Protein 2H3J (pdb70)

Solvent-accessible surface area: 5624 Å² total; per-residue (Å²): 164,107,16,80,152,73,98,136,16,74,127,2,76,10,46,13,141,70,45,68,148,40,102,145,129,154,0,137,94,102,43,13,81,62,71,39,41,8,113,31,17,150,90,27,132,171,42,13,43,14,69,5,20,65,199,155,91,53,68,56,20,135,134,152,29,47,57,19,10,54,50,60,58,98,155

Structure (mmCIF, N/CA/C/O backbone):
data_2H3J
#
_entry.id   2H3J
#
loop_
_atom_site.group_PDB
_atom_site.id
_atom_site.type_symbol
_atom_site.label_atom_id
_atom_site.label_alt_id
_atom_site.label_comp_id
_atom_site.label_asym_id
_atom_site.label_entity_id
_atom_site.label_seq_id
_atom_site.pdbx_PDB_ins_code
_atom_site.Cartn_x
_atom_site.Cartn_y
_atom_site.Cartn_z
_atom_site.occupancy
_atom_site.B_iso_or_equiv
_atom_site.auth_seq_id
_atom_site.auth_comp_id
_atom_site.auth_asym_id
_atom_site.auth_atom_id
_atom_site.pdbx_PDB_model_num
ATOM 1 N N . MET A 1 1 ? 3.122 -6.774 -20.584 1.00 0.00 1 MET A N 1
ATOM 2 C CA . MET A 1 1 ? 4.163 -7.060 -19.575 1.00 0.00 1 MET A CA 1
ATOM 3 C C . MET A 1 1 ? 3.588 -7.890 -18.437 1.00 0.00 1 MET A C 1
ATOM 4 O O . MET A 1 1 ? 2.453 -7.674 -18.017 1.00 0.00 1 MET A O 1
ATOM 17 N N . SER A 1 2 ? 4.366 -8.834 -17.941 1.00 0.00 2 SER A N 1
ATOM 18 C CA . SER A 1 2 ? 3.971 -9.621 -16.790 1.00 0.00 2 SER A CA 1
ATOM 19 C C . SER A 1 2 ? 4.944 -9.344 -15.651 1.00 0.00 2 SER A C 1
ATOM 20 O O . SER A 1 2 ? 5.900 -10.094 -15.443 1.00 0.00 2 SER A O 1
ATOM 28 N N . ALA A 1 3 ? 4.713 -8.228 -14.954 1.00 0.00 3 ALA A N 1
ATOM 29 C CA . ALA A 1 3 ? 5.651 -7.707 -13.956 1.00 0.00 3 ALA A CA 1
ATOM 30 C C . ALA A 1 3 ? 6.956 -7.278 -14.629 1.00 0.00 3 ALA A C 1
ATOM 31 O O . ALA A 1 3 ? 7.119 -7.428 -15.841 1.00 0.00 3 ALA A O 1
ATOM 38 N N . LEU A 1 4 ? 7.876 -6.726 -13.857 1.00 0.00 4 LEU A N 1
ATOM 39 C CA . LEU A 1 4 ? 9.150 -6.289 -14.403 1.00 0.00 4 LEU A CA 1
ATOM 40 C C . LEU A 1 4 ? 10.262 -6.483 -13.385 1.00 0.00 4 LEU A C 1
ATOM 41 O O . LEU A 1 4 ? 10.426 -5.672 -12.476 1.00 0.00 4 LEU A O 1
ATOM 57 N N . GLN A 1 5 ? 10.999 -7.580 -13.547 1.00 0.00 5 GLN A N 1
ATOM 58 C CA . GLN A 1 5 ? 12.130 -7.906 -12.681 1.00 0.00 5 GLN A CA 1
ATOM 59 C C . GLN A 1 5 ? 11.723 -7.889 -11.205 1.00 0.00 5 GLN A C 1
ATOM 60 O O . GLN A 1 5 ? 12.098 -6.984 -10.458 1.00 0.00 5 GLN A O 1
ATOM 74 N N . PRO A 1 6 ? 10.951 -8.891 -10.762 1.00 0.00 6 PRO A N 1
ATOM 75 C CA . PRO A 1 6 ? 10.466 -8.954 -9.388 1.00 0.00 6 PRO A CA 1
ATOM 76 C C . PRO A 1 6 ? 11.560 -9.374 -8.413 1.00 0.00 6 PRO A C 1
ATOM 77 O O . PRO A 1 6 ? 12.098 -10.477 -8.499 1.00 0.00 6 PRO A O 1
ATOM 88 N N . SER A 1 7 ? 11.886 -8.487 -7.492 1.00 0.00 7 SER A N 1
ATOM 89 C CA . SER A 1 7 ? 12.900 -8.764 -6.488 1.00 0.00 7 SER A CA 1
ATOM 90 C C . SER A 1 7 ? 12.242 -9.301 -5.221 1.00 0.00 7 SER A C 1
ATOM 91 O O . SER A 1 7 ? 12.654 -10.319 -4.673 1.00 0.00 7 SER A O 1
ATOM 99 N N . ARG A 1 8 ? 11.208 -8.610 -4.770 1.00 0.00 8 ARG A N 1
ATOM 100 C CA . ARG A 1 8 ? 10.479 -8.993 -3.573 1.00 0.00 8 ARG A CA 1
ATOM 101 C C . ARG A 1 8 ? 9.006 -8.658 -3.720 1.00 0.00 8 ARG A C 1
ATOM 102 O O . ARG A 1 8 ? 8.625 -7.824 -4.544 1.00 0.00 8 ARG A O 1
ATOM 123 N N . SER A 1 9 ? 8.186 -9.307 -2.921 1.00 0.00 9 SER A N 1
ATOM 124 C CA . SER A 1 9 ? 6.772 -8.993 -2.864 1.00 0.00 9 SER A CA 1
ATOM 125 C C . SER A 1 9 ? 6.393 -8.584 -1.446 1.00 0.00 9 SER A C 1
ATOM 126 O O . SER A 1 9 ? 6.796 -9.225 -0.470 1.00 0.00 9 SER A O 1
ATOM 134 N N . TYR A 1 10 ? 5.643 -7.503 -1.337 1.00 0.00 10 TYR A N 1
ATOM 135 C CA . TYR A 1 10 ? 5.251 -6.968 -0.045 1.00 0.00 10 TYR A CA 1
ATOM 136 C C . TYR A 1 10 ? 3.742 -7.088 0.123 1.00 0.00 10 TYR A C 1
ATOM 137 O O . TYR A 1 10 ? 2.986 -6.682 -0.758 1.00 0.00 10 TYR A O 1
ATOM 155 N N . ARG A 1 11 ? 3.305 -7.648 1.237 1.00 0.00 11 ARG A N 1
ATOM 156 C CA . ARG A 1 11 ? 1.880 -7.785 1.502 1.00 0.00 11 ARG A CA 1
ATOM 157 C C . ARG A 1 11 ? 1.363 -6.592 2.288 1.00 0.00 11 ARG A C 1
ATOM 158 O O . ARG A 1 11 ? 2.122 -5.904 2.966 1.00 0.00 11 ARG A O 1
ATOM 179 N N . ILE A 1 12 ? 0.068 -6.362 2.205 1.00 0.00 12 ILE A N 1
ATOM 180 C CA . ILE A 1 12 ? -0.573 -5.339 3.006 1.00 0.00 12 ILE A CA 1
ATOM 181 C C . ILE A 1 12 ? -1.154 -5.985 4.254 1.00 0.00 12 ILE A C 1
ATOM 182 O O . ILE A 1 12 ? -2.174 -6.669 4.186 1.00 0.00 12 ILE A O 1
ATOM 198 N N . THR A 1 13 ? -0.499 -5.785 5.386 1.00 0.00 13 THR A N 1
ATOM 199 C CA . THR A 1 13 ? -0.916 -6.434 6.617 1.00 0.00 13 THR A CA 1
ATOM 200 C C . THR A 1 13 ? -2.062 -5.663 7.264 1.00 0.00 13 THR A C 1
ATOM 201 O O . THR A 1 13 ? -2.748 -6.169 8.152 1.00 0.00 13 THR A O 1
ATOM 212 N N . GLY A 1 14 ? -2.270 -4.437 6.804 1.00 0.00 14 GLY A N 1
ATOM 213 C CA . GLY A 1 14 ? -3.335 -3.620 7.330 1.00 0.00 14 GLY A CA 1
ATOM 214 C C . GLY A 1 14 ? -3.091 -2.153 7.094 1.00 0.00 14 GLY A C 1
ATOM 215 O O . GLY A 1 14 ? -2.248 -1.782 6.277 1.00 0.00 14 GLY A O 1
ATOM 219 N N . TYR A 1 15 ? -3.816 -1.321 7.812 1.00 0.00 15 TYR A N 1
ATOM 220 C CA . TYR A 1 15 ? -3.679 0.117 7.680 1.00 0.00 15 TYR A CA 1
ATOM 221 C C . TYR A 1 15 ? -2.770 0.655 8.774 1.00 0.00 15 TYR A C 1
ATOM 222 O O . TYR A 1 15 ? -2.651 0.052 9.843 1.00 0.00 15 TYR A O 1
ATOM 240 N N . SER A 1 16 ? -2.122 1.773 8.503 1.00 0.00 16 SER A N 1
ATOM 241 C CA . SER A 1 16 ? -1.219 2.387 9.454 1.00 0.00 16 SER A CA 1
ATOM 242 C C . SER A 1 16 ? -1.995 3.066 10.581 1.00 0.00 16 SER A C 1
ATOM 243 O O . SER A 1 16 ? -3.192 3.319 10.452 1.00 0.00 16 SER A O 1
ATOM 251 N N . PRO A 1 17 ? -1.334 3.357 11.710 1.00 0.00 17 PRO A N 1
ATOM 252 C CA . PRO A 1 17 ? -1.944 4.108 12.810 1.00 0.00 17 PRO A CA 1
ATOM 253 C C . PRO A 1 17 ? -2.140 5.583 12.460 1.00 0.00 17 PRO A C 1
ATOM 254 O O . PRO A 1 17 ? -2.848 6.312 13.156 1.00 0.00 17 PRO A O 1
ATOM 265 N N . ALA A 1 18 ? -1.516 6.014 11.370 1.00 0.00 18 ALA A N 1
ATOM 266 C CA . ALA A 1 18 ? -1.586 7.407 10.946 1.00 0.00 18 ALA A CA 1
ATOM 267 C C . ALA A 1 18 ? -2.775 7.658 10.025 1.00 0.00 18 ALA A C 1
ATOM 268 O O . ALA A 1 18 ? -3.001 8.787 9.585 1.00 0.00 18 ALA A O 1
ATOM 275 N N . ILE A 1 19 ? -3.534 6.608 9.736 1.00 0.00 19 ILE A N 1
ATOM 276 C CA . ILE A 1 19 ? -4.700 6.732 8.874 1.00 0.00 19 ILE A CA 1
ATOM 277 C C . ILE A 1 19 ? -5.758 7.609 9.547 1.00 0.00 19 ILE A C 1
ATOM 278 O O . ILE A 1 19 ? -6.160 7.358 10.685 1.00 0.00 19 ILE A O 1
ATOM 294 N N . SER A 1 20 ? -6.185 8.656 8.857 1.00 0.00 20 SER A N 1
ATOM 295 C CA . SER A 1 20 ? -7.070 9.641 9.465 1.00 0.00 20 SER A CA 1
ATOM 296 C C . SER A 1 20 ? -8.171 10.086 8.505 1.00 0.00 20 SER A C 1
ATOM 297 O O . SER A 1 20 ? -8.062 9.899 7.293 1.00 0.00 20 SER A O 1
ATOM 305 N N . ASN A 1 21 ? -9.247 10.630 9.076 1.00 0.00 21 ASN A N 1
ATOM 306 C CA . ASN A 1 21 ? -10.293 11.335 8.323 1.00 0.00 21 ASN A CA 1
ATOM 307 C C . ASN A 1 21 ? -10.978 10.441 7.285 1.00 0.00 21 ASN A C 1
ATOM 308 O O . ASN A 1 21 ? -11.264 10.875 6.166 1.00 0.00 21 ASN A O 1
ATOM 319 N N . GLY A 1 22 ? -11.253 9.193 7.656 1.00 0.00 22 GLY A N 1
ATOM 320 C CA . GLY A 1 22 ? -12.000 8.309 6.779 1.00 0.00 22 GLY A CA 1
ATOM 321 C C . GLY A 1 22 ? -11.213 7.885 5.557 1.00 0.00 22 GLY A C 1
ATOM 322 O O . GLY A 1 22 ? -11.795 7.476 4.551 1.00 0.00 22 GLY A O 1
ATOM 326 N N . TYR A 1 23 ? -9.889 7.963 5.642 1.00 0.00 23 TYR A N 1
ATOM 327 C CA . TYR A 1 23 ? -9.033 7.578 4.530 1.00 0.00 23 TYR A CA 1
ATOM 328 C C . TYR A 1 23 ? -9.134 6.083 4.245 1.00 0.00 23 TYR A C 1
ATOM 329 O O . TYR A 1 23 ? -8.867 5.648 3.129 1.00 0.00 23 TYR A O 1
ATOM 347 N N . ARG A 1 24 ? -9.540 5.304 5.245 1.00 0.00 24 ARG A N 1
ATOM 348 C CA . ARG A 1 24 ? -9.735 3.872 5.055 1.00 0.00 24 ARG A CA 1
ATOM 349 C C . ARG A 1 24 ? -10.779 3.641 3.976 1.00 0.00 24 ARG A C 1
ATOM 350 O O . ARG A 1 24 ? -10.677 2.714 3.176 1.00 0.00 24 ARG A O 1
ATOM 371 N N . GLN A 1 25 ? -11.775 4.514 3.959 1.00 0.00 25 GLN A N 1
ATOM 372 C CA . GLN A 1 25 ? -12.849 4.448 2.995 1.00 0.00 25 GLN A CA 1
ATOM 373 C C . GLN A 1 25 ? -12.345 4.791 1.601 1.00 0.00 25 GLN A C 1
ATOM 374 O O . GLN A 1 25 ? -12.775 4.198 0.614 1.00 0.00 25 GLN A O 1
ATOM 388 N N . ARG A 1 26 ? -11.414 5.734 1.529 1.00 0.00 26 ARG A N 1
ATOM 389 C CA . ARG A 1 26 ? -10.793 6.095 0.263 1.00 0.00 26 ARG A CA 1
ATOM 390 C C . ARG A 1 26 ? -9.953 4.930 -0.244 1.00 0.00 26 ARG A C 1
ATOM 391 O O . ARG A 1 26 ? -9.983 4.592 -1.426 1.00 0.00 26 ARG A O 1
ATOM 412 N 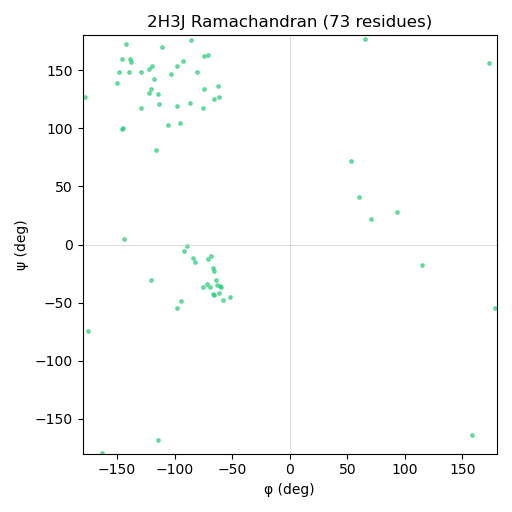N . LEU A 1 27 ? -9.229 4.310 0.677 1.00 0.00 27 LEU A N 1
ATOM 413 C CA . LEU A 1 27 ? -8.369 3.177 0.353 1.00 0.00 27 LEU A CA 1
ATOM 414 C C . LEU A 1 27 ? -9.210 1.987 -0.089 1.00 0.00 27 LEU A C 1
ATOM 415 O O . LEU A 1 27 ? -8.887 1.320 -1.068 1.00 0.00 27 LEU A O 1
ATOM 431 N N . PHE A 1 28 ? -10.300 1.744 0.625 1.00 0.00 28 PHE A N 1
ATOM 432 C CA . PHE A 1 28 ? -11.215 0.656 0.299 1.00 0.00 28 PHE A CA 1
ATOM 433 C C . PHE A 1 28 ? -11.809 0.865 -1.085 1.00 0.00 28 PHE A C 1
ATOM 434 O O . PHE A 1 28 ? -11.945 -0.075 -1.869 1.00 0.00 28 PHE A O 1
ATOM 451 N N . SER A 1 29 ? -12.157 2.111 -1.369 1.00 0.00 29 SER A N 1
ATOM 452 C CA . SER A 1 29 ? -12.658 2.493 -2.680 1.00 0.00 29 SER A CA 1
ATOM 453 C C . SER A 1 29 ? -11.618 2.209 -3.762 1.00 0.00 29 SER A C 1
ATOM 454 O O . SER A 1 29 ? -11.961 1.808 -4.873 1.00 0.00 29 SER A O 1
ATOM 462 N N . MET A 1 30 ? -10.349 2.398 -3.418 1.00 0.00 30 MET A N 1
ATOM 463 C CA . MET A 1 30 ? -9.260 2.205 -4.368 1.00 0.00 30 MET A CA 1
ATOM 464 C C . MET A 1 30 ? -8.836 0.739 -4.448 1.00 0.00 30 MET A C 1
ATOM 465 O O . MET A 1 30 ? -8.079 0.350 -5.340 1.00 0.00 30 MET A O 1
ATOM 479 N N . GLY A 1 31 ? -9.321 -0.067 -3.515 1.00 0.00 31 GLY A N 1
ATOM 480 C CA . GLY A 1 31 ? -9.018 -1.487 -3.525 1.00 0.00 31 GLY A CA 1
ATOM 481 C C . GLY A 1 31 ? -7.816 -1.834 -2.668 1.00 0.00 31 GLY A C 1
ATOM 482 O O . GLY A 1 31 ? -7.119 -2.812 -2.933 1.00 0.00 31 GLY A O 1
ATOM 486 N N . LEU A 1 32 ? -7.570 -1.030 -1.644 1.00 0.00 32 LEU A N 1
ATOM 487 C CA . LEU A 1 32 ? -6.459 -1.272 -0.733 1.00 0.00 32 LEU A CA 1
ATOM 488 C C . LEU A 1 32 ? -6.967 -1.809 0.601 1.00 0.00 32 LEU A C 1
ATOM 489 O O . LEU A 1 32 ? -7.505 -1.065 1.423 1.00 0.00 32 LEU A O 1
ATOM 505 N N . LEU A 1 33 ? -6.820 -3.111 0.796 1.00 0.00 33 LEU A N 1
ATOM 506 C CA . LEU A 1 33 ? -7.269 -3.759 2.010 1.00 0.00 33 LEU A CA 1
ATOM 507 C C . LEU A 1 33 ? -6.231 -4.775 2.481 1.00 0.00 33 LEU A C 1
ATOM 508 O O . LEU A 1 33 ? -5.406 -5.240 1.689 1.00 0.00 33 LEU A O 1
ATOM 524 N N . PRO A 1 34 ? -6.240 -5.113 3.780 1.00 0.00 34 PRO A N 1
ATOM 525 C CA . PRO A 1 34 ? -5.322 -6.107 4.343 1.00 0.00 34 PRO A CA 1
ATOM 526 C C . PRO A 1 34 ? -5.526 -7.485 3.724 1.00 0.00 34 PRO A C 1
ATOM 527 O O . PRO A 1 34 ? -6.661 -7.926 3.527 1.00 0.00 34 PRO A O 1
ATOM 538 N N . GLY A 1 35 ? -4.429 -8.153 3.411 1.00 0.00 35 GLY A N 1
ATOM 539 C CA . GLY A 1 35 ? -4.513 -9.472 2.821 1.00 0.00 35 GLY A CA 1
ATOM 540 C C . GLY A 1 35 ? -3.977 -9.504 1.406 1.00 0.00 35 GLY A C 1
ATOM 541 O O . GLY A 1 35 ? -3.667 -10.574 0.881 1.00 0.00 35 GLY A O 1
ATOM 545 N N . ALA A 1 36 ? -3.861 -8.334 0.788 1.00 0.00 36 ALA A N 1
ATOM 546 C CA . ALA A 1 36 ? -3.363 -8.237 -0.562 1.00 0.00 36 ALA A CA 1
ATOM 547 C C . ALA A 1 36 ? -1.847 -8.168 -0.558 1.00 0.00 36 ALA A C 1
ATOM 548 O O . ALA A 1 36 ? -1.215 -8.112 0.501 1.00 0.00 36 ALA A O 1
ATOM 555 N N . ALA A 1 37 ? -1.278 -8.160 -1.737 1.00 0.00 37 ALA A N 1
ATOM 556 C CA . ALA A 1 37 ? 0.169 -8.158 -1.898 1.00 0.00 37 ALA A CA 1
ATOM 557 C C . ALA A 1 37 ? 0.578 -7.408 -3.159 1.00 0.00 37 ALA A C 1
ATOM 558 O O . ALA A 1 37 ? -0.152 -7.394 -4.151 1.00 0.00 37 ALA A O 1
ATOM 565 N N . LEU A 1 38 ? 1.742 -6.778 -3.111 1.00 0.00 38 LEU A N 1
ATOM 566 C CA . LEU A 1 38 ? 2.268 -6.046 -4.249 1.00 0.00 38 LEU A CA 1
ATOM 567 C C . LEU A 1 38 ? 3.639 -6.589 -4.632 1.00 0.00 38 LEU A C 1
ATOM 568 O O . LEU A 1 38 ? 4.517 -6.749 -3.782 1.00 0.00 38 LEU A O 1
ATOM 584 N N . ARG A 1 39 ? 3.807 -6.874 -5.905 1.00 0.00 39 ARG A N 1
ATOM 585 C CA . ARG A 1 39 ? 5.073 -7.371 -6.428 1.00 0.00 39 ARG A CA 1
ATOM 586 C C . ARG A 1 39 ? 5.856 -6.217 -7.039 1.00 0.00 39 ARG A C 1
ATOM 587 O O . ARG A 1 39 ? 5.384 -5.574 -7.972 1.00 0.00 39 ARG A O 1
ATOM 608 N N . VAL A 1 40 ? 7.041 -5.953 -6.509 1.00 0.00 40 VAL A N 1
ATOM 609 C CA . VAL A 1 40 ? 7.806 -4.769 -6.889 1.00 0.00 40 VAL A CA 1
ATOM 610 C C . VAL A 1 40 ? 8.172 -4.750 -8.376 1.00 0.00 40 VAL A C 1
ATOM 611 O O . VAL A 1 40 ? 8.697 -5.727 -8.920 1.00 0.00 40 VAL A O 1
ATOM 624 N N . VAL A 1 41 ? 7.837 -3.645 -9.033 1.00 0.00 41 VAL A N 1
ATOM 625 C CA . VAL A 1 41 ? 8.371 -3.343 -10.347 1.00 0.00 41 VAL A CA 1
ATOM 626 C C . VAL A 1 41 ? 9.541 -2.379 -10.191 1.00 0.00 41 VAL A C 1
ATOM 627 O O . VAL A 1 41 ? 10.646 -2.662 -10.647 1.00 0.00 41 VAL A O 1
ATOM 640 N N . ARG A 1 42 ? 9.285 -1.249 -9.515 1.00 0.00 42 ARG A N 1
ATOM 641 C CA . ARG A 1 42 ? 10.336 -0.276 -9.183 1.00 0.00 42 ARG A CA 1
ATOM 642 C C . ARG A 1 42 ? 9.761 0.995 -8.558 1.00 0.00 42 ARG A C 1
ATOM 643 O O . ARG A 1 42 ? 8.593 1.334 -8.754 1.00 0.00 42 ARG A O 1
ATOM 664 N N . ILE A 1 43 ? 10.604 1.686 -7.797 1.00 0.00 43 ILE A N 1
ATOM 665 C CA . ILE A 1 43 ? 10.300 3.022 -7.295 1.00 0.00 43 ILE A CA 1
ATOM 666 C C . ILE A 1 43 ? 11.335 3.993 -7.865 1.00 0.00 43 ILE A C 1
ATOM 667 O O . ILE A 1 43 ? 12.504 3.632 -8.018 1.00 0.00 43 ILE A O 1
ATOM 683 N N . ALA A 1 44 ? 10.914 5.199 -8.211 1.00 0.00 44 ALA A N 1
ATOM 684 C CA . ALA A 1 44 ? 11.843 6.214 -8.699 1.00 0.00 44 ALA A CA 1
ATOM 685 C C . ALA A 1 44 ? 12.667 6.786 -7.546 1.00 0.00 44 ALA A C 1
ATOM 686 O O . ALA A 1 44 ? 12.120 7.129 -6.496 1.00 0.00 44 ALA A O 1
ATOM 693 N N . PRO A 1 45 ? 13.992 6.910 -7.741 1.00 0.00 45 PRO A N 1
ATOM 694 C CA . PRO A 1 45 ? 14.927 7.341 -6.686 1.00 0.00 45 PRO A CA 1
ATOM 695 C C . PRO A 1 45 ? 14.716 8.791 -6.258 1.00 0.00 45 PRO A C 1
ATOM 696 O O . PRO A 1 45 ? 15.150 9.194 -5.175 1.00 0.00 45 PRO A O 1
ATOM 707 N N . LEU A 1 46 ? 14.057 9.562 -7.122 1.00 0.00 46 LEU A N 1
ATOM 708 C CA . LEU A 1 46 ? 13.708 10.955 -6.831 1.00 0.00 46 LEU A CA 1
ATOM 709 C C . LEU A 1 46 ? 13.003 11.057 -5.497 1.00 0.00 46 LEU A C 1
ATOM 710 O O . LEU A 1 46 ? 13.304 11.920 -4.674 1.00 0.00 46 LEU A O 1
ATOM 726 N N . GLY A 1 47 ? 12.075 10.151 -5.300 1.00 0.00 47 GLY A N 1
ATOM 727 C CA . GLY A 1 47 ? 11.283 10.133 -4.108 1.00 0.00 47 GLY A CA 1
ATOM 728 C C . GLY A 1 47 ? 10.396 8.933 -4.093 1.00 0.00 47 GLY A C 1
ATOM 729 O O . GLY A 1 47 ? 10.672 7.962 -3.383 1.00 0.00 47 GLY A O 1
ATOM 733 N N . ASP A 1 48 ? 9.351 8.974 -4.912 1.00 0.00 48 ASP A N 1
ATOM 734 C CA . ASP A 1 48 ? 8.419 7.875 -4.962 1.00 0.00 48 ASP A CA 1
ATOM 735 C C . ASP A 1 48 ? 7.308 8.044 -5.976 1.00 0.00 48 ASP A C 1
ATOM 736 O O . ASP A 1 48 ? 6.665 9.080 -6.073 1.00 0.00 48 ASP A O 1
ATOM 745 N N . PRO A 1 49 ? 7.169 7.039 -6.814 1.00 0.00 49 PRO A N 1
ATOM 746 C CA . PRO A 1 49 ? 5.931 6.377 -7.086 1.00 0.00 49 PRO A CA 1
ATOM 747 C C . PRO A 1 49 ? 6.076 4.957 -6.567 1.00 0.00 49 PRO A C 1
ATOM 748 O O . PRO A 1 49 ? 7.046 4.656 -5.867 1.00 0.00 49 PRO A O 1
ATOM 759 N N . ILE A 1 50 ? 5.169 4.081 -6.903 1.00 0.00 50 ILE A N 1
ATOM 760 C CA . ILE A 1 50 ? 5.371 2.679 -6.600 1.00 0.00 50 ILE A CA 1
ATOM 761 C C . ILE A 1 50 ? 4.777 1.836 -7.703 1.00 0.00 50 ILE A C 1
ATOM 762 O O . ILE A 1 50 ? 3.567 1.651 -7.761 1.00 0.00 50 ILE A O 1
ATOM 778 N N . GLN A 1 51 ? 5.624 1.366 -8.598 1.00 0.00 51 GLN A N 1
ATOM 779 C CA . GLN A 1 51 ? 5.191 0.453 -9.628 1.00 0.00 51 GLN A CA 1
ATOM 780 C C . GLN A 1 51 ? 5.248 -0.963 -9.101 1.00 0.00 51 GLN A C 1
ATOM 781 O O . GLN A 1 51 ? 6.302 -1.429 -8.665 1.00 0.00 51 GLN A O 1
ATOM 795 N N . VAL A 1 52 ? 4.114 -1.632 -9.116 1.00 0.00 52 VAL A N 1
ATOM 796 C CA . VAL A 1 52 ? 4.021 -2.995 -8.620 1.00 0.00 52 VAL A CA 1
ATOM 797 C C . VAL A 1 52 ? 3.083 -3.822 -9.480 1.00 0.00 52 VAL A C 1
ATOM 798 O O . VAL A 1 52 ? 2.426 -3.301 -10.375 1.00 0.00 52 VAL A O 1
ATOM 811 N N . GLU A 1 53 ? 3.041 -5.111 -9.207 1.00 0.00 53 GLU A N 1
ATOM 812 C CA . GLU A 1 53 ? 2.152 -6.026 -9.894 1.00 0.00 53 GLU A CA 1
ATOM 813 C C . GLU A 1 53 ? 1.271 -6.702 -8.848 1.00 0.00 53 GLU A C 1
ATOM 814 O O . GLU A 1 53 ? 1.684 -6.852 -7.697 1.00 0.00 53 GLU A O 1
ATOM 826 N N . THR A 1 54 ? 0.066 -7.085 -9.228 1.00 0.00 54 THR A N 1
ATOM 827 C CA . THR A 1 54 ? -0.898 -7.615 -8.275 1.00 0.00 54 THR A CA 1
ATOM 828 C C . THR A 1 54 ? -1.325 -9.040 -8.628 1.00 0.00 54 THR A C 1
ATOM 829 O O . THR A 1 54 ? -1.628 -9.846 -7.741 1.00 0.00 54 THR A O 1
ATOM 840 N N . ARG A 1 55 ? -1.321 -9.344 -9.922 1.00 0.00 55 ARG A N 1
ATOM 841 C CA . ARG A 1 55 ? -1.785 -10.629 -10.433 1.00 0.00 55 ARG A CA 1
ATOM 842 C C . ARG A 1 55 ? -1.683 -10.649 -11.954 1.00 0.00 55 ARG A C 1
ATOM 843 O O . ARG A 1 55 ? -1.066 -11.542 -12.538 1.00 0.00 55 ARG A O 1
ATOM 864 N N . GLN A 1 56 ? -2.300 -9.660 -12.586 1.00 0.00 56 GLN A N 1
ATOM 865 C CA . GLN A 1 56 ? -2.306 -9.554 -14.044 1.00 0.00 56 GLN A CA 1
ATOM 866 C C . GLN A 1 56 ? -2.233 -8.100 -14.501 1.00 0.00 56 GLN A C 1
ATOM 867 O O . GLN A 1 56 ? -2.314 -7.808 -15.693 1.00 0.00 56 GLN A O 1
ATOM 881 N N . THR A 1 57 ? -2.079 -7.194 -13.556 1.00 0.00 57 THR A N 1
ATOM 882 C CA . THR A 1 57 ? -2.085 -5.772 -13.859 1.00 0.00 57 THR A CA 1
ATOM 883 C C . THR A 1 57 ? -1.207 -4.997 -12.876 1.00 0.00 57 THR A C 1
ATOM 884 O O . THR A 1 57 ? -1.201 -5.269 -11.669 1.00 0.00 57 THR A O 1
ATOM 895 N N . SER A 1 58 ? -0.459 -4.038 -13.407 1.00 0.00 58 SER A N 1
ATOM 896 C CA . SER A 1 58 ? 0.452 -3.236 -12.606 1.00 0.00 58 SER A CA 1
ATOM 897 C C . SER A 1 58 ? -0.288 -2.123 -11.867 1.00 0.00 58 SER A C 1
ATOM 898 O O . SER A 1 58 ? -1.290 -1.597 -12.356 1.00 0.00 58 SER A O 1
ATOM 906 N N . LEU A 1 59 ? 0.216 -1.762 -10.697 1.00 0.00 59 LEU A N 1
ATOM 907 C CA . LEU A 1 59 ? -0.405 -0.743 -9.873 1.00 0.00 59 LEU A CA 1
ATOM 908 C C . LEU A 1 59 ? 0.635 0.289 -9.452 1.00 0.00 59 LEU A C 1
ATOM 909 O O . LEU A 1 59 ? 1.810 -0.037 -9.309 1.00 0.00 59 LEU A O 1
ATOM 925 N N . ALA A 1 60 ? 0.197 1.530 -9.282 1.00 0.00 60 ALA A N 1
ATOM 926 C CA . ALA A 1 60 ? 1.081 2.624 -8.884 1.00 0.00 60 ALA A CA 1
ATOM 927 C C . ALA A 1 60 ? 0.397 3.538 -7.872 1.00 0.00 60 ALA A C 1
ATOM 928 O O . ALA A 1 60 ? -0.822 3.719 -7.922 1.00 0.00 60 ALA A O 1
ATOM 935 N N . LEU A 1 61 ? 1.182 4.123 -6.966 1.00 0.00 61 LEU A N 1
ATOM 936 C CA . LEU A 1 61 ? 0.653 5.005 -5.929 1.00 0.00 61 LEU A CA 1
ATOM 937 C C . LEU A 1 61 ? 1.788 5.832 -5.335 1.00 0.00 61 LEU A C 1
ATOM 938 O O . LEU A 1 61 ? 2.933 5.707 -5.775 1.00 0.00 61 LEU A O 1
ATOM 954 N N . ARG A 1 62 ? 1.485 6.682 -4.359 1.00 0.00 62 ARG A N 1
ATOM 955 C CA . ARG A 1 62 ? 2.508 7.548 -3.782 1.00 0.00 62 ARG A CA 1
ATOM 956 C C . ARG A 1 62 ? 2.849 7.164 -2.362 1.00 0.00 62 ARG A C 1
ATOM 957 O O . ARG A 1 62 ? 2.163 6.374 -1.718 1.00 0.00 62 ARG A O 1
ATOM 978 N N . ARG A 1 63 ? 3.905 7.785 -1.884 1.00 0.00 63 ARG A N 1
ATOM 979 C CA . ARG A 1 63 ? 4.403 7.555 -0.522 1.00 0.00 63 ARG A CA 1
ATOM 980 C C . ARG A 1 63 ? 3.376 7.974 0.526 1.00 0.00 63 ARG A C 1
ATOM 981 O O . ARG A 1 63 ? 3.273 7.359 1.582 1.00 0.00 63 ARG A O 1
ATOM 1002 N N . LYS A 1 64 ? 2.636 9.033 0.234 1.00 0.00 64 LYS A N 1
ATOM 1003 C CA . LYS A 1 64 ? 1.642 9.547 1.167 1.00 0.00 64 LYS A CA 1
ATOM 1004 C C . LYS A 1 64 ? 0.445 8.612 1.259 1.00 0.00 64 LYS A C 1
ATOM 1005 O O . LYS A 1 64 ? -0.157 8.462 2.319 1.00 0.00 64 LYS A O 1
ATOM 1024 N N . ASP A 1 65 ? 0.117 7.980 0.146 1.00 0.00 65 ASP A N 1
ATOM 1025 C CA . ASP A 1 65 ? -0.962 7.003 0.107 1.00 0.00 65 ASP A CA 1
ATOM 1026 C C . ASP A 1 65 ? -0.498 5.706 0.755 1.00 0.00 65 ASP A C 1
ATOM 1027 O O . ASP A 1 65 ? -1.250 5.038 1.458 1.00 0.00 65 ASP A O 1
ATOM 1036 N N . LEU A 1 66 ? 0.768 5.380 0.535 1.00 0.00 66 LEU A N 1
ATOM 1037 C CA . LEU A 1 66 ? 1.387 4.226 1.174 1.00 0.00 66 LEU A CA 1
ATOM 1038 C C . LEU A 1 66 ? 1.448 4.414 2.684 1.00 0.00 66 LEU A C 1
ATOM 1039 O O . LEU A 1 66 ? 1.390 3.453 3.447 1.00 0.00 66 LEU A O 1
ATOM 1055 N N . ALA A 1 67 ? 1.561 5.666 3.105 1.00 0.00 67 ALA A N 1
ATOM 1056 C CA . ALA A 1 67 ? 1.663 6.000 4.520 1.00 0.00 67 ALA A CA 1
ATOM 1057 C C . ALA A 1 67 ? 0.363 5.709 5.260 1.00 0.00 67 ALA A C 1
ATOM 1058 O O . ALA A 1 67 ? 0.317 5.774 6.486 1.00 0.00 67 ALA A O 1
ATOM 1065 N N . LEU A 1 68 ? -0.694 5.405 4.516 1.00 0.00 68 LEU A N 1
ATOM 1066 C CA . LEU A 1 68 ? -1.965 5.021 5.115 1.00 0.00 68 LEU A CA 1
ATOM 1067 C C . LEU A 1 68 ? -2.045 3.504 5.278 1.00 0.00 68 LEU A C 1
ATOM 1068 O O . LEU A 1 68 ? -2.985 2.978 5.876 1.00 0.00 68 LEU A O 1
ATOM 1084 N N . LEU A 1 69 ? -1.039 2.810 4.765 1.00 0.00 69 LEU A N 1
ATOM 1085 C CA . LEU A 1 69 ? -1.001 1.359 4.822 1.00 0.00 69 LEU A CA 1
ATOM 1086 C C . LEU A 1 69 ? 0.225 0.876 5.585 1.00 0.00 69 LEU A C 1
ATOM 1087 O O . LEU A 1 69 ? 1.239 1.569 5.665 1.00 0.00 69 LEU A O 1
ATOM 1103 N N . THR A 1 70 ? 0.119 -0.304 6.162 1.00 0.00 70 THR A N 1
ATOM 1104 C CA . THR A 1 70 ? 1.266 -0.970 6.753 1.00 0.00 70 THR A CA 1
ATOM 1105 C C . THR A 1 70 ? 1.593 -2.231 5.955 1.00 0.00 70 THR A C 1
ATOM 1106 O O . THR A 1 70 ? 0.746 -3.120 5.808 1.00 0.00 70 THR A O 1
ATOM 1117 N N . LEU A 1 71 ? 2.806 -2.297 5.432 1.00 0.00 71 LEU A N 1
ATOM 1118 C CA . LEU A 1 71 ? 3.209 -3.407 4.577 1.00 0.00 71 LEU A CA 1
ATOM 1119 C C . LEU A 1 71 ? 4.100 -4.389 5.319 1.00 0.00 71 LEU A C 1
ATOM 1120 O O . LEU A 1 71 ? 4.890 -4.008 6.183 1.00 0.00 71 LEU A O 1
ATOM 1136 N N . VAL A 1 72 ? 3.962 -5.655 4.966 1.00 0.00 72 VAL A N 1
ATOM 1137 C CA . VAL A 1 72 ? 4.832 -6.703 5.474 1.00 0.00 72 VAL A CA 1
ATOM 1138 C C . VAL A 1 72 ? 5.372 -7.530 4.312 1.00 0.00 72 VAL A C 1
ATOM 1139 O O . VAL A 1 72 ? 4.611 -8.142 3.563 1.00 0.00 72 VAL A O 1
ATOM 1152 N N . PRO A 1 73 ? 6.693 -7.538 4.119 1.00 0.00 73 PRO A N 1
ATOM 1153 C CA . PRO A 1 73 ? 7.309 -8.269 3.016 1.00 0.00 73 PRO A CA 1
ATOM 1154 C C . PRO A 1 73 ? 7.237 -9.775 3.228 1.00 0.00 73 PRO A C 1
ATOM 1155 O O . PRO A 1 73 ? 6.991 -10.243 4.344 1.00 0.00 73 PRO A O 1
ATOM 1166 N N . LEU A 1 74 ? 7.442 -10.530 2.156 1.00 0.00 74 LEU A N 1
ATOM 1167 C CA . LEU A 1 74 ? 7.551 -11.977 2.255 1.00 0.00 74 LEU A CA 1
ATOM 1168 C C . LEU A 1 74 ? 8.695 -12.341 3.195 1.00 0.00 74 LEU A C 1
ATOM 1169 O O . LEU A 1 74 ? 8.536 -13.167 4.097 1.00 0.00 74 LEU A O 1
ATOM 1185 N N . ASP A 1 75 ? 9.835 -11.701 2.974 1.00 0.00 75 ASP A N 1
ATOM 1186 C CA . ASP A 1 75 ? 10.993 -11.842 3.844 1.00 0.00 75 ASP A CA 1
ATOM 1187 C C . ASP A 1 75 ? 11.654 -10.487 4.042 1.00 0.00 75 ASP A C 1
ATOM 1188 O O . ASP A 1 75 ? 11.234 -9.752 4.962 1.00 0.00 75 ASP A O 1
ATOM 1198 N N . MET A 1 1 ? 16.619 5.519 -17.171 1.00 0.00 1 MET A N 2
ATOM 1199 C CA . MET A 1 1 ? 17.303 4.209 -17.067 1.00 0.00 1 MET A CA 2
ATOM 1200 C C . MET A 1 1 ? 17.995 4.069 -15.717 1.00 0.00 1 MET A C 2
ATOM 1201 O O . MET A 1 1 ? 18.902 4.830 -15.382 1.00 0.00 1 MET A O 2
ATOM 1214 N N . SER A 1 2 ? 17.532 3.109 -14.932 1.00 0.00 2 SER A N 2
ATOM 1215 C CA . SER A 1 2 ? 18.105 2.816 -13.623 1.00 0.00 2 SER A CA 2
ATOM 1216 C C . SER A 1 2 ? 17.715 1.400 -13.210 1.00 0.00 2 SER A C 2
ATOM 1217 O O . SER A 1 2 ? 18.582 0.568 -12.943 1.00 0.00 2 SER A O 2
ATOM 1225 N N . ALA A 1 3 ? 16.401 1.155 -13.187 1.00 0.00 3 ALA A N 2
ATOM 1226 C CA . ALA A 1 3 ? 15.823 -0.161 -12.903 1.00 0.00 3 ALA A CA 2
ATOM 1227 C C . ALA A 1 3 ? 16.415 -0.822 -11.659 1.00 0.00 3 ALA A C 2
ATOM 1228 O O . ALA A 1 3 ? 17.404 -1.551 -11.740 1.00 0.00 3 ALA A O 2
ATOM 1235 N N . LEU A 1 4 ? 15.802 -0.566 -10.509 1.00 0.00 4 LEU A N 2
ATOM 1236 C CA . LEU A 1 4 ? 16.198 -1.231 -9.270 1.00 0.00 4 LEU A CA 2
ATOM 1237 C C . LEU A 1 4 ? 15.784 -2.699 -9.318 1.00 0.00 4 LEU A C 2
ATOM 1238 O O . LEU A 1 4 ? 16.374 -3.543 -8.640 1.00 0.00 4 LEU A O 2
ATOM 1254 N N . GLN A 1 5 ? 14.762 -2.974 -10.136 1.00 0.00 5 GLN A N 2
ATOM 1255 C CA . GLN A 1 5 ? 14.263 -4.333 -10.380 1.00 0.00 5 GLN A CA 2
ATOM 1256 C C . GLN A 1 5 ? 13.498 -4.891 -9.178 1.00 0.00 5 GLN A C 2
ATOM 1257 O O . GLN A 1 5 ? 13.770 -4.540 -8.029 1.00 0.00 5 GLN A O 2
ATOM 1271 N N . PRO A 1 6 ? 12.500 -5.754 -9.439 1.00 0.00 6 PRO A N 2
ATOM 1272 C CA . PRO A 1 6 ? 11.719 -6.411 -8.388 1.00 0.00 6 PRO A CA 2
ATOM 1273 C C . PRO A 1 6 ? 12.577 -7.334 -7.529 1.00 0.00 6 PRO A C 2
ATOM 1274 O O . PRO A 1 6 ? 13.048 -8.377 -7.988 1.00 0.00 6 PRO A O 2
ATOM 1285 N N . SER A 1 7 ? 12.793 -6.933 -6.289 1.00 0.00 7 SER A N 2
ATOM 1286 C CA . SER A 1 7 ? 13.574 -7.729 -5.359 1.00 0.00 7 SER A CA 2
ATOM 1287 C C . SER A 1 7 ? 12.650 -8.522 -4.440 1.00 0.00 7 SER A C 2
ATOM 1288 O O . SER A 1 7 ? 12.800 -9.733 -4.282 1.00 0.00 7 SER A O 2
ATOM 1296 N N . ARG A 1 8 ? 11.679 -7.838 -3.846 1.00 0.00 8 ARG A N 2
ATOM 1297 C CA . ARG A 1 8 ? 10.742 -8.480 -2.950 1.00 0.00 8 ARG A CA 2
ATOM 1298 C C . ARG A 1 8 ? 9.357 -7.866 -3.106 1.00 0.00 8 ARG A C 2
ATOM 1299 O O . ARG A 1 8 ? 9.222 -6.738 -3.573 1.00 0.00 8 ARG A O 2
ATOM 1320 N N . SER A 1 9 ? 8.339 -8.621 -2.730 1.00 0.00 9 SER A N 2
ATOM 1321 C CA . SER A 1 9 ? 6.972 -8.129 -2.745 1.00 0.00 9 SER A CA 2
ATOM 1322 C C . SER A 1 9 ? 6.527 -7.839 -1.313 1.00 0.00 9 SER A C 2
ATOM 1323 O O . SER A 1 9 ? 7.172 -8.292 -0.359 1.00 0.00 9 SER A O 2
ATOM 1331 N N . TYR A 1 10 ? 5.446 -7.091 -1.153 1.00 0.00 10 TYR A N 2
ATOM 1332 C CA . TYR A 1 10 ? 4.997 -6.702 0.176 1.00 0.00 10 TYR A CA 2
ATOM 1333 C C . TYR A 1 10 ? 3.528 -7.047 0.378 1.00 0.00 10 TYR A C 2
ATOM 1334 O O . TYR A 1 10 ? 2.694 -6.772 -0.483 1.00 0.00 10 TYR A O 2
ATOM 1352 N N . ARG A 1 11 ? 3.223 -7.661 1.509 1.00 0.00 11 ARG A N 2
ATOM 1353 C CA . ARG A 1 11 ? 1.845 -7.953 1.875 1.00 0.00 11 ARG A CA 2
ATOM 1354 C C . ARG A 1 11 ? 1.274 -6.802 2.690 1.00 0.00 11 ARG A C 2
ATOM 1355 O O . ARG A 1 11 ? 2.011 -6.090 3.372 1.00 0.00 11 ARG A O 2
ATOM 1376 N N . ILE A 1 12 ? -0.030 -6.622 2.621 1.00 0.00 12 ILE A N 2
ATOM 1377 C CA . ILE A 1 12 ? -0.688 -5.600 3.418 1.00 0.00 12 ILE A CA 2
ATOM 1378 C C . ILE A 1 12 ? -1.386 -6.243 4.609 1.00 0.00 12 ILE A C 2
ATOM 1379 O O . ILE A 1 12 ? -2.288 -7.063 4.437 1.00 0.00 12 ILE A O 2
ATOM 1395 N N . THR A 1 13 ? -0.962 -5.887 5.810 1.00 0.00 13 THR A N 2
ATOM 1396 C CA . THR A 1 13 ? -1.589 -6.407 7.015 1.00 0.00 13 THR A CA 2
ATOM 1397 C C . THR A 1 13 ? -2.773 -5.543 7.422 1.00 0.00 13 THR A C 2
ATOM 1398 O O . THR A 1 13 ? -3.705 -6.009 8.084 1.00 0.00 13 THR A O 2
ATOM 1409 N N . GLY A 1 14 ? -2.745 -4.289 7.003 1.00 0.00 14 GLY A N 2
ATOM 1410 C CA . GLY A 1 14 ? -3.806 -3.372 7.343 1.00 0.00 14 GLY A CA 2
ATOM 1411 C C . GLY A 1 14 ? -3.416 -1.940 7.071 1.00 0.00 14 GLY A C 2
ATOM 1412 O O . GLY A 1 14 ? -2.549 -1.677 6.236 1.00 0.00 14 GLY A O 2
ATOM 1416 N N . TYR A 1 15 ? -4.029 -1.020 7.789 1.00 0.00 15 TYR A N 2
ATOM 1417 C CA . TYR A 1 15 ? -3.790 0.396 7.579 1.00 0.00 15 TYR A CA 2
ATOM 1418 C C . TYR A 1 15 ? -3.107 0.995 8.798 1.00 0.00 15 TYR A C 2
ATOM 1419 O O . TYR A 1 15 ? -3.257 0.491 9.912 1.00 0.00 15 TYR A O 2
ATOM 1437 N N . SER A 1 16 ? -2.353 2.055 8.580 1.00 0.00 16 SER A N 2
ATOM 1438 C CA . SER A 1 16 ? -1.686 2.751 9.658 1.00 0.00 16 SER A CA 2
ATOM 1439 C C . SER A 1 16 ? -2.705 3.494 10.524 1.00 0.00 16 SER A C 2
ATOM 1440 O O . SER A 1 16 ? -3.656 4.075 10.007 1.00 0.00 16 SER A O 2
ATOM 1448 N N . PRO A 1 17 ? -2.516 3.485 11.852 1.00 0.00 17 PRO A N 2
ATOM 1449 C CA . PRO A 1 17 ? -3.418 4.170 12.792 1.00 0.00 17 PRO A CA 2
ATOM 1450 C C . PRO A 1 17 ? -3.463 5.680 12.554 1.00 0.00 17 PRO A C 2
ATOM 1451 O O . PRO A 1 17 ? -4.406 6.361 12.959 1.00 0.00 17 PRO A O 2
ATOM 1462 N N . ALA A 1 18 ? -2.437 6.195 11.889 1.00 0.00 18 ALA A N 2
ATOM 1463 C CA . ALA A 1 18 ? -2.347 7.619 11.579 1.00 0.00 18 ALA A CA 2
ATOM 1464 C C . ALA A 1 18 ? -2.894 7.909 10.184 1.00 0.00 18 ALA A C 2
ATOM 1465 O O . ALA A 1 18 ? -2.469 8.855 9.521 1.00 0.00 18 ALA A O 2
ATOM 1472 N N . ILE A 1 19 ? -3.843 7.092 9.752 1.00 0.00 19 ILE A N 2
ATOM 1473 C CA . ILE A 1 19 ? -4.473 7.261 8.448 1.00 0.00 19 ILE A CA 2
ATOM 1474 C C . ILE A 1 19 ? -5.450 8.447 8.471 1.00 0.00 19 ILE A C 2
ATOM 1475 O O . ILE A 1 19 ? -6.026 8.765 9.515 1.00 0.00 19 ILE A O 2
ATOM 1491 N N . SER A 1 20 ? -5.617 9.106 7.331 1.00 0.00 20 SER A N 2
ATOM 1492 C CA . SER A 1 20 ? -6.402 10.335 7.262 1.00 0.00 20 SER A CA 2
ATOM 1493 C C . SER A 1 20 ? -7.883 10.066 6.980 1.00 0.00 20 SER A C 2
ATOM 1494 O O . SER A 1 20 ? -8.220 9.476 5.961 1.00 0.00 20 SER A O 2
ATOM 1502 N N . ASN A 1 21 ? -8.729 10.459 7.935 1.00 0.00 21 ASN A N 2
ATOM 1503 C CA . ASN A 1 21 ? -10.194 10.585 7.769 1.00 0.00 21 ASN A CA 2
ATOM 1504 C C . ASN A 1 21 ? -10.810 9.715 6.659 1.00 0.00 21 ASN A C 2
ATOM 1505 O O . ASN A 1 21 ? -10.951 10.150 5.512 1.00 0.00 21 ASN A O 2
ATOM 1516 N N . GLY A 1 22 ? -11.173 8.488 7.015 1.00 0.00 22 GLY A N 2
ATOM 1517 C CA . GLY A 1 22 ? -11.933 7.621 6.123 1.00 0.00 22 GLY A CA 2
ATOM 1518 C C . GLY A 1 22 ? -11.179 7.158 4.891 1.00 0.00 22 GLY A C 2
ATOM 1519 O O . GLY A 1 22 ? -11.773 6.549 3.997 1.00 0.00 22 GLY A O 2
ATOM 1523 N N . TYR A 1 23 ? -9.880 7.416 4.829 1.00 0.00 23 TYR A N 2
ATOM 1524 C CA . TYR A 1 23 ? -9.091 6.999 3.682 1.00 0.00 23 TYR A CA 2
ATOM 1525 C C . TYR A 1 23 ? -9.030 5.485 3.573 1.00 0.00 23 TYR A C 2
ATOM 1526 O O . TYR A 1 23 ? -8.804 4.954 2.492 1.00 0.00 23 TYR A O 2
ATOM 1544 N N . ARG A 1 24 ? -9.243 4.790 4.690 1.00 0.00 24 ARG A N 2
ATOM 1545 C CA . ARG A 1 24 ? -9.334 3.340 4.678 1.00 0.00 24 ARG A CA 2
ATOM 1546 C C . ARG A 1 24 ? -10.414 2.896 3.710 1.00 0.00 24 ARG A C 2
ATOM 1547 O O . ARG A 1 24 ? -10.206 2.006 2.891 1.00 0.00 24 ARG A O 2
ATOM 1568 N N . GLN A 1 25 ? -11.561 3.547 3.805 1.00 0.00 25 GLN A N 2
ATOM 1569 C CA . GLN A 1 25 ? -12.703 3.222 2.983 1.00 0.00 25 GLN A CA 2
ATOM 1570 C C . GLN A 1 25 ? -12.416 3.504 1.514 1.00 0.00 25 GLN A C 2
ATOM 1571 O O . GLN A 1 25 ? -12.876 2.781 0.627 1.00 0.00 25 GLN A O 2
ATOM 1585 N N . ARG A 1 26 ? -11.638 4.545 1.267 1.00 0.00 26 ARG A N 2
ATOM 1586 C CA . ARG A 1 26 ? -11.254 4.904 -0.087 1.00 0.00 26 ARG A CA 2
ATOM 1587 C C . ARG A 1 26 ? -10.230 3.913 -0.622 1.00 0.00 26 ARG A C 2
ATOM 1588 O O . ARG A 1 26 ? -10.291 3.500 -1.779 1.00 0.00 26 ARG A O 2
ATOM 1609 N N . LEU A 1 27 ? -9.311 3.515 0.244 1.00 0.00 27 LEU A N 2
ATOM 1610 C CA . LEU A 1 27 ? -8.250 2.589 -0.132 1.00 0.00 27 LEU A CA 2
ATOM 1611 C C . LEU A 1 27 ? -8.828 1.207 -0.403 1.00 0.00 27 LEU A C 2
ATOM 1612 O O . LEU A 1 27 ? -8.480 0.559 -1.389 1.00 0.00 27 LEU A O 2
ATOM 1628 N N . PHE A 1 28 ? -9.733 0.782 0.468 1.00 0.00 28 PHE A N 2
ATOM 1629 C CA . PHE A 1 28 ? -10.393 -0.513 0.347 1.00 0.00 28 PHE A CA 2
ATOM 1630 C C . PHE A 1 28 ? -11.174 -0.587 -0.960 1.00 0.00 28 PHE A C 2
ATOM 1631 O O . PHE A 1 28 ? -11.141 -1.594 -1.666 1.00 0.00 28 PHE A O 2
ATOM 1648 N N . SER A 1 29 ? -11.860 0.503 -1.279 1.00 0.00 29 SER A N 2
ATOM 1649 C CA . SER A 1 29 ? -12.654 0.589 -2.498 1.00 0.00 29 SER A CA 2
ATOM 1650 C C . SER A 1 29 ? -11.765 0.579 -3.738 1.00 0.00 29 SER A C 2
ATOM 1651 O O . SER A 1 29 ? -12.166 0.090 -4.797 1.00 0.00 29 SER A O 2
ATOM 1659 N N . MET A 1 30 ? -10.560 1.121 -3.602 1.00 0.00 30 MET A N 2
ATOM 1660 C CA . MET A 1 30 ? -9.613 1.168 -4.712 1.00 0.00 30 MET A CA 2
ATOM 1661 C C . MET A 1 30 ? -8.919 -0.176 -4.903 1.00 0.00 30 MET A C 2
ATOM 1662 O O . MET A 1 30 ? -8.519 -0.524 -6.013 1.00 0.00 30 MET A O 2
ATOM 1676 N N . GLY A 1 31 ? -8.795 -0.939 -3.827 1.00 0.00 31 GLY A N 2
ATOM 1677 C CA . GLY A 1 31 ? -8.190 -2.252 -3.927 1.00 0.00 31 GLY A CA 2
ATOM 1678 C C . GLY A 1 31 ? -7.018 -2.433 -2.985 1.00 0.00 31 GLY A C 2
ATOM 1679 O O . GLY A 1 31 ? -6.347 -3.464 -3.011 1.00 0.00 31 GLY A O 2
ATOM 1683 N N . LEU A 1 32 ? -6.766 -1.433 -2.151 1.00 0.00 32 LEU A N 2
ATOM 1684 C CA . LEU A 1 32 ? -5.678 -1.507 -1.188 1.00 0.00 32 LEU A CA 2
ATOM 1685 C C . LEU A 1 32 ? -6.225 -1.944 0.164 1.00 0.00 32 LEU A C 2
ATOM 1686 O O . LEU A 1 32 ? -6.699 -1.124 0.951 1.00 0.00 32 LEU A O 2
ATOM 1702 N N . LEU A 1 33 ? -6.180 -3.241 0.416 1.00 0.00 33 LEU A N 2
ATOM 1703 C CA . LEU A 1 33 ? -6.793 -3.804 1.605 1.00 0.00 33 LEU A CA 2
ATOM 1704 C C . LEU A 1 33 ? -5.914 -4.883 2.234 1.00 0.00 33 LEU A C 2
ATOM 1705 O O . LEU A 1 33 ? -5.036 -5.444 1.575 1.00 0.00 33 LEU A O 2
ATOM 1721 N N . PRO A 1 34 ? -6.130 -5.174 3.531 1.00 0.00 34 PRO A N 2
ATOM 1722 C CA . PRO A 1 34 ? -5.390 -6.220 4.244 1.00 0.00 34 PRO A CA 2
ATOM 1723 C C . PRO A 1 34 ? -5.569 -7.593 3.597 1.00 0.00 34 PRO A C 2
ATOM 1724 O O . PRO A 1 34 ? -6.693 -8.089 3.464 1.00 0.00 34 PRO A O 2
ATOM 1735 N N . GLY A 1 35 ? -4.461 -8.197 3.197 1.00 0.00 35 GLY A N 2
ATOM 1736 C CA . GLY A 1 35 ? -4.511 -9.470 2.508 1.00 0.00 35 GLY A CA 2
ATOM 1737 C C . GLY A 1 35 ? -4.015 -9.357 1.080 1.00 0.00 35 GLY A C 2
ATOM 1738 O O . GLY A 1 35 ? -3.626 -10.353 0.465 1.00 0.00 35 GLY A O 2
ATOM 1742 N N . ALA A 1 36 ? -4.012 -8.140 0.555 1.00 0.00 36 ALA A N 2
ATOM 1743 C CA . ALA A 1 36 ? -3.561 -7.892 -0.801 1.00 0.00 36 ALA A CA 2
ATOM 1744 C C . ALA A 1 36 ? -2.049 -7.749 -0.840 1.00 0.00 36 ALA A C 2
ATOM 1745 O O . ALA A 1 36 ? -1.491 -6.761 -0.372 1.00 0.00 36 ALA A O 2
ATOM 1752 N N . ALA A 1 37 ? -1.391 -8.755 -1.363 1.00 0.00 37 ALA A N 2
ATOM 1753 C CA . ALA A 1 37 ? 0.052 -8.715 -1.510 1.00 0.00 37 ALA A CA 2
ATOM 1754 C C . ALA A 1 37 ? 0.442 -8.092 -2.844 1.00 0.00 37 ALA A C 2
ATOM 1755 O O . ALA A 1 37 ? 0.134 -8.631 -3.910 1.00 0.00 37 ALA A O 2
ATOM 1762 N N . LEU A 1 38 ? 1.120 -6.958 -2.782 1.00 0.00 38 LEU A N 2
ATOM 1763 C CA . LEU A 1 38 ? 1.518 -6.234 -3.980 1.00 0.00 38 LEU A CA 2
ATOM 1764 C C . LEU A 1 38 ? 2.930 -6.620 -4.382 1.00 0.00 38 LEU A C 2
ATOM 1765 O O . LEU A 1 38 ? 3.841 -6.681 -3.549 1.00 0.00 38 LEU A O 2
ATOM 1781 N N . ARG A 1 39 ? 3.103 -6.877 -5.660 1.00 0.00 39 ARG A N 2
ATOM 1782 C CA . ARG A 1 39 ? 4.397 -7.253 -6.195 1.00 0.00 39 ARG A CA 2
ATOM 1783 C C . ARG A 1 39 ? 5.073 -6.036 -6.806 1.00 0.00 39 ARG A C 2
ATOM 1784 O O . ARG A 1 39 ? 4.577 -5.474 -7.779 1.00 0.00 39 ARG A O 2
ATOM 1805 N N . VAL A 1 40 ? 6.188 -5.628 -6.218 1.00 0.00 40 VAL A N 2
ATOM 1806 C CA . VAL A 1 40 ? 6.923 -4.454 -6.680 1.00 0.00 40 VAL A CA 2
ATOM 1807 C C . VAL A 1 40 ? 7.462 -4.659 -8.084 1.00 0.00 40 VAL A C 2
ATOM 1808 O O . VAL A 1 40 ? 8.221 -5.594 -8.335 1.00 0.00 40 VAL A O 2
ATOM 1821 N N . VAL A 1 41 ? 7.044 -3.798 -8.993 1.00 0.00 41 VAL A N 2
ATOM 1822 C CA . VAL A 1 41 ? 7.576 -3.803 -10.342 1.00 0.00 41 VAL A CA 2
ATOM 1823 C C . VAL A 1 41 ? 8.665 -2.739 -10.493 1.00 0.00 41 VAL A C 2
ATOM 1824 O O . VAL A 1 41 ? 9.784 -3.040 -10.908 1.00 0.00 41 VAL A O 2
ATOM 1837 N N . ARG A 1 42 ? 8.345 -1.492 -10.140 1.00 0.00 42 ARG A N 2
ATOM 1838 C CA . ARG A 1 42 ? 9.268 -0.379 -10.384 1.00 0.00 42 ARG A CA 2
ATOM 1839 C C . ARG A 1 42 ? 9.158 0.723 -9.331 1.00 0.00 42 ARG A C 2
ATOM 1840 O O . ARG A 1 42 ? 8.063 1.071 -8.893 1.00 0.00 42 ARG A O 2
ATOM 1861 N N . ILE A 1 43 ? 10.308 1.268 -8.940 1.00 0.00 43 ILE A N 2
ATOM 1862 C CA . ILE A 1 43 ? 10.366 2.489 -8.138 1.00 0.00 43 ILE A CA 2
ATOM 1863 C C . ILE A 1 43 ? 11.145 3.540 -8.930 1.00 0.00 43 ILE A C 2
ATOM 1864 O O . ILE A 1 43 ? 12.120 3.203 -9.608 1.00 0.00 43 ILE A O 2
ATOM 1880 N N . ALA A 1 44 ? 10.715 4.792 -8.874 1.00 0.00 44 ALA A N 2
ATOM 1881 C CA . ALA A 1 44 ? 11.442 5.874 -9.534 1.00 0.00 44 ALA A CA 2
ATOM 1882 C C . ALA A 1 44 ? 12.645 6.311 -8.698 1.00 0.00 44 ALA A C 2
ATOM 1883 O O . ALA A 1 44 ? 12.528 6.510 -7.490 1.00 0.00 44 ALA A O 2
ATOM 1890 N N . PRO A 1 45 ? 13.815 6.488 -9.343 1.00 0.00 45 PRO A N 2
ATOM 1891 C CA . PRO A 1 45 ? 15.074 6.854 -8.659 1.00 0.00 45 PRO A CA 2
ATOM 1892 C C . PRO A 1 45 ? 15.025 8.239 -8.008 1.00 0.00 45 PRO A C 2
ATOM 1893 O O . PRO A 1 45 ? 15.948 8.632 -7.290 1.00 0.00 45 PRO A O 2
ATOM 1904 N N . LEU A 1 46 ? 13.950 8.974 -8.270 1.00 0.00 46 LEU A N 2
ATOM 1905 C CA . LEU A 1 46 ? 13.724 10.277 -7.646 1.00 0.00 46 LEU A CA 2
ATOM 1906 C C . LEU A 1 46 ? 13.648 10.148 -6.137 1.00 0.00 46 LEU A C 2
ATOM 1907 O O . LEU A 1 46 ? 14.132 11.001 -5.391 1.00 0.00 46 LEU A O 2
ATOM 1923 N N . GLY A 1 47 ? 13.034 9.070 -5.711 1.00 0.00 47 GLY A N 2
ATOM 1924 C CA . GLY A 1 47 ? 12.792 8.842 -4.314 1.00 0.00 47 GLY A CA 2
ATOM 1925 C C . GLY A 1 47 ? 11.960 7.613 -4.141 1.00 0.00 47 GLY A C 2
ATOM 1926 O O . GLY A 1 47 ? 12.488 6.550 -3.810 1.00 0.00 47 GLY A O 2
ATOM 1930 N N . ASP A 1 48 ? 10.662 7.745 -4.415 1.00 0.00 48 ASP A N 2
ATOM 1931 C CA . ASP A 1 48 ? 9.782 6.589 -4.427 1.00 0.00 48 ASP A CA 2
ATOM 1932 C C . ASP A 1 48 ? 8.336 6.925 -4.769 1.00 0.00 48 ASP A C 2
ATOM 1933 O O . ASP A 1 48 ? 7.670 7.719 -4.099 1.00 0.00 48 ASP A O 2
ATOM 1942 N N . PRO A 1 49 ? 7.880 6.340 -5.879 1.00 0.00 49 PRO A N 2
ATOM 1943 C CA . PRO A 1 49 ? 6.569 5.763 -6.058 1.00 0.00 49 PRO A CA 2
ATOM 1944 C C . PRO A 1 49 ? 6.709 4.258 -6.180 1.00 0.00 49 PRO A C 2
ATOM 1945 O O . PRO A 1 49 ? 7.787 3.746 -6.492 1.00 0.00 49 PRO A O 2
ATOM 1956 N N . ILE A 1 50 ? 5.651 3.539 -5.965 1.00 0.00 50 ILE A N 2
ATOM 1957 C CA . ILE A 1 50 ? 5.750 2.105 -6.072 1.00 0.00 50 ILE A CA 2
ATOM 1958 C C . ILE A 1 50 ? 4.812 1.599 -7.149 1.00 0.00 50 ILE A C 2
ATOM 1959 O O . ILE A 1 50 ? 3.594 1.603 -6.981 1.00 0.00 50 ILE A O 2
ATOM 1975 N N . GLN A 1 51 ? 5.385 1.215 -8.271 1.00 0.00 51 GLN A N 2
ATOM 1976 C CA . GLN A 1 51 ? 4.622 0.600 -9.338 1.00 0.00 51 GLN A CA 2
ATOM 1977 C C . GLN A 1 51 ? 4.554 -0.894 -9.056 1.00 0.00 51 GLN A C 2
ATOM 1978 O O . GLN A 1 51 ? 5.571 -1.577 -9.083 1.00 0.00 51 GLN A O 2
ATOM 1992 N N . VAL A 1 52 ? 3.366 -1.381 -8.738 1.00 0.00 52 VAL A N 2
ATOM 1993 C CA . VAL A 1 52 ? 3.187 -2.764 -8.325 1.00 0.00 52 VAL A CA 2
ATOM 1994 C C . VAL A 1 52 ? 2.172 -3.489 -9.194 1.00 0.00 52 VAL A C 2
ATOM 1995 O O . VAL A 1 52 ? 1.496 -2.885 -10.028 1.00 0.00 52 VAL A O 2
ATOM 2008 N N . GLU A 1 53 ? 2.064 -4.790 -8.965 1.00 0.00 53 GLU A N 2
ATOM 2009 C CA . GLU A 1 53 ? 1.134 -5.636 -9.689 1.00 0.00 53 GLU A CA 2
ATOM 2010 C C . GLU A 1 53 ? 0.157 -6.283 -8.717 1.00 0.00 53 GLU A C 2
ATOM 2011 O O . GLU A 1 53 ? 0.572 -6.872 -7.715 1.00 0.00 53 GLU A O 2
ATOM 2023 N N . THR A 1 54 ? -1.131 -6.157 -8.996 1.00 0.00 54 THR A N 2
ATOM 2024 C CA . THR A 1 54 ? -2.135 -6.853 -8.218 1.00 0.00 54 THR A CA 2
ATOM 2025 C C . THR A 1 54 ? -2.324 -8.253 -8.794 1.00 0.00 54 THR A C 2
ATOM 2026 O O . THR A 1 54 ? -2.457 -9.235 -8.062 1.00 0.00 54 THR A O 2
ATOM 2037 N N . ARG A 1 55 ? -2.308 -8.316 -10.120 1.00 0.00 55 ARG A N 2
ATOM 2038 C CA . ARG A 1 55 ? -2.338 -9.569 -10.868 1.00 0.00 55 ARG A CA 2
ATOM 2039 C C . ARG A 1 55 ? -2.298 -9.246 -12.355 1.00 0.00 55 ARG A C 2
ATOM 2040 O O . ARG A 1 55 ? -1.499 -9.795 -13.109 1.00 0.00 55 ARG A O 2
ATOM 2061 N N . GLN A 1 56 ? -3.173 -8.341 -12.763 1.00 0.00 56 GLN A N 2
ATOM 2062 C CA . GLN A 1 56 ? -3.178 -7.835 -14.125 1.00 0.00 56 GLN A CA 2
ATOM 2063 C C . GLN A 1 56 ? -3.171 -6.315 -14.144 1.00 0.00 56 GLN A C 2
ATOM 2064 O O . GLN A 1 56 ? -2.728 -5.700 -15.116 1.00 0.00 56 GLN A O 2
ATOM 2078 N N . THR A 1 57 ? -3.649 -5.706 -13.067 1.00 0.00 57 THR A N 2
ATOM 2079 C CA . THR A 1 57 ? -3.643 -4.261 -12.969 1.00 0.00 57 THR A CA 2
ATOM 2080 C C . THR A 1 57 ? -2.375 -3.800 -12.261 1.00 0.00 57 THR A C 2
ATOM 2081 O O . THR A 1 57 ? -1.911 -4.432 -11.304 1.00 0.00 57 THR A O 2
ATOM 2092 N N . SER A 1 58 ? -1.789 -2.728 -12.763 1.00 0.00 58 SER A N 2
ATOM 2093 C CA . SER A 1 58 ? -0.600 -2.168 -12.160 1.00 0.00 58 SER A CA 2
ATOM 2094 C C . SER A 1 58 ? -0.938 -0.847 -11.496 1.00 0.00 58 SER A C 2
ATOM 2095 O O . SER A 1 58 ? -1.672 -0.026 -12.053 1.00 0.00 58 SER A O 2
ATOM 2103 N N . LEU A 1 59 ? -0.404 -0.650 -10.313 1.00 0.00 59 LEU A N 2
ATOM 2104 C CA . LEU A 1 59 ? -0.691 0.542 -9.540 1.00 0.00 59 LEU A CA 2
ATOM 2105 C C . LEU A 1 59 ? 0.578 1.270 -9.180 1.00 0.00 59 LEU A C 2
ATOM 2106 O O . LEU A 1 59 ? 1.643 0.673 -9.071 1.00 0.00 59 LEU A O 2
ATOM 2122 N N . ALA A 1 60 ? 0.445 2.564 -9.013 1.00 0.00 60 ALA A N 2
ATOM 2123 C CA . ALA A 1 60 ? 1.554 3.412 -8.620 1.00 0.00 60 ALA A CA 2
ATOM 2124 C C . ALA A 1 60 ? 1.130 4.274 -7.449 1.00 0.00 60 ALA A C 2
ATOM 2125 O O . ALA A 1 60 ? 0.202 5.073 -7.564 1.00 0.00 60 ALA A O 2
ATOM 2132 N N . LEU A 1 61 ? 1.803 4.117 -6.326 1.00 0.00 61 LEU A N 2
ATOM 2133 C CA . LEU A 1 61 ? 1.412 4.805 -5.115 1.00 0.00 61 LEU A CA 2
ATOM 2134 C C . LEU A 1 61 ? 2.583 5.604 -4.597 1.00 0.00 61 LEU A C 2
ATOM 2135 O O . LEU A 1 61 ? 3.735 5.246 -4.830 1.00 0.00 61 LEU A O 2
ATOM 2151 N N . ARG A 1 62 ? 2.292 6.701 -3.933 1.00 0.00 62 ARG A N 2
ATOM 2152 C CA . ARG A 1 62 ? 3.330 7.584 -3.464 1.00 0.00 62 ARG A CA 2
ATOM 2153 C C . ARG A 1 62 ? 3.639 7.310 -2.003 1.00 0.00 62 ARG A C 2
ATOM 2154 O O . ARG A 1 62 ? 2.995 6.477 -1.365 1.00 0.00 62 ARG A O 2
ATOM 2175 N N . ARG A 1 63 ? 4.630 8.014 -1.486 1.00 0.00 63 ARG A N 2
ATOM 2176 C CA . ARG A 1 63 ? 4.987 7.950 -0.074 1.00 0.00 63 ARG A CA 2
ATOM 2177 C C . ARG A 1 63 ? 3.777 8.236 0.812 1.00 0.00 63 ARG A C 2
ATOM 2178 O O . ARG A 1 63 ? 3.631 7.669 1.894 1.00 0.00 63 ARG A O 2
ATOM 2199 N N . LYS A 1 64 ? 2.917 9.120 0.328 1.00 0.00 64 LYS A N 2
ATOM 2200 C CA . LYS A 1 64 ? 1.681 9.470 1.014 1.00 0.00 64 LYS A CA 2
ATOM 2201 C C . LYS A 1 64 ? 0.799 8.239 1.214 1.00 0.00 64 LYS A C 2
ATOM 2202 O O . LYS A 1 64 ? 0.266 8.013 2.302 1.00 0.00 64 LYS A O 2
ATOM 2221 N N . ASP A 1 65 ? 0.658 7.443 0.159 1.00 0.00 65 ASP A N 2
ATOM 2222 C CA . ASP A 1 65 ? -0.130 6.219 0.209 1.00 0.00 65 ASP A CA 2
ATOM 2223 C C . ASP A 1 65 ? 0.541 5.203 1.122 1.00 0.00 65 ASP A C 2
ATOM 2224 O O . ASP A 1 65 ? -0.119 4.531 1.919 1.00 0.00 65 ASP A O 2
ATOM 2233 N N . LEU A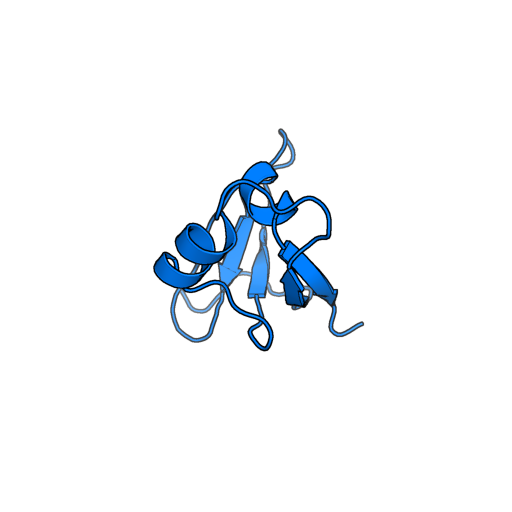 1 66 ? 1.862 5.114 1.009 1.00 0.00 66 LEU A N 2
ATOM 2234 C CA . LEU A 1 66 ? 2.658 4.195 1.820 1.00 0.00 66 LEU A CA 2
ATOM 2235 C C . LEU A 1 66 ? 2.475 4.486 3.307 1.00 0.00 66 LEU A C 2
ATOM 2236 O O . LEU A 1 66 ? 2.413 3.573 4.124 1.00 0.00 66 LEU A O 2
ATOM 2252 N N . ALA A 1 67 ? 2.375 5.762 3.647 1.00 0.00 67 ALA A N 2
ATOM 2253 C CA . ALA A 1 67 ? 2.220 6.171 5.037 1.00 0.00 67 ALA A CA 2
ATOM 2254 C C . ALA A 1 67 ? 0.884 5.706 5.613 1.00 0.00 67 ALA A C 2
ATOM 2255 O O . ALA A 1 67 ? 0.751 5.518 6.823 1.00 0.00 67 ALA A O 2
ATOM 2262 N N . LEU A 1 68 ? -0.097 5.500 4.744 1.00 0.00 68 LEU A N 2
ATOM 2263 C CA . LEU A 1 68 ? -1.437 5.131 5.181 1.00 0.00 68 LEU A CA 2
ATOM 2264 C C . LEU A 1 68 ? -1.583 3.617 5.297 1.00 0.00 68 LEU A C 2
ATOM 2265 O O . LEU A 1 68 ? -2.512 3.123 5.937 1.00 0.00 68 LEU A O 2
ATOM 2281 N N . LEU A 1 69 ? -0.654 2.883 4.701 1.00 0.00 69 LEU A N 2
ATOM 2282 C CA . LEU A 1 69 ? -0.742 1.430 4.667 1.00 0.00 69 LEU A CA 2
ATOM 2283 C C . LEU A 1 69 ? 0.326 0.792 5.543 1.00 0.00 69 LEU A C 2
ATOM 2284 O O . LEU A 1 69 ? 1.447 1.287 5.635 1.00 0.00 69 LEU A O 2
ATOM 2300 N N . THR A 1 70 ? -0.025 -0.302 6.199 1.00 0.00 70 THR A N 2
ATOM 2301 C CA . THR A 1 70 ? 0.959 -1.074 6.929 1.00 0.00 70 THR A CA 2
ATOM 2302 C C . THR A 1 70 ? 1.347 -2.298 6.115 1.00 0.00 70 THR A C 2
ATOM 2303 O O . THR A 1 70 ? 0.528 -3.191 5.874 1.00 0.00 70 THR A O 2
ATOM 2314 N N . LEU A 1 71 ? 2.593 -2.324 5.690 1.00 0.00 71 LEU A N 2
ATOM 2315 C CA . LEU A 1 71 ? 3.080 -3.366 4.805 1.00 0.00 71 LEU A CA 2
ATOM 2316 C C . LEU A 1 71 ? 4.073 -4.269 5.514 1.00 0.00 71 LEU A C 2
ATOM 2317 O O . LEU A 1 71 ? 4.856 -3.819 6.352 1.00 0.00 71 LEU A O 2
ATOM 2333 N N . VAL A 1 72 ? 4.019 -5.542 5.180 1.00 0.00 72 VAL A N 2
ATOM 2334 C CA . VAL A 1 72 ? 4.978 -6.511 5.666 1.00 0.00 72 VAL A CA 2
ATOM 2335 C C . VAL A 1 72 ? 5.589 -7.250 4.481 1.00 0.00 72 VAL A C 2
ATOM 2336 O O . VAL A 1 72 ? 4.877 -7.810 3.648 1.00 0.00 72 VAL A O 2
ATOM 2349 N N . PRO A 1 73 ? 6.917 -7.228 4.358 1.00 0.00 73 PRO A N 2
ATOM 2350 C CA . PRO A 1 73 ? 7.602 -7.817 3.211 1.00 0.00 73 PRO A CA 2
ATOM 2351 C C . PRO A 1 73 ? 7.529 -9.339 3.209 1.00 0.00 73 PRO A C 2
ATOM 2352 O O . PRO A 1 73 ? 7.257 -9.964 4.236 1.00 0.00 73 PRO A O 2
ATOM 2363 N N . LEU A 1 74 ? 7.776 -9.926 2.049 1.00 0.00 74 LEU A N 2
ATOM 2364 C CA . LEU A 1 74 ? 7.919 -11.367 1.943 1.00 0.00 74 LEU A CA 2
ATOM 2365 C C . LEU A 1 74 ? 9.268 -11.799 2.501 1.00 0.00 74 LEU A C 2
ATOM 2366 O O . LEU A 1 74 ? 9.382 -12.829 3.167 1.00 0.00 74 LEU A O 2
ATOM 2382 N N . ASP A 1 75 ? 10.283 -10.991 2.225 1.00 0.00 75 ASP A N 2
ATOM 2383 C CA . ASP A 1 75 ? 11.639 -11.276 2.664 1.00 0.00 75 ASP A CA 2
ATOM 2384 C C . ASP A 1 75 ? 12.194 -10.100 3.453 1.00 0.00 75 ASP A C 2
ATOM 2385 O O . ASP A 1 75 ? 12.454 -9.040 2.844 1.00 0.00 75 ASP A O 2
ATOM 2395 N N . MET A 1 1 ? 3.615 -1.926 -24.765 1.00 0.00 1 MET A N 3
ATOM 2396 C CA . MET A 1 1 ? 4.700 -2.762 -24.213 1.00 0.00 1 MET A CA 3
ATOM 2397 C C . MET A 1 1 ? 5.059 -2.283 -22.812 1.00 0.00 1 MET A C 3
ATOM 2398 O O . MET A 1 1 ? 5.455 -1.132 -22.619 1.00 0.00 1 MET A O 3
ATOM 2411 N N . SER A 1 2 ? 4.908 -3.163 -21.838 1.00 0.00 2 SER A N 3
ATOM 2412 C CA . SER A 1 2 ? 5.236 -2.833 -20.465 1.00 0.00 2 SER A CA 3
ATOM 2413 C C . SER A 1 2 ? 6.489 -3.581 -20.025 1.00 0.00 2 SER A C 3
ATOM 2414 O O . SER A 1 2 ? 6.592 -4.796 -20.205 1.00 0.00 2 SER A O 3
ATOM 2422 N N . ALA A 1 3 ? 7.447 -2.852 -19.468 1.00 0.00 3 ALA A N 3
ATOM 2423 C CA . ALA A 1 3 ? 8.675 -3.454 -18.977 1.00 0.00 3 ALA A CA 3
ATOM 2424 C C . ALA A 1 3 ? 8.462 -4.012 -17.576 1.00 0.00 3 ALA A C 3
ATOM 2425 O O . ALA A 1 3 ? 8.797 -3.373 -16.577 1.00 0.00 3 ALA A O 3
ATOM 2432 N N . LEU A 1 4 ? 7.871 -5.194 -17.509 1.00 0.00 4 LEU A N 3
ATOM 2433 C CA . LEU A 1 4 ? 7.532 -5.797 -16.238 1.00 0.00 4 LEU A CA 3
ATOM 2434 C C . LEU A 1 4 ? 8.549 -6.870 -15.869 1.00 0.00 4 LEU A C 3
ATOM 2435 O O . LEU A 1 4 ? 8.717 -7.860 -16.586 1.00 0.00 4 LEU A O 3
ATOM 2451 N N . GLN A 1 5 ? 9.239 -6.658 -14.762 1.00 0.00 5 GLN A N 3
ATOM 2452 C CA . GLN A 1 5 ? 10.156 -7.649 -14.227 1.00 0.00 5 GLN A CA 3
ATOM 2453 C C . GLN A 1 5 ? 10.240 -7.490 -12.713 1.00 0.00 5 GLN A C 3
ATOM 2454 O O . GLN A 1 5 ? 10.954 -6.624 -12.208 1.00 0.00 5 GLN A O 3
ATOM 2468 N N . PRO A 1 6 ? 9.493 -8.323 -11.975 1.00 0.00 6 PRO A N 3
ATOM 2469 C CA . PRO A 1 6 ? 9.347 -8.187 -10.527 1.00 0.00 6 PRO A CA 3
ATOM 2470 C C . PRO A 1 6 ? 10.588 -8.626 -9.753 1.00 0.00 6 PRO A C 3
ATOM 2471 O O . PRO A 1 6 ? 11.441 -9.347 -10.278 1.00 0.00 6 PRO A O 3
ATOM 2482 N N . SER A 1 7 ? 10.682 -8.183 -8.508 1.00 0.00 7 SER A N 3
ATOM 2483 C CA . SER A 1 7 ? 11.793 -8.556 -7.651 1.00 0.00 7 SER A CA 3
ATOM 2484 C C . SER A 1 7 ? 11.283 -9.234 -6.377 1.00 0.00 7 SER A C 3
ATOM 2485 O O . SER A 1 7 ? 11.370 -10.452 -6.237 1.00 0.00 7 SER A O 3
ATOM 2493 N N . ARG A 1 8 ? 10.730 -8.450 -5.457 1.00 0.00 8 ARG A N 3
ATOM 2494 C CA . ARG A 1 8 ? 10.236 -8.985 -4.198 1.00 0.00 8 ARG A CA 3
ATOM 2495 C C . ARG A 1 8 ? 8.804 -8.532 -3.939 1.00 0.00 8 ARG A C 3
ATOM 2496 O O . ARG A 1 8 ? 8.293 -7.633 -4.614 1.00 0.00 8 ARG A O 3
ATOM 2517 N N . SER A 1 9 ? 8.161 -9.152 -2.960 1.00 0.00 9 SER A N 3
ATOM 2518 C CA . SER A 1 9 ? 6.750 -8.902 -2.703 1.00 0.00 9 SER A CA 3
ATOM 2519 C C . SER A 1 9 ? 6.517 -8.406 -1.278 1.00 0.00 9 SER A C 3
ATOM 2520 O O . SER A 1 9 ? 7.179 -8.849 -0.332 1.00 0.00 9 SER A O 3
ATOM 2528 N N . TYR A 1 10 ? 5.573 -7.485 -1.136 1.00 0.00 10 TYR A N 3
ATOM 2529 C CA . TYR A 1 10 ? 5.218 -6.922 0.158 1.00 0.00 10 TYR A CA 3
ATOM 2530 C C . TYR A 1 10 ? 3.734 -7.132 0.428 1.00 0.00 10 TYR A C 3
ATOM 2531 O O . TYR A 1 10 ? 2.906 -6.923 -0.454 1.00 0.00 10 TYR A O 3
ATOM 2549 N N . ARG A 1 11 ? 3.394 -7.546 1.637 1.00 0.00 11 ARG A N 3
ATOM 2550 C CA . ARG A 1 11 ? 2.001 -7.763 1.998 1.00 0.00 11 ARG A CA 3
ATOM 2551 C C . ARG A 1 11 ? 1.516 -6.665 2.930 1.00 0.00 11 ARG A C 3
ATOM 2552 O O . ARG A 1 11 ? 2.305 -6.045 3.649 1.00 0.00 11 ARG A O 3
ATOM 2573 N N . ILE A 1 12 ? 0.221 -6.430 2.913 1.00 0.00 12 ILE A N 3
ATOM 2574 C CA . ILE A 1 12 ? -0.377 -5.408 3.757 1.00 0.00 12 ILE A CA 3
ATOM 2575 C C . ILE A 1 12 ? -0.982 -6.057 4.996 1.00 0.00 12 ILE A C 3
ATOM 2576 O O . ILE A 1 12 ? -1.940 -6.823 4.897 1.00 0.00 12 ILE A O 3
ATOM 2592 N N . THR A 1 13 ? -0.430 -5.752 6.157 1.00 0.00 13 THR A N 3
ATOM 2593 C CA . THR A 1 13 ? -0.894 -6.367 7.390 1.00 0.00 13 THR A CA 3
ATOM 2594 C C . THR A 1 13 ? -2.023 -5.546 8.019 1.00 0.00 13 THR A C 3
ATOM 2595 O O . THR A 1 13 ? -2.786 -6.052 8.844 1.00 0.00 13 THR A O 3
ATOM 2606 N N . GLY A 1 14 ? -2.140 -4.286 7.610 1.00 0.00 14 GLY A N 3
ATOM 2607 C CA . GLY A 1 14 ? -3.179 -3.426 8.140 1.00 0.00 14 GLY A CA 3
ATOM 2608 C C . GLY A 1 14 ? -2.941 -1.977 7.776 1.00 0.00 14 GLY A C 3
ATOM 2609 O O . GLY A 1 14 ? -2.093 -1.683 6.932 1.00 0.00 14 GLY A O 3
ATOM 2613 N N . TYR A 1 15 ? -3.681 -1.073 8.397 1.00 0.00 15 TYR A N 3
ATOM 2614 C CA . TYR A 1 15 ? -3.500 0.349 8.152 1.00 0.00 15 TYR A CA 3
ATOM 2615 C C . TYR A 1 15 ? -2.715 0.984 9.287 1.00 0.00 15 TYR A C 3
ATOM 2616 O O . TYR A 1 15 ? -2.698 0.472 10.407 1.00 0.00 15 TYR A O 3
ATOM 2634 N N . SER A 1 16 ? -2.065 2.091 8.992 1.00 0.00 16 SER A N 3
ATOM 2635 C CA . SER A 1 16 ? -1.365 2.852 9.997 1.00 0.00 16 SER A CA 3
ATOM 2636 C C . SER A 1 16 ? -2.369 3.649 10.828 1.00 0.00 16 SER A C 3
ATOM 2637 O O . SER A 1 16 ? -3.370 4.120 10.294 1.00 0.00 16 SER A O 3
ATOM 2645 N N . PRO A 1 17 ? -2.113 3.823 12.139 1.00 0.00 17 PRO A N 3
ATOM 2646 C CA . PRO A 1 17 ? -3.066 4.457 13.072 1.00 0.00 17 PRO A CA 3
ATOM 2647 C C . PRO A 1 17 ? -3.383 5.920 12.744 1.00 0.00 17 PRO A C 3
ATOM 2648 O O . PRO A 1 17 ? -4.163 6.565 13.441 1.00 0.00 17 PRO A O 3
ATOM 2659 N N . ALA A 1 18 ? -2.786 6.436 11.680 1.00 0.00 18 ALA A N 3
ATOM 2660 C CA . ALA A 1 18 ? -3.008 7.818 11.277 1.00 0.00 18 ALA A CA 3
ATOM 2661 C C . ALA A 1 18 ? -4.105 7.914 10.219 1.00 0.00 18 ALA A C 3
ATOM 2662 O O . ALA A 1 18 ? -4.390 8.996 9.703 1.00 0.00 18 ALA A O 3
ATOM 2669 N N . ILE A 1 19 ? -4.721 6.780 9.894 1.00 0.00 19 ILE A N 3
ATOM 2670 C CA . ILE A 1 19 ? -5.780 6.758 8.895 1.00 0.00 19 ILE A CA 3
ATOM 2671 C C . ILE A 1 19 ? -7.129 7.115 9.525 1.00 0.00 19 ILE A C 3
ATOM 2672 O O . ILE A 1 19 ? -7.561 6.505 10.509 1.00 0.00 19 ILE A O 3
ATOM 2688 N N . SER A 1 20 ? -7.778 8.127 8.970 1.00 0.00 20 SER A N 3
ATOM 2689 C CA . SER A 1 20 ? -9.051 8.612 9.487 1.00 0.00 20 SER A CA 3
ATOM 2690 C C . SER A 1 20 ? -9.828 9.327 8.378 1.00 0.00 20 SER A C 3
ATOM 2691 O O . SER A 1 20 ? -9.399 9.324 7.228 1.00 0.00 20 SER A O 3
ATOM 2699 N N . ASN A 1 21 ? -10.983 9.896 8.729 1.00 0.00 21 ASN A N 3
ATOM 2700 C CA . ASN A 1 21 ? -11.741 10.787 7.835 1.00 0.00 21 ASN A CA 3
ATOM 2701 C C . ASN A 1 21 ? -12.241 10.055 6.578 1.00 0.00 21 ASN A C 3
ATOM 2702 O O . ASN A 1 21 ? -12.418 10.658 5.517 1.00 0.00 21 ASN A O 3
ATOM 2713 N N . GLY A 1 22 ? -12.485 8.758 6.707 1.00 0.00 22 GLY A N 3
ATOM 2714 C CA . GLY A 1 22 ? -13.036 7.984 5.607 1.00 0.00 22 GLY A CA 3
ATOM 2715 C C . GLY A 1 22 ? -11.988 7.546 4.603 1.00 0.00 22 GLY A C 3
ATOM 2716 O O . GLY A 1 22 ? -12.315 6.953 3.576 1.00 0.00 22 GLY A O 3
ATOM 2720 N N . TYR A 1 23 ? -10.721 7.815 4.905 1.00 0.00 23 TYR A N 3
ATOM 2721 C CA . TYR A 1 23 ? -9.623 7.455 4.020 1.00 0.00 23 TYR A CA 3
ATOM 2722 C C . TYR A 1 23 ? -9.543 5.946 3.808 1.00 0.00 23 TYR A C 3
ATOM 2723 O O . TYR A 1 23 ? -9.066 5.484 2.773 1.00 0.00 23 TYR A O 3
ATOM 2741 N N . ARG A 1 24 ? -10.029 5.182 4.778 1.00 0.00 24 ARG A N 3
ATOM 2742 C CA . ARG A 1 24 ? -10.038 3.733 4.668 1.00 0.00 24 ARG A CA 3
ATOM 2743 C C . ARG A 1 24 ? -10.955 3.298 3.535 1.00 0.00 24 ARG A C 3
ATOM 2744 O O . ARG A 1 24 ? -10.630 2.388 2.776 1.00 0.00 24 ARG A O 3
ATOM 2765 N N . GLN A 1 25 ? -12.096 3.967 3.423 1.00 0.00 25 GLN A N 3
ATOM 2766 C CA . GLN A 1 25 ? -13.054 3.684 2.373 1.00 0.00 25 GLN A CA 3
ATOM 2767 C C . GLN A 1 25 ? -12.432 3.935 1.012 1.00 0.00 25 GLN A C 3
ATOM 2768 O O . GLN A 1 25 ? -12.576 3.132 0.089 1.00 0.00 25 GLN A O 3
ATOM 2782 N N . ARG A 1 26 ? -11.724 5.050 0.916 1.00 0.00 26 ARG A N 3
ATOM 2783 C CA . ARG A 1 26 ? -11.035 5.436 -0.302 1.00 0.00 26 ARG A CA 3
ATOM 2784 C C . ARG A 1 26 ? -10.001 4.384 -0.680 1.00 0.00 26 ARG A C 3
ATOM 2785 O O . ARG A 1 26 ? -9.886 3.994 -1.841 1.00 0.00 26 ARG A O 3
ATOM 2806 N N . LEU A 1 27 ? -9.275 3.907 0.318 1.00 0.00 27 LEU A N 3
ATOM 2807 C CA . LEU A 1 27 ? -8.230 2.918 0.097 1.00 0.00 27 LEU A CA 3
ATOM 2808 C C . LEU A 1 27 ? -8.839 1.573 -0.276 1.00 0.00 27 LEU A C 3
ATOM 2809 O O . LEU A 1 27 ? -8.362 0.897 -1.185 1.00 0.00 27 LEU A O 3
ATOM 2825 N N . PHE A 1 28 ? -9.916 1.212 0.410 1.00 0.00 28 PHE A N 3
ATOM 2826 C CA . PHE A 1 28 ? -10.601 -0.052 0.166 1.00 0.00 28 PHE A CA 3
ATOM 2827 C C . PHE A 1 28 ? -11.102 -0.111 -1.268 1.00 0.00 28 PHE A C 3
ATOM 2828 O O . PHE A 1 28 ? -10.913 -1.106 -1.971 1.00 0.00 28 PHE A O 3
ATOM 2845 N N . SER A 1 29 ? -11.724 0.974 -1.694 1.00 0.00 29 SER A N 3
ATOM 2846 C CA . SER A 1 29 ? -12.260 1.077 -3.044 1.00 0.00 29 SER A CA 3
ATOM 2847 C C . SER A 1 29 ? -11.151 1.059 -4.091 1.00 0.00 29 SER A C 3
ATOM 2848 O O . SER A 1 29 ? -11.356 0.610 -5.220 1.00 0.00 29 SER A O 3
ATOM 2856 N N . MET A 1 30 ? -9.974 1.530 -3.706 1.00 0.00 30 MET A N 3
ATOM 2857 C CA . MET A 1 30 ? -8.829 1.538 -4.608 1.00 0.00 30 MET A CA 3
ATOM 2858 C C . MET A 1 30 ? -8.100 0.195 -4.578 1.00 0.00 30 MET A C 3
ATOM 2859 O O . MET A 1 30 ? -7.216 -0.058 -5.395 1.00 0.00 30 MET A O 3
ATOM 2873 N N . GLY A 1 31 ? -8.483 -0.661 -3.635 1.00 0.00 31 GLY A N 3
ATOM 2874 C CA . GLY A 1 31 ? -7.939 -2.008 -3.583 1.00 0.00 31 GLY A CA 3
ATOM 2875 C C . GLY A 1 31 ? -6.779 -2.141 -2.617 1.00 0.00 31 GLY A C 3
ATOM 2876 O O . GLY A 1 31 ? -5.943 -3.032 -2.759 1.00 0.00 31 GLY A O 3
ATOM 2880 N N . LEU A 1 32 ? -6.728 -1.263 -1.634 1.00 0.00 32 LEU A N 3
ATOM 2881 C CA . LEU A 1 32 ? -5.669 -1.298 -0.637 1.00 0.00 32 LEU A CA 3
ATOM 2882 C C . LEU A 1 32 ? -6.239 -1.680 0.722 1.00 0.00 32 LEU A C 3
ATOM 2883 O O . LEU A 1 32 ? -6.741 -0.831 1.458 1.00 0.00 32 LEU A O 3
ATOM 2899 N N . LEU A 1 33 ? -6.191 -2.965 1.037 1.00 0.00 33 LEU A N 3
ATOM 2900 C CA . LEU A 1 33 ? -6.738 -3.467 2.282 1.00 0.00 33 LEU A CA 3
ATOM 2901 C C . LEU A 1 33 ? -5.797 -4.501 2.898 1.00 0.00 33 LEU A C 3
ATOM 2902 O O . LEU A 1 33 ? -4.948 -5.065 2.205 1.00 0.00 33 LEU A O 3
ATOM 2918 N N . PRO A 1 34 ? -5.922 -4.753 4.211 1.00 0.00 34 PRO A N 3
ATOM 2919 C CA . PRO A 1 34 ? -5.114 -5.761 4.899 1.00 0.00 34 PRO A CA 3
ATOM 2920 C C . PRO A 1 34 ? -5.442 -7.167 4.412 1.00 0.00 34 PRO A C 3
ATOM 2921 O O . PRO A 1 34 ? -6.608 -7.502 4.202 1.00 0.00 34 PRO A O 3
ATOM 2932 N N . GLY A 1 35 ? -4.416 -7.984 4.233 1.00 0.00 35 GLY A N 3
ATOM 2933 C CA . GLY A 1 35 ? -4.618 -9.321 3.716 1.00 0.00 35 GLY A CA 3
ATOM 2934 C C . GLY A 1 35 ? -4.288 -9.411 2.242 1.00 0.00 35 GLY A C 3
ATOM 2935 O O . GLY A 1 35 ? -4.390 -10.479 1.636 1.00 0.00 35 GLY A O 3
ATOM 2939 N N . ALA A 1 36 ? -3.897 -8.283 1.660 1.00 0.00 36 ALA A N 3
ATOM 2940 C CA . ALA A 1 36 ? -3.491 -8.240 0.276 1.00 0.00 36 ALA A CA 3
ATOM 2941 C C . ALA A 1 36 ? -1.976 -8.159 0.183 1.00 0.00 36 ALA A C 3
ATOM 2942 O O . ALA A 1 36 ? -1.277 -8.218 1.199 1.00 0.00 36 ALA A O 3
ATOM 2949 N N . ALA A 1 37 ? -1.482 -8.006 -1.025 1.00 0.00 37 ALA A N 3
ATOM 2950 C CA . ALA A 1 37 ? -0.048 -7.980 -1.277 1.00 0.00 37 ALA A CA 3
ATOM 2951 C C . ALA A 1 37 ? 0.252 -7.314 -2.612 1.00 0.00 37 ALA A C 3
ATOM 2952 O O . ALA A 1 37 ? -0.566 -7.349 -3.530 1.00 0.00 37 ALA A O 3
ATOM 2959 N N . LEU A 1 38 ? 1.424 -6.705 -2.706 1.00 0.00 38 LEU A N 3
ATOM 2960 C CA . LEU A 1 38 ? 1.865 -6.047 -3.927 1.00 0.00 38 LEU A CA 3
ATOM 2961 C C . LEU A 1 38 ? 3.283 -6.480 -4.256 1.00 0.00 38 LEU A C 3
ATOM 2962 O O . LEU A 1 38 ? 4.132 -6.597 -3.370 1.00 0.00 38 LEU A O 3
ATOM 2978 N N . ARG A 1 39 ? 3.532 -6.727 -5.525 1.00 0.00 39 ARG A N 3
ATOM 2979 C CA . ARG A 1 39 ? 4.839 -7.178 -5.972 1.00 0.00 39 ARG A CA 3
ATOM 2980 C C . ARG A 1 39 ? 5.521 -6.078 -6.775 1.00 0.00 39 ARG A C 3
ATOM 2981 O O . ARG A 1 39 ? 4.936 -5.543 -7.711 1.00 0.00 39 ARG A O 3
ATOM 3002 N N . VAL A 1 40 ? 6.747 -5.733 -6.402 1.00 0.00 40 VAL A N 3
ATOM 3003 C CA . VAL A 1 40 ? 7.455 -4.627 -7.040 1.00 0.00 40 VAL A CA 3
ATOM 3004 C C . VAL A 1 40 ? 7.755 -4.935 -8.507 1.00 0.00 40 VAL A C 3
ATOM 3005 O O . VAL A 1 40 ? 8.308 -5.985 -8.842 1.00 0.00 40 VAL A O 3
ATOM 3018 N N . VAL A 1 41 ? 7.334 -4.030 -9.375 1.00 0.00 41 VAL A N 3
ATOM 3019 C CA . VAL A 1 41 ? 7.682 -4.095 -10.781 1.00 0.00 41 VAL A CA 3
ATOM 3020 C C . VAL A 1 41 ? 8.878 -3.193 -11.053 1.00 0.00 41 VAL A C 3
ATOM 3021 O O . VAL A 1 41 ? 9.920 -3.651 -11.526 1.00 0.00 41 VAL A O 3
ATOM 3034 N N . ARG A 1 42 ? 8.731 -1.909 -10.732 1.00 0.00 42 ARG A N 3
ATOM 3035 C CA . ARG A 1 42 ? 9.798 -0.940 -10.960 1.00 0.00 42 ARG A CA 3
ATOM 3036 C C . ARG A 1 42 ? 9.784 0.137 -9.881 1.00 0.00 42 ARG A C 3
ATOM 3037 O O . ARG A 1 42 ? 8.768 0.355 -9.224 1.00 0.00 42 ARG A O 3
ATOM 3058 N N . ILE A 1 43 ? 10.912 0.809 -9.703 1.00 0.00 43 ILE A N 3
ATOM 3059 C CA . ILE A 1 43 ? 11.023 1.873 -8.708 1.00 0.00 43 ILE A CA 3
ATOM 3060 C C . ILE A 1 43 ? 11.329 3.199 -9.397 1.00 0.00 43 ILE A C 3
ATOM 3061 O O . ILE A 1 43 ? 12.092 3.234 -10.363 1.00 0.00 43 ILE A O 3
ATOM 3077 N N . ALA A 1 44 ? 10.728 4.283 -8.908 1.00 0.00 44 ALA A N 3
ATOM 3078 C CA . ALA A 1 44 ? 10.964 5.607 -9.470 1.00 0.00 44 ALA A CA 3
ATOM 3079 C C . ALA A 1 44 ? 12.359 6.111 -9.107 1.00 0.00 44 ALA A C 3
ATOM 3080 O O . ALA A 1 44 ? 12.899 5.761 -8.055 1.00 0.00 44 ALA A O 3
ATOM 3087 N N . PRO A 1 45 ? 12.948 6.953 -9.974 1.00 0.00 45 PRO A N 3
ATOM 3088 C C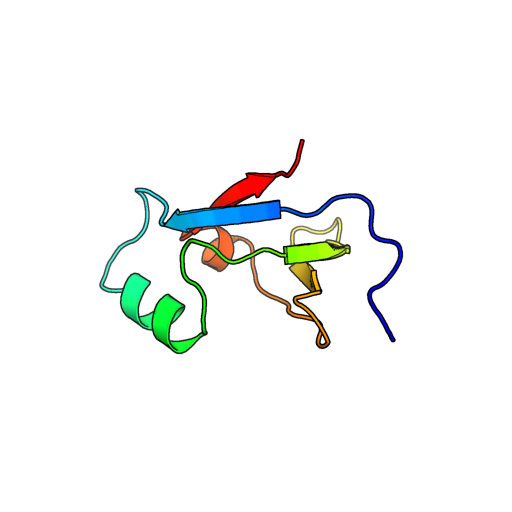A . PRO A 1 45 ? 14.333 7.437 -9.830 1.00 0.00 45 PRO A CA 3
ATOM 3089 C C . PRO A 1 45 ? 14.645 8.109 -8.486 1.00 0.00 45 PRO A C 3
ATOM 3090 O O . PRO A 1 45 ? 15.810 8.251 -8.124 1.00 0.00 45 PRO A O 3
ATOM 3101 N N . LEU A 1 46 ? 13.620 8.532 -7.750 1.00 0.00 46 LEU A N 3
ATOM 3102 C CA . LEU A 1 46 ? 13.844 9.266 -6.506 1.00 0.00 46 LEU A CA 3
ATOM 3103 C C . LEU A 1 46 ? 13.621 8.397 -5.269 1.00 0.00 46 LEU A C 3
ATOM 3104 O O . LEU A 1 46 ? 14.278 8.586 -4.247 1.00 0.00 46 LEU A O 3
ATOM 3120 N N . GLY A 1 47 ? 12.712 7.441 -5.367 1.00 0.00 47 GLY A N 3
ATOM 3121 C CA . GLY A 1 47 ? 12.297 6.690 -4.194 1.00 0.00 47 GLY A CA 3
ATOM 3122 C C . GLY A 1 47 ? 10.823 6.893 -3.926 1.00 0.00 47 GLY A C 3
ATOM 3123 O O . GLY A 1 47 ? 10.154 6.038 -3.341 1.00 0.00 47 GLY A O 3
ATOM 3127 N N . ASP A 1 48 ? 10.334 8.056 -4.347 1.00 0.00 48 ASP A N 3
ATOM 3128 C CA . ASP A 1 48 ? 8.903 8.342 -4.405 1.00 0.00 48 ASP A CA 3
ATOM 3129 C C . ASP A 1 48 ? 8.235 7.358 -5.362 1.00 0.00 48 ASP A C 3
ATOM 3130 O O . ASP A 1 48 ? 8.947 6.668 -6.074 1.00 0.00 48 ASP A O 3
ATOM 3139 N N . PRO A 1 49 ? 6.874 7.323 -5.407 1.00 0.00 49 PRO A N 3
ATOM 3140 C CA . PRO A 1 49 ? 6.040 6.177 -5.793 1.00 0.00 49 PRO A CA 3
ATOM 3141 C C . PRO A 1 49 ? 6.697 5.046 -6.592 1.00 0.00 49 PRO A C 3
ATOM 3142 O O . PRO A 1 49 ? 7.551 5.240 -7.454 1.00 0.00 49 PRO A O 3
ATOM 3153 N N . ILE A 1 50 ? 6.149 3.870 -6.386 1.00 0.00 50 ILE A N 3
ATOM 3154 C CA . ILE A 1 50 ? 6.738 2.644 -6.886 1.00 0.00 50 ILE A CA 3
ATOM 3155 C C . ILE A 1 50 ? 5.734 1.896 -7.750 1.00 0.00 50 ILE A C 3
ATOM 3156 O O . ILE A 1 50 ? 4.543 1.859 -7.435 1.00 0.00 50 ILE A O 3
ATOM 3172 N N . GLN A 1 51 ? 6.215 1.318 -8.841 1.00 0.00 51 GLN A N 3
ATOM 3173 C CA . GLN A 1 51 ? 5.368 0.548 -9.729 1.00 0.00 51 GLN A CA 3
ATOM 3174 C C . GLN A 1 51 ? 5.255 -0.867 -9.197 1.00 0.00 51 GLN A C 3
ATOM 3175 O O . GLN A 1 51 ? 6.240 -1.599 -9.163 1.00 0.00 51 GLN A O 3
ATOM 3189 N N . VAL A 1 52 ? 4.070 -1.240 -8.756 1.00 0.00 52 VAL A N 3
ATOM 3190 C CA . VAL A 1 52 ? 3.843 -2.570 -8.216 1.00 0.00 52 VAL A CA 3
ATOM 3191 C C . VAL A 1 52 ? 2.796 -3.312 -9.034 1.00 0.00 52 VAL A C 3
ATOM 3192 O O . VAL A 1 52 ? 2.120 -2.721 -9.874 1.00 0.00 52 VAL A O 3
ATOM 3205 N N . GLU A 1 53 ? 2.669 -4.602 -8.782 1.00 0.00 53 GLU A N 3
ATOM 3206 C CA . GLU A 1 53 ? 1.764 -5.454 -9.533 1.00 0.00 53 GLU A CA 3
ATOM 3207 C C . GLU A 1 53 ? 0.829 -6.184 -8.584 1.00 0.00 53 GLU A C 3
ATOM 3208 O O . GLU A 1 53 ? 1.235 -6.574 -7.488 1.00 0.00 53 GLU A O 3
ATOM 3220 N N . THR A 1 54 ? -0.418 -6.350 -8.992 1.00 0.00 54 THR A N 3
ATOM 3221 C CA . THR A 1 54 ? -1.348 -7.166 -8.235 1.00 0.00 54 THR A CA 3
ATOM 3222 C C . THR A 1 54 ? -1.396 -8.567 -8.838 1.00 0.00 54 THR A C 3
ATOM 3223 O O . THR A 1 54 ? -1.082 -9.558 -8.179 1.00 0.00 54 THR A O 3
ATOM 3234 N N . ARG A 1 55 ? -1.775 -8.622 -10.107 1.00 0.00 55 ARG A N 3
ATOM 3235 C CA . ARG A 1 55 ? -1.801 -9.864 -10.875 1.00 0.00 55 ARG A CA 3
ATOM 3236 C C . ARG A 1 55 ? -1.339 -9.587 -12.301 1.00 0.00 55 ARG A C 3
ATOM 3237 O O . ARG A 1 55 ? -0.695 -10.414 -12.942 1.00 0.00 55 ARG A O 3
ATOM 3258 N N . GLN A 1 56 ? -1.699 -8.409 -12.791 1.00 0.00 56 GLN A N 3
ATOM 3259 C CA . GLN A 1 56 ? -1.226 -7.922 -14.079 1.00 0.00 56 GLN A CA 3
ATOM 3260 C C . GLN A 1 56 ? -1.180 -6.397 -14.069 1.00 0.00 56 GLN A C 3
ATOM 3261 O O . GLN A 1 56 ? -0.295 -5.786 -14.665 1.00 0.00 56 GLN A O 3
ATOM 3275 N N . THR A 1 57 ? -2.139 -5.795 -13.371 1.00 0.00 57 THR A N 3
ATOM 3276 C CA . THR A 1 57 ? -2.249 -4.351 -13.292 1.00 0.00 57 THR A CA 3
ATOM 3277 C C . THR A 1 57 ? -1.076 -3.758 -12.525 1.00 0.00 57 THR A C 3
ATOM 3278 O O . THR A 1 57 ? -0.686 -4.278 -11.475 1.00 0.00 57 THR A O 3
ATOM 3289 N N . SER A 1 58 ? -0.509 -2.688 -13.058 1.00 0.00 58 SER A N 3
ATOM 3290 C CA . SER A 1 58 ? 0.563 -1.984 -12.388 1.00 0.00 58 SER A CA 3
ATOM 3291 C C . SER A 1 58 ? 0.007 -0.790 -11.627 1.00 0.00 58 SER A C 3
ATOM 3292 O O . SER A 1 58 ? -0.806 -0.028 -12.152 1.00 0.00 58 SER A O 3
ATOM 3300 N N . LEU A 1 59 ? 0.436 -0.646 -10.390 1.00 0.00 59 LEU A N 3
ATOM 3301 C CA . LEU A 1 59 ? -0.025 0.440 -9.539 1.00 0.00 59 LEU A CA 3
ATOM 3302 C C . LEU A 1 59 ? 1.130 1.359 -9.187 1.00 0.00 59 LEU A C 3
ATOM 3303 O O . LEU A 1 59 ? 2.273 0.915 -9.085 1.00 0.00 59 LEU A O 3
ATOM 3319 N N . ALA A 1 60 ? 0.827 2.634 -9.019 1.00 0.00 60 ALA A N 3
ATOM 3320 C CA . ALA A 1 60 ? 1.819 3.617 -8.619 1.00 0.00 60 ALA A CA 3
ATOM 3321 C C . ALA A 1 60 ? 1.176 4.668 -7.725 1.00 0.00 60 ALA A C 3
ATOM 3322 O O . ALA A 1 60 ? 0.302 5.418 -8.165 1.00 0.00 60 ALA A O 3
ATOM 3329 N N . LEU A 1 61 ? 1.593 4.706 -6.470 1.00 0.00 61 LEU A N 3
ATOM 3330 C CA . LEU A 1 61 ? 1.030 5.638 -5.503 1.00 0.00 61 LEU A CA 3
ATOM 3331 C C . LEU A 1 61 ? 2.134 6.281 -4.673 1.00 0.00 61 LEU A C 3
ATOM 3332 O O . LEU A 1 61 ? 3.206 5.698 -4.496 1.00 0.00 61 LEU A O 3
ATOM 3348 N N . ARG A 1 62 ? 1.866 7.480 -4.170 1.00 0.00 62 ARG A N 3
ATOM 3349 C CA . ARG A 1 62 ? 2.863 8.247 -3.427 1.00 0.00 62 ARG A CA 3
ATOM 3350 C C . ARG A 1 62 ? 3.264 7.558 -2.134 1.00 0.00 62 ARG A C 3
ATOM 3351 O O . ARG A 1 62 ? 2.590 6.651 -1.655 1.00 0.00 62 ARG A O 3
ATOM 3372 N N . ARG A 1 63 ? 4.346 8.038 -1.551 1.00 0.00 63 ARG A N 3
ATOM 3373 C CA . ARG A 1 63 ? 4.833 7.494 -0.293 1.00 0.00 63 ARG A CA 3
ATOM 3374 C C . ARG A 1 63 ? 3.954 7.965 0.853 1.00 0.00 63 ARG A C 3
ATOM 3375 O O . ARG A 1 63 ? 3.758 7.249 1.829 1.00 0.00 63 ARG A O 3
ATOM 3396 N N . LYS A 1 64 ? 3.430 9.177 0.722 1.00 0.00 64 LYS A N 3
ATOM 3397 C CA . LYS A 1 64 ? 2.463 9.705 1.677 1.00 0.00 64 LYS A CA 3
ATOM 3398 C C . LYS A 1 64 ? 1.236 8.801 1.763 1.00 0.00 64 LYS A C 3
ATOM 3399 O O . LYS A 1 64 ? 0.686 8.574 2.841 1.00 0.00 64 LYS A O 3
ATOM 3418 N N . ASP A 1 65 ? 0.810 8.298 0.613 1.00 0.00 65 ASP A N 3
ATOM 3419 C CA . ASP A 1 65 ? -0.334 7.400 0.540 1.00 0.00 65 ASP A CA 3
ATOM 3420 C C . ASP A 1 65 ? 0.069 6.019 1.034 1.00 0.00 65 ASP A C 3
ATOM 3421 O O . ASP A 1 65 ? -0.669 5.365 1.766 1.00 0.00 65 ASP A O 3
ATOM 3430 N N . LEU A 1 66 ? 1.271 5.606 0.656 1.00 0.00 66 LEU A N 3
ATOM 3431 C CA . LEU A 1 66 ? 1.806 4.311 1.053 1.00 0.00 66 LEU A CA 3
ATOM 3432 C C . LEU A 1 66 ? 1.995 4.244 2.566 1.00 0.00 66 LEU A C 3
ATOM 3433 O O . LEU A 1 66 ? 1.963 3.167 3.160 1.00 0.00 66 LEU A O 3
ATOM 3449 N N . ALA A 1 67 ? 2.195 5.405 3.176 1.00 0.00 67 ALA A N 3
ATOM 3450 C CA . ALA A 1 67 ? 2.373 5.502 4.617 1.00 0.00 67 ALA A CA 3
ATOM 3451 C C . ALA A 1 67 ? 1.089 5.154 5.361 1.00 0.00 67 ALA A C 3
ATOM 3452 O O . ALA A 1 67 ? 1.123 4.831 6.549 1.00 0.00 67 ALA A O 3
ATOM 3459 N N . LEU A 1 68 ? -0.043 5.221 4.665 1.00 0.00 68 LEU A N 3
ATOM 3460 C CA . LEU A 1 68 ? -1.327 4.873 5.266 1.00 0.00 68 LEU A CA 3
ATOM 3461 C C . LEU A 1 68 ? -1.444 3.364 5.441 1.00 0.00 68 LEU A C 3
ATOM 3462 O O . LEU A 1 68 ? -2.175 2.881 6.308 1.00 0.00 68 LEU A O 3
ATOM 3478 N N . LEU A 1 69 ? -0.710 2.630 4.619 1.00 0.00 69 LEU A N 3
ATOM 3479 C CA . LEU A 1 69 ? -0.725 1.178 4.664 1.00 0.00 69 LEU A CA 3
ATOM 3480 C C . LEU A 1 69 ? 0.464 0.666 5.461 1.00 0.00 69 LEU A C 3
ATOM 3481 O O . LEU A 1 69 ? 1.600 1.088 5.238 1.00 0.00 69 LEU A O 3
ATOM 3497 N N . THR A 1 70 ? 0.212 -0.234 6.394 1.00 0.00 70 THR A N 3
ATOM 3498 C CA . THR A 1 70 ? 1.294 -0.866 7.114 1.00 0.00 70 THR A CA 3
ATOM 3499 C C . THR A 1 70 ? 1.733 -2.116 6.364 1.00 0.00 70 THR A C 3
ATOM 3500 O O . THR A 1 70 ? 0.979 -3.086 6.235 1.00 0.00 70 THR A O 3
ATOM 3511 N N . LEU A 1 71 ? 2.950 -2.079 5.867 1.00 0.00 71 LEU A N 3
ATOM 3512 C CA . LEU A 1 71 ? 3.441 -3.111 4.975 1.00 0.00 71 LEU A CA 3
ATOM 3513 C C . LEU A 1 71 ? 4.511 -3.951 5.642 1.00 0.00 71 LEU A C 3
ATOM 3514 O O . LEU A 1 71 ? 5.316 -3.448 6.430 1.00 0.00 71 LEU A O 3
ATOM 3530 N N . VAL A 1 72 ? 4.500 -5.229 5.318 1.00 0.00 72 VAL A N 3
ATOM 3531 C CA . VAL A 1 72 ? 5.558 -6.141 5.715 1.00 0.00 72 VAL A CA 3
ATOM 3532 C C . VAL A 1 72 ? 5.917 -7.030 4.532 1.00 0.00 72 VAL A C 3
ATOM 3533 O O . VAL A 1 72 ? 5.036 -7.507 3.823 1.00 0.00 72 VAL A O 3
ATOM 3546 N N . PRO A 1 73 ? 7.208 -7.235 4.266 1.00 0.00 73 PRO A N 3
ATOM 3547 C CA . PRO A 1 73 ? 7.643 -8.034 3.124 1.00 0.00 73 PRO A CA 3
ATOM 3548 C C . PRO A 1 73 ? 7.401 -9.525 3.339 1.00 0.00 73 PRO A C 3
ATOM 3549 O O . PRO A 1 73 ? 7.189 -9.974 4.467 1.00 0.00 73 PRO A O 3
ATOM 3560 N N . LEU A 1 74 ? 7.428 -10.285 2.255 1.00 0.00 74 LEU A N 3
ATOM 3561 C CA . LEU A 1 74 ? 7.405 -11.730 2.348 1.00 0.00 74 LEU A CA 3
ATOM 3562 C C . LEU A 1 74 ? 8.820 -12.218 2.608 1.00 0.00 74 LEU A C 3
ATOM 3563 O O . LEU A 1 74 ? 9.042 -13.191 3.330 1.00 0.00 74 LEU A O 3
ATOM 3579 N N . ASP A 1 75 ? 9.762 -11.517 1.991 1.00 0.00 75 ASP A N 3
ATOM 3580 C CA . ASP A 1 75 ? 11.182 -11.688 2.255 1.00 0.00 75 ASP A CA 3
ATOM 3581 C C . ASP A 1 75 ? 11.949 -10.542 1.624 1.00 0.00 75 ASP A C 3
ATOM 3582 O O . ASP A 1 75 ? 12.169 -10.576 0.391 1.00 0.00 75 ASP A O 3
ATOM 3592 N N . MET A 1 1 ? 10.269 1.870 -21.180 1.00 0.00 1 MET A N 4
ATOM 3593 C CA . MET A 1 1 ? 8.843 1.538 -20.962 1.00 0.00 1 MET A CA 4
ATOM 3594 C C . MET A 1 1 ? 8.690 0.228 -20.201 1.00 0.00 1 MET A C 4
ATOM 3595 O O . MET A 1 1 ? 8.272 0.212 -19.044 1.00 0.00 1 MET A O 4
ATOM 3608 N N . SER A 1 2 ? 9.061 -0.867 -20.847 1.00 0.00 2 SER A N 4
ATOM 3609 C CA . SER A 1 2 ? 8.777 -2.196 -20.334 1.00 0.00 2 SER A CA 4
ATOM 3610 C C . SER A 1 2 ? 9.950 -2.752 -19.523 1.00 0.00 2 SER A C 4
ATOM 3611 O O . SER A 1 2 ? 10.436 -3.851 -19.787 1.00 0.00 2 SER A O 4
ATOM 3619 N N . ALA A 1 3 ? 10.401 -1.985 -18.538 1.00 0.00 3 ALA A N 4
ATOM 3620 C CA . ALA A 1 3 ? 11.414 -2.462 -17.607 1.00 0.00 3 ALA A CA 4
ATOM 3621 C C . ALA A 1 3 ? 10.744 -3.198 -16.454 1.00 0.00 3 ALA A C 4
ATOM 3622 O O . ALA A 1 3 ? 10.269 -2.581 -15.500 1.00 0.00 3 ALA A O 4
ATOM 3629 N N . LEU A 1 4 ? 10.670 -4.513 -16.556 1.00 0.00 4 LEU A N 4
ATOM 3630 C CA . LEU A 1 4 ? 9.968 -5.304 -15.560 1.00 0.00 4 LEU A CA 4
ATOM 3631 C C . LEU A 1 4 ? 10.921 -6.234 -14.824 1.00 0.00 4 LEU A C 4
ATOM 3632 O O . LEU A 1 4 ? 11.213 -7.337 -15.288 1.00 0.00 4 LEU A O 4
ATOM 3648 N N . GLN A 1 5 ? 11.429 -5.762 -13.695 1.00 0.00 5 GLN A N 4
ATOM 3649 C CA . GLN A 1 5 ? 12.251 -6.580 -12.813 1.00 0.00 5 GLN A CA 4
ATOM 3650 C C . GLN A 1 5 ? 11.802 -6.381 -11.375 1.00 0.00 5 GLN A C 4
ATOM 3651 O O . GLN A 1 5 ? 12.289 -5.490 -10.681 1.00 0.00 5 GLN A O 4
ATOM 3665 N N . PRO A 1 6 ? 10.831 -7.185 -10.924 1.00 0.00 6 PRO A N 4
ATOM 3666 C CA . PRO A 1 6 ? 10.287 -7.080 -9.569 1.00 0.00 6 PRO A CA 4
ATOM 3667 C C . PRO A 1 6 ? 11.315 -7.458 -8.509 1.00 0.00 6 PRO A C 4
ATOM 3668 O O . PRO A 1 6 ? 12.019 -8.461 -8.647 1.00 0.00 6 PRO A O 4
ATOM 3679 N N . SER A 1 7 ? 11.401 -6.658 -7.456 1.00 0.00 7 SER A N 4
ATOM 3680 C CA . SER A 1 7 ? 12.348 -6.929 -6.392 1.00 0.00 7 SER A CA 4
ATOM 3681 C C . SER A 1 7 ? 11.783 -7.997 -5.456 1.00 0.00 7 SER A C 4
ATOM 3682 O O . SER A 1 7 ? 12.131 -9.171 -5.568 1.00 0.00 7 SER A O 4
ATOM 3690 N N . ARG A 1 8 ? 10.898 -7.600 -4.551 1.00 0.00 8 ARG A N 4
ATOM 3691 C CA . ARG A 1 8 ? 10.263 -8.549 -3.652 1.00 0.00 8 ARG A CA 4
ATOM 3692 C C . ARG A 1 8 ? 8.768 -8.284 -3.543 1.00 0.00 8 ARG A C 4
ATOM 3693 O O . ARG A 1 8 ? 8.238 -7.371 -4.180 1.00 0.00 8 ARG A O 4
ATOM 3714 N N . SER A 1 9 ? 8.089 -9.092 -2.746 1.00 0.00 9 SER A N 4
ATOM 3715 C CA . SER A 1 9 ? 6.649 -8.987 -2.601 1.00 0.00 9 SER A CA 4
ATOM 3716 C C . SER A 1 9 ? 6.278 -8.575 -1.181 1.00 0.00 9 SER A C 4
ATOM 3717 O O . SER A 1 9 ? 6.876 -9.040 -0.208 1.00 0.00 9 SER A O 4
ATOM 3725 N N . TYR A 1 10 ? 5.299 -7.693 -1.068 1.00 0.00 10 TYR A N 4
ATOM 3726 C CA . TYR A 1 10 ? 4.864 -7.199 0.226 1.00 0.00 10 TYR A CA 4
ATOM 3727 C C . TYR A 1 10 ? 3.395 -7.539 0.437 1.00 0.00 10 TYR A C 4
ATOM 3728 O O . TYR A 1 10 ? 2.571 -7.315 -0.445 1.00 0.00 10 TYR A O 4
ATOM 3746 N N . ARG A 1 11 ? 3.071 -8.083 1.593 1.00 0.00 11 ARG A N 4
ATOM 3747 C CA . ARG A 1 11 ? 1.686 -8.371 1.926 1.00 0.00 11 ARG A CA 4
ATOM 3748 C C . ARG A 1 11 ? 1.107 -7.245 2.762 1.00 0.00 11 ARG A C 4
ATOM 3749 O O . ARG A 1 11 ? 1.820 -6.589 3.527 1.00 0.00 11 ARG A O 4
ATOM 3770 N N . ILE A 1 12 ? -0.182 -7.021 2.608 1.00 0.00 12 ILE A N 4
ATOM 3771 C CA . ILE A 1 12 ? -0.859 -5.955 3.323 1.00 0.00 12 ILE A CA 4
ATOM 3772 C C . ILE A 1 12 ? -1.451 -6.488 4.622 1.00 0.00 12 ILE A C 4
ATOM 3773 O O . ILE A 1 12 ? -2.353 -7.331 4.597 1.00 0.00 12 ILE A O 4
ATOM 3789 N N . THR A 1 13 ? -0.940 -6.018 5.750 1.00 0.00 13 THR A N 4
ATOM 3790 C CA . THR A 1 13 ? -1.478 -6.411 7.040 1.00 0.00 13 THR A CA 4
ATOM 3791 C C . THR A 1 13 ? -2.664 -5.533 7.411 1.00 0.00 13 THR A C 4
ATOM 3792 O O . THR A 1 13 ? -3.516 -5.924 8.209 1.00 0.00 13 THR A O 4
ATOM 3803 N N . GLY A 1 14 ? -2.725 -4.345 6.819 1.00 0.00 14 GLY A N 4
ATOM 3804 C CA . GLY A 1 14 ? -3.838 -3.463 7.066 1.00 0.00 14 GLY A CA 4
ATOM 3805 C C . GLY A 1 14 ? -3.531 -2.040 6.676 1.00 0.00 14 GLY A C 4
ATOM 3806 O O . GLY A 1 14 ? -2.735 -1.791 5.772 1.00 0.00 14 GLY A O 4
ATOM 3810 N N . TYR A 1 15 ? -4.153 -1.107 7.364 1.00 0.00 15 TYR A N 4
ATOM 3811 C CA . TYR A 1 15 ? -3.956 0.300 7.083 1.00 0.00 15 TYR A CA 4
ATOM 3812 C C . TYR A 1 15 ? -3.110 0.925 8.175 1.00 0.00 15 TYR A C 4
ATOM 3813 O O . TYR A 1 15 ? -2.917 0.320 9.231 1.00 0.00 15 TYR A O 4
ATOM 3831 N N . SER A 1 16 ? -2.585 2.111 7.907 1.00 0.00 16 SER A N 4
ATOM 3832 C CA . SER A 1 16 ? -1.835 2.863 8.906 1.00 0.00 16 SER A CA 4
ATOM 3833 C C . SER A 1 16 ? -2.642 3.004 10.197 1.00 0.00 16 SER A C 4
ATOM 3834 O O . SER A 1 16 ? -3.817 3.375 10.165 1.00 0.00 16 SER A O 4
ATOM 3842 N N . PRO A 1 17 ? -2.020 2.714 11.351 1.00 0.00 17 PRO A N 4
ATOM 3843 C CA . PRO A 1 17 ? -2.673 2.835 12.659 1.00 0.00 17 PRO A CA 4
ATOM 3844 C C . PRO A 1 17 ? -3.000 4.285 13.010 1.00 0.00 17 PRO A C 4
ATOM 3845 O O . PRO A 1 17 ? -3.625 4.562 14.032 1.00 0.00 17 PRO A O 4
ATOM 3856 N N . ALA A 1 18 ? -2.564 5.206 12.156 1.00 0.00 18 ALA A N 4
ATOM 3857 C CA . ALA A 1 18 ? -2.828 6.624 12.347 1.00 0.00 18 ALA A CA 4
ATOM 3858 C C . ALA A 1 18 ? -3.570 7.202 11.144 1.00 0.00 18 ALA A C 4
ATOM 3859 O O . ALA A 1 18 ? -3.470 8.396 10.854 1.00 0.00 18 ALA A O 4
ATOM 3866 N N . ILE A 1 19 ? -4.309 6.350 10.441 1.00 0.00 19 ILE A N 4
ATOM 3867 C CA . ILE A 1 19 ? -5.100 6.793 9.298 1.00 0.00 19 ILE A CA 4
ATOM 3868 C C . ILE A 1 19 ? -6.303 7.606 9.790 1.00 0.00 19 ILE A C 4
ATOM 3869 O O . ILE A 1 19 ? -6.789 7.399 10.905 1.00 0.00 19 ILE A O 4
ATOM 3885 N N . SER A 1 20 ? -6.782 8.529 8.969 1.00 0.00 20 SER A N 4
ATOM 3886 C CA . SER A 1 20 ? -7.796 9.467 9.415 1.00 0.00 20 SER A CA 4
ATOM 3887 C C . SER A 1 20 ? -8.970 9.540 8.438 1.00 0.00 20 SER A C 4
ATOM 3888 O O . SER A 1 20 ? -8.856 9.135 7.273 1.00 0.00 20 SER A O 4
ATOM 3896 N N . ASN A 1 21 ? -10.096 10.032 8.950 1.00 0.00 21 ASN A N 4
ATOM 3897 C CA . ASN A 1 21 ? -11.285 10.330 8.153 1.00 0.00 21 ASN A CA 4
ATOM 3898 C C . ASN A 1 21 ? -11.875 9.079 7.525 1.00 0.00 21 ASN A C 4
ATOM 3899 O O . ASN A 1 21 ? -12.487 8.260 8.211 1.00 0.00 21 ASN A O 4
ATOM 3910 N N . GLY A 1 22 ? -11.678 8.920 6.227 1.00 0.00 22 GLY A N 4
ATOM 3911 C CA . GLY A 1 22 ? -12.250 7.793 5.528 1.00 0.00 22 GLY A CA 4
ATOM 3912 C C . GLY A 1 22 ? -11.389 7.348 4.373 1.00 0.00 22 GLY A C 4
ATOM 3913 O O . GLY A 1 22 ? -11.886 6.781 3.400 1.00 0.00 22 GLY A O 4
ATOM 3917 N N . TYR A 1 23 ? -10.087 7.590 4.478 1.00 0.00 23 TYR A N 4
ATOM 3918 C CA . TYR A 1 23 ? -9.168 7.208 3.421 1.00 0.00 23 TYR A CA 4
ATOM 3919 C C . TYR A 1 23 ? -9.129 5.684 3.312 1.00 0.00 23 TYR A C 4
ATOM 3920 O O . TYR A 1 23 ? -8.886 5.130 2.242 1.00 0.00 23 TYR A O 4
ATOM 3938 N N . ARG A 1 24 ? -9.398 5.011 4.432 1.00 0.00 24 ARG A N 4
ATOM 3939 C CA . ARG A 1 24 ? -9.492 3.558 4.453 1.00 0.00 24 ARG A CA 4
ATOM 3940 C C . ARG A 1 24 ? -10.537 3.081 3.459 1.00 0.00 24 ARG A C 4
ATOM 3941 O O . ARG A 1 24 ? -10.322 2.120 2.733 1.00 0.00 24 ARG A O 4
ATOM 3962 N N . GLN A 1 25 ? -11.664 3.774 3.427 1.00 0.00 25 GLN A N 4
ATOM 3963 C CA . GLN A 1 25 ? -12.760 3.412 2.555 1.00 0.00 25 GLN A CA 4
ATOM 3964 C C . GLN A 1 25 ? -12.387 3.652 1.099 1.00 0.00 25 GLN A C 4
ATOM 3965 O O . GLN A 1 25 ? -12.791 2.899 0.212 1.00 0.00 25 GLN A O 4
ATOM 3979 N N . ARG A 1 26 ? -11.602 4.693 0.863 1.00 0.00 26 ARG A N 4
ATOM 3980 C CA . ARG A 1 26 ? -11.067 4.953 -0.464 1.00 0.00 26 ARG A CA 4
ATOM 3981 C C . ARG A 1 26 ? -10.179 3.794 -0.897 1.00 0.00 26 ARG A C 4
ATOM 3982 O O . ARG A 1 26 ? -10.310 3.266 -2.001 1.00 0.00 26 ARG A O 4
ATOM 4003 N N . LEU A 1 27 ? -9.292 3.396 0.004 1.00 0.00 27 LEU A N 4
ATOM 4004 C CA . LEU A 1 27 ? -8.331 2.335 -0.271 1.00 0.00 27 LEU A CA 4
ATOM 4005 C C . LEU A 1 27 ? -9.045 1.001 -0.452 1.00 0.00 27 LEU A C 4
ATOM 4006 O O . LEU A 1 27 ? -8.729 0.231 -1.359 1.00 0.00 27 LEU A O 4
ATOM 4022 N N . PHE A 1 28 ? -10.028 0.760 0.399 1.00 0.00 28 PHE A N 4
ATOM 4023 C CA . PHE A 1 28 ? -10.827 -0.459 0.357 1.00 0.00 28 PHE A CA 4
ATOM 4024 C C . PHE A 1 28 ? -11.524 -0.588 -0.990 1.00 0.00 28 PHE A C 4
ATOM 4025 O O . PHE A 1 28 ? -11.525 -1.652 -1.606 1.00 0.00 28 PHE A O 4
ATOM 4042 N N . SER A 1 29 ? -12.105 0.516 -1.443 1.00 0.00 29 SER A N 4
ATOM 4043 C CA . SER A 1 29 ? -12.798 0.558 -2.724 1.00 0.00 29 SER A CA 4
ATOM 4044 C C . SER A 1 29 ? -11.821 0.332 -3.875 1.00 0.00 29 SER A C 4
ATOM 4045 O O . SER A 1 29 ? -12.161 -0.279 -4.889 1.00 0.00 29 SER A O 4
ATOM 4053 N N . MET A 1 30 ? -10.602 0.825 -3.702 1.00 0.00 30 MET A N 4
ATOM 4054 C CA . MET A 1 30 ? -9.561 0.688 -4.716 1.00 0.00 30 MET A CA 4
ATOM 4055 C C . MET A 1 30 ? -9.039 -0.743 -4.776 1.00 0.00 30 MET A C 4
ATOM 4056 O O . MET A 1 30 ? -8.455 -1.158 -5.777 1.00 0.00 30 MET A O 4
ATOM 4070 N N . GLY A 1 31 ? -9.262 -1.494 -3.707 1.00 0.00 31 GLY A N 4
ATOM 4071 C CA . GLY A 1 31 ? -8.805 -2.869 -3.664 1.00 0.00 31 GLY A CA 4
ATOM 4072 C C . GLY A 1 31 ? -7.600 -3.041 -2.767 1.00 0.00 31 GLY A C 4
ATOM 4073 O O . GLY A 1 31 ? -6.970 -4.098 -2.750 1.00 0.00 31 GLY A O 4
ATOM 4077 N N . LEU A 1 32 ? -7.278 -2.000 -2.018 1.00 0.00 32 LEU A N 4
ATOM 4078 C CA . LEU A 1 32 ? -6.157 -2.043 -1.099 1.00 0.00 32 LEU A CA 4
ATOM 4079 C C . LEU A 1 32 ? -6.666 -2.329 0.300 1.00 0.00 32 LEU A C 4
ATOM 4080 O O . LEU A 1 32 ? -7.146 -1.431 0.990 1.00 0.00 32 LEU A O 4
ATOM 4096 N N . LEU A 1 33 ? -6.591 -3.586 0.695 1.00 0.00 33 LEU A N 4
ATOM 4097 C CA . LEU A 1 33 ? -7.112 -4.020 1.975 1.00 0.00 33 LEU A CA 4
ATOM 4098 C C . LEU A 1 33 ? -6.221 -5.105 2.579 1.00 0.00 33 LEU A C 4
ATOM 4099 O O . LEU A 1 33 ? -5.426 -5.726 1.870 1.00 0.00 33 LEU A O 4
ATOM 4115 N N . PRO A 1 34 ? -6.325 -5.331 3.899 1.00 0.00 34 PRO A N 4
ATOM 4116 C CA . PRO A 1 34 ? -5.551 -6.368 4.583 1.00 0.00 34 PRO A CA 4
ATOM 4117 C C . PRO A 1 34 ? -5.865 -7.755 4.039 1.00 0.00 34 PRO A C 4
ATOM 4118 O O . PRO A 1 34 ? -7.031 -8.113 3.861 1.00 0.00 34 PRO A O 4
ATOM 4129 N N . GLY A 1 35 ? -4.827 -8.528 3.770 1.00 0.00 35 GLY A N 4
ATOM 4130 C CA . GLY A 1 35 ? -5.016 -9.863 3.242 1.00 0.00 35 GLY A CA 4
ATOM 4131 C C . GLY A 1 35 ? -4.492 -10.002 1.831 1.00 0.00 35 GLY A C 4
ATOM 4132 O O . GLY A 1 35 ? -4.280 -11.113 1.345 1.00 0.00 35 GLY A O 4
ATOM 4136 N N . ALA A 1 36 ? -4.280 -8.874 1.170 1.00 0.00 36 ALA A N 4
ATOM 4137 C CA . ALA A 1 36 ? -3.765 -8.873 -0.174 1.00 0.00 36 ALA A CA 4
ATOM 4138 C C . ALA A 1 36 ? -2.253 -8.743 -0.159 1.00 0.00 36 ALA A C 4
ATOM 4139 O O . ALA A 1 36 ? -1.626 -8.671 0.903 1.00 0.00 36 ALA A O 4
ATOM 4146 N N . ALA A 1 37 ? -1.683 -8.695 -1.338 1.00 0.00 37 ALA A N 4
ATOM 4147 C CA . ALA A 1 37 ? -0.241 -8.616 -1.502 1.00 0.00 37 ALA A CA 4
ATOM 4148 C C . ALA A 1 37 ? 0.104 -7.846 -2.765 1.00 0.00 37 ALA A C 4
ATOM 4149 O O . ALA A 1 37 ? -0.674 -7.827 -3.720 1.00 0.00 37 ALA A O 4
ATOM 4156 N N . LEU A 1 38 ? 1.263 -7.209 -2.762 1.00 0.00 38 LEU A N 4
ATOM 4157 C CA . LEU A 1 38 ? 1.714 -6.430 -3.903 1.00 0.00 38 LEU A CA 4
ATOM 4158 C C . LEU A 1 38 ? 3.129 -6.827 -4.297 1.00 0.00 38 LEU A C 4
ATOM 4159 O O . LEU A 1 38 ? 3.992 -7.043 -3.445 1.00 0.00 38 LEU A O 4
ATOM 4175 N N . ARG A 1 39 ? 3.349 -6.931 -5.590 1.00 0.00 39 ARG A N 4
ATOM 4176 C CA . ARG A 1 39 ? 4.665 -7.207 -6.135 1.00 0.00 39 ARG A CA 4
ATOM 4177 C C . ARG A 1 39 ? 5.307 -5.899 -6.575 1.00 0.00 39 ARG A C 4
ATOM 4178 O O . ARG A 1 39 ? 4.791 -5.226 -7.462 1.00 0.00 39 ARG A O 4
ATOM 4199 N N . VAL A 1 40 ? 6.407 -5.521 -5.941 1.00 0.00 40 VAL A N 4
ATOM 4200 C CA . VAL A 1 40 ? 7.075 -4.269 -6.281 1.00 0.00 40 VAL A CA 4
ATOM 4201 C C . VAL A 1 40 ? 7.661 -4.346 -7.684 1.00 0.00 40 VAL A C 4
ATOM 4202 O O . VAL A 1 40 ? 8.349 -5.303 -8.036 1.00 0.00 40 VAL A O 4
ATOM 4215 N N . VAL A 1 41 ? 7.338 -3.362 -8.496 1.00 0.00 41 VAL A N 4
ATOM 4216 C CA . VAL A 1 41 ? 7.863 -3.299 -9.839 1.00 0.00 41 VAL A CA 4
ATOM 4217 C C . VAL A 1 41 ? 9.045 -2.342 -9.898 1.00 0.00 41 VAL A C 4
ATOM 4218 O O . VAL A 1 41 ? 10.134 -2.718 -10.331 1.00 0.00 41 VAL A O 4
ATOM 4231 N N . ARG A 1 42 ? 8.837 -1.109 -9.434 1.00 0.00 42 ARG A N 4
ATOM 4232 C CA . ARG A 1 42 ? 9.859 -0.065 -9.563 1.00 0.00 42 ARG A CA 4
ATOM 4233 C C . ARG A 1 42 ? 9.679 1.047 -8.534 1.00 0.00 42 ARG A C 4
ATOM 4234 O O . ARG A 1 42 ? 8.560 1.493 -8.277 1.00 0.00 42 ARG A O 4
ATOM 4255 N N . ILE A 1 43 ? 10.786 1.498 -7.961 1.00 0.00 43 ILE A N 4
ATOM 4256 C CA . ILE A 1 43 ? 10.846 2.824 -7.352 1.00 0.00 43 ILE A CA 4
ATOM 4257 C C . ILE A 1 43 ? 11.790 3.655 -8.209 1.00 0.00 43 ILE A C 4
ATOM 4258 O O . ILE A 1 43 ? 13.003 3.426 -8.192 1.00 0.00 43 ILE A O 4
ATOM 4274 N N . ALA A 1 44 ? 11.238 4.583 -8.984 1.00 0.00 44 ALA A N 4
ATOM 4275 C CA . ALA A 1 44 ? 12.023 5.352 -9.943 1.00 0.00 44 ALA A CA 4
ATOM 4276 C C . ALA A 1 44 ? 13.225 6.009 -9.277 1.00 0.00 44 ALA A C 4
ATOM 4277 O O . ALA A 1 44 ? 13.083 6.694 -8.264 1.00 0.00 44 ALA A O 4
ATOM 4284 N N . PRO A 1 45 ? 14.423 5.813 -9.858 1.00 0.00 45 PRO A N 4
ATOM 4285 C CA . PRO A 1 45 ? 15.682 6.366 -9.330 1.00 0.00 45 PRO A CA 4
ATOM 4286 C C . PRO A 1 45 ? 15.682 7.894 -9.287 1.00 0.00 45 PRO A C 4
ATOM 4287 O O . PRO A 1 45 ? 16.613 8.514 -8.777 1.00 0.00 45 PRO A O 4
ATOM 4298 N N . LEU A 1 46 ? 14.630 8.486 -9.843 1.00 0.00 46 LEU A N 4
ATOM 4299 C CA . LEU A 1 46 ? 14.396 9.921 -9.747 1.00 0.00 46 LEU A CA 4
ATOM 4300 C C . LEU A 1 46 ? 14.290 10.343 -8.290 1.00 0.00 46 LEU A C 4
ATOM 4301 O O . LEU A 1 46 ? 14.706 11.433 -7.907 1.00 0.00 46 LEU A O 4
ATOM 4317 N N . GLY A 1 47 ? 13.726 9.458 -7.492 1.00 0.00 47 GLY A N 4
ATOM 4318 C CA . GLY A 1 47 ? 13.476 9.744 -6.104 1.00 0.00 47 GLY A CA 4
ATOM 4319 C C . GLY A 1 47 ? 12.521 8.741 -5.543 1.00 0.00 47 GLY A C 4
ATOM 4320 O O . GLY A 1 47 ? 12.937 7.818 -4.840 1.00 0.00 47 GLY A O 4
ATOM 4324 N N . ASP A 1 48 ? 11.241 8.908 -5.882 1.00 0.00 48 ASP A N 4
ATOM 4325 C CA . ASP A 1 48 ? 10.242 7.912 -5.549 1.00 0.00 48 ASP A CA 4
ATOM 4326 C C . ASP A 1 48 ? 8.852 8.216 -6.088 1.00 0.00 48 ASP A C 4
ATOM 4327 O O . ASP A 1 48 ? 8.258 9.267 -5.825 1.00 0.00 48 ASP A O 4
ATOM 4336 N N . PRO A 1 49 ? 8.371 7.294 -6.914 1.00 0.00 49 PRO A N 4
ATOM 4337 C CA . PRO A 1 49 ? 7.040 6.751 -6.883 1.00 0.00 49 PRO A CA 4
ATOM 4338 C C . PRO A 1 49 ? 7.113 5.270 -6.547 1.00 0.00 49 PRO A C 4
ATOM 4339 O O . PRO A 1 49 ? 8.181 4.652 -6.622 1.00 0.00 49 PRO A O 4
ATOM 4350 N N . ILE A 1 50 ? 6.006 4.684 -6.211 1.00 0.00 50 ILE A N 4
ATOM 4351 C CA . ILE A 1 50 ? 6.010 3.278 -5.887 1.00 0.00 50 ILE A CA 4
ATOM 4352 C C . ILE A 1 50 ? 5.157 2.515 -6.881 1.00 0.00 50 ILE A C 4
ATOM 4353 O O . ILE A 1 50 ? 3.930 2.523 -6.806 1.00 0.00 50 ILE A O 4
ATOM 4369 N N . GLN A 1 51 ? 5.823 1.894 -7.834 1.00 0.00 51 GLN A N 4
ATOM 4370 C CA . GLN A 1 51 ? 5.162 1.116 -8.855 1.00 0.00 51 GLN A CA 4
ATOM 4371 C C . GLN A 1 51 ? 5.087 -0.334 -8.415 1.00 0.00 51 GLN A C 4
ATOM 4372 O O . GLN A 1 51 ? 6.113 -0.989 -8.237 1.00 0.00 51 GLN A O 4
ATOM 4386 N N . VAL A 1 52 ? 3.875 -0.817 -8.213 1.00 0.00 52 VAL A N 4
ATOM 4387 C CA . VAL A 1 52 ? 3.654 -2.172 -7.732 1.00 0.00 52 VAL A CA 4
ATOM 4388 C C . VAL A 1 52 ? 2.613 -2.877 -8.587 1.00 0.00 52 VAL A C 4
ATOM 4389 O O . VAL A 1 52 ? 1.980 -2.257 -9.434 1.00 0.00 52 VAL A O 4
ATOM 4402 N N . GLU A 1 53 ? 2.441 -4.164 -8.359 1.00 0.00 53 GLU A N 4
ATOM 4403 C CA . GLU A 1 53 ? 1.488 -4.958 -9.109 1.00 0.00 53 GLU A CA 4
ATOM 4404 C C . GLU A 1 53 ? 0.701 -5.826 -8.137 1.00 0.00 53 GLU A C 4
ATOM 4405 O O . GLU A 1 53 ? 1.279 -6.437 -7.240 1.00 0.00 53 GLU A O 4
ATOM 4417 N N . THR A 1 54 ? -0.610 -5.855 -8.300 1.00 0.00 54 THR A N 4
ATOM 4418 C CA . THR A 1 54 ? -1.474 -6.598 -7.395 1.00 0.00 54 THR A CA 4
ATOM 4419 C C . THR A 1 54 ? -1.533 -8.076 -7.781 1.00 0.00 54 THR A C 4
ATOM 4420 O O . THR A 1 54 ? -0.937 -8.926 -7.116 1.00 0.00 54 THR A O 4
ATOM 4431 N N . ARG A 1 55 ? -2.231 -8.367 -8.871 1.00 0.00 55 ARG A N 4
ATOM 4432 C CA . ARG A 1 55 ? -2.376 -9.734 -9.362 1.00 0.00 55 ARG A CA 4
ATOM 4433 C C . ARG A 1 55 ? -2.967 -9.708 -10.778 1.00 0.00 55 ARG A C 4
ATOM 4434 O O . ARG A 1 55 ? -3.537 -10.693 -11.249 1.00 0.00 55 ARG A O 4
ATOM 4455 N N . GLN A 1 56 ? -2.783 -8.576 -11.459 1.00 0.00 56 GLN A N 4
ATOM 4456 C CA . GLN A 1 56 ? -3.363 -8.344 -12.784 1.00 0.00 56 GLN A CA 4
ATOM 4457 C C . GLN A 1 56 ? -3.153 -6.893 -13.215 1.00 0.00 56 GLN A C 4
ATOM 4458 O O . GLN A 1 56 ? -3.034 -6.597 -14.405 1.00 0.00 56 GLN A O 4
ATOM 4472 N N . THR A 1 57 ? -3.096 -5.995 -12.242 1.00 0.00 57 THR A N 4
ATOM 4473 C CA . THR A 1 57 ? -3.003 -4.572 -12.525 1.00 0.00 57 THR A CA 4
ATOM 4474 C C . THR A 1 57 ? -1.868 -3.922 -11.725 1.00 0.00 57 THR A C 4
ATOM 4475 O O . THR A 1 57 ? -1.608 -4.292 -10.576 1.00 0.00 57 THR A O 4
ATOM 4486 N N . SER A 1 58 ? -1.199 -2.955 -12.340 1.00 0.00 58 SER A N 4
ATOM 4487 C CA . SER A 1 58 ? -0.086 -2.272 -11.703 1.00 0.00 58 SER A CA 4
ATOM 4488 C C . SER A 1 58 ? -0.509 -0.893 -11.210 1.00 0.00 58 SER A C 4
ATOM 4489 O O . SER A 1 58 ? -1.345 -0.221 -11.820 1.00 0.00 58 SER A O 4
ATOM 4497 N N . LEU A 1 59 ? 0.076 -0.480 -10.098 1.00 0.00 59 LEU A N 4
ATOM 4498 C CA . LEU A 1 59 ? -0.245 0.798 -9.485 1.00 0.00 59 LEU A CA 4
ATOM 4499 C C . LEU A 1 59 ? 1.012 1.608 -9.215 1.00 0.00 59 LEU A C 4
ATOM 4500 O O . LEU A 1 59 ? 2.125 1.085 -9.263 1.00 0.00 59 LEU A O 4
ATOM 4516 N N . ALA A 1 60 ? 0.809 2.881 -8.912 1.00 0.00 60 ALA A N 4
ATOM 4517 C CA . ALA A 1 60 ? 1.894 3.802 -8.605 1.00 0.00 60 ALA A CA 4
ATOM 4518 C C . ALA A 1 60 ? 1.412 4.859 -7.623 1.00 0.00 60 ALA A C 4
ATOM 4519 O O . ALA A 1 60 ? 0.336 5.431 -7.798 1.00 0.00 60 ALA A O 4
ATOM 4526 N N . LEU A 1 61 ? 2.203 5.124 -6.595 1.00 0.00 61 LEU A N 4
ATOM 4527 C CA . LEU A 1 61 ? 1.798 6.041 -5.546 1.00 0.00 61 LEU A CA 4
ATOM 4528 C C . LEU A 1 61 ? 3.026 6.687 -4.937 1.00 0.00 61 LEU A C 4
ATOM 4529 O O . LEU A 1 61 ? 4.145 6.351 -5.307 1.00 0.00 61 LEU A O 4
ATOM 4545 N N . ARG A 1 62 ? 2.824 7.635 -4.044 1.00 0.00 62 ARG A N 4
ATOM 4546 C CA . ARG A 1 62 ? 3.935 8.325 -3.422 1.00 0.00 62 ARG A CA 4
ATOM 4547 C C . ARG A 1 62 ? 4.149 7.854 -1.992 1.00 0.00 62 ARG A C 4
ATOM 4548 O O . ARG A 1 62 ? 3.297 7.177 -1.415 1.00 0.00 62 ARG A O 4
ATOM 4569 N N . ARG A 1 63 ? 5.297 8.231 -1.441 1.00 0.00 63 ARG A N 4
ATOM 4570 C CA . ARG A 1 63 ? 5.668 7.915 -0.050 1.00 0.00 63 ARG A CA 4
ATOM 4571 C C . ARG A 1 63 ? 4.519 8.133 0.937 1.00 0.00 63 ARG A C 4
ATOM 4572 O O . ARG A 1 63 ? 4.140 7.216 1.665 1.00 0.00 63 ARG A O 4
ATOM 4593 N N . LYS A 1 64 ? 3.979 9.351 0.966 1.00 0.00 64 LYS A N 4
ATOM 4594 C CA . LYS A 1 64 ? 2.917 9.709 1.911 1.00 0.00 64 LYS A CA 4
ATOM 4595 C C . LYS A 1 64 ? 1.727 8.767 1.783 1.00 0.00 64 LYS A C 4
ATOM 4596 O O . LYS A 1 64 ? 1.128 8.355 2.777 1.00 0.00 64 LYS A O 4
ATOM 4615 N N . ASP A 1 65 ? 1.411 8.429 0.547 1.00 0.00 65 ASP A N 4
ATOM 4616 C CA . ASP A 1 65 ? 0.260 7.589 0.241 1.00 0.00 65 ASP A CA 4
ATOM 4617 C C . ASP A 1 65 ? 0.520 6.156 0.693 1.00 0.00 65 ASP A C 4
ATOM 4618 O O . ASP A 1 65 ? -0.397 5.438 1.084 1.00 0.00 65 ASP A O 4
ATOM 4627 N N . LEU A 1 66 ? 1.787 5.754 0.650 1.00 0.00 66 LEU A N 4
ATOM 4628 C CA . LEU A 1 66 ? 2.195 4.437 1.124 1.00 0.00 66 LEU A CA 4
ATOM 4629 C C . LEU A 1 66 ? 2.041 4.349 2.632 1.00 0.00 66 LEU A C 4
ATOM 4630 O O . LEU A 1 66 ? 1.623 3.325 3.165 1.00 0.00 66 LEU A O 4
ATOM 4646 N N . ALA A 1 67 ? 2.386 5.440 3.310 1.00 0.00 67 ALA A N 4
ATOM 4647 C CA . ALA A 1 67 ? 2.345 5.496 4.769 1.00 0.00 67 ALA A CA 4
ATOM 4648 C C . ALA A 1 67 ? 0.924 5.340 5.304 1.00 0.00 67 ALA A C 4
ATOM 4649 O O . ALA A 1 67 ? 0.729 5.114 6.497 1.00 0.00 67 ALA A O 4
ATOM 4656 N N . LEU A 1 68 ? -0.065 5.471 4.424 1.00 0.00 68 LEU A N 4
ATOM 4657 C CA . LEU A 1 68 ? -1.459 5.281 4.803 1.00 0.00 68 LEU A CA 4
ATOM 4658 C C . LEU A 1 68 ? -1.807 3.794 4.852 1.00 0.00 68 LEU A C 4
ATOM 4659 O O . LEU A 1 68 ? -2.815 3.397 5.441 1.00 0.00 68 LEU A O 4
ATOM 4675 N N . LEU A 1 69 ? -0.961 2.978 4.242 1.00 0.00 69 LEU A N 4
ATOM 4676 C CA . LEU A 1 69 ? -1.127 1.533 4.270 1.00 0.00 69 LEU A CA 4
ATOM 4677 C C . LEU A 1 69 ? -0.053 0.903 5.140 1.00 0.00 69 LEU A C 4
ATOM 4678 O O . LEU A 1 69 ? 1.038 1.458 5.285 1.00 0.00 69 LEU A O 4
ATOM 4694 N N . THR A 1 70 ? -0.357 -0.235 5.740 1.00 0.00 70 THR A N 4
ATOM 4695 C CA . THR A 1 70 ? 0.658 -0.990 6.448 1.00 0.00 70 THR A CA 4
ATOM 4696 C C . THR A 1 70 ? 1.021 -2.240 5.660 1.00 0.00 70 THR A C 4
ATOM 4697 O O . THR A 1 70 ? 0.200 -3.144 5.475 1.00 0.00 70 THR A O 4
ATOM 4708 N N . LEU A 1 71 ? 2.254 -2.271 5.195 1.00 0.00 71 LEU A N 4
ATOM 4709 C CA . LEU A 1 71 ? 2.735 -3.342 4.338 1.00 0.00 71 LEU A CA 4
ATOM 4710 C C . LEU A 1 71 ? 3.947 -4.015 4.963 1.00 0.00 71 LEU A C 4
ATOM 4711 O O . LEU A 1 71 ? 4.828 -3.345 5.505 1.00 0.00 71 LEU A O 4
ATOM 4727 N N . VAL A 1 72 ? 3.986 -5.335 4.900 1.00 0.00 72 VAL A N 4
ATOM 4728 C CA . VAL A 1 72 ? 5.143 -6.086 5.360 1.00 0.00 72 VAL A CA 4
ATOM 4729 C C . VAL A 1 72 ? 5.606 -7.043 4.268 1.00 0.00 72 VAL A C 4
ATOM 4730 O O . VAL A 1 72 ? 4.789 -7.673 3.605 1.00 0.00 72 VAL A O 4
ATOM 4743 N N . PRO A 1 73 ? 6.919 -7.147 4.038 1.00 0.00 73 PRO A N 4
ATOM 4744 C CA . PRO A 1 73 ? 7.459 -8.015 2.992 1.00 0.00 73 PRO A CA 4
ATOM 4745 C C . PRO A 1 73 ? 7.256 -9.493 3.317 1.00 0.00 73 PRO A C 4
ATOM 4746 O O . PRO A 1 73 ? 6.979 -9.856 4.461 1.00 0.00 73 PRO A O 4
ATOM 4757 N N . LEU A 1 74 ? 7.387 -10.341 2.308 1.00 0.00 74 LEU A N 4
ATOM 4758 C CA . LEU A 1 74 ? 7.322 -11.778 2.511 1.00 0.00 74 LEU A CA 4
ATOM 4759 C C . LEU A 1 74 ? 8.649 -12.292 3.049 1.00 0.00 74 LEU A C 4
ATOM 4760 O O . LEU A 1 74 ? 8.695 -13.195 3.886 1.00 0.00 74 LEU A O 4
ATOM 4776 N N . ASP A 1 75 ? 9.729 -11.707 2.563 1.00 0.00 75 ASP A N 4
ATOM 4777 C CA . ASP A 1 75 ? 11.062 -12.062 3.017 1.00 0.00 75 ASP A CA 4
ATOM 4778 C C . ASP A 1 75 ? 11.699 -10.878 3.726 1.00 0.00 75 ASP A C 4
ATOM 4779 O O . ASP A 1 75 ? 11.953 -9.855 3.057 1.00 0.00 75 ASP A O 4
ATOM 4789 N N . MET A 1 1 ? 8.030 -9.224 -23.697 1.00 0.00 1 MET A N 5
ATOM 4790 C CA . MET A 1 1 ? 8.028 -7.764 -23.926 1.00 0.00 1 MET A CA 5
ATOM 4791 C C . MET A 1 1 ? 7.983 -7.022 -22.600 1.00 0.00 1 MET A C 5
ATOM 4792 O O . MET A 1 1 ? 7.481 -7.553 -21.608 1.00 0.00 1 MET A O 5
ATOM 4805 N N . SER A 1 2 ? 8.526 -5.803 -22.598 1.00 0.00 2 SER A N 5
ATOM 4806 C CA . SER A 1 2 ? 8.563 -4.949 -21.414 1.00 0.00 2 SER A CA 5
ATOM 4807 C C . SER A 1 2 ? 9.512 -5.499 -20.347 1.00 0.00 2 SER A C 5
ATOM 4808 O O . SER A 1 2 ? 9.734 -6.708 -20.247 1.00 0.00 2 SER A O 5
ATOM 4816 N N . ALA A 1 3 ? 10.082 -4.604 -19.553 1.00 0.00 3 ALA A N 5
ATOM 4817 C CA . ALA A 1 3 ? 11.016 -5.002 -18.514 1.00 0.00 3 ALA A CA 5
ATOM 4818 C C . ALA A 1 3 ? 10.401 -4.817 -17.136 1.00 0.00 3 ALA A C 5
ATOM 4819 O O . ALA A 1 3 ? 10.408 -3.714 -16.593 1.00 0.00 3 ALA A O 5
ATOM 4826 N N . LEU A 1 4 ? 9.847 -5.891 -16.588 1.00 0.00 4 LEU A N 5
ATOM 4827 C CA . LEU A 1 4 ? 9.271 -5.851 -15.250 1.00 0.00 4 LEU A CA 5
ATOM 4828 C C . LEU A 1 4 ? 10.335 -6.177 -14.204 1.00 0.00 4 LEU A C 5
ATOM 4829 O O . LEU A 1 4 ? 10.913 -5.277 -13.596 1.00 0.00 4 LEU A O 5
ATOM 4845 N N . GLN A 1 5 ? 10.602 -7.472 -14.034 1.00 0.00 5 GLN A N 5
ATOM 4846 C CA . GLN A 1 5 ? 11.613 -7.956 -13.090 1.00 0.00 5 GLN A CA 5
ATOM 4847 C C . GLN A 1 5 ? 11.318 -7.491 -11.663 1.00 0.00 5 GLN A C 5
ATOM 4848 O O . GLN A 1 5 ? 11.940 -6.550 -11.162 1.00 0.00 5 GLN A O 5
ATOM 4862 N N . PRO A 1 6 ? 10.358 -8.148 -10.994 1.00 0.00 6 PRO A N 5
ATOM 4863 C CA . PRO A 1 6 ? 9.983 -7.809 -9.620 1.00 0.00 6 PRO A CA 5
ATOM 4864 C C . PRO A 1 6 ? 11.071 -8.189 -8.618 1.00 0.00 6 PRO A C 5
ATOM 4865 O O . PRO A 1 6 ? 11.570 -9.317 -8.623 1.00 0.00 6 PRO A O 5
ATOM 4876 N N . SER A 1 7 ? 11.441 -7.241 -7.769 1.00 0.00 7 SER A N 5
ATOM 4877 C CA . SER A 1 7 ? 12.449 -7.481 -6.752 1.00 0.00 7 SER A CA 5
ATOM 4878 C C . SER A 1 7 ? 11.859 -8.272 -5.590 1.00 0.00 7 SER A C 5
ATOM 4879 O O . SER A 1 7 ? 12.203 -9.435 -5.383 1.00 0.00 7 SER A O 5
ATOM 4887 N N . ARG A 1 8 ? 10.957 -7.644 -4.843 1.00 0.00 8 ARG A N 5
ATOM 4888 C CA . ARG A 1 8 ? 10.384 -8.260 -3.660 1.00 0.00 8 ARG A CA 5
ATOM 4889 C C . ARG A 1 8 ? 8.879 -8.050 -3.616 1.00 0.00 8 ARG A C 5
ATOM 4890 O O . ARG A 1 8 ? 8.340 -7.181 -4.298 1.00 0.00 8 ARG A O 5
ATOM 4911 N N . SER A 1 9 ? 8.209 -8.859 -2.824 1.00 0.00 9 SER A N 5
ATOM 4912 C CA . SER A 1 9 ? 6.768 -8.758 -2.668 1.00 0.00 9 SER A CA 5
ATOM 4913 C C . SER A 1 9 ? 6.426 -8.442 -1.213 1.00 0.00 9 SER A C 5
ATOM 4914 O O . SER A 1 9 ? 7.077 -8.934 -0.289 1.00 0.00 9 SER A O 5
ATOM 4922 N N . TYR A 1 10 ? 5.420 -7.603 -1.013 1.00 0.00 10 TYR A N 5
ATOM 4923 C CA . TYR A 1 10 ? 5.075 -7.139 0.327 1.00 0.00 10 TYR A CA 5
ATOM 4924 C C . TYR A 1 10 ? 3.583 -7.315 0.578 1.00 0.00 10 TYR A C 5
ATOM 4925 O O . TYR A 1 10 ? 2.768 -6.953 -0.265 1.00 0.00 10 TYR A O 5
ATOM 4943 N N . ARG A 1 11 ? 3.220 -7.868 1.730 1.00 0.00 11 ARG A N 5
ATOM 4944 C CA . ARG A 1 11 ? 1.815 -8.015 2.076 1.00 0.00 11 ARG A CA 5
ATOM 4945 C C . ARG A 1 11 ? 1.309 -6.784 2.803 1.00 0.00 11 ARG A C 5
ATOM 4946 O O . ARG A 1 11 ? 2.087 -6.020 3.378 1.00 0.00 11 ARG A O 5
ATOM 4967 N N . ILE A 1 12 ? 0.004 -6.610 2.784 1.00 0.00 12 ILE A N 5
ATOM 4968 C CA . ILE A 1 12 ? -0.618 -5.480 3.447 1.00 0.00 12 ILE A CA 5
ATOM 4969 C C . ILE A 1 12 ? -1.196 -5.914 4.788 1.00 0.00 12 ILE A C 5
ATOM 4970 O O . ILE A 1 12 ? -2.158 -6.682 4.841 1.00 0.00 12 ILE A O 5
ATOM 4986 N N . THR A 1 13 ? -0.595 -5.436 5.864 1.00 0.00 13 THR A N 5
ATOM 4987 C CA . THR A 1 13 ? -1.053 -5.759 7.206 1.00 0.00 13 THR A CA 5
ATOM 4988 C C . THR A 1 13 ? -2.294 -4.945 7.550 1.00 0.00 13 THR A C 5
ATOM 4989 O O . THR A 1 13 ? -3.137 -5.363 8.345 1.00 0.00 13 THR A O 5
ATOM 5000 N N . GLY A 1 14 ? -2.401 -3.785 6.924 1.00 0.00 14 GLY A N 5
ATOM 5001 C CA . GLY A 1 14 ? -3.499 -2.892 7.197 1.00 0.00 14 GLY A CA 5
ATOM 5002 C C . GLY A 1 14 ? -3.128 -1.458 6.914 1.00 0.00 14 GLY A C 5
ATOM 5003 O O . GLY A 1 14 ? -2.297 -1.186 6.047 1.00 0.00 14 GLY A O 5
ATOM 5007 N N . TYR A 1 15 ? -3.729 -0.542 7.646 1.00 0.00 15 TYR A N 5
ATOM 5008 C CA . TYR A 1 15 ? -3.468 0.872 7.459 1.00 0.00 15 TYR A CA 5
ATOM 5009 C C . TYR A 1 15 ? -2.875 1.456 8.733 1.00 0.00 15 TYR A C 5
ATOM 5010 O O . TYR A 1 15 ? -3.138 0.953 9.827 1.00 0.00 15 TYR A O 5
ATOM 5028 N N . SER A 1 16 ? -2.072 2.499 8.595 1.00 0.00 16 SER A N 5
ATOM 5029 C CA . SER A 1 16 ? -1.478 3.159 9.738 1.00 0.00 16 SER A CA 5
ATOM 5030 C C . SER A 1 16 ? -2.566 3.795 10.606 1.00 0.00 16 SER A C 5
ATOM 5031 O O . SER A 1 16 ? -3.549 4.319 10.090 1.00 0.00 16 SER A O 5
ATOM 5039 N N . PRO A 1 17 ? -2.395 3.764 11.938 1.00 0.00 17 PRO A N 5
ATOM 5040 C CA . PRO A 1 17 ? -3.419 4.221 12.896 1.00 0.00 17 PRO A CA 5
ATOM 5041 C C . PRO A 1 17 ? -3.761 5.710 12.776 1.00 0.00 17 PRO A C 5
ATOM 5042 O O . PRO A 1 17 ? -4.612 6.217 13.508 1.00 0.00 17 PRO A O 5
ATOM 5053 N N . ALA A 1 18 ? -3.107 6.400 11.854 1.00 0.00 18 ALA A N 5
ATOM 5054 C CA . ALA A 1 18 ? -3.340 7.825 11.651 1.00 0.00 18 ALA A CA 5
ATOM 5055 C C . ALA A 1 18 ? -4.346 8.073 10.525 1.00 0.00 18 ALA A C 5
ATOM 5056 O O . ALA A 1 18 ? -4.764 9.207 10.293 1.00 0.00 18 ALA A O 5
ATOM 5063 N N . ILE A 1 19 ? -4.738 7.012 9.832 1.00 0.00 19 ILE A N 5
ATOM 5064 C CA . ILE A 1 19 ? -5.660 7.139 8.709 1.00 0.00 19 ILE A CA 5
ATOM 5065 C C . ILE A 1 19 ? -7.112 7.063 9.191 1.00 0.00 19 ILE A C 5
ATOM 5066 O O . ILE A 1 19 ? -7.418 6.394 10.181 1.00 0.00 19 ILE A O 5
ATOM 5082 N N . SER A 1 20 ? -7.997 7.764 8.496 1.00 0.00 20 SER A N 5
ATOM 5083 C CA . SER A 1 20 ? -9.409 7.766 8.841 1.00 0.00 20 SER A CA 5
ATOM 5084 C C . SER A 1 20 ? -10.126 6.629 8.112 1.00 0.00 20 SER A C 5
ATOM 5085 O O . SER A 1 20 ? -9.602 6.084 7.136 1.00 0.00 20 SER A O 5
ATOM 5093 N N . ASN A 1 21 ? -11.320 6.278 8.580 1.00 0.00 21 ASN A N 5
ATOM 5094 C CA . ASN A 1 21 ? -12.047 5.120 8.054 1.00 0.00 21 ASN A CA 5
ATOM 5095 C C . ASN A 1 21 ? -12.547 5.356 6.630 1.00 0.00 21 ASN A C 5
ATOM 5096 O O . ASN A 1 21 ? -12.487 4.457 5.794 1.00 0.00 21 ASN A O 5
ATOM 5107 N N . GLY A 1 22 ? -13.041 6.557 6.352 1.00 0.00 22 GLY A N 5
ATOM 5108 C CA . GLY A 1 22 ? -13.496 6.873 5.007 1.00 0.00 22 GLY A CA 5
ATOM 5109 C C . GLY A 1 22 ? -12.375 6.775 3.989 1.00 0.00 22 GLY A C 5
ATOM 5110 O O . GLY A 1 22 ? -12.596 6.375 2.846 1.00 0.00 22 GLY A O 5
ATOM 5114 N N . TYR A 1 23 ? -11.163 7.119 4.408 1.00 0.00 23 TYR A N 5
ATOM 5115 C CA . TYR A 1 23 ? -10.001 6.982 3.558 1.00 0.00 23 TYR A CA 5
ATOM 5116 C C . TYR A 1 23 ? -9.708 5.513 3.297 1.00 0.00 23 TYR A C 5
ATOM 5117 O O . TYR A 1 23 ? -9.348 5.131 2.185 1.00 0.00 23 TYR A O 5
ATOM 5135 N N . ARG A 1 24 ? -9.889 4.697 4.328 1.00 0.00 24 ARG A N 5
ATOM 5136 C CA . ARG A 1 24 ? -9.749 3.255 4.209 1.00 0.00 24 ARG A CA 5
ATOM 5137 C C . ARG A 1 24 ? -10.728 2.724 3.176 1.00 0.00 24 ARG A C 5
ATOM 5138 O O . ARG A 1 24 ? -10.381 1.894 2.341 1.00 0.00 24 ARG A O 5
ATOM 5159 N N . GLN A 1 25 ? -11.950 3.230 3.239 1.00 0.00 25 GLN A N 5
ATOM 5160 C CA . GLN A 1 25 ? -13.005 2.804 2.345 1.00 0.00 25 GLN A CA 5
ATOM 5161 C C . GLN A 1 25 ? -12.687 3.165 0.899 1.00 0.00 25 GLN A C 5
ATOM 5162 O O . GLN A 1 25 ? -12.979 2.399 -0.020 1.00 0.00 25 GLN A O 5
ATOM 5176 N N . ARG A 1 26 ? -12.073 4.324 0.700 1.00 0.00 26 ARG A N 5
ATOM 5177 C CA . ARG A 1 26 ? -11.697 4.750 -0.640 1.00 0.00 26 ARG A CA 5
ATOM 5178 C C . ARG A 1 26 ? -10.520 3.924 -1.144 1.00 0.00 26 ARG A C 5
ATOM 5179 O O . ARG A 1 26 ? -10.451 3.584 -2.323 1.00 0.00 26 ARG A O 5
ATOM 5200 N N . LEU A 1 27 ? -9.607 3.589 -0.237 1.00 0.00 27 LEU A N 5
ATOM 5201 C CA . LEU A 1 27 ? -8.441 2.781 -0.587 1.00 0.00 27 LEU A CA 5
ATOM 5202 C C . LEU A 1 27 ? -8.863 1.359 -0.925 1.00 0.00 27 LEU A C 5
ATOM 5203 O O . LEU A 1 27 ? -8.395 0.777 -1.905 1.00 0.00 27 LEU A O 5
ATOM 5219 N N . PHE A 1 28 ? -9.763 0.821 -0.114 1.00 0.00 28 PHE A N 5
ATOM 5220 C CA . PHE A 1 28 ? -10.301 -0.517 -0.316 1.00 0.00 28 PHE A CA 5
ATOM 5221 C C . PHE A 1 28 ? -10.969 -0.607 -1.682 1.00 0.00 28 PHE A C 5
ATOM 5222 O O . PHE A 1 28 ? -10.750 -1.553 -2.438 1.00 0.00 28 PHE A O 5
ATOM 5239 N N . SER A 1 29 ? -11.763 0.411 -1.996 1.00 0.00 29 SER A N 5
ATOM 5240 C CA . SER A 1 29 ? -12.468 0.490 -3.268 1.00 0.00 29 SER A CA 5
ATOM 5241 C C . SER A 1 29 ? -11.498 0.601 -4.442 1.00 0.00 29 SER A C 5
ATOM 5242 O O . SER A 1 29 ? -11.781 0.128 -5.543 1.00 0.00 29 SER A O 5
ATOM 5250 N N . MET A 1 30 ? -10.358 1.235 -4.203 1.00 0.00 30 MET A N 5
ATOM 5251 C CA . MET A 1 30 ? -9.352 1.416 -5.243 1.00 0.00 30 MET A CA 5
ATOM 5252 C C . MET A 1 30 ? -8.490 0.169 -5.417 1.00 0.00 30 MET A C 5
ATOM 5253 O O . MET A 1 30 ? -7.786 0.033 -6.419 1.00 0.00 30 MET A O 5
ATOM 5267 N N . GLY A 1 31 ? -8.546 -0.737 -4.448 1.00 0.00 31 GLY A N 5
ATOM 5268 C CA . GLY A 1 31 ? -7.848 -2.002 -4.584 1.00 0.00 31 GLY A CA 5
ATOM 5269 C C . GLY A 1 31 ? -6.760 -2.209 -3.550 1.00 0.00 31 GLY A C 5
ATOM 5270 O O . GLY A 1 31 ? -6.009 -3.180 -3.622 1.00 0.00 31 GLY A O 5
ATOM 5274 N N . LEU A 1 32 ? -6.672 -1.308 -2.586 1.00 0.00 32 LEU A N 5
ATOM 5275 C CA . LEU A 1 32 ? -5.686 -1.430 -1.521 1.00 0.00 32 LEU A CA 5
ATOM 5276 C C . LEU A 1 32 ? -6.364 -1.869 -0.232 1.00 0.00 32 LEU A C 5
ATOM 5277 O O . LEU A 1 32 ? -6.940 -1.053 0.486 1.00 0.00 32 LEU A O 5
ATOM 5293 N N . LEU A 1 33 ? -6.305 -3.163 0.054 1.00 0.00 33 LEU A N 5
ATOM 5294 C CA . LEU A 1 33 ? -7.012 -3.720 1.192 1.00 0.00 33 LEU A CA 5
ATOM 5295 C C . LEU A 1 33 ? -6.083 -4.564 2.062 1.00 0.00 33 LEU A C 5
ATOM 5296 O O . LEU A 1 33 ? -5.116 -5.151 1.567 1.00 0.00 33 LEU A O 5
ATOM 5312 N N . PRO A 1 34 ? -6.369 -4.635 3.375 1.00 0.00 34 PRO A N 5
ATOM 5313 C CA . PRO A 1 34 ? -5.582 -5.436 4.317 1.00 0.00 34 PRO A CA 5
ATOM 5314 C C . PRO A 1 34 ? -5.710 -6.926 4.027 1.00 0.00 34 PRO A C 5
ATOM 5315 O O . PRO A 1 34 ? -6.808 -7.430 3.786 1.00 0.00 34 PRO A O 5
ATOM 5326 N N . GLY A 1 35 ? -4.591 -7.628 4.042 1.00 0.00 35 GLY A N 5
ATOM 5327 C CA . GLY A 1 35 ? -4.609 -9.051 3.789 1.00 0.00 35 GLY A CA 5
ATOM 5328 C C . GLY A 1 35 ? -4.045 -9.400 2.431 1.00 0.00 35 GLY A C 5
ATOM 5329 O O . GLY A 1 35 ? -3.640 -10.537 2.193 1.00 0.00 35 GLY A O 5
ATOM 5333 N N . ALA A 1 36 ? -4.004 -8.420 1.539 1.00 0.00 36 ALA A N 5
ATOM 5334 C CA . ALA A 1 36 ? -3.508 -8.639 0.203 1.00 0.00 36 ALA A CA 5
ATOM 5335 C C . ALA A 1 36 ? -1.993 -8.543 0.174 1.00 0.00 36 ALA A C 5
ATOM 5336 O O . ALA A 1 36 ? -1.337 -8.446 1.213 1.00 0.00 36 ALA A O 5
ATOM 5343 N N . ALA A 1 37 ? -1.454 -8.552 -1.024 1.00 0.00 37 ALA A N 5
ATOM 5344 C CA . ALA A 1 37 ? -0.015 -8.529 -1.233 1.00 0.00 37 ALA A CA 5
ATOM 5345 C C . ALA A 1 37 ? 0.319 -7.792 -2.520 1.00 0.00 37 ALA A C 5
ATOM 5346 O O . ALA A 1 37 ? -0.336 -7.989 -3.545 1.00 0.00 37 ALA A O 5
ATOM 5353 N N . LEU A 1 38 ? 1.324 -6.939 -2.461 1.00 0.00 38 LEU A N 5
ATOM 5354 C CA . LEU A 1 38 ? 1.745 -6.170 -3.617 1.00 0.00 38 LEU A CA 5
ATOM 5355 C C . LEU A 1 38 ? 3.083 -6.673 -4.133 1.00 0.00 38 LEU A C 5
ATOM 5356 O O . LEU A 1 38 ? 4.028 -6.872 -3.367 1.00 0.00 38 LEU A O 5
ATOM 5372 N N . ARG A 1 39 ? 3.143 -6.881 -5.426 1.00 0.00 39 ARG A N 5
ATOM 5373 C CA . ARG A 1 39 ? 4.367 -7.270 -6.096 1.00 0.00 39 ARG A CA 5
ATOM 5374 C C . ARG A 1 39 ? 4.959 -6.047 -6.789 1.00 0.00 39 ARG A C 5
ATOM 5375 O O . ARG A 1 39 ? 4.281 -5.391 -7.583 1.00 0.00 39 ARG A O 5
ATOM 5396 N N . VAL A 1 40 ? 6.202 -5.719 -6.461 1.00 0.00 40 VAL A N 5
ATOM 5397 C CA . VAL A 1 40 ? 6.823 -4.514 -6.987 1.00 0.00 40 VAL A CA 5
ATOM 5398 C C . VAL A 1 40 ? 7.093 -4.635 -8.482 1.00 0.00 40 VAL A C 5
ATOM 5399 O O . VAL A 1 40 ? 7.673 -5.614 -8.952 1.00 0.00 40 VAL A O 5
ATOM 5412 N N . VAL A 1 41 ? 6.615 -3.654 -9.222 1.00 0.00 41 VAL A N 5
ATOM 5413 C CA . VAL A 1 41 ? 6.887 -3.559 -10.642 1.00 0.00 41 VAL A CA 5
ATOM 5414 C C . VAL A 1 41 ? 8.176 -2.779 -10.873 1.00 0.00 41 VAL A C 5
ATOM 5415 O O . VAL A 1 41 ? 9.067 -3.250 -11.579 1.00 0.00 41 VAL A O 5
ATOM 5428 N N . ARG A 1 42 ? 8.280 -1.598 -10.255 1.00 0.00 42 ARG A N 5
ATOM 5429 C CA . ARG A 1 42 ? 9.460 -0.748 -10.427 1.00 0.00 42 ARG A CA 5
ATOM 5430 C C . ARG A 1 42 ? 9.408 0.493 -9.535 1.00 0.00 42 ARG A C 5
ATOM 5431 O O . ARG A 1 42 ? 8.344 1.064 -9.299 1.00 0.00 42 ARG A O 5
ATOM 5452 N N . ILE A 1 43 ? 10.569 0.881 -9.023 1.00 0.00 43 ILE A N 5
ATOM 5453 C CA . ILE A 1 43 ? 10.737 2.167 -8.357 1.00 0.00 43 ILE A CA 5
ATOM 5454 C C . ILE A 1 43 ? 11.406 3.128 -9.345 1.00 0.00 43 ILE A C 5
ATOM 5455 O O . ILE A 1 43 ? 12.288 2.718 -10.099 1.00 0.00 43 ILE A O 5
ATOM 5471 N N . ALA A 1 44 ? 10.988 4.384 -9.364 1.00 0.00 44 ALA A N 5
ATOM 5472 C CA . ALA A 1 44 ? 11.557 5.352 -10.298 1.00 0.00 44 ALA A CA 5
ATOM 5473 C C . ALA A 1 44 ? 12.866 5.929 -9.762 1.00 0.00 44 ALA A C 5
ATOM 5474 O O . ALA A 1 44 ? 13.029 6.088 -8.550 1.00 0.00 44 ALA A O 5
ATOM 5481 N N . PRO A 1 45 ? 13.805 6.268 -10.665 1.00 0.00 45 PRO A N 5
ATOM 5482 C CA . PRO A 1 45 ? 15.116 6.833 -10.295 1.00 0.00 45 PRO A CA 5
ATOM 5483 C C . PRO A 1 45 ? 15.011 8.231 -9.685 1.00 0.00 45 PRO A C 5
ATOM 5484 O O . PRO A 1 45 ? 16.018 8.827 -9.302 1.00 0.00 45 PRO A O 5
ATOM 5495 N N . LEU A 1 46 ? 13.786 8.747 -9.615 1.00 0.00 46 LEU A N 5
ATOM 5496 C CA . LEU A 1 46 ? 13.504 10.024 -8.962 1.00 0.00 46 LEU A CA 5
ATOM 5497 C C . LEU A 1 46 ? 13.991 9.975 -7.523 1.00 0.00 46 LEU A C 5
ATOM 5498 O O . LEU A 1 46 ? 14.537 10.934 -6.985 1.00 0.00 46 LEU A O 5
ATOM 5514 N N . GLY A 1 47 ? 13.784 8.822 -6.935 1.00 0.00 47 GLY A N 5
ATOM 5515 C CA . GLY A 1 47 ? 13.994 8.629 -5.530 1.00 0.00 47 GLY A CA 5
ATOM 5516 C C . GLY A 1 47 ? 13.103 7.525 -5.071 1.00 0.00 47 GLY A C 5
ATOM 5517 O O . GLY A 1 47 ? 13.580 6.532 -4.523 1.00 0.00 47 GLY A O 5
ATOM 5521 N N . ASP A 1 48 ? 11.804 7.703 -5.351 1.00 0.00 48 ASP A N 5
ATOM 5522 C CA . ASP A 1 48 ? 10.820 6.645 -5.212 1.00 0.00 48 ASP A CA 5
ATOM 5523 C C . ASP A 1 48 ? 9.391 7.142 -5.333 1.00 0.00 48 ASP A C 5
ATOM 5524 O O . ASP A 1 48 ? 8.943 8.023 -4.594 1.00 0.00 48 ASP A O 5
ATOM 5533 N N . PRO A 1 49 ? 8.693 6.594 -6.321 1.00 0.00 49 PRO A N 5
ATOM 5534 C CA . PRO A 1 49 ? 7.333 6.151 -6.228 1.00 0.00 49 PRO A CA 5
ATOM 5535 C C . PRO A 1 49 ? 7.326 4.631 -6.288 1.00 0.00 49 PRO A C 5
ATOM 5536 O O . PRO A 1 49 ? 8.307 4.011 -6.713 1.00 0.00 49 PRO A O 5
ATOM 5547 N N . ILE A 1 50 ? 6.249 4.017 -5.897 1.00 0.00 50 ILE A N 5
ATOM 5548 C CA . ILE A 1 50 ? 6.221 2.571 -5.891 1.00 0.00 50 ILE A CA 5
ATOM 5549 C C . ILE A 1 50 ? 5.193 2.052 -6.875 1.00 0.00 50 ILE A C 5
ATOM 5550 O O . ILE A 1 50 ? 3.990 2.118 -6.621 1.00 0.00 50 ILE A O 5
ATOM 5566 N N . GLN A 1 51 ? 5.671 1.565 -8.008 1.00 0.00 51 GLN A N 5
ATOM 5567 C CA . GLN A 1 51 ? 4.814 0.923 -8.972 1.00 0.00 51 GLN A CA 5
ATOM 5568 C C . GLN A 1 51 ? 4.648 -0.532 -8.577 1.00 0.00 51 GLN A C 5
ATOM 5569 O O . GLN A 1 51 ? 5.612 -1.289 -8.583 1.00 0.00 51 GLN A O 5
ATOM 5583 N N . VAL A 1 52 ? 3.443 -0.913 -8.193 1.00 0.00 52 VAL A N 5
ATOM 5584 C CA . VAL A 1 52 ? 3.182 -2.274 -7.738 1.00 0.00 52 VAL A CA 5
ATOM 5585 C C . VAL A 1 52 ? 1.938 -2.849 -8.390 1.00 0.00 52 VAL A C 5
ATOM 5586 O O . VAL A 1 52 ? 1.142 -2.122 -8.982 1.00 0.00 52 VAL A O 5
ATOM 5599 N N . GLU A 1 53 ? 1.785 -4.155 -8.274 1.00 0.00 53 GLU A N 5
ATOM 5600 C CA . GLU A 1 53 ? 0.612 -4.847 -8.766 1.00 0.00 53 GLU A CA 5
ATOM 5601 C C . GLU A 1 53 ? 0.330 -6.028 -7.853 1.00 0.00 53 GLU A C 5
ATOM 5602 O O . GLU A 1 53 ? 1.259 -6.685 -7.394 1.00 0.00 53 GLU A O 5
ATOM 5614 N N . THR A 1 54 ? -0.932 -6.297 -7.576 1.00 0.00 54 THR A N 5
ATOM 5615 C CA . THR A 1 54 ? -1.271 -7.455 -6.768 1.00 0.00 54 THR A CA 5
ATOM 5616 C C . THR A 1 54 ? -1.624 -8.632 -7.677 1.00 0.00 54 THR A C 5
ATOM 5617 O O . THR A 1 54 ? -1.114 -9.738 -7.500 1.00 0.00 54 THR A O 5
ATOM 5628 N N . ARG A 1 55 ? -2.475 -8.362 -8.665 1.00 0.00 55 ARG A N 5
ATOM 5629 C CA . ARG A 1 55 ? -2.850 -9.333 -9.697 1.00 0.00 55 ARG A CA 5
ATOM 5630 C C . ARG A 1 55 ? -3.892 -8.714 -10.627 1.00 0.00 55 ARG A C 5
ATOM 5631 O O . ARG A 1 55 ? -4.644 -9.419 -11.301 1.00 0.00 55 ARG A O 5
ATOM 5652 N N . GLN A 1 56 ? -3.898 -7.387 -10.686 1.00 0.00 56 GLN A N 5
ATOM 5653 C CA . GLN A 1 56 ? -4.936 -6.652 -11.392 1.00 0.00 56 GLN A CA 5
ATOM 5654 C C . GLN A 1 56 ? -4.307 -5.679 -12.382 1.00 0.00 56 GLN A C 5
ATOM 5655 O O . GLN A 1 56 ? -4.446 -5.828 -13.595 1.00 0.00 56 GLN A O 5
ATOM 5669 N N . THR A 1 57 ? -3.599 -4.689 -11.854 1.00 0.00 57 THR A N 5
ATOM 5670 C CA . THR A 1 57 ? -2.964 -3.676 -12.681 1.00 0.00 57 THR A CA 5
ATOM 5671 C C . THR A 1 57 ? -1.924 -2.910 -11.865 1.00 0.00 57 THR A C 5
ATOM 5672 O O . THR A 1 57 ? -2.014 -2.843 -10.635 1.00 0.00 57 THR A O 5
ATOM 5683 N N . SER A 1 58 ? -0.927 -2.368 -12.544 1.00 0.00 58 SER A N 5
ATOM 5684 C CA . SER A 1 58 ? 0.133 -1.625 -11.885 1.00 0.00 58 SER A CA 5
ATOM 5685 C C . SER A 1 58 ? -0.372 -0.275 -11.381 1.00 0.00 58 SER A C 5
ATOM 5686 O O . SER A 1 58 ? -1.183 0.387 -12.034 1.00 0.00 58 SER A O 5
ATOM 5694 N N . LEU A 1 59 ? 0.102 0.110 -10.209 1.00 0.00 59 LEU A N 5
ATOM 5695 C CA . LEU A 1 59 ? -0.248 1.387 -9.605 1.00 0.00 59 LEU A CA 5
ATOM 5696 C C . LEU A 1 59 ? 0.977 2.006 -8.948 1.00 0.00 59 LEU A C 5
ATOM 5697 O O . LEU A 1 59 ? 1.819 1.292 -8.410 1.00 0.00 59 LEU A O 5
ATOM 5713 N N . ALA A 1 60 ? 1.077 3.326 -9.005 1.00 0.00 6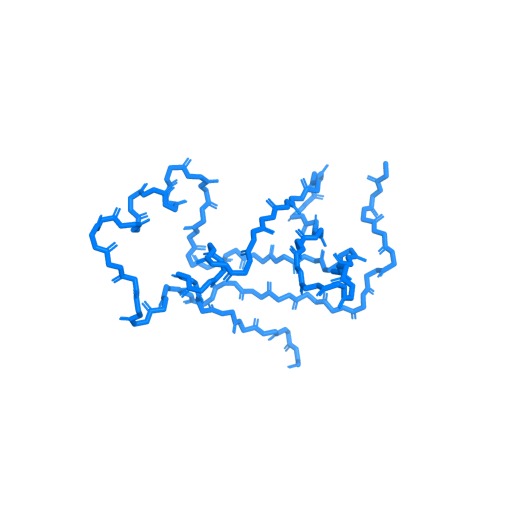0 ALA A N 5
ATOM 5714 C CA . ALA A 1 60 ? 2.197 4.039 -8.406 1.00 0.00 60 ALA A CA 5
ATOM 5715 C C . ALA A 1 60 ? 1.729 4.875 -7.224 1.00 0.00 60 ALA A C 5
ATOM 5716 O O . ALA A 1 60 ? 0.651 5.472 -7.265 1.00 0.00 60 ALA A O 5
ATOM 5723 N N . LEU A 1 61 ? 2.540 4.918 -6.178 1.00 0.00 61 LEU A N 5
ATOM 5724 C CA . LEU A 1 61 ? 2.202 5.666 -4.981 1.00 0.00 61 LEU A CA 5
ATOM 5725 C C . LEU A 1 61 ? 3.454 6.318 -4.423 1.00 0.00 61 LEU A C 5
ATOM 5726 O O . LEU A 1 61 ? 4.565 5.921 -4.771 1.00 0.00 61 LEU A O 5
ATOM 5742 N N . ARG A 1 62 ? 3.281 7.321 -3.580 1.00 0.00 62 ARG A N 5
ATOM 5743 C CA . ARG A 1 62 ? 4.413 8.051 -3.036 1.00 0.00 62 ARG A CA 5
ATOM 5744 C C . ARG A 1 62 ? 4.773 7.504 -1.664 1.00 0.00 62 ARG A C 5
ATOM 5745 O O . ARG A 1 62 ? 4.071 6.654 -1.116 1.00 0.00 62 ARG A O 5
ATOM 5766 N N . ARG A 1 63 ? 5.847 8.018 -1.098 1.00 0.00 63 ARG A N 5
ATOM 5767 C CA . ARG A 1 63 ? 6.265 7.624 0.242 1.00 0.00 63 ARG A CA 5
ATOM 5768 C C . ARG A 1 63 ? 5.243 8.079 1.275 1.00 0.00 63 ARG A C 5
ATOM 5769 O O . ARG A 1 63 ? 5.022 7.410 2.283 1.00 0.00 63 ARG A O 5
ATOM 5790 N N . LYS A 1 64 ? 4.620 9.221 1.015 1.00 0.00 64 LYS A N 5
ATOM 5791 C CA . LYS A 1 64 ? 3.578 9.736 1.890 1.00 0.00 64 LYS A CA 5
ATOM 5792 C C . LYS A 1 64 ? 2.348 8.829 1.856 1.00 0.00 64 LYS A C 5
ATOM 5793 O O . LYS A 1 64 ? 1.685 8.638 2.874 1.00 0.00 64 LYS A O 5
ATOM 5812 N N . ASP A 1 65 ? 2.057 8.255 0.688 1.00 0.00 65 ASP A N 5
ATOM 5813 C CA . ASP A 1 65 ? 0.971 7.289 0.561 1.00 0.00 65 ASP A CA 5
ATOM 5814 C C . ASP A 1 65 ? 1.337 6.017 1.311 1.00 0.00 65 ASP A C 5
ATOM 5815 O O . ASP A 1 65 ? 0.517 5.429 2.015 1.00 0.00 65 ASP A O 5
ATOM 5824 N N . LEU A 1 66 ? 2.591 5.608 1.152 1.00 0.00 66 LEU A N 5
ATOM 5825 C CA . LEU A 1 66 ? 3.117 4.422 1.816 1.00 0.00 66 LEU A CA 5
ATOM 5826 C C . LEU A 1 66 ? 3.032 4.565 3.330 1.00 0.00 66 LEU A C 5
ATOM 5827 O O . LEU A 1 66 ? 2.843 3.587 4.050 1.00 0.00 66 LEU A O 5
ATOM 5843 N N . ALA A 1 67 ? 3.171 5.793 3.803 1.00 0.00 67 ALA A N 5
ATOM 5844 C CA . ALA A 1 67 ? 3.111 6.083 5.229 1.00 0.00 67 ALA A CA 5
ATOM 5845 C C . ALA A 1 67 ? 1.721 5.810 5.796 1.00 0.00 67 ALA A C 5
ATOM 5846 O O . ALA A 1 67 ? 1.565 5.599 6.998 1.00 0.00 67 ALA A O 5
ATOM 5853 N N . LEU A 1 68 ? 0.716 5.801 4.928 1.00 0.00 68 LEU A N 5
ATOM 5854 C CA . LEU A 1 68 ? -0.658 5.552 5.349 1.00 0.00 68 LEU A CA 5
ATOM 5855 C C . LEU A 1 68 ? -0.953 4.056 5.395 1.00 0.00 68 LEU A C 5
ATOM 5856 O O . LEU A 1 68 ? -1.903 3.618 6.045 1.00 0.00 68 LEU A O 5
ATOM 5872 N N . LEU A 1 69 ? -0.128 3.277 4.717 1.00 0.00 69 LEU A N 5
ATOM 5873 C CA . LEU A 1 69 ? -0.326 1.840 4.645 1.00 0.00 69 LEU A CA 5
ATOM 5874 C C . LEU A 1 69 ? 0.663 1.115 5.545 1.00 0.00 69 LEU A C 5
ATOM 5875 O O . LEU A 1 69 ? 1.815 1.522 5.674 1.00 0.00 69 LEU A O 5
ATOM 5891 N N . THR A 1 70 ? 0.205 0.057 6.188 1.00 0.00 70 THR A N 5
ATOM 5892 C CA . THR A 1 70 ? 1.090 -0.809 6.943 1.00 0.00 70 THR A CA 5
ATOM 5893 C C . THR A 1 70 ? 1.390 -2.061 6.132 1.00 0.00 70 THR A C 5
ATOM 5894 O O . THR A 1 70 ? 0.491 -2.849 5.827 1.00 0.00 70 THR A O 5
ATOM 5905 N N . LEU A 1 71 ? 2.646 -2.227 5.769 1.00 0.00 71 LEU A N 5
ATOM 5906 C CA . LEU A 1 71 ? 3.060 -3.342 4.933 1.00 0.00 71 LEU A CA 5
ATOM 5907 C C . LEU A 1 71 ? 4.048 -4.242 5.663 1.00 0.00 71 LEU A C 5
ATOM 5908 O O . LEU A 1 71 ? 4.835 -3.777 6.492 1.00 0.00 71 LEU A O 5
ATOM 5924 N N . VAL A 1 72 ? 3.987 -5.526 5.351 1.00 0.00 72 VAL A N 5
ATOM 5925 C CA . VAL A 1 72 ? 4.963 -6.494 5.830 1.00 0.00 72 VAL A CA 5
ATOM 5926 C C . VAL A 1 72 ? 5.516 -7.292 4.651 1.00 0.00 72 VAL A C 5
ATOM 5927 O O . VAL A 1 72 ? 4.780 -8.006 3.969 1.00 0.00 72 VAL A O 5
ATOM 5940 N N . PRO A 1 73 ? 6.816 -7.153 4.367 1.00 0.00 73 PRO A N 5
ATOM 5941 C CA . PRO A 1 73 ? 7.442 -7.833 3.232 1.00 0.00 73 PRO A CA 5
ATOM 5942 C C . PRO A 1 73 ? 7.443 -9.349 3.394 1.00 0.00 73 PRO A C 5
ATOM 5943 O O . PRO A 1 73 ? 7.292 -9.867 4.501 1.00 0.00 73 PRO A O 5
ATOM 5954 N N . LEU A 1 74 ? 7.632 -10.055 2.291 1.00 0.00 74 LEU A N 5
ATOM 5955 C CA . LEU A 1 74 ? 7.731 -11.498 2.320 1.00 0.00 74 LEU A CA 5
ATOM 5956 C C . LEU A 1 74 ? 9.192 -11.910 2.420 1.00 0.00 74 LEU A C 5
ATOM 5957 O O . LEU A 1 74 ? 9.514 -13.051 2.748 1.00 0.00 74 LEU A O 5
ATOM 5973 N N . ASP A 1 75 ? 10.068 -10.958 2.141 1.00 0.00 75 ASP A N 5
ATOM 5974 C CA . ASP A 1 75 ? 11.501 -11.162 2.255 1.00 0.00 75 ASP A CA 5
ATOM 5975 C C . ASP A 1 75 ? 12.092 -10.095 3.158 1.00 0.00 75 ASP A C 5
ATOM 5976 O O . ASP A 1 75 ? 12.207 -8.939 2.712 1.00 0.00 75 ASP A O 5
ATOM 5986 N N . MET A 1 1 ? 12.921 -0.157 -23.900 1.00 0.00 1 MET A N 6
ATOM 5987 C CA . MET A 1 1 ? 11.734 -0.921 -23.450 1.00 0.00 1 MET A CA 6
ATOM 5988 C C . MET A 1 1 ? 12.127 -1.932 -22.382 1.00 0.00 1 MET A C 6
ATOM 5989 O O . MET A 1 1 ? 12.387 -3.098 -22.685 1.00 0.00 1 MET A O 6
ATOM 6002 N N . SER A 1 2 ? 12.190 -1.469 -21.141 1.00 0.00 2 SER A N 6
ATOM 6003 C CA . SER A 1 2 ? 12.581 -2.307 -20.013 1.00 0.00 2 SER A CA 6
ATOM 6004 C C . SER A 1 2 ? 12.504 -1.509 -18.714 1.00 0.00 2 SER A C 6
ATOM 6005 O O . SER A 1 2 ? 13.304 -1.708 -17.796 1.00 0.00 2 SER A O 6
ATOM 6013 N N . ALA A 1 3 ? 11.519 -0.623 -18.630 1.00 0.00 3 ALA A N 6
ATOM 6014 C CA . ALA A 1 3 ? 11.388 0.265 -17.484 1.00 0.00 3 ALA A CA 6
ATOM 6015 C C . ALA A 1 3 ? 10.751 -0.450 -16.298 1.00 0.00 3 ALA A C 6
ATOM 6016 O O . ALA A 1 3 ? 9.584 -0.216 -15.975 1.00 0.00 3 ALA A O 6
ATOM 6023 N N . LEU A 1 4 ? 11.513 -1.337 -15.670 1.00 0.00 4 LEU A N 6
ATOM 6024 C CA . LEU A 1 4 ? 11.043 -2.074 -14.510 1.00 0.00 4 LEU A CA 6
ATOM 6025 C C . LEU A 1 4 ? 12.208 -2.684 -13.733 1.00 0.00 4 LEU A C 6
ATOM 6026 O O . LEU A 1 4 ? 13.309 -2.852 -14.262 1.00 0.00 4 LEU A O 6
ATOM 6042 N N . GLN A 1 5 ? 11.955 -2.994 -12.473 1.00 0.00 5 GLN A N 6
ATOM 6043 C CA . GLN A 1 5 ? 12.936 -3.626 -11.608 1.00 0.00 5 GLN A CA 6
ATOM 6044 C C . GLN A 1 5 ? 12.205 -4.456 -10.551 1.00 0.00 5 GLN A C 6
ATOM 6045 O O . GLN A 1 5 ? 12.045 -4.027 -9.408 1.00 0.00 5 GLN A O 6
ATOM 6059 N N . PRO A 1 6 ? 11.705 -5.639 -10.942 1.00 0.00 6 PRO A N 6
ATOM 6060 C CA . PRO A 1 6 ? 10.953 -6.506 -10.044 1.00 0.00 6 PRO A CA 6
ATOM 6061 C C . PRO A 1 6 ? 11.866 -7.378 -9.193 1.00 0.00 6 PRO A C 6
ATOM 6062 O O . PRO A 1 6 ? 12.960 -7.742 -9.623 1.00 0.00 6 PRO A O 6
ATOM 6073 N N . SER A 1 7 ? 11.424 -7.706 -7.984 1.00 0.00 7 SER A N 6
ATOM 6074 C CA . SER A 1 7 ? 12.226 -8.528 -7.090 1.00 0.00 7 SER A CA 6
ATOM 6075 C C . SER A 1 7 ? 11.389 -9.048 -5.923 1.00 0.00 7 SER A C 6
ATOM 6076 O O . SER A 1 7 ? 11.202 -10.256 -5.768 1.00 0.00 7 SER A O 6
ATOM 6084 N N . ARG A 1 8 ? 10.863 -8.133 -5.117 1.00 0.00 8 ARG A N 6
ATOM 6085 C CA . ARG A 1 8 ? 10.179 -8.504 -3.886 1.00 0.00 8 ARG A CA 6
ATOM 6086 C C . ARG A 1 8 ? 8.668 -8.407 -4.021 1.00 0.00 8 ARG A C 6
ATOM 6087 O O . ARG A 1 8 ? 8.138 -7.922 -5.024 1.00 0.00 8 ARG A O 6
ATOM 6108 N N . SER A 1 9 ? 7.991 -8.865 -2.984 1.00 0.00 9 SER A N 6
ATOM 6109 C CA . SER A 1 9 ? 6.553 -8.720 -2.865 1.00 0.00 9 SER A CA 6
ATOM 6110 C C . SER A 1 9 ? 6.219 -8.335 -1.429 1.00 0.00 9 SER A C 6
ATOM 6111 O O . SER A 1 9 ? 6.844 -8.820 -0.484 1.00 0.00 9 SER A O 6
ATOM 6119 N N . TYR A 1 10 ? 5.262 -7.439 -1.266 1.00 0.00 10 TYR A N 6
ATOM 6120 C CA . TYR A 1 10 ? 4.922 -6.920 0.048 1.00 0.00 10 TYR A CA 6
ATOM 6121 C C . TYR A 1 10 ? 3.445 -7.144 0.337 1.00 0.00 10 TYR A C 6
ATOM 6122 O O . TYR A 1 10 ? 2.590 -6.794 -0.478 1.00 0.00 10 TYR A O 6
ATOM 6140 N N . ARG A 1 11 ? 3.151 -7.722 1.490 1.00 0.00 11 ARG A N 6
ATOM 6141 C CA . ARG A 1 11 ? 1.774 -7.950 1.898 1.00 0.00 11 ARG A CA 6
ATOM 6142 C C . ARG A 1 11 ? 1.256 -6.739 2.656 1.00 0.00 11 ARG A C 6
ATOM 6143 O O . ARG A 1 11 ? 2.014 -6.063 3.358 1.00 0.00 11 ARG A O 6
ATOM 6164 N N . ILE A 1 12 ? -0.022 -6.461 2.512 1.00 0.00 12 ILE A N 6
ATOM 6165 C CA . ILE A 1 12 ? -0.652 -5.389 3.262 1.00 0.00 12 ILE A CA 6
ATOM 6166 C C . ILE A 1 12 ? -1.213 -5.938 4.567 1.00 0.00 12 ILE A C 6
ATOM 6167 O O . ILE A 1 12 ? -2.171 -6.714 4.559 1.00 0.00 12 ILE A O 6
ATOM 6183 N N . THR A 1 13 ? -0.619 -5.543 5.679 1.00 0.00 13 THR A N 6
ATOM 6184 C CA . THR A 1 13 ? -1.084 -5.983 6.986 1.00 0.00 13 THR A CA 6
ATOM 6185 C C . THR A 1 13 ? -2.310 -5.181 7.410 1.00 0.00 13 THR A C 6
ATOM 6186 O O . THR A 1 13 ? -3.111 -5.623 8.236 1.00 0.00 13 THR A O 6
ATOM 6197 N N . GLY A 1 14 ? -2.456 -4.004 6.824 1.00 0.00 14 GLY A N 6
ATOM 6198 C CA . GLY A 1 14 ? -3.573 -3.150 7.148 1.00 0.00 14 GLY A CA 6
ATOM 6199 C C . GLY A 1 14 ? -3.281 -1.702 6.834 1.00 0.00 14 GLY A C 6
ATOM 6200 O O . GLY A 1 14 ? -2.615 -1.400 5.844 1.00 0.00 14 GLY A O 6
ATOM 6204 N N . TYR A 1 15 ? -3.764 -0.809 7.677 1.00 0.00 15 TYR A N 6
ATOM 6205 C CA . TYR A 1 15 ? -3.559 0.613 7.473 1.00 0.00 15 TYR A CA 6
ATOM 6206 C C . TYR A 1 15 ? -2.847 1.203 8.681 1.00 0.00 15 TYR A C 6
ATOM 6207 O O . TYR A 1 15 ? -2.995 0.701 9.798 1.00 0.00 15 TYR A O 6
ATOM 6225 N N . SER A 1 16 ? -2.082 2.259 8.465 1.00 0.00 16 SER A N 6
ATOM 6226 C CA . SER A 1 16 ? -1.312 2.866 9.527 1.00 0.00 16 SER A CA 6
ATOM 6227 C C . SER A 1 16 ? -2.227 3.564 10.539 1.00 0.00 16 SER A C 6
ATOM 6228 O O . SER A 1 16 ? -3.367 3.898 10.227 1.00 0.00 16 SER A O 6
ATOM 6236 N N . PRO A 1 17 ? -1.741 3.798 11.770 1.00 0.00 17 PRO A N 6
ATOM 6237 C CA . PRO A 1 17 ? -2.483 4.561 12.779 1.00 0.00 17 PRO A CA 6
ATOM 6238 C C . PRO A 1 17 ? -2.501 6.059 12.465 1.00 0.00 17 PRO A C 6
ATOM 6239 O O . PRO A 1 17 ? -2.892 6.880 13.297 1.00 0.00 17 PRO A O 6
ATOM 6250 N N . ALA A 1 18 ? -2.076 6.400 11.254 1.00 0.00 18 ALA A N 6
ATOM 6251 C CA . ALA A 1 18 ? -2.036 7.782 10.806 1.00 0.00 18 ALA A CA 6
ATOM 6252 C C . ALA A 1 18 ? -3.190 8.075 9.852 1.00 0.00 18 ALA A C 6
ATOM 6253 O O . ALA A 1 18 ? -3.492 9.234 9.567 1.00 0.00 18 ALA A O 6
ATOM 6260 N N . ILE A 1 19 ? -3.835 7.025 9.361 1.00 0.00 19 ILE A N 6
ATOM 6261 C CA . ILE A 1 19 ? -4.958 7.184 8.449 1.00 0.00 19 ILE A CA 6
ATOM 6262 C C . ILE A 1 19 ? -6.266 7.288 9.236 1.00 0.00 19 ILE A C 6
ATOM 6263 O O . ILE A 1 19 ? -6.440 6.624 10.264 1.00 0.00 19 ILE A O 6
ATOM 6279 N N . SER A 1 20 ? -7.181 8.123 8.765 1.00 0.00 20 SER A N 6
ATOM 6280 C CA . SER A 1 20 ? -8.415 8.379 9.495 1.00 0.00 20 SER A CA 6
ATOM 6281 C C . SER A 1 20 ? -9.467 8.981 8.566 1.00 0.00 20 SER A C 6
ATOM 6282 O O . SER A 1 20 ? -9.264 9.057 7.356 1.00 0.00 20 SER A O 6
ATOM 6290 N N . ASN A 1 21 ? -10.604 9.361 9.144 1.00 0.00 21 ASN A N 6
ATOM 6291 C CA . ASN A 1 21 ? -11.670 10.071 8.432 1.00 0.00 21 ASN A CA 6
ATOM 6292 C C . ASN A 1 21 ? -12.197 9.261 7.242 1.00 0.00 21 ASN A C 6
ATOM 6293 O O . ASN A 1 21 ? -12.563 9.821 6.207 1.00 0.00 21 ASN A O 6
ATOM 6304 N N . GLY A 1 22 ? -12.235 7.943 7.392 1.00 0.00 22 GLY A N 6
ATOM 6305 C CA . GLY A 1 22 ? -12.824 7.092 6.368 1.00 0.00 22 GLY A CA 6
ATOM 6306 C C . GLY A 1 22 ? -11.922 6.852 5.170 1.00 0.00 22 GLY A C 6
ATOM 6307 O O . GLY A 1 22 ? -12.338 6.230 4.193 1.00 0.00 22 GLY A O 6
ATOM 6311 N N . TYR A 1 23 ? -10.684 7.324 5.236 1.00 0.00 23 TYR A N 6
ATOM 6312 C CA . TYR A 1 23 ? -9.722 7.109 4.162 1.00 0.00 23 TYR A CA 6
ATOM 6313 C C . TYR A 1 23 ? -9.442 5.617 3.971 1.00 0.00 23 TYR A C 6
ATOM 6314 O O . TYR A 1 23 ? -9.034 5.191 2.894 1.00 0.00 23 TYR A O 6
ATOM 6332 N N . ARG A 1 24 ? -9.685 4.828 5.013 1.00 0.00 24 ARG A N 6
ATOM 6333 C CA . ARG A 1 24 ? -9.570 3.382 4.927 1.00 0.00 24 ARG A CA 6
ATOM 6334 C C . ARG A 1 24 ? -10.591 2.817 3.949 1.00 0.00 24 ARG A C 6
ATOM 6335 O O . ARG A 1 24 ? -10.270 1.951 3.138 1.00 0.00 24 ARG A O 6
ATOM 6356 N N . GLN A 1 25 ? -11.817 3.326 4.016 1.00 0.00 25 GLN A N 6
ATOM 6357 C CA . GLN A 1 25 ? -12.867 2.910 3.110 1.00 0.00 25 GLN A CA 6
ATOM 6358 C C . GLN A 1 25 ? -12.535 3.359 1.696 1.00 0.00 25 GLN A C 6
ATOM 6359 O O . GLN A 1 25 ? -12.820 2.662 0.721 1.00 0.00 25 GLN A O 6
ATOM 6373 N N . ARG A 1 26 ? -11.923 4.530 1.606 1.00 0.00 26 ARG A N 6
ATOM 6374 C CA . ARG A 1 26 ? -11.465 5.072 0.346 1.00 0.00 26 ARG A CA 6
ATOM 6375 C C . ARG A 1 26 ? -10.412 4.167 -0.282 1.00 0.00 26 ARG A C 6
ATOM 6376 O O . ARG A 1 26 ? -10.461 3.878 -1.478 1.00 0.00 26 ARG A O 6
ATOM 6397 N N . LEU A 1 27 ? -9.480 3.705 0.537 1.00 0.00 27 LEU A N 6
ATOM 6398 C CA . LEU A 1 27 ? -8.414 2.834 0.068 1.00 0.00 27 LEU A CA 6
ATOM 6399 C C . LEU A 1 27 ? -8.969 1.465 -0.305 1.00 0.00 27 LEU A C 6
ATOM 6400 O O . LEU A 1 27 ? -8.604 0.896 -1.334 1.00 0.00 27 LEU A O 6
ATOM 6416 N N . PHE A 1 28 ? -9.875 0.967 0.522 1.00 0.00 28 PHE A N 6
ATOM 6417 C CA . PHE A 1 28 ? -10.530 -0.317 0.287 1.00 0.00 28 PHE A CA 6
ATOM 6418 C C . PHE A 1 28 ? -11.249 -0.309 -1.057 1.00 0.00 28 PHE A C 6
ATOM 6419 O O . PHE A 1 28 ? -11.117 -1.237 -1.860 1.00 0.00 28 PHE A O 6
ATOM 6436 N N . SER A 1 29 ? -12.000 0.754 -1.291 1.00 0.00 29 SER A N 6
ATOM 6437 C CA . SER A 1 29 ? -12.764 0.918 -2.519 1.00 0.00 29 SER A CA 6
ATOM 6438 C C . SER A 1 29 ? -11.851 1.001 -3.742 1.00 0.00 29 SER A C 6
ATOM 6439 O O . SER A 1 29 ? -12.239 0.634 -4.852 1.00 0.00 29 SER A O 6
ATOM 6447 N N . MET A 1 30 ? -10.643 1.495 -3.532 1.00 0.00 30 MET A N 6
ATOM 6448 C CA . MET A 1 30 ? -9.666 1.608 -4.611 1.00 0.00 30 MET A CA 6
ATOM 6449 C C . MET A 1 30 ? -8.901 0.303 -4.809 1.00 0.00 30 MET A C 6
ATOM 6450 O O . MET A 1 30 ? -8.214 0.122 -5.814 1.00 0.00 30 MET A O 6
ATOM 6464 N N . GLY A 1 31 ? -9.025 -0.607 -3.849 1.00 0.00 31 GLY A N 6
ATOM 6465 C CA . GLY A 1 31 ? -8.435 -1.925 -4.003 1.00 0.00 31 GLY A CA 6
ATOM 6466 C C . GLY A 1 31 ? -7.326 -2.204 -3.009 1.00 0.00 31 GLY A C 6
ATOM 6467 O O . GLY A 1 31 ? -6.746 -3.288 -3.008 1.00 0.00 31 GLY A O 6
ATOM 6471 N N . LEU A 1 32 ? -7.038 -1.237 -2.153 1.00 0.00 32 LEU A N 6
ATOM 6472 C CA . LEU A 1 32 ? -5.977 -1.385 -1.168 1.00 0.00 32 LEU A CA 6
ATOM 6473 C C . LEU A 1 32 ? -6.558 -1.840 0.162 1.00 0.00 32 LEU A C 6
ATOM 6474 O O . LEU A 1 32 ? -7.112 -1.042 0.917 1.00 0.00 32 LEU A O 6
ATOM 6490 N N . LEU A 1 33 ? -6.441 -3.129 0.436 1.00 0.00 33 LEU A N 6
ATOM 6491 C CA . LEU A 1 33 ? -7.036 -3.715 1.622 1.00 0.00 33 LEU A CA 6
ATOM 6492 C C . LEU A 1 33 ? -6.090 -4.726 2.269 1.00 0.00 33 LEU A C 6
ATOM 6493 O O . LEU A 1 33 ? -5.212 -5.280 1.603 1.00 0.00 33 LEU A O 6
ATOM 6509 N N . PRO A 1 34 ? -6.249 -4.964 3.581 1.00 0.00 34 PRO A N 6
ATOM 6510 C CA . PRO A 1 34 ? -5.418 -5.916 4.324 1.00 0.00 34 PRO A CA 6
ATOM 6511 C C . PRO A 1 34 ? -5.610 -7.346 3.835 1.00 0.00 34 PRO A C 6
ATOM 6512 O O . PRO A 1 34 ? -6.735 -7.780 3.572 1.00 0.00 34 PRO A O 6
ATOM 6523 N N . GLY A 1 35 ? -4.508 -8.068 3.713 1.00 0.00 35 GLY A N 6
ATOM 6524 C CA . GLY A 1 35 ? -4.566 -9.440 3.263 1.00 0.00 35 GLY A CA 6
ATOM 6525 C C . GLY A 1 35 ? -3.964 -9.619 1.887 1.00 0.00 35 GLY A C 6
ATOM 6526 O O . GLY A 1 35 ? -3.451 -10.690 1.561 1.00 0.00 35 GLY A O 6
ATOM 6530 N N . ALA A 1 36 ? -4.014 -8.569 1.084 1.00 0.00 36 ALA A N 6
ATOM 6531 C CA . ALA A 1 36 ? -3.495 -8.613 -0.259 1.00 0.00 36 ALA A CA 6
ATOM 6532 C C . ALA A 1 36 ? -2.017 -8.274 -0.258 1.00 0.00 36 ALA A C 6
ATOM 6533 O O . ALA A 1 36 ? -1.524 -7.590 0.633 1.00 0.00 36 ALA A O 6
ATOM 6540 N N . ALA A 1 37 ? -1.328 -8.770 -1.252 1.00 0.00 37 ALA A N 6
ATOM 6541 C CA . ALA A 1 37 ? 0.099 -8.531 -1.401 1.00 0.00 37 ALA A CA 6
ATOM 6542 C C . ALA A 1 37 ? 0.428 -8.053 -2.811 1.00 0.00 37 ALA A C 6
ATOM 6543 O O . ALA A 1 37 ? -0.120 -8.556 -3.796 1.00 0.00 37 ALA A O 6
ATOM 6550 N N . LEU A 1 38 ? 1.309 -7.070 -2.901 1.00 0.00 38 LEU A N 6
ATOM 6551 C CA . LEU A 1 38 ? 1.720 -6.518 -4.181 1.00 0.00 38 LEU A CA 6
ATOM 6552 C C . LEU A 1 38 ? 3.133 -6.967 -4.519 1.00 0.00 38 LEU A C 6
ATOM 6553 O O . LEU A 1 38 ? 3.987 -7.074 -3.637 1.00 0.00 38 LEU A O 6
ATOM 6569 N N . ARG A 1 39 ? 3.370 -7.243 -5.786 1.00 0.00 39 ARG A N 6
ATOM 6570 C CA . ARG A 1 39 ? 4.713 -7.544 -6.264 1.00 0.00 39 ARG A CA 6
ATOM 6571 C C . ARG A 1 39 ? 5.339 -6.260 -6.782 1.00 0.00 39 ARG A C 6
ATOM 6572 O O . ARG A 1 39 ? 4.693 -5.515 -7.521 1.00 0.00 39 ARG A O 6
ATOM 6593 N N . VAL A 1 40 ? 6.572 -5.983 -6.390 1.00 0.00 40 VAL A N 6
ATOM 6594 C CA . VAL A 1 40 ? 7.206 -4.727 -6.765 1.00 0.00 40 VAL A CA 6
ATOM 6595 C C . VAL A 1 40 ? 7.561 -4.713 -8.248 1.00 0.00 40 VAL A C 6
ATOM 6596 O O . VAL A 1 40 ? 8.169 -5.651 -8.767 1.00 0.00 40 VAL A O 6
ATOM 6609 N N . VAL A 1 41 ? 7.135 -3.664 -8.932 1.00 0.00 41 VAL A N 6
ATOM 6610 C CA . VAL A 1 41 ? 7.469 -3.490 -10.331 1.00 0.00 41 VAL A CA 6
ATOM 6611 C C . VAL A 1 41 ? 8.633 -2.518 -10.488 1.00 0.00 41 VAL A C 6
ATOM 6612 O O . VAL A 1 41 ? 9.563 -2.793 -11.246 1.00 0.00 41 VAL A O 6
ATOM 6625 N N . ARG A 1 42 ? 8.599 -1.391 -9.765 1.00 0.00 42 ARG A N 6
ATOM 6626 C CA . ARG A 1 42 ? 9.654 -0.384 -9.903 1.00 0.00 42 ARG A CA 6
ATOM 6627 C C . ARG A 1 42 ? 9.482 0.791 -8.932 1.00 0.00 42 ARG A C 6
ATOM 6628 O O . ARG A 1 42 ? 8.379 1.304 -8.747 1.00 0.00 42 ARG A O 6
ATOM 6649 N N . ILE A 1 43 ? 10.586 1.200 -8.308 1.00 0.00 43 ILE A N 6
ATOM 6650 C CA . ILE A 1 43 ? 10.654 2.476 -7.593 1.00 0.00 43 ILE A CA 6
ATOM 6651 C C . ILE A 1 43 ? 11.691 3.354 -8.290 1.00 0.00 43 ILE A C 6
ATOM 6652 O O . ILE A 1 43 ? 12.811 2.903 -8.538 1.00 0.00 43 ILE A O 6
ATOM 6668 N N . ALA A 1 44 ? 11.326 4.578 -8.625 1.00 0.00 44 ALA A N 6
ATOM 6669 C CA . ALA A 1 44 ? 12.275 5.508 -9.224 1.00 0.00 44 ALA A CA 6
ATOM 6670 C C . ALA A 1 44 ? 13.357 5.889 -8.216 1.00 0.00 44 ALA A C 6
ATOM 6671 O O . ALA A 1 44 ? 13.049 6.354 -7.116 1.00 0.00 44 ALA A O 6
ATOM 6678 N N . PRO A 1 45 ? 14.637 5.702 -8.585 1.00 0.00 45 PRO A N 6
ATOM 6679 C CA . PRO A 1 45 ? 15.787 6.005 -7.712 1.00 0.00 45 PRO A CA 6
ATOM 6680 C C . PRO A 1 45 ? 15.817 7.461 -7.242 1.00 0.00 45 PRO A C 6
ATOM 6681 O O . PRO A 1 45 ? 16.548 7.804 -6.312 1.00 0.00 45 PRO A O 6
ATOM 6692 N N . LEU A 1 46 ? 15.019 8.303 -7.895 1.00 0.00 46 LEU A N 6
ATOM 6693 C CA . LEU A 1 46 ? 14.878 9.712 -7.521 1.00 0.00 46 LEU A CA 6
ATOM 6694 C C . LEU A 1 46 ? 14.482 9.859 -6.062 1.00 0.00 46 LEU A C 6
ATOM 6695 O O . LEU A 1 46 ? 14.866 10.815 -5.393 1.00 0.00 46 LEU A O 6
ATOM 6711 N N . GLY A 1 47 ? 13.707 8.908 -5.584 1.00 0.00 47 GLY A N 6
ATOM 6712 C CA . GLY A 1 47 ? 13.222 8.966 -4.235 1.00 0.00 47 GLY A CA 6
ATOM 6713 C C . GLY A 1 47 ? 12.088 8.015 -4.033 1.00 0.00 47 GLY A C 6
ATOM 6714 O O . GLY A 1 47 ? 12.265 6.953 -3.442 1.00 0.00 47 GLY A O 6
ATOM 6718 N N . ASP A 1 48 ? 10.915 8.378 -4.538 1.00 0.00 48 ASP A N 6
ATOM 6719 C CA . ASP A 1 48 ? 9.772 7.509 -4.398 1.00 0.00 48 ASP A CA 6
ATOM 6720 C C . ASP A 1 48 ? 8.607 7.848 -5.311 1.00 0.00 48 ASP A C 6
ATOM 6721 O O . ASP A 1 48 ? 8.077 8.963 -5.312 1.00 0.00 48 ASP A O 6
ATOM 6730 N N . PRO A 1 49 ? 8.291 6.876 -6.165 1.00 0.00 49 PRO A N 6
ATOM 6731 C CA . PRO A 1 49 ? 6.976 6.364 -6.446 1.00 0.00 49 PRO A CA 6
ATOM 6732 C C . PRO A 1 49 ? 6.954 4.885 -6.064 1.00 0.00 49 PRO A C 6
ATOM 6733 O O . PRO A 1 49 ? 7.946 4.359 -5.556 1.00 0.00 49 PRO A O 6
ATOM 6744 N N . ILE A 1 50 ? 5.870 4.202 -6.325 1.00 0.00 50 ILE A N 6
ATOM 6745 C CA . ILE A 1 50 ? 5.847 2.768 -6.119 1.00 0.00 50 ILE A CA 6
ATOM 6746 C C . ILE A 1 50 ? 4.984 2.108 -7.179 1.00 0.00 50 ILE A C 6
ATOM 6747 O O . ILE A 1 50 ? 3.759 2.208 -7.143 1.00 0.00 50 ILE A O 6
ATOM 6763 N N . GLN A 1 51 ? 5.629 1.478 -8.145 1.00 0.00 51 GLN A N 6
ATOM 6764 C CA . GLN A 1 51 ? 4.919 0.707 -9.143 1.00 0.00 51 GLN A CA 6
ATOM 6765 C C . GLN A 1 51 ? 4.850 -0.736 -8.676 1.00 0.00 51 GLN A C 6
ATOM 6766 O O . GLN A 1 51 ? 5.882 -1.357 -8.434 1.00 0.00 51 GLN A O 6
ATOM 6780 N N . VAL A 1 52 ? 3.643 -1.256 -8.518 1.00 0.00 52 VAL A N 6
ATOM 6781 C CA . VAL A 1 52 ? 3.452 -2.610 -8.009 1.00 0.00 52 VAL A CA 6
ATOM 6782 C C . VAL A 1 52 ? 2.324 -3.314 -8.743 1.00 0.00 52 VAL A C 6
ATOM 6783 O O . VAL A 1 52 ? 1.493 -2.674 -9.378 1.00 0.00 52 VAL A O 6
ATOM 6796 N N . GLU A 1 53 ? 2.297 -4.632 -8.638 1.00 0.00 53 GLU A N 6
ATOM 6797 C CA . GLU A 1 53 ? 1.293 -5.448 -9.305 1.00 0.00 53 GLU A CA 6
ATOM 6798 C C . GLU A 1 53 ? 0.485 -6.215 -8.269 1.00 0.00 53 GLU A C 6
ATOM 6799 O O . GLU A 1 53 ? 1.050 -6.772 -7.327 1.00 0.00 53 GLU A O 6
ATOM 6811 N N . THR A 1 54 ? -0.832 -6.243 -8.432 1.00 0.00 54 THR A N 6
ATOM 6812 C CA . THR A 1 54 ? -1.681 -6.965 -7.497 1.00 0.00 54 THR A CA 6
ATOM 6813 C C . THR A 1 54 ? -1.840 -8.415 -7.947 1.00 0.00 54 THR A C 6
ATOM 6814 O O . THR A 1 54 ? -1.920 -9.328 -7.116 1.00 0.00 54 THR A O 6
ATOM 6825 N N . ARG A 1 55 ? -1.842 -8.612 -9.264 1.00 0.00 55 ARG A N 6
ATOM 6826 C CA . ARG A 1 55 ? -1.982 -9.933 -9.863 1.00 0.00 55 ARG A CA 6
ATOM 6827 C C . ARG A 1 55 ? -1.988 -9.800 -11.379 1.00 0.00 55 ARG A C 6
ATOM 6828 O O . ARG A 1 55 ? -1.121 -10.333 -12.070 1.00 0.00 55 ARG A O 6
ATOM 6849 N N . GLN A 1 56 ? -2.976 -9.075 -11.887 1.00 0.00 56 GLN A N 6
ATOM 6850 C CA . GLN A 1 56 ? -3.090 -8.838 -13.316 1.00 0.00 56 GLN A CA 6
ATOM 6851 C C . GLN A 1 56 ? -2.722 -7.394 -13.650 1.00 0.00 56 GLN A C 6
ATOM 6852 O O . GLN A 1 56 ? -2.058 -7.130 -14.653 1.00 0.00 56 GLN A O 6
ATOM 6866 N N . THR A 1 57 ? -3.120 -6.467 -12.789 1.00 0.00 57 THR A N 6
ATOM 6867 C CA . THR A 1 57 ? -2.925 -5.053 -13.060 1.00 0.00 57 THR A CA 6
ATOM 6868 C C . THR A 1 57 ? -1.850 -4.468 -12.147 1.00 0.00 57 THR A C 6
ATOM 6869 O O . THR A 1 57 ? -1.642 -4.944 -11.025 1.00 0.00 57 THR A O 6
ATOM 6880 N N . SER A 1 58 ? -1.159 -3.454 -12.648 1.00 0.00 58 SER A N 6
ATOM 6881 C CA . SER A 1 58 ? -0.117 -2.781 -11.898 1.00 0.00 58 SER A CA 6
ATOM 6882 C C . SER A 1 58 ? -0.514 -1.336 -11.602 1.00 0.00 58 SER A C 6
ATOM 6883 O O . SER A 1 58 ? -1.189 -0.686 -12.408 1.00 0.00 58 SER A O 6
ATOM 6891 N N . LEU A 1 59 ? -0.113 -0.850 -10.435 1.00 0.00 59 LEU A N 6
ATOM 6892 C CA . LEU A 1 59 ? -0.467 0.484 -9.985 1.00 0.00 59 LEU A CA 6
ATOM 6893 C C . LEU A 1 59 ? 0.775 1.270 -9.575 1.00 0.00 59 LEU A C 6
ATOM 6894 O O . LEU A 1 59 ? 1.836 0.693 -9.339 1.00 0.00 59 LEU A O 6
ATOM 6910 N N . ALA A 1 60 ? 0.628 2.586 -9.505 1.00 0.00 60 ALA A N 6
ATOM 6911 C CA . ALA A 1 60 ? 1.699 3.474 -9.069 1.00 0.00 60 ALA A CA 6
ATOM 6912 C C . ALA A 1 60 ? 1.172 4.444 -8.021 1.00 0.00 60 ALA A C 6
ATOM 6913 O O . ALA A 1 60 ? 0.042 4.925 -8.129 1.00 0.00 60 ALA A O 6
ATOM 6920 N N . LEU A 1 61 ? 1.987 4.747 -7.019 1.00 0.00 61 LEU A N 6
ATOM 6921 C CA . LEU A 1 61 ? 1.552 5.575 -5.909 1.00 0.00 61 LEU A CA 6
ATOM 6922 C C . LEU A 1 61 ? 2.758 6.266 -5.308 1.00 0.00 61 LEU A C 6
ATOM 6923 O O . LEU A 1 61 ? 3.878 6.049 -5.773 1.00 0.00 61 LEU A O 6
ATOM 6939 N N . ARG A 1 62 ? 2.551 7.112 -4.310 1.00 0.00 62 ARG A N 6
ATOM 6940 C CA . ARG A 1 62 ? 3.662 7.827 -3.711 1.00 0.00 62 ARG A CA 6
ATOM 6941 C C . ARG A 1 62 ? 3.767 7.547 -2.224 1.00 0.00 62 ARG A C 6
ATOM 6942 O O . ARG A 1 62 ? 3.023 6.745 -1.658 1.00 0.00 62 ARG A O 6
ATOM 6963 N N . ARG A 1 63 ? 4.696 8.253 -1.616 1.00 0.00 63 ARG A N 6
ATOM 6964 C CA . ARG A 1 63 ? 4.974 8.160 -0.190 1.00 0.00 63 ARG A CA 6
ATOM 6965 C C . ARG A 1 63 ? 3.727 8.432 0.646 1.00 0.00 63 ARG A C 6
ATOM 6966 O O . ARG A 1 63 ? 3.557 7.861 1.720 1.00 0.00 63 ARG A O 6
ATOM 6987 N N . LYS A 1 64 ? 2.873 9.321 0.159 1.00 0.00 64 LYS A N 6
ATOM 6988 C CA . LYS A 1 64 ? 1.640 9.651 0.862 1.00 0.00 64 LYS A CA 6
ATOM 6989 C C . LYS A 1 64 ? 0.737 8.427 0.958 1.00 0.00 64 LYS A C 6
ATOM 6990 O O . LYS A 1 64 ? 0.187 8.134 2.017 1.00 0.00 64 LYS A O 6
ATOM 7009 N N . ASP A 1 65 ? 0.609 7.704 -0.149 1.00 0.00 65 ASP A N 6
ATOM 7010 C CA . ASP A 1 65 ? -0.190 6.489 -0.185 1.00 0.00 65 ASP A CA 6
ATOM 7011 C C . ASP A 1 65 ? 0.472 5.416 0.672 1.00 0.00 65 ASP A C 6
ATOM 7012 O O . ASP A 1 65 ? -0.194 4.671 1.388 1.00 0.00 65 ASP A O 6
ATOM 7021 N N . LEU A 1 66 ? 1.797 5.365 0.594 1.00 0.00 66 LEU A N 6
ATOM 7022 C CA . LEU A 1 66 ? 2.596 4.439 1.387 1.00 0.00 66 LEU A CA 6
ATOM 7023 C C . LEU A 1 66 ? 2.386 4.679 2.877 1.00 0.00 66 LEU A C 6
ATOM 7024 O O . LEU A 1 66 ? 2.293 3.738 3.659 1.00 0.00 66 LEU A O 6
ATOM 7040 N N . ALA A 1 67 ? 2.294 5.944 3.259 1.00 0.00 67 ALA A N 6
ATOM 7041 C CA . ALA A 1 67 ? 2.168 6.322 4.662 1.00 0.00 67 ALA A CA 6
ATOM 7042 C C . ALA A 1 67 ? 0.793 5.970 5.232 1.00 0.00 67 ALA A C 6
ATOM 7043 O O . ALA A 1 67 ? 0.596 6.004 6.446 1.00 0.00 67 ALA A O 6
ATOM 7050 N N . LEU A 1 68 ? -0.153 5.637 4.363 1.00 0.00 68 LEU A N 6
ATOM 7051 C CA . LEU A 1 68 ? -1.495 5.273 4.806 1.00 0.00 68 LEU A CA 6
ATOM 7052 C C . LEU A 1 68 ? -1.617 3.764 4.980 1.00 0.00 68 LEU A C 6
ATOM 7053 O O . LEU A 1 68 ? -2.486 3.281 5.709 1.00 0.00 68 LEU A O 6
ATOM 7069 N N . LEU A 1 69 ? -0.736 3.022 4.325 1.00 0.00 69 LEU A N 6
ATOM 7070 C CA . LEU A 1 69 ? -0.816 1.568 4.328 1.00 0.00 69 LEU A CA 6
ATOM 7071 C C . LEU A 1 69 ? 0.277 0.953 5.185 1.00 0.00 69 LEU A C 6
ATOM 7072 O O . LEU A 1 69 ? 1.415 1.420 5.185 1.00 0.00 69 LEU A O 6
ATOM 7088 N N . THR A 1 70 ? -0.069 -0.091 5.918 1.00 0.00 70 THR A N 6
ATOM 7089 C CA . THR A 1 70 ? 0.932 -0.883 6.600 1.00 0.00 70 THR A CA 6
ATOM 7090 C C . THR A 1 70 ? 1.3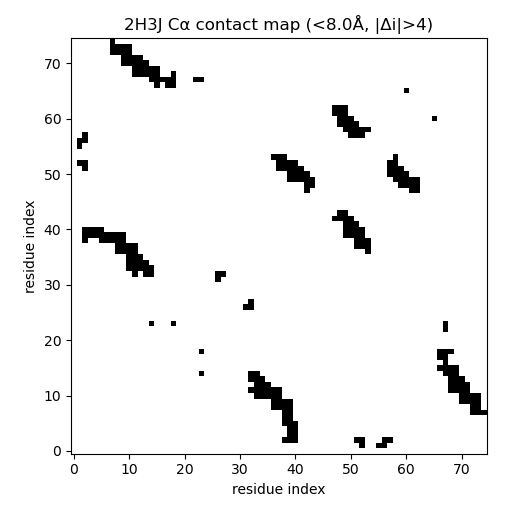61 -2.019 5.684 1.00 0.00 70 THR A C 6
ATOM 7091 O O . THR A 1 70 ? 0.584 -2.934 5.395 1.00 0.00 70 THR A O 6
ATOM 7102 N N . LEU A 1 71 ? 2.594 -1.957 5.236 1.00 0.00 71 LEU A N 6
ATOM 7103 C CA . LEU A 1 71 ? 3.098 -2.908 4.262 1.00 0.00 71 LEU A CA 6
ATOM 7104 C C . LEU A 1 71 ? 4.295 -3.650 4.822 1.00 0.00 71 LEU A C 6
ATOM 7105 O O . LEU A 1 71 ? 5.245 -3.036 5.314 1.00 0.00 71 LEU A O 6
ATOM 7121 N N . VAL A 1 72 ? 4.243 -4.967 4.760 1.00 0.00 72 VAL A N 6
ATOM 7122 C CA . VAL A 1 72 ? 5.356 -5.789 5.200 1.00 0.00 72 VAL A CA 6
ATOM 7123 C C . VAL A 1 72 ? 5.789 -6.727 4.081 1.00 0.00 72 VAL A C 6
ATOM 7124 O O . VAL A 1 72 ? 4.957 -7.354 3.430 1.00 0.00 72 VAL A O 6
ATOM 7137 N N . PRO A 1 73 ? 7.096 -6.816 3.816 1.00 0.00 73 PRO A N 6
ATOM 7138 C CA . PRO A 1 73 ? 7.618 -7.697 2.776 1.00 0.00 73 PRO A CA 6
ATOM 7139 C C . PRO A 1 73 ? 7.370 -9.162 3.112 1.00 0.00 73 PRO A C 6
ATOM 7140 O O . PRO A 1 73 ? 7.064 -9.498 4.262 1.00 0.00 73 PRO A O 6
ATOM 7151 N N . LEU A 1 74 ? 7.483 -10.027 2.111 1.00 0.00 74 LEU A N 6
ATOM 7152 C CA . LEU A 1 74 ? 7.406 -11.460 2.336 1.00 0.00 74 LEU A CA 6
ATOM 7153 C C . LEU A 1 74 ? 8.412 -11.867 3.404 1.00 0.00 74 LEU A C 6
ATOM 7154 O O . LEU A 1 74 ? 8.052 -12.426 4.439 1.00 0.00 74 LEU A O 6
ATOM 7170 N N . ASP A 1 75 ? 9.673 -11.559 3.144 1.00 0.00 75 ASP A N 6
ATOM 7171 C CA . ASP A 1 75 ? 10.741 -11.810 4.094 1.00 0.00 75 ASP A CA 6
ATOM 7172 C C . ASP A 1 75 ? 12.018 -11.150 3.604 1.00 0.00 75 ASP A C 6
ATOM 7173 O O . ASP A 1 75 ? 12.671 -11.711 2.697 1.00 0.00 75 ASP A O 6
ATOM 7183 N N . MET A 1 1 ? 20.078 -10.821 -19.595 1.00 0.00 1 MET A N 7
ATOM 7184 C CA . MET A 1 1 ? 19.136 -11.365 -20.603 1.00 0.00 1 MET A CA 7
ATOM 7185 C C . MET A 1 1 ? 17.774 -10.697 -20.470 1.00 0.00 1 MET A C 7
ATOM 7186 O O . MET A 1 1 ? 17.231 -10.174 -21.444 1.00 0.00 1 MET A O 7
ATOM 7199 N N . SER A 1 2 ? 17.224 -10.711 -19.264 1.00 0.00 2 SER A N 7
ATOM 7200 C CA . SER A 1 2 ? 15.935 -10.086 -19.013 1.00 0.00 2 SER A CA 7
ATOM 7201 C C . SER A 1 2 ? 16.085 -8.943 -18.011 1.00 0.00 2 SER A C 7
ATOM 7202 O O . SER A 1 2 ? 16.429 -9.166 -16.847 1.00 0.00 2 SER A O 7
ATOM 7210 N N . ALA A 1 3 ? 15.853 -7.722 -18.470 1.00 0.00 3 ALA A N 7
ATOM 7211 C CA . ALA A 1 3 ? 15.956 -6.555 -17.610 1.00 0.00 3 ALA A CA 7
ATOM 7212 C C . ALA A 1 3 ? 14.641 -6.305 -16.888 1.00 0.00 3 ALA A C 7
ATOM 7213 O O . ALA A 1 3 ? 13.585 -6.726 -17.363 1.00 0.00 3 ALA A O 7
ATOM 7220 N N . LEU A 1 4 ? 14.722 -5.612 -15.751 1.00 0.00 4 LEU A N 7
ATOM 7221 C CA . LEU A 1 4 ? 13.561 -5.339 -14.898 1.00 0.00 4 LEU A CA 7
ATOM 7222 C C . LEU A 1 4 ? 12.958 -6.649 -14.389 1.00 0.00 4 LEU A C 7
ATOM 7223 O O . LEU A 1 4 ? 12.196 -7.323 -15.087 1.00 0.00 4 LEU A O 7
ATOM 7239 N N . GLN A 1 5 ? 13.314 -7.011 -13.170 1.00 0.00 5 GLN A N 7
ATOM 7240 C CA . GLN A 1 5 ? 12.826 -8.241 -12.579 1.00 0.00 5 GLN A CA 7
ATOM 7241 C C . GLN A 1 5 ? 12.167 -7.961 -11.232 1.00 0.00 5 GLN A C 7
ATOM 7242 O O . GLN A 1 5 ? 12.762 -7.327 -10.355 1.00 0.00 5 GLN A O 7
ATOM 7256 N N . PRO A 1 6 ? 10.912 -8.396 -11.065 1.00 0.00 6 PRO A N 7
ATOM 7257 C CA . PRO A 1 6 ? 10.202 -8.271 -9.795 1.00 0.00 6 PRO A CA 7
ATOM 7258 C C . PRO A 1 6 ? 10.902 -9.074 -8.707 1.00 0.00 6 PRO A C 7
ATOM 7259 O O . PRO A 1 6 ? 11.032 -10.294 -8.806 1.00 0.00 6 PRO A O 7
ATOM 7270 N N . SER A 1 7 ? 11.349 -8.390 -7.674 1.00 0.00 7 SER A N 7
ATOM 7271 C CA . SER A 1 7 ? 12.201 -9.007 -6.675 1.00 0.00 7 SER A CA 7
ATOM 7272 C C . SER A 1 7 ? 11.452 -9.248 -5.371 1.00 0.00 7 SER A C 7
ATOM 7273 O O . SER A 1 7 ? 11.259 -10.393 -4.957 1.00 0.00 7 SER A O 7
ATOM 7281 N N . ARG A 1 8 ? 11.011 -8.172 -4.743 1.00 0.00 8 ARG A N 7
ATOM 7282 C CA . ARG A 1 8 ? 10.450 -8.257 -3.410 1.00 0.00 8 ARG A CA 7
ATOM 7283 C C . ARG A 1 8 ? 8.958 -7.973 -3.440 1.00 0.00 8 ARG A C 7
ATOM 7284 O O . ARG A 1 8 ? 8.483 -7.151 -4.231 1.00 0.00 8 ARG A O 7
ATOM 7305 N N . SER A 1 9 ? 8.229 -8.664 -2.590 1.00 0.00 9 SER A N 7
ATOM 7306 C CA . SER A 1 9 ? 6.790 -8.513 -2.528 1.00 0.00 9 SER A CA 7
ATOM 7307 C C . SER A 1 9 ? 6.369 -8.123 -1.116 1.00 0.00 9 SER A C 7
ATOM 7308 O O . SER A 1 9 ? 6.916 -8.625 -0.133 1.00 0.00 9 SER A O 7
ATOM 7316 N N . TYR A 1 10 ? 5.410 -7.216 -1.023 1.00 0.00 10 TYR A N 7
ATOM 7317 C CA . TYR A 1 10 ? 4.935 -6.724 0.260 1.00 0.00 10 TYR A CA 7
ATOM 7318 C C . TYR A 1 10 ? 3.474 -7.099 0.440 1.00 0.00 10 TYR A C 7
ATOM 7319 O O . TYR A 1 10 ? 2.679 -6.921 -0.476 1.00 0.00 10 TYR A O 7
ATOM 7337 N N . ARG A 1 11 ? 3.114 -7.626 1.597 1.00 0.00 11 ARG A N 7
ATOM 7338 C CA . ARG A 1 11 ? 1.715 -7.920 1.869 1.00 0.00 11 ARG A CA 7
ATOM 7339 C C . ARG A 1 11 ? 1.143 -6.855 2.777 1.00 0.00 11 ARG A C 7
ATOM 7340 O O . ARG A 1 11 ? 1.874 -6.176 3.498 1.00 0.00 11 ARG A O 7
ATOM 7361 N N . ILE A 1 12 ? -0.160 -6.723 2.748 1.00 0.00 12 ILE A N 7
ATOM 7362 C CA . ILE A 1 12 ? -0.825 -5.711 3.549 1.00 0.00 12 ILE A CA 7
ATOM 7363 C C . ILE A 1 12 ? -1.498 -6.357 4.750 1.00 0.00 12 ILE A C 7
ATOM 7364 O O . ILE A 1 12 ? -2.422 -7.152 4.591 1.00 0.00 12 ILE A O 7
ATOM 7380 N N . THR A 1 13 ? -1.032 -6.029 5.945 1.00 0.00 13 THR A N 7
ATOM 7381 C CA . THR A 1 13 ? -1.625 -6.572 7.156 1.00 0.00 13 THR A CA 7
ATOM 7382 C C . THR A 1 13 ? -2.700 -5.645 7.708 1.00 0.00 13 THR A C 7
ATOM 7383 O O . THR A 1 13 ? -3.520 -6.054 8.533 1.00 0.00 13 THR A O 7
ATOM 7394 N N . GLY A 1 14 ? -2.702 -4.399 7.246 1.00 0.00 14 GLY A N 7
ATOM 7395 C CA . GLY A 1 14 ? -3.710 -3.458 7.679 1.00 0.00 14 GLY A CA 7
ATOM 7396 C C . GLY A 1 14 ? -3.346 -2.032 7.339 1.00 0.00 14 GLY A C 7
ATOM 7397 O O . GLY A 1 14 ? -2.592 -1.781 6.396 1.00 0.00 14 GLY A O 7
ATOM 7401 N N . TYR A 1 15 ? -3.872 -1.102 8.113 1.00 0.00 15 TYR A N 7
ATOM 7402 C CA . TYR A 1 15 ? -3.628 0.314 7.890 1.00 0.00 15 TYR A CA 7
ATOM 7403 C C . TYR A 1 15 ? -2.959 0.916 9.111 1.00 0.00 15 TYR A C 7
ATOM 7404 O O . TYR A 1 15 ? -3.135 0.422 10.224 1.00 0.00 15 TYR A O 7
ATOM 7422 N N . SER A 1 16 ? -2.201 1.978 8.906 1.00 0.00 16 SER A N 7
ATOM 7423 C CA . SER A 1 16 ? -1.569 2.672 10.000 1.00 0.00 16 SER A CA 7
ATOM 7424 C C . SER A 1 16 ? -2.635 3.354 10.857 1.00 0.00 16 SER A C 7
ATOM 7425 O O . SER A 1 16 ? -3.583 3.929 10.326 1.00 0.00 16 SER A O 7
ATOM 7433 N N . PRO A 1 17 ? -2.500 3.302 12.192 1.00 0.00 17 PRO A N 7
ATOM 7434 C CA . PRO A 1 17 ? -3.513 3.840 13.118 1.00 0.00 17 PRO A CA 7
ATOM 7435 C C . PRO A 1 17 ? -3.663 5.363 13.041 1.00 0.00 17 PRO A C 7
ATOM 7436 O O . PRO A 1 17 ? -4.379 5.967 13.839 1.00 0.00 17 PRO A O 7
ATOM 7447 N N . ALA A 1 18 ? -2.988 5.973 12.081 1.00 0.00 18 ALA A N 7
ATOM 7448 C CA . ALA A 1 18 ? -3.059 7.411 11.886 1.00 0.00 18 ALA A CA 7
ATOM 7449 C C . ALA A 1 18 ? -3.891 7.748 10.650 1.00 0.00 18 ALA A C 7
ATOM 7450 O O . ALA A 1 18 ? -3.942 8.902 10.221 1.00 0.00 18 ALA A O 7
ATOM 7457 N N . ILE A 1 19 ? -4.530 6.737 10.066 1.00 0.00 19 ILE A N 7
ATOM 7458 C CA . ILE A 1 19 ? -5.388 6.955 8.907 1.00 0.00 19 ILE A CA 7
ATOM 7459 C C . ILE A 1 19 ? -6.852 7.070 9.339 1.00 0.00 19 ILE A C 7
ATOM 7460 O O . ILE A 1 19 ? -7.349 6.259 10.127 1.00 0.00 19 ILE A O 7
ATOM 7476 N N . SER A 1 20 ? -7.528 8.084 8.820 1.00 0.00 20 SER A N 7
ATOM 7477 C CA . SER A 1 20 ? -8.902 8.375 9.193 1.00 0.00 20 SER A CA 7
ATOM 7478 C C . SER A 1 20 ? -9.568 9.172 8.069 1.00 0.00 20 SER A C 7
ATOM 7479 O O . SER A 1 20 ? -9.088 9.146 6.933 1.00 0.00 20 SER A O 7
ATOM 7487 N N . ASN A 1 21 ? -10.678 9.843 8.382 1.00 0.00 21 ASN A N 7
ATOM 7488 C CA . ASN A 1 21 ? -11.370 10.725 7.431 1.00 0.00 21 ASN A CA 7
ATOM 7489 C C . ASN A 1 21 ? -11.985 9.917 6.283 1.00 0.00 21 ASN A C 7
ATOM 7490 O O . ASN A 1 21 ? -12.363 10.456 5.245 1.00 0.00 21 ASN A O 7
ATOM 7501 N N . GLY A 1 22 ? -12.104 8.612 6.492 1.00 0.00 22 GLY A N 7
ATOM 7502 C CA . GLY A 1 22 ? -12.671 7.745 5.476 1.00 0.00 22 GLY A CA 7
ATOM 7503 C C . GLY A 1 22 ? -11.673 7.396 4.387 1.00 0.00 22 GLY A C 7
ATOM 7504 O O . GLY A 1 22 ? -12.011 6.716 3.415 1.00 0.00 22 GLY A O 7
ATOM 7508 N N . TYR A 1 23 ? -10.433 7.848 4.554 1.00 0.00 23 TYR A N 7
ATOM 7509 C CA . TYR A 1 23 ? -9.393 7.615 3.559 1.00 0.00 23 TYR A CA 7
ATOM 7510 C C . TYR A 1 23 ? -9.071 6.128 3.471 1.00 0.00 23 TYR A C 7
ATOM 7511 O O . TYR A 1 23 ? -8.664 5.625 2.426 1.00 0.00 23 TYR A O 7
ATOM 7529 N N . ARG A 1 24 ? -9.285 5.436 4.577 1.00 0.00 24 ARG A N 7
ATOM 7530 C CA . ARG A 1 24 ? -9.095 3.997 4.649 1.00 0.00 24 ARG A CA 7
ATOM 7531 C C . ARG A 1 24 ? -10.075 3.297 3.727 1.00 0.00 24 ARG A C 7
ATOM 7532 O O . ARG A 1 24 ? -9.716 2.362 3.015 1.00 0.00 24 ARG A O 7
ATOM 7553 N N . GLN A 1 25 ? -11.309 3.772 3.724 1.00 0.00 25 GLN A N 7
ATOM 7554 C CA . GLN A 1 25 ? -12.325 3.224 2.855 1.00 0.00 25 GLN A CA 7
ATOM 7555 C C . GLN A 1 25 ? -12.032 3.575 1.406 1.00 0.00 25 GLN A C 7
ATOM 7556 O O . GLN A 1 25 ? -12.327 2.798 0.503 1.00 0.00 25 GLN A O 7
ATOM 7570 N N . ARG A 1 26 ? -11.442 4.742 1.190 1.00 0.00 26 ARG A N 7
ATOM 7571 C CA . ARG A 1 26 ? -11.027 5.148 -0.145 1.00 0.00 26 ARG A CA 7
ATOM 7572 C C . ARG A 1 26 ? -9.946 4.208 -0.662 1.00 0.00 26 ARG A C 7
ATOM 7573 O O . ARG A 1 26 ? -9.977 3.780 -1.815 1.00 0.00 26 ARG A O 7
ATOM 7594 N N . LEU A 1 27 ? -9.000 3.883 0.210 1.00 0.00 27 LEU A N 7
ATOM 7595 C CA . LEU A 1 27 ? -7.936 2.941 -0.119 1.00 0.00 27 LEU A CA 7
ATOM 7596 C C . LEU A 1 27 ? -8.522 1.559 -0.377 1.00 0.00 27 LEU A C 7
ATOM 7597 O O . LEU A 1 27 ? -8.183 0.902 -1.362 1.00 0.00 27 LEU A O 7
ATOM 7613 N N . PHE A 1 28 ? -9.422 1.147 0.506 1.00 0.00 28 PHE A N 7
ATOM 7614 C CA . PHE A 1 28 ? -10.112 -0.135 0.388 1.00 0.00 28 PHE A CA 7
ATOM 7615 C C . PHE A 1 28 ? -10.834 -0.230 -0.955 1.00 0.00 28 PHE A C 7
ATOM 7616 O O . PHE A 1 28 ? -10.746 -1.243 -1.653 1.00 0.00 28 PHE A O 7
ATOM 7633 N N . SER A 1 29 ? -11.525 0.845 -1.312 1.00 0.00 29 SER A N 7
ATOM 7634 C CA . SER A 1 29 ? -12.263 0.919 -2.567 1.00 0.00 29 SER A CA 7
ATOM 7635 C C . SER A 1 29 ? -11.322 0.821 -3.762 1.00 0.00 29 SER A C 7
ATOM 7636 O O . SER A 1 29 ? -11.675 0.275 -4.810 1.00 0.00 29 SER A O 7
ATOM 7644 N N . MET A 1 30 ? -10.123 1.357 -3.598 1.00 0.00 30 MET A N 7
ATOM 7645 C CA . MET A 1 30 ? -9.127 1.344 -4.663 1.00 0.00 30 MET A CA 7
ATOM 7646 C C . MET A 1 30 ? -8.390 0.009 -4.721 1.00 0.00 30 MET A C 7
ATOM 7647 O O . MET A 1 30 ? -7.649 -0.263 -5.669 1.00 0.00 30 MET A O 7
ATOM 7661 N N . GLY A 1 31 ? -8.594 -0.820 -3.707 1.00 0.00 31 GLY A N 7
ATOM 7662 C CA . GLY A 1 31 ? -8.037 -2.160 -3.723 1.00 0.00 31 GLY A CA 7
ATOM 7663 C C . GLY A 1 31 ? -6.887 -2.338 -2.754 1.00 0.00 31 GLY A C 7
ATOM 7664 O O . GLY A 1 31 ? -6.250 -3.392 -2.724 1.00 0.00 31 GLY A O 7
ATOM 7668 N N . LEU A 1 32 ? -6.615 -1.312 -1.967 1.00 0.00 32 LEU A N 7
ATOM 7669 C CA . LEU A 1 32 ? -5.564 -1.380 -0.966 1.00 0.00 32 LEU A CA 7
ATOM 7670 C C . LEU A 1 32 ? -6.161 -1.795 0.371 1.00 0.00 32 LEU A C 7
ATOM 7671 O O . LEU A 1 32 ? -6.617 -0.958 1.147 1.00 0.00 32 LEU A O 7
ATOM 7687 N N . LEU A 1 33 ? -6.185 -3.095 0.618 1.00 0.00 33 LEU A N 7
ATOM 7688 C CA . LEU A 1 33 ? -6.827 -3.637 1.802 1.00 0.00 33 LEU A CA 7
ATOM 7689 C C . LEU A 1 33 ? -5.961 -4.707 2.463 1.00 0.00 33 LEU A C 7
ATOM 7690 O O . LEU A 1 33 ? -5.090 -5.296 1.819 1.00 0.00 33 LEU A O 7
ATOM 7706 N N . PRO A 1 34 ? -6.185 -4.962 3.764 1.00 0.00 34 PRO A N 7
ATOM 7707 C CA . PRO A 1 34 ? -5.456 -5.994 4.505 1.00 0.00 34 PRO A CA 7
ATOM 7708 C C . PRO A 1 34 ? -5.774 -7.393 3.982 1.00 0.00 34 PRO A C 7
ATOM 7709 O O . PRO A 1 34 ? -6.936 -7.802 3.933 1.00 0.00 34 PRO A O 7
ATOM 7720 N N . GLY A 1 35 ? -4.743 -8.121 3.596 1.00 0.00 35 GLY A N 7
ATOM 7721 C CA . GLY A 1 35 ? -4.937 -9.427 3.012 1.00 0.00 35 GLY A CA 7
ATOM 7722 C C . GLY A 1 35 ? -4.452 -9.481 1.581 1.00 0.00 35 GLY A C 7
ATOM 7723 O O . GLY A 1 35 ? -4.416 -10.548 0.967 1.00 0.00 35 GLY A O 7
ATOM 7727 N N . ALA A 1 36 ? -4.081 -8.325 1.046 1.00 0.00 36 ALA A N 7
ATOM 7728 C CA . ALA A 1 36 ? -3.562 -8.239 -0.298 1.00 0.00 36 ALA A CA 7
ATOM 7729 C C . ALA A 1 36 ? -2.040 -8.221 -0.283 1.00 0.00 36 ALA A C 7
ATOM 7730 O O . ALA A 1 36 ? -1.412 -8.390 0.768 1.00 0.00 36 ALA A O 7
ATOM 7737 N N . ALA A 1 37 ? -1.467 -7.990 -1.445 1.00 0.00 37 ALA A N 7
ATOM 7738 C CA . ALA A 1 37 ? -0.025 -8.013 -1.623 1.00 0.00 37 ALA A CA 7
ATOM 7739 C C . ALA A 1 37 ? 0.373 -7.256 -2.884 1.00 0.00 37 ALA A C 7
ATOM 7740 O O . ALA A 1 37 ? -0.390 -7.194 -3.850 1.00 0.00 37 ALA A O 7
ATOM 7747 N N . LEU A 1 38 ? 1.559 -6.673 -2.857 1.00 0.00 38 LEU A N 7
ATOM 7748 C CA . LEU A 1 38 ? 2.095 -5.936 -3.991 1.00 0.00 38 LEU A CA 7
ATOM 7749 C C . LEU A 1 38 ? 3.458 -6.490 -4.366 1.00 0.00 38 LEU A C 7
ATOM 7750 O O . LEU A 1 38 ? 4.266 -6.812 -3.495 1.00 0.00 38 LEU A O 7
ATOM 7766 N N . ARG A 1 39 ? 3.704 -6.617 -5.654 1.00 0.00 39 ARG A N 7
ATOM 7767 C CA . ARG A 1 39 ? 5.001 -7.063 -6.140 1.00 0.00 39 ARG A CA 7
ATOM 7768 C C . ARG A 1 39 ? 5.703 -5.916 -6.850 1.00 0.00 39 ARG A C 7
ATOM 7769 O O . ARG A 1 39 ? 5.148 -5.331 -7.775 1.00 0.00 39 ARG A O 7
ATOM 7790 N N . VAL A 1 40 ? 6.915 -5.591 -6.403 1.00 0.00 40 VAL A N 7
ATOM 7791 C CA . VAL A 1 40 ? 7.644 -4.434 -6.919 1.00 0.00 40 VAL A CA 7
ATOM 7792 C C . VAL A 1 40 ? 7.934 -4.557 -8.415 1.00 0.00 40 VAL A C 7
ATOM 7793 O O . VAL A 1 40 ? 8.442 -5.579 -8.884 1.00 0.00 40 VAL A O 7
ATOM 7806 N N . VAL A 1 41 ? 7.564 -3.527 -9.163 1.00 0.00 41 VAL A N 7
ATOM 7807 C CA . VAL A 1 41 ? 7.946 -3.435 -10.558 1.00 0.00 41 VAL A CA 7
ATOM 7808 C C . VAL A 1 41 ? 9.095 -2.444 -10.718 1.00 0.00 41 VAL A C 7
ATOM 7809 O O . VAL A 1 41 ? 10.122 -2.767 -11.313 1.00 0.00 41 VAL A O 7
ATOM 7822 N N . ARG A 1 42 ? 8.929 -1.246 -10.161 1.00 0.00 42 ARG A N 7
ATOM 7823 C CA . ARG A 1 42 ? 9.950 -0.208 -10.274 1.00 0.00 42 ARG A CA 7
ATOM 7824 C C . ARG A 1 42 ? 9.645 0.988 -9.373 1.00 0.00 42 ARG A C 7
ATOM 7825 O O . ARG A 1 42 ? 8.516 1.169 -8.916 1.00 0.00 42 ARG A O 7
ATOM 7846 N N . ILE A 1 43 ? 10.681 1.778 -9.113 1.00 0.00 43 ILE A N 7
ATOM 7847 C CA . ILE A 1 43 ? 10.566 3.063 -8.423 1.00 0.00 43 ILE A CA 7
ATOM 7848 C C . ILE A 1 43 ? 11.418 4.073 -9.194 1.00 0.00 43 ILE A C 7
ATOM 7849 O O . ILE A 1 43 ? 12.468 3.705 -9.725 1.00 0.00 43 ILE A O 7
ATOM 7865 N N . ALA A 1 44 ? 10.968 5.316 -9.293 1.00 0.00 44 ALA A N 7
ATOM 7866 C CA . ALA A 1 44 ? 11.735 6.345 -9.997 1.00 0.00 44 ALA A CA 7
ATOM 7867 C C . ALA A 1 44 ? 13.002 6.701 -9.225 1.00 0.00 44 ALA A C 7
ATOM 7868 O O . ALA A 1 44 ? 12.989 6.762 -7.998 1.00 0.00 44 ALA A O 7
ATOM 7875 N N . PRO A 1 45 ? 14.113 6.954 -9.940 1.00 0.00 45 PRO A N 7
ATOM 7876 C CA . PRO A 1 45 ? 15.414 7.261 -9.325 1.00 0.00 45 PRO A CA 7
ATOM 7877 C C . PRO A 1 45 ? 15.424 8.589 -8.563 1.00 0.00 45 PRO A C 7
ATOM 7878 O O . PRO A 1 45 ? 16.393 8.905 -7.877 1.00 0.00 45 PRO A O 7
ATOM 7889 N N . LEU A 1 46 ? 14.352 9.364 -8.704 1.00 0.00 46 LEU A N 7
ATOM 7890 C CA . LEU A 1 46 ? 14.202 10.623 -7.976 1.00 0.00 46 LEU A CA 7
ATOM 7891 C C . LEU A 1 46 ? 14.079 10.362 -6.484 1.00 0.00 46 LEU A C 7
ATOM 7892 O O . LEU A 1 46 ? 15.065 10.354 -5.746 1.00 0.00 46 LEU A O 7
ATOM 7908 N N . GLY A 1 47 ? 12.850 10.159 -6.059 1.00 0.00 47 GLY A N 7
ATOM 7909 C CA . GLY A 1 47 ? 12.584 9.743 -4.711 1.00 0.00 47 GLY A CA 7
ATOM 7910 C C . GLY A 1 47 ? 11.792 8.480 -4.729 1.00 0.00 47 GLY A C 7
ATOM 7911 O O . GLY A 1 47 ? 12.333 7.400 -4.495 1.00 0.00 47 GLY A O 7
ATOM 7915 N N . ASP A 1 48 ? 10.510 8.613 -5.060 1.00 0.00 48 ASP A N 7
ATOM 7916 C CA . ASP A 1 48 ? 9.666 7.459 -5.231 1.00 0.00 48 ASP A CA 7
ATOM 7917 C C . ASP A 1 48 ? 8.241 7.791 -5.645 1.00 0.00 48 ASP A C 7
ATOM 7918 O O . ASP A 1 48 ? 7.553 8.611 -5.036 1.00 0.00 48 ASP A O 7
ATOM 7927 N N . PRO A 1 49 ? 7.838 7.192 -6.762 1.00 0.00 49 PRO A N 7
ATOM 7928 C CA . PRO A 1 49 ? 6.554 6.574 -6.949 1.00 0.00 49 PRO A CA 7
ATOM 7929 C C . PRO A 1 49 ? 6.761 5.073 -6.905 1.00 0.00 49 PRO A C 7
ATOM 7930 O O . PRO A 1 49 ? 7.871 4.587 -7.140 1.00 0.00 49 PRO A O 7
ATOM 7941 N N . ILE A 1 50 ? 5.741 4.327 -6.614 1.00 0.00 50 ILE A N 7
ATOM 7942 C CA . ILE A 1 50 ? 5.932 2.902 -6.479 1.00 0.00 50 ILE A CA 7
ATOM 7943 C C . ILE A 1 50 ? 5.079 2.158 -7.486 1.00 0.00 50 ILE A C 7
ATOM 7944 O O . ILE A 1 50 ? 3.860 2.076 -7.341 1.00 0.00 50 ILE A O 7
ATOM 7960 N N . GLN A 1 51 ? 5.728 1.653 -8.525 1.00 0.00 51 GLN A N 7
ATOM 7961 C CA . GLN A 1 51 ? 5.063 0.830 -9.504 1.00 0.00 51 GLN A CA 7
ATOM 7962 C C . GLN A 1 51 ? 5.123 -0.619 -9.057 1.00 0.00 51 GLN A C 7
ATOM 7963 O O . GLN A 1 51 ? 6.204 -1.187 -8.897 1.00 0.00 51 GLN A O 7
ATOM 7977 N N . VAL A 1 52 ? 3.962 -1.194 -8.830 1.00 0.00 52 VAL A N 7
ATOM 7978 C CA . VAL A 1 52 ? 3.856 -2.564 -8.372 1.00 0.00 52 VAL A CA 7
ATOM 7979 C C . VAL A 1 52 ? 2.820 -3.319 -9.187 1.00 0.00 52 VAL A C 7
ATOM 7980 O O . VAL A 1 52 ? 2.103 -2.732 -9.999 1.00 0.00 52 VAL A O 7
ATOM 7993 N N . GLU A 1 53 ? 2.745 -4.614 -8.966 1.00 0.00 53 GLU A N 7
ATOM 7994 C CA . GLU A 1 53 ? 1.761 -5.443 -9.625 1.00 0.00 53 GLU A CA 7
ATOM 7995 C C . GLU A 1 53 ? 0.844 -6.050 -8.575 1.00 0.00 53 GLU A C 7
ATOM 7996 O O . GLU A 1 53 ? 1.315 -6.595 -7.575 1.00 0.00 53 GLU A O 7
ATOM 8008 N N . THR A 1 54 ? -0.453 -5.941 -8.798 1.00 0.00 54 THR A N 7
ATOM 8009 C CA . THR A 1 54 ? -1.443 -6.462 -7.867 1.00 0.00 54 THR A CA 7
ATOM 8010 C C . THR A 1 54 ? -1.849 -7.883 -8.237 1.00 0.00 54 THR A C 7
ATOM 8011 O O . THR A 1 54 ? -2.885 -8.377 -7.790 1.00 0.00 54 THR A O 7
ATOM 8022 N N . ARG A 1 55 ? -1.014 -8.528 -9.057 1.00 0.00 55 ARG A N 7
ATOM 8023 C CA . ARG A 1 55 ? -1.314 -9.850 -9.616 1.00 0.00 55 ARG A CA 7
ATOM 8024 C C . ARG A 1 55 ? -2.553 -9.744 -10.510 1.00 0.00 55 ARG A C 7
ATOM 8025 O O . ARG A 1 55 ? -3.231 -10.728 -10.797 1.00 0.00 55 ARG A O 7
ATOM 8046 N N . GLN A 1 56 ? -2.823 -8.524 -10.950 1.00 0.00 56 GLN A N 7
ATOM 8047 C CA . GLN A 1 56 ? -3.960 -8.233 -11.804 1.00 0.00 56 GLN A CA 7
ATOM 8048 C C . GLN A 1 56 ? -3.539 -7.191 -12.831 1.00 0.00 56 GLN A C 7
ATOM 8049 O O . GLN A 1 56 ? -3.517 -7.452 -14.034 1.00 0.00 56 GLN A O 7
ATOM 8063 N N . THR A 1 57 ? -3.170 -6.018 -12.343 1.00 0.00 57 THR A N 7
ATOM 8064 C CA . THR A 1 57 ? -2.713 -4.945 -13.203 1.00 0.00 57 THR A CA 7
ATOM 8065 C C . THR A 1 57 ? -1.584 -4.181 -12.516 1.00 0.00 57 THR A C 7
ATOM 8066 O O . THR A 1 57 ? -1.257 -4.459 -11.355 1.00 0.00 57 THR A O 7
ATOM 8077 N N . SER A 1 58 ? -0.989 -3.236 -13.225 1.00 0.00 58 SER A N 7
ATOM 8078 C CA . SER A 1 58 ? 0.076 -2.427 -12.667 1.00 0.00 58 SER A CA 7
ATOM 8079 C C . SER A 1 58 ? -0.504 -1.281 -11.846 1.00 0.00 58 SER A C 7
ATOM 8080 O O . SER A 1 58 ? -1.545 -0.713 -12.193 1.00 0.00 58 SER A O 7
ATOM 8088 N N . LEU A 1 59 ? 0.161 -0.949 -10.757 1.00 0.00 59 LEU A N 7
ATOM 8089 C CA . LEU A 1 59 ? -0.291 0.123 -9.889 1.00 0.00 59 LEU A CA 7
ATOM 8090 C C . LEU A 1 59 ? 0.869 1.031 -9.513 1.00 0.00 59 LEU A C 7
ATOM 8091 O O . LEU A 1 59 ? 1.997 0.575 -9.356 1.00 0.00 59 LEU A O 7
ATOM 8107 N N . ALA A 1 60 ? 0.578 2.313 -9.393 1.00 0.00 60 ALA A N 7
ATOM 8108 C CA . ALA A 1 60 ? 1.567 3.301 -8.989 1.00 0.00 60 ALA A CA 7
ATOM 8109 C C . ALA A 1 60 ? 0.980 4.198 -7.912 1.00 0.00 60 ALA A C 7
ATOM 8110 O O . ALA A 1 60 ? -0.191 4.578 -7.985 1.00 0.00 60 ALA A O 7
ATOM 8117 N N . LEU A 1 61 ? 1.789 4.526 -6.919 1.00 0.00 61 LEU A N 7
ATOM 8118 C CA . LEU A 1 61 ? 1.330 5.312 -5.787 1.00 0.00 61 LEU A CA 7
ATOM 8119 C C . LEU A 1 61 ? 2.509 6.040 -5.168 1.00 0.00 61 LEU A C 7
ATOM 8120 O O . LEU A 1 61 ? 3.636 5.898 -5.641 1.00 0.00 61 LEU A O 7
ATOM 8136 N N . ARG A 1 62 ? 2.261 6.825 -4.134 1.00 0.00 62 ARG A N 7
ATOM 8137 C CA . ARG A 1 62 ? 3.330 7.571 -3.504 1.00 0.00 62 ARG A CA 7
ATOM 8138 C C . ARG A 1 62 ? 3.566 7.136 -2.080 1.00 0.00 62 ARG A C 7
ATOM 8139 O O . ARG A 1 62 ? 2.783 6.390 -1.488 1.00 0.00 62 ARG A O 7
ATOM 8160 N N . ARG A 1 63 ? 4.649 7.650 -1.546 1.00 0.00 63 ARG A N 7
ATOM 8161 C CA . ARG A 1 63 ? 5.082 7.354 -0.183 1.00 0.00 63 ARG A CA 7
ATOM 8162 C C . ARG A 1 63 ? 4.059 7.812 0.846 1.00 0.00 63 ARG A C 7
ATOM 8163 O O . ARG A 1 63 ? 3.868 7.162 1.869 1.00 0.00 63 ARG A O 7
ATOM 8184 N N . LYS A 1 64 ? 3.415 8.937 0.576 1.00 0.00 64 LYS A N 7
ATOM 8185 C CA . LYS A 1 64 ? 2.393 9.471 1.473 1.00 0.00 64 LYS A CA 7
ATOM 8186 C C . LYS A 1 64 ? 1.273 8.457 1.675 1.00 0.00 64 LYS A C 7
ATOM 8187 O O . LYS A 1 64 ? 0.839 8.209 2.801 1.00 0.00 64 LYS A O 7
ATOM 8206 N N . ASP A 1 65 ? 0.817 7.864 0.581 1.00 0.00 65 ASP A N 7
ATOM 8207 C CA . ASP A 1 65 ? -0.234 6.860 0.636 1.00 0.00 65 ASP A CA 7
ATOM 8208 C C . ASP A 1 65 ? 0.303 5.574 1.236 1.00 0.00 65 ASP A C 7
ATOM 8209 O O . ASP A 1 65 ? -0.375 4.896 2.008 1.00 0.00 65 ASP A O 7
ATOM 8218 N N . LEU A 1 66 ? 1.543 5.264 0.889 1.00 0.00 66 LEU A N 7
ATOM 8219 C CA . LEU A 1 66 ? 2.205 4.056 1.357 1.00 0.00 66 LEU A CA 7
ATOM 8220 C C . LEU A 1 66 ? 2.386 4.090 2.873 1.00 0.00 66 LEU A C 7
ATOM 8221 O O . LEU A 1 66 ? 2.323 3.059 3.536 1.00 0.00 66 LEU A O 7
ATOM 8237 N N . ALA A 1 67 ? 2.597 5.288 3.415 1.00 0.00 67 ALA A N 7
ATOM 8238 C CA . ALA A 1 67 ? 2.821 5.463 4.846 1.00 0.00 67 ALA A CA 7
ATOM 8239 C C . ALA A 1 67 ? 1.551 5.205 5.654 1.00 0.00 67 ALA A C 7
ATOM 8240 O O . ALA A 1 67 ? 1.610 4.968 6.866 1.00 0.00 67 ALA A O 7
ATOM 8247 N N . LEU A 1 68 ? 0.404 5.244 4.989 1.00 0.00 68 LEU A N 7
ATOM 8248 C CA . LEU A 1 68 ? -0.868 5.019 5.661 1.00 0.00 68 LEU A CA 7
ATOM 8249 C C . LEU A 1 68 ? -1.223 3.537 5.674 1.00 0.00 68 LEU A C 7
ATOM 8250 O O . LEU A 1 68 ? -2.182 3.124 6.330 1.00 0.00 68 LEU A O 7
ATOM 8266 N N . LEU A 1 69 ? -0.437 2.741 4.966 1.00 0.00 69 LEU A N 7
ATOM 8267 C CA . LEU A 1 69 ? -0.651 1.303 4.912 1.00 0.00 69 LEU A CA 7
ATOM 8268 C C . LEU A 1 69 ? 0.359 0.579 5.792 1.00 0.00 69 LEU A C 7
ATOM 8269 O O . LEU A 1 69 ? 1.524 0.973 5.869 1.00 0.00 69 LEU A O 7
ATOM 8285 N N . THR A 1 70 ? -0.083 -0.471 6.465 1.00 0.00 70 THR A N 7
ATOM 8286 C CA . THR A 1 70 ? 0.831 -1.316 7.210 1.00 0.00 70 THR A CA 7
ATOM 8287 C C . THR A 1 70 ? 1.202 -2.522 6.363 1.00 0.00 70 THR A C 7
ATOM 8288 O O . THR A 1 70 ? 0.359 -3.363 6.038 1.00 0.00 70 THR A O 7
ATOM 8299 N N . LEU A 1 71 ? 2.465 -2.595 6.001 1.00 0.00 71 LEU A N 7
ATOM 8300 C CA . LEU A 1 71 ? 2.927 -3.600 5.063 1.00 0.00 71 LEU A CA 7
ATOM 8301 C C . LEU A 1 71 ? 4.013 -4.462 5.679 1.00 0.00 71 LEU A C 7
ATOM 8302 O O . LEU A 1 71 ? 4.928 -3.952 6.327 1.00 0.00 71 LEU A O 7
ATOM 8318 N N . VAL A 1 72 ? 3.899 -5.762 5.485 1.00 0.00 72 VAL A N 7
ATOM 8319 C CA . VAL A 1 72 ? 4.966 -6.681 5.842 1.00 0.00 72 VAL A CA 7
ATOM 8320 C C . VAL A 1 72 ? 5.300 -7.559 4.640 1.00 0.00 72 VAL A C 7
ATOM 8321 O O . VAL A 1 72 ? 4.414 -8.149 4.022 1.00 0.00 72 VAL A O 7
ATOM 8334 N N . PRO A 1 73 ? 6.580 -7.635 4.274 1.00 0.00 73 PRO A N 7
ATOM 8335 C CA . PRO A 1 73 ? 7.011 -8.324 3.056 1.00 0.00 73 PRO A CA 7
ATOM 8336 C C . PRO A 1 73 ? 6.765 -9.831 3.088 1.00 0.00 73 PRO A C 7
ATOM 8337 O O . PRO A 1 73 ? 6.522 -10.421 4.144 1.00 0.00 73 PRO A O 7
ATOM 8348 N N . LEU A 1 74 ? 6.813 -10.438 1.910 1.00 0.00 74 LEU A N 7
ATOM 8349 C CA . LEU A 1 74 ? 6.748 -11.877 1.770 1.00 0.00 74 LEU A CA 7
ATOM 8350 C C . LEU A 1 74 ? 8.162 -12.424 1.704 1.00 0.00 74 LEU A C 7
ATOM 8351 O O . LEU A 1 74 ? 8.663 -13.022 2.658 1.00 0.00 74 LEU A O 7
ATOM 8367 N N . ASP A 1 75 ? 8.808 -12.166 0.578 1.00 0.00 75 ASP A N 7
ATOM 8368 C CA . ASP A 1 75 ? 10.195 -12.526 0.369 1.00 0.00 75 ASP A CA 7
ATOM 8369 C C . ASP A 1 75 ? 10.865 -11.465 -0.471 1.00 0.00 75 ASP A C 7
ATOM 8370 O O . ASP A 1 75 ? 10.148 -10.806 -1.259 1.00 0.00 75 ASP A O 7
ATOM 8380 N N . MET A 1 1 ? 9.805 -10.437 -24.584 1.00 0.00 1 MET A N 8
ATOM 8381 C CA . MET A 1 1 ? 9.832 -9.011 -24.186 1.00 0.00 1 MET A CA 8
ATOM 8382 C C . MET A 1 1 ? 8.735 -8.712 -23.175 1.00 0.00 1 MET A C 8
ATOM 8383 O O . MET A 1 1 ? 7.553 -8.686 -23.516 1.00 0.00 1 MET A O 8
ATOM 8396 N N . SER A 1 2 ? 9.135 -8.512 -21.932 1.00 0.00 2 SER A N 8
ATOM 8397 C CA . SER A 1 2 ? 8.225 -8.122 -20.869 1.00 0.00 2 SER A CA 8
ATOM 8398 C C . SER A 1 2 ? 8.935 -7.166 -19.912 1.00 0.00 2 SER A C 8
ATOM 8399 O O . SER A 1 2 ? 9.781 -7.576 -19.112 1.00 0.00 2 SER A O 8
ATOM 8407 N N . ALA A 1 3 ? 8.598 -5.889 -20.018 1.00 0.00 3 ALA A N 8
ATOM 8408 C CA . ALA A 1 3 ? 9.315 -4.841 -19.308 1.00 0.00 3 ALA A CA 8
ATOM 8409 C C . ALA A 1 3 ? 8.870 -4.720 -17.855 1.00 0.00 3 ALA A C 8
ATOM 8410 O O . ALA A 1 3 ? 8.093 -3.831 -17.499 1.00 0.00 3 ALA A O 8
ATOM 8417 N N . LEU A 1 4 ? 9.336 -5.645 -17.035 1.00 0.00 4 LEU A N 8
ATOM 8418 C CA . LEU A 1 4 ? 9.143 -5.577 -15.601 1.00 0.00 4 LEU A CA 8
ATOM 8419 C C . LEU A 1 4 ? 10.147 -6.485 -14.916 1.00 0.00 4 LEU A C 8
ATOM 8420 O O . LEU A 1 4 ? 10.460 -7.564 -15.418 1.00 0.00 4 LEU A O 8
ATOM 8436 N N . GLN A 1 5 ? 10.678 -6.037 -13.795 1.00 0.00 5 GLN A N 8
ATOM 8437 C CA . GLN A 1 5 ? 11.592 -6.849 -13.012 1.00 0.00 5 GLN A CA 8
ATOM 8438 C C . GLN A 1 5 ? 11.278 -6.692 -11.533 1.00 0.00 5 GLN A C 8
ATOM 8439 O O . GLN A 1 5 ? 11.768 -5.773 -10.875 1.00 0.00 5 GLN A O 8
ATOM 8453 N N . PRO A 1 6 ? 10.417 -7.570 -11.004 1.00 0.00 6 PRO A N 8
ATOM 8454 C CA . PRO A 1 6 ? 9.984 -7.517 -9.610 1.00 0.00 6 PRO A CA 8
ATOM 8455 C C . PRO A 1 6 ? 11.120 -7.809 -8.642 1.00 0.00 6 PRO A C 8
ATOM 8456 O O . PRO A 1 6 ? 11.806 -8.829 -8.758 1.00 0.00 6 PRO A O 8
ATOM 8467 N N . SER A 1 7 ? 11.318 -6.912 -7.691 1.00 0.00 7 SER A N 8
ATOM 8468 C CA . SER A 1 7 ? 12.325 -7.110 -6.669 1.00 0.00 7 SER A CA 8
ATOM 8469 C C . SER A 1 7 ? 11.786 -8.064 -5.606 1.00 0.00 7 SER A C 8
ATOM 8470 O O . SER A 1 7 ? 12.268 -9.186 -5.472 1.00 0.00 7 SER A O 8
ATOM 8478 N N . ARG A 1 8 ? 10.766 -7.628 -4.872 1.00 0.00 8 ARG A N 8
ATOM 8479 C CA . ARG A 1 8 ? 10.127 -8.468 -3.874 1.00 0.00 8 ARG A CA 8
ATOM 8480 C C . ARG A 1 8 ? 8.659 -8.113 -3.732 1.00 0.00 8 ARG A C 8
ATOM 8481 O O . ARG A 1 8 ? 8.251 -6.986 -4.017 1.00 0.00 8 ARG A O 8
ATOM 8502 N N . SER A 1 9 ? 7.871 -9.084 -3.311 1.00 0.00 9 SER A N 8
ATOM 8503 C CA . SER A 1 9 ? 6.448 -8.878 -3.119 1.00 0.00 9 SER A CA 8
ATOM 8504 C C . SER A 1 9 ? 6.163 -8.550 -1.657 1.00 0.00 9 SER A C 8
ATOM 8505 O O . SER A 1 9 ? 6.708 -9.184 -0.747 1.00 0.00 9 SER A O 8
ATOM 8513 N N . TYR A 1 10 ? 5.323 -7.554 -1.433 1.00 0.00 10 TYR A N 8
ATOM 8514 C CA . TYR A 1 10 ? 5.008 -7.113 -0.088 1.00 0.00 10 TYR A CA 8
ATOM 8515 C C . TYR A 1 10 ? 3.547 -7.395 0.229 1.00 0.00 10 TYR A C 8
ATOM 8516 O O . TYR A 1 10 ? 2.676 -7.248 -0.626 1.00 0.00 10 TYR A O 8
ATOM 8534 N N . ARG A 1 11 ? 3.291 -7.811 1.454 1.00 0.00 11 ARG A N 8
ATOM 8535 C CA . ARG A 1 11 ? 1.942 -8.094 1.916 1.00 0.00 11 ARG A CA 8
ATOM 8536 C C . ARG A 1 11 ? 1.416 -6.893 2.682 1.00 0.00 11 ARG A C 8
ATOM 8537 O O . ARG A 1 11 ? 2.176 -6.219 3.379 1.00 0.00 11 ARG A O 8
ATOM 8558 N N . ILE A 1 12 ? 0.130 -6.628 2.565 1.00 0.00 12 ILE A N 8
ATOM 8559 C CA . ILE A 1 12 ? -0.480 -5.538 3.304 1.00 0.00 12 ILE A CA 8
ATOM 8560 C C . ILE A 1 12 ? -1.167 -6.098 4.536 1.00 0.00 12 ILE A C 8
ATOM 8561 O O . ILE A 1 12 ? -2.142 -6.842 4.417 1.00 0.00 12 ILE A O 8
ATOM 8577 N N . THR A 1 13 ? -0.666 -5.758 5.709 1.00 0.00 13 THR A N 8
ATOM 8578 C CA . THR A 1 13 ? -1.197 -6.323 6.935 1.00 0.00 13 THR A CA 8
ATOM 8579 C C . THR A 1 13 ? -2.121 -5.356 7.667 1.00 0.00 13 THR A C 8
ATOM 8580 O O . THR A 1 13 ? -2.713 -5.710 8.688 1.00 0.00 13 THR A O 8
ATOM 8591 N N . GLY A 1 14 ? -2.256 -4.141 7.150 1.00 0.00 14 GLY A N 8
ATOM 8592 C CA . GLY A 1 14 ? -3.189 -3.207 7.737 1.00 0.00 14 GLY A CA 8
ATOM 8593 C C . GLY A 1 14 ? -2.891 -1.780 7.356 1.00 0.00 14 GLY A C 8
ATOM 8594 O O . GLY A 1 14 ? -2.177 -1.522 6.386 1.00 0.00 14 GLY A O 8
ATOM 8598 N N . TYR A 1 15 ? -3.438 -0.855 8.124 1.00 0.00 15 TYR A N 8
ATOM 8599 C CA . TYR A 1 15 ? -3.235 0.561 7.882 1.00 0.00 15 TYR A CA 8
ATOM 8600 C C . TYR A 1 15 ? -2.553 1.191 9.082 1.00 0.00 15 TYR A C 8
ATOM 8601 O O . TYR A 1 15 ? -2.635 0.669 10.195 1.00 0.00 15 TYR A O 8
ATOM 8619 N N . SER A 1 16 ? -1.885 2.305 8.851 1.00 0.00 16 SER A N 8
ATOM 8620 C CA . SER A 1 16 ? -1.360 3.116 9.937 1.00 0.00 16 SER A CA 8
ATOM 8621 C C . SER A 1 16 ? -2.533 3.696 10.729 1.00 0.00 16 SER A C 8
ATOM 8622 O O . SER A 1 16 ? -3.515 4.147 10.136 1.00 0.00 16 SER A O 8
ATOM 8630 N N . PRO A 1 17 ? -2.454 3.693 12.069 1.00 0.00 17 PRO A N 8
ATOM 8631 C CA . PRO A 1 17 ? -3.551 4.155 12.934 1.00 0.00 17 PRO A CA 8
ATOM 8632 C C . PRO A 1 17 ? -3.938 5.612 12.676 1.00 0.00 17 PRO A C 8
ATOM 8633 O O . PRO A 1 17 ? -5.009 6.064 13.085 1.00 0.00 17 PRO A O 8
ATOM 8644 N N . ALA A 1 18 ? -3.075 6.331 11.969 1.00 0.00 18 ALA A N 8
ATOM 8645 C CA . ALA A 1 18 ? -3.305 7.736 11.668 1.00 0.00 18 ALA A CA 8
ATOM 8646 C C . ALA A 1 18 ? -4.303 7.914 10.525 1.00 0.00 18 ALA A C 8
ATOM 8647 O O . ALA A 1 18 ? -4.726 9.033 10.240 1.00 0.00 18 ALA A O 8
ATOM 8654 N N . ILE A 1 19 ? -4.672 6.818 9.866 1.00 0.00 19 ILE A N 8
ATOM 8655 C CA . ILE A 1 19 ? -5.623 6.880 8.762 1.00 0.00 19 ILE A CA 8
ATOM 8656 C C . ILE A 1 19 ? -6.987 7.375 9.255 1.00 0.00 19 ILE A C 8
ATOM 8657 O O . ILE A 1 19 ? -7.537 6.862 10.233 1.00 0.00 19 ILE A O 8
ATOM 8673 N N . SER A 1 20 ? -7.530 8.377 8.580 1.00 0.00 20 SER A N 8
ATOM 8674 C CA . SER A 1 20 ? -8.732 9.040 9.054 1.00 0.00 20 SER A CA 8
ATOM 8675 C C . SER A 1 20 ? -9.723 9.222 7.909 1.00 0.00 20 SER A C 8
ATOM 8676 O O . SER A 1 20 ? -9.433 8.844 6.768 1.00 0.00 20 SER A O 8
ATOM 8684 N N . ASN A 1 21 ? -10.891 9.789 8.227 1.00 0.00 21 ASN A N 8
ATOM 8685 C CA . ASN A 1 21 ? -11.948 10.029 7.244 1.00 0.00 21 ASN A CA 8
ATOM 8686 C C . ASN A 1 21 ? -12.362 8.700 6.599 1.00 0.00 21 ASN A C 8
ATOM 8687 O O . ASN A 1 21 ? -12.129 7.630 7.171 1.00 0.00 21 ASN 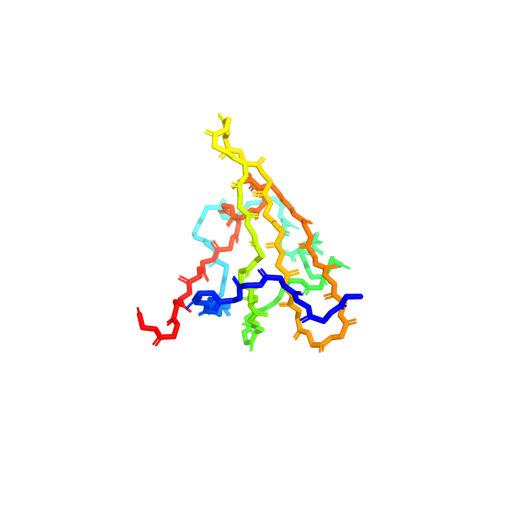A O 8
ATOM 8698 N N . GLY A 1 22 ? -12.971 8.760 5.425 1.00 0.00 22 GLY A N 8
ATOM 8699 C CA . GLY A 1 22 ? -13.335 7.552 4.716 1.00 0.00 22 GLY A CA 8
ATOM 8700 C C . GLY A 1 22 ? -12.270 7.142 3.721 1.00 0.00 22 GLY A C 8
ATOM 8701 O O . GLY A 1 22 ? -12.556 6.455 2.739 1.00 0.00 22 GLY A O 8
ATOM 8705 N N . TYR A 1 23 ? -11.031 7.551 3.985 1.00 0.00 23 TYR A N 8
ATOM 8706 C CA . TYR A 1 23 ? -9.922 7.272 3.082 1.00 0.00 23 TYR A CA 8
ATOM 8707 C C . TYR A 1 23 ? -9.675 5.770 3.002 1.00 0.00 23 TYR A C 8
ATOM 8708 O O . TYR A 1 23 ? -9.285 5.247 1.961 1.00 0.00 23 TYR A O 8
ATOM 8726 N N . ARG A 1 24 ? -9.933 5.085 4.111 1.00 0.00 24 ARG A N 8
ATOM 8727 C CA . ARG A 1 24 ? -9.772 3.639 4.193 1.00 0.00 24 ARG A CA 8
ATOM 8728 C C . ARG A 1 24 ? -10.648 2.947 3.160 1.00 0.00 24 ARG A C 8
ATOM 8729 O O . ARG A 1 24 ? -10.223 2.007 2.493 1.00 0.00 24 ARG A O 8
ATOM 8750 N N . GLN A 1 25 ? -11.868 3.438 3.026 1.00 0.00 25 GLN A N 8
ATOM 8751 C CA . GLN A 1 25 ? -12.821 2.882 2.091 1.00 0.00 25 GLN A CA 8
ATOM 8752 C C . GLN A 1 25 ? -12.345 3.090 0.662 1.00 0.00 25 GLN A C 8
ATOM 8753 O O . GLN A 1 25 ? -12.475 2.207 -0.186 1.00 0.00 25 GLN A O 8
ATOM 8767 N N . ARG A 1 26 ? -11.779 4.259 0.407 1.00 0.00 26 ARG A N 8
ATOM 8768 C CA . ARG A 1 26 ? -11.246 4.567 -0.907 1.00 0.00 26 ARG A CA 8
ATOM 8769 C C . ARG A 1 26 ? -10.052 3.669 -1.208 1.00 0.00 26 ARG A C 8
ATOM 8770 O O . ARG A 1 26 ? -9.899 3.181 -2.328 1.00 0.00 26 ARG A O 8
ATOM 8791 N N . LEU A 1 27 ? -9.229 3.434 -0.196 1.00 0.00 27 LEU A N 8
ATOM 8792 C CA . LEU A 1 27 ? -8.055 2.579 -0.343 1.00 0.00 27 LEU A CA 8
ATOM 8793 C C . LEU A 1 27 ? -8.477 1.140 -0.594 1.00 0.00 27 LEU A C 8
ATOM 8794 O O . LEU A 1 27 ? -7.938 0.468 -1.475 1.00 0.00 27 LEU A O 8
ATOM 8810 N N . PHE A 1 28 ? -9.460 0.688 0.174 1.00 0.00 28 PHE A N 8
ATOM 8811 C CA . PHE A 1 28 ? -10.021 -0.650 0.024 1.00 0.00 28 PHE A CA 8
ATOM 8812 C C . PHE A 1 28 ? -10.548 -0.841 -1.391 1.00 0.00 28 PHE A C 8
ATOM 8813 O O . PHE A 1 28 ? -10.309 -1.866 -2.029 1.00 0.00 28 PHE A O 8
ATOM 8830 N N . SER A 1 29 ? -11.256 0.167 -1.870 1.00 0.00 29 SER A N 8
ATOM 8831 C CA . SER A 1 29 ? -11.813 0.159 -3.213 1.00 0.00 29 SER A CA 8
ATOM 8832 C C . SER A 1 29 ? -10.710 0.110 -4.267 1.00 0.00 29 SER A C 8
ATOM 8833 O O . SER A 1 29 ? -10.872 -0.499 -5.325 1.00 0.00 29 SER A O 8
ATOM 8841 N N . MET A 1 30 ? -9.591 0.752 -3.970 1.00 0.00 30 MET A N 8
ATOM 8842 C CA . MET A 1 30 ? -8.463 0.788 -4.895 1.00 0.00 30 MET A CA 8
ATOM 8843 C C . MET A 1 30 ? -7.739 -0.553 -4.920 1.00 0.00 30 MET A C 8
ATOM 8844 O O . MET A 1 30 ? -7.088 -0.899 -5.906 1.00 0.00 30 MET A O 8
ATOM 8858 N N . GLY A 1 31 ? -7.863 -1.306 -3.835 1.00 0.00 31 GLY A N 8
ATOM 8859 C CA . GLY A 1 31 ? -7.216 -2.603 -3.751 1.00 0.00 31 GLY A CA 8
ATOM 8860 C C . GLY A 1 31 ? -6.185 -2.665 -2.646 1.00 0.00 31 GLY A C 8
ATOM 8861 O O . GLY A 1 31 ? -5.468 -3.659 -2.509 1.00 0.00 31 GLY A O 8
ATOM 8865 N N . LEU A 1 32 ? -6.109 -1.606 -1.854 1.00 0.00 32 LEU A N 8
ATOM 8866 C CA . LEU A 1 32 ? -5.160 -1.539 -0.756 1.00 0.00 32 LEU A CA 8
ATOM 8867 C C . LEU A 1 32 ? -5.858 -1.922 0.541 1.00 0.00 32 LEU A C 8
ATOM 8868 O O . LEU A 1 32 ? -6.446 -1.077 1.213 1.00 0.00 32 LEU A O 8
ATOM 8884 N N . LEU A 1 33 ? -5.821 -3.203 0.866 1.00 0.00 33 LEU A N 8
ATOM 8885 C CA . LEU A 1 33 ? -6.538 -3.719 2.017 1.00 0.00 33 LEU A CA 8
ATOM 8886 C C . LEU A 1 33 ? -5.720 -4.785 2.740 1.00 0.00 33 LEU A C 8
ATOM 8887 O O . LEU A 1 33 ? -4.849 -5.420 2.142 1.00 0.00 33 LEU A O 8
ATOM 8903 N N . PRO A 1 34 ? -5.982 -4.980 4.043 1.00 0.00 34 PRO A N 8
ATOM 8904 C CA . PRO A 1 34 ? -5.287 -5.986 4.851 1.00 0.00 34 PRO A CA 8
ATOM 8905 C C . PRO A 1 34 ? -5.564 -7.402 4.359 1.00 0.00 34 PRO A C 8
ATOM 8906 O O . PRO A 1 34 ? -6.718 -7.804 4.193 1.00 0.00 34 PRO A O 8
ATOM 8917 N N . GLY A 1 35 ? -4.500 -8.150 4.112 1.00 0.00 35 GLY A N 8
ATOM 8918 C CA . GLY A 1 35 ? -4.644 -9.512 3.640 1.00 0.00 35 GLY A CA 8
ATOM 8919 C C . GLY A 1 35 ? -4.358 -9.634 2.160 1.00 0.00 35 GLY A C 8
ATOM 8920 O O . GLY A 1 35 ? -4.536 -10.700 1.571 1.00 0.00 35 GLY A O 8
ATOM 8924 N N . ALA A 1 36 ? -3.916 -8.539 1.556 1.00 0.00 36 ALA A N 8
ATOM 8925 C CA . ALA A 1 36 ? -3.575 -8.529 0.155 1.00 0.00 36 ALA A CA 8
ATOM 8926 C C . ALA A 1 36 ? -2.067 -8.456 -0.011 1.00 0.00 36 ALA A C 8
ATOM 8927 O O . ALA A 1 36 ? -1.321 -8.411 0.972 1.00 0.00 36 ALA A O 8
ATOM 8934 N N . ALA A 1 37 ? -1.626 -8.429 -1.249 1.00 0.00 37 ALA A N 8
ATOM 8935 C CA . ALA A 1 37 ? -0.205 -8.406 -1.555 1.00 0.00 37 ALA A CA 8
ATOM 8936 C C . ALA A 1 37 ? 0.066 -7.639 -2.842 1.00 0.00 37 ALA A C 8
ATOM 8937 O O . ALA A 1 37 ? -0.740 -7.657 -3.775 1.00 0.00 37 ALA A O 8
ATOM 8944 N N . LEU A 1 38 ? 1.198 -6.957 -2.870 1.00 0.00 38 LEU A N 8
ATOM 8945 C CA . LEU A 1 38 ? 1.628 -6.207 -4.040 1.00 0.00 38 LEU A CA 8
ATOM 8946 C C . LEU A 1 38 ? 3.058 -6.583 -4.384 1.00 0.00 38 LEU A C 8
ATOM 8947 O O . LEU A 1 38 ? 3.933 -6.598 -3.520 1.00 0.00 38 LEU A O 8
ATOM 8963 N N . ARG A 1 39 ? 3.286 -6.884 -5.640 1.00 0.00 39 ARG A N 8
ATOM 8964 C CA . ARG A 1 39 ? 4.618 -7.224 -6.109 1.00 0.00 39 ARG A CA 8
ATOM 8965 C C . ARG A 1 39 ? 5.232 -6.016 -6.796 1.00 0.00 39 ARG A C 8
ATOM 8966 O O . ARG A 1 39 ? 4.687 -5.515 -7.780 1.00 0.00 39 ARG A O 8
ATOM 8987 N N . VAL A 1 40 ? 6.347 -5.537 -6.257 1.00 0.00 40 VAL A N 8
ATOM 8988 C CA . VAL A 1 40 ? 6.970 -4.318 -6.754 1.00 0.00 40 VAL A CA 8
ATOM 8989 C C . VAL A 1 40 ? 7.479 -4.492 -8.175 1.00 0.00 40 VAL A C 8
ATOM 8990 O O . VAL A 1 40 ? 8.130 -5.483 -8.510 1.00 0.00 40 VAL A O 8
ATOM 9003 N N . VAL A 1 41 ? 7.128 -3.538 -9.014 1.00 0.00 41 VAL A N 8
ATOM 9004 C CA . VAL A 1 41 ? 7.631 -3.487 -10.367 1.00 0.00 41 VAL A CA 8
ATOM 9005 C C . VAL A 1 41 ? 8.836 -2.556 -10.439 1.00 0.00 41 VAL A C 8
ATOM 9006 O O . VAL A 1 41 ? 9.914 -2.964 -10.873 1.00 0.00 41 VAL A O 8
ATOM 9019 N N . ARG A 1 42 ? 8.655 -1.311 -9.987 1.00 0.00 42 ARG A N 8
ATOM 9020 C CA . ARG A 1 42 ? 9.713 -0.294 -10.078 1.00 0.00 42 ARG A CA 8
ATOM 9021 C C . ARG A 1 42 ? 9.558 0.802 -9.021 1.00 0.00 42 ARG A C 8
ATOM 9022 O O . ARG A 1 42 ? 8.445 1.203 -8.682 1.00 0.00 42 ARG A O 8
ATOM 9043 N N . ILE A 1 43 ? 10.689 1.274 -8.509 1.00 0.00 43 ILE A N 8
ATOM 9044 C CA . ILE A 1 43 ? 10.749 2.550 -7.801 1.00 0.00 43 ILE A CA 8
ATOM 9045 C C . ILE A 1 43 ? 11.626 3.492 -8.626 1.00 0.00 43 ILE A C 8
ATOM 9046 O O . ILE A 1 43 ? 12.789 3.178 -8.881 1.00 0.00 43 ILE A O 8
ATOM 9062 N N . ALA A 1 44 ? 11.073 4.610 -9.077 1.00 0.00 44 ALA A N 8
ATOM 9063 C CA . ALA A 1 44 ? 11.835 5.572 -9.869 1.00 0.00 44 ALA A CA 8
ATOM 9064 C C . ALA A 1 44 ? 13.077 6.044 -9.116 1.00 0.00 44 ALA A C 8
ATOM 9065 O O . ALA A 1 44 ? 12.983 6.490 -7.971 1.00 0.00 44 ALA A O 8
ATOM 9072 N N . PRO A 1 45 ? 14.256 5.958 -9.759 1.00 0.00 45 PRO A N 8
ATOM 9073 C CA . PRO A 1 45 ? 15.541 6.358 -9.156 1.00 0.00 45 PRO A CA 8
ATOM 9074 C C . PRO A 1 45 ? 15.587 7.844 -8.803 1.00 0.00 45 PRO A C 8
ATOM 9075 O O . PRO A 1 45 ? 16.530 8.314 -8.165 1.00 0.00 45 PRO A O 8
ATOM 9086 N N . LEU A 1 46 ? 14.566 8.571 -9.243 1.00 0.00 46 LEU A N 8
ATOM 9087 C CA . LEU A 1 46 ? 14.384 9.971 -8.881 1.00 0.00 46 LEU A CA 8
ATOM 9088 C C . LEU A 1 46 ? 14.338 10.130 -7.369 1.00 0.00 46 LEU A C 8
ATOM 9089 O O . LEU A 1 46 ? 14.868 11.092 -6.810 1.00 0.00 46 LEU A O 8
ATOM 9105 N N . GLY A 1 47 ? 13.702 9.176 -6.722 1.00 0.00 47 GLY A N 8
ATOM 9106 C CA . GLY A 1 47 ? 13.516 9.238 -5.297 1.00 0.00 47 GLY A CA 8
ATOM 9107 C C . GLY A 1 47 ? 12.577 8.167 -4.840 1.00 0.00 47 GLY A C 8
ATOM 9108 O O . GLY A 1 47 ? 13.011 7.137 -4.317 1.00 0.00 47 GLY A O 8
ATOM 9112 N N . ASP A 1 48 ? 11.285 8.387 -5.063 1.00 0.00 48 ASP A N 8
ATOM 9113 C CA . ASP A 1 48 ? 10.299 7.383 -4.706 1.00 0.00 48 ASP A CA 8
ATOM 9114 C C . ASP A 1 48 ? 8.907 7.677 -5.242 1.00 0.00 48 ASP A C 8
ATOM 9115 O O . ASP A 1 48 ? 8.320 8.735 -5.004 1.00 0.00 48 ASP A O 8
ATOM 9124 N N . PRO A 1 49 ? 8.414 6.737 -6.043 1.00 0.00 49 PRO A N 8
ATOM 9125 C CA . PRO A 1 49 ? 7.060 6.254 -6.057 1.00 0.00 49 PRO A CA 8
ATOM 9126 C C . PRO A 1 49 ? 7.091 4.775 -5.705 1.00 0.00 49 PRO A C 8
ATOM 9127 O O . PRO A 1 49 ? 8.122 4.262 -5.267 1.00 0.00 49 PRO A O 8
ATOM 9138 N N . ILE A 1 50 ? 6.004 4.080 -5.917 1.00 0.00 50 ILE A N 8
ATOM 9139 C CA . ILE A 1 50 ? 6.038 2.632 -5.850 1.00 0.00 50 ILE A CA 8
ATOM 9140 C C . ILE A 1 50 ? 5.106 2.051 -6.898 1.00 0.00 50 ILE A C 8
ATOM 9141 O O . ILE A 1 50 ? 3.886 2.064 -6.735 1.00 0.00 50 ILE A O 8
ATOM 9157 N N . GLN A 1 51 ? 5.687 1.589 -7.992 1.00 0.00 51 GLN A N 8
ATOM 9158 C CA . GLN A 1 51 ? 4.937 0.929 -9.036 1.00 0.00 51 GLN A CA 8
ATOM 9159 C C . GLN A 1 51 ? 4.850 -0.554 -8.717 1.00 0.00 51 GLN A C 8
ATOM 9160 O O . GLN A 1 51 ? 5.874 -1.220 -8.608 1.00 0.00 51 GLN A O 8
ATOM 9174 N N . VAL A 1 52 ? 3.638 -1.060 -8.547 1.00 0.00 52 VAL A N 8
ATOM 9175 C CA . VAL A 1 52 ? 3.435 -2.447 -8.140 1.00 0.00 52 VAL A CA 8
ATOM 9176 C C . VAL A 1 52 ? 2.388 -3.136 -9.004 1.00 0.00 52 VAL A C 8
ATOM 9177 O O . VAL A 1 52 ? 1.715 -2.495 -9.809 1.00 0.00 52 VAL A O 8
ATOM 9190 N N . GLU A 1 53 ? 2.260 -4.440 -8.816 1.00 0.00 53 GLU A N 8
ATOM 9191 C CA . GLU A 1 53 ? 1.256 -5.231 -9.498 1.00 0.00 53 GLU A CA 8
ATOM 9192 C C . GLU A 1 53 ? 0.660 -6.228 -8.513 1.00 0.00 53 GLU A C 8
ATOM 9193 O O . GLU A 1 53 ? 1.372 -6.783 -7.673 1.00 0.00 53 GLU A O 8
ATOM 9205 N N . THR A 1 54 ? -0.636 -6.442 -8.607 1.00 0.00 54 THR A N 8
ATOM 9206 C CA . THR A 1 54 ? -1.332 -7.317 -7.687 1.00 0.00 54 THR A CA 8
ATOM 9207 C C . THR A 1 54 ? -2.069 -8.405 -8.470 1.00 0.00 54 THR A C 8
ATOM 9208 O O . THR A 1 54 ? -2.985 -9.062 -7.962 1.00 0.00 54 THR A O 8
ATOM 9219 N N . ARG A 1 55 ? -1.631 -8.575 -9.719 1.00 0.00 55 ARG A N 8
ATOM 9220 C CA . ARG A 1 55 ? -2.175 -9.577 -10.641 1.00 0.00 55 ARG A CA 8
ATOM 9221 C C . ARG A 1 55 ? -3.540 -9.146 -11.158 1.00 0.00 55 ARG A C 8
ATOM 9222 O O . ARG A 1 55 ? -4.334 -9.973 -11.598 1.00 0.00 55 ARG A O 8
ATOM 9243 N N . GLN A 1 56 ? -3.789 -7.843 -11.130 1.00 0.00 56 GLN A N 8
ATOM 9244 C CA . GLN A 1 56 ? -5.068 -7.289 -11.562 1.00 0.00 56 GLN A CA 8
ATOM 9245 C C . GLN A 1 56 ? -4.844 -5.990 -12.323 1.00 0.00 56 GLN A C 8
ATOM 9246 O O . GLN A 1 56 ? -5.325 -5.814 -13.442 1.00 0.00 56 GLN A O 8
ATOM 9260 N N . THR A 1 57 ? -4.114 -5.083 -11.697 1.00 0.00 57 THR A N 8
ATOM 9261 C CA . THR A 1 57 ? -3.792 -3.794 -12.285 1.00 0.00 57 THR A CA 8
ATOM 9262 C C . THR A 1 57 ? -2.493 -3.274 -11.685 1.00 0.00 57 THR A C 8
ATOM 9263 O O . THR A 1 57 ? -2.284 -3.371 -10.474 1.00 0.00 57 THR A O 8
ATOM 9274 N N . SER A 1 58 ? -1.614 -2.756 -12.529 1.00 0.00 58 SER A N 8
ATOM 9275 C CA . SER A 1 58 ? -0.384 -2.152 -12.056 1.00 0.00 58 SER A CA 8
ATOM 9276 C C . SER A 1 58 ? -0.681 -0.769 -11.486 1.00 0.00 58 SER A C 8
ATOM 9277 O O . SER A 1 58 ? -1.374 0.033 -12.111 1.00 0.00 58 SER A O 8
ATOM 9285 N N . LEU A 1 59 ? -0.167 -0.499 -10.299 1.00 0.00 59 LEU A N 8
ATOM 9286 C CA . LEU A 1 59 ? -0.433 0.762 -9.618 1.00 0.00 59 LEU A CA 8
ATOM 9287 C C . LEU A 1 59 ? 0.855 1.516 -9.317 1.00 0.00 59 LEU A C 8
ATOM 9288 O O . LEU A 1 59 ? 1.953 0.996 -9.510 1.00 0.00 59 LEU A O 8
ATOM 9304 N N . ALA A 1 60 ? 0.696 2.747 -8.854 1.00 0.00 60 ALA A N 8
ATOM 9305 C CA . ALA A 1 60 ? 1.801 3.573 -8.396 1.00 0.00 60 ALA A CA 8
ATOM 9306 C C . ALA A 1 60 ? 1.307 4.442 -7.248 1.00 0.00 60 ALA A C 8
ATOM 9307 O O . ALA A 1 60 ? 0.170 4.918 -7.281 1.00 0.00 60 ALA A O 8
ATOM 9314 N N . LEU A 1 61 ? 2.137 4.653 -6.236 1.00 0.00 61 LEU A N 8
ATOM 9315 C CA . LEU A 1 61 ? 1.692 5.358 -5.047 1.00 0.00 61 LEU A CA 8
ATOM 9316 C C . LEU A 1 61 ? 2.827 6.176 -4.470 1.00 0.00 61 LEU A C 8
ATOM 9317 O O . LEU A 1 61 ? 3.997 5.887 -4.724 1.00 0.00 61 LEU A O 8
ATOM 9333 N N . ARG A 1 62 ? 2.475 7.217 -3.737 1.00 0.00 62 ARG A N 8
ATOM 9334 C CA . ARG A 1 62 ? 3.456 8.105 -3.161 1.00 0.00 62 ARG A CA 8
ATOM 9335 C C . ARG A 1 62 ? 3.622 7.863 -1.670 1.00 0.00 62 ARG A C 8
ATOM 9336 O O . ARG A 1 62 ? 2.784 7.221 -1.036 1.00 0.00 62 ARG A O 8
ATOM 9357 N N . ARG A 1 63 ? 4.708 8.404 -1.135 1.00 0.00 63 ARG A N 8
ATOM 9358 C CA . ARG A 1 63 ? 5.072 8.264 0.279 1.00 0.00 63 ARG A CA 8
ATOM 9359 C C . ARG A 1 63 ? 3.929 8.616 1.224 1.00 0.00 63 ARG A C 8
ATOM 9360 O O . ARG A 1 63 ? 3.785 8.002 2.280 1.00 0.00 63 ARG A O 8
ATOM 9381 N N . LYS A 1 64 ? 3.136 9.610 0.850 1.00 0.00 64 LYS A N 8
ATOM 9382 C CA . LYS A 1 64 ? 1.982 10.022 1.650 1.00 0.00 64 LYS A CA 8
ATOM 9383 C C . LYS A 1 64 ? 1.003 8.863 1.828 1.00 0.00 64 LYS A C 8
ATOM 9384 O O . LYS A 1 64 ? 0.580 8.562 2.944 1.00 0.00 64 LYS A O 8
ATOM 9403 N N . ASP A 1 65 ? 0.657 8.207 0.728 1.00 0.00 65 ASP A N 8
ATOM 9404 C CA . ASP A 1 65 ? -0.250 7.068 0.765 1.00 0.00 65 ASP A CA 8
ATOM 9405 C C . ASP A 1 65 ? 0.448 5.860 1.374 1.00 0.00 65 ASP A C 8
ATOM 9406 O O . ASP A 1 65 ? -0.167 5.061 2.081 1.00 0.00 65 ASP A O 8
ATOM 9415 N N . LEU A 1 66 ? 1.744 5.752 1.108 1.00 0.00 66 LEU A N 8
ATOM 9416 C CA . LEU A 1 66 ? 2.566 4.675 1.646 1.00 0.00 66 LEU A CA 8
ATOM 9417 C C . LEU A 1 66 ? 2.620 4.737 3.168 1.00 0.00 66 LEU A C 8
ATOM 9418 O O . LEU A 1 66 ? 2.620 3.707 3.843 1.00 0.00 66 LEU A O 8
ATOM 9434 N N . ALA A 1 67 ? 2.658 5.950 3.700 1.00 0.00 67 ALA A N 8
ATOM 9435 C CA . ALA A 1 67 ? 2.754 6.153 5.140 1.00 0.00 67 ALA A CA 8
ATOM 9436 C C . ALA A 1 67 ? 1.506 5.657 5.865 1.00 0.00 67 ALA A C 8
ATOM 9437 O O . ALA A 1 67 ? 1.535 5.416 7.071 1.00 0.00 67 ALA A O 8
ATOM 9444 N N . LEU A 1 68 ? 0.418 5.492 5.122 1.00 0.00 68 LEU A N 8
ATOM 9445 C CA . LEU A 1 68 ? -0.845 5.064 5.709 1.00 0.00 68 LEU A CA 8
ATOM 9446 C C . LEU A 1 68 ? -1.027 3.549 5.608 1.00 0.00 68 LEU A C 8
ATOM 9447 O O . LEU A 1 68 ? -1.993 3.004 6.140 1.00 0.00 68 LEU A O 8
ATOM 9463 N N . LEU A 1 69 ? -0.097 2.872 4.942 1.00 0.00 69 LEU A N 8
ATOM 9464 C CA . LEU A 1 69 ? -0.211 1.433 4.727 1.00 0.00 69 LEU A CA 8
ATOM 9465 C C . LEU A 1 69 ? 0.845 0.664 5.515 1.00 0.00 69 LEU A C 8
ATOM 9466 O O . LEU A 1 69 ? 2.035 0.985 5.456 1.00 0.00 69 LEU A O 8
ATOM 9482 N N . THR A 1 70 ? 0.407 -0.341 6.261 1.00 0.00 70 THR A N 8
ATOM 9483 C CA . THR A 1 70 ? 1.326 -1.254 6.922 1.00 0.00 70 THR A CA 8
ATOM 9484 C C . THR A 1 70 ? 1.665 -2.411 5.986 1.00 0.00 70 THR A C 8
ATOM 9485 O O . THR A 1 70 ? 0.794 -3.202 5.612 1.00 0.00 70 THR A O 8
ATOM 9496 N N . LEU A 1 71 ? 2.929 -2.501 5.611 1.00 0.00 71 LEU A N 8
ATOM 9497 C CA . LEU A 1 71 ? 3.372 -3.483 4.628 1.00 0.00 71 LEU A CA 8
ATOM 9498 C C . LEU A 1 71 ? 4.500 -4.342 5.184 1.00 0.00 71 LEU A C 8
ATOM 9499 O O . LEU A 1 71 ? 5.434 -3.830 5.804 1.00 0.00 71 LEU A O 8
ATOM 9515 N N . VAL A 1 72 ? 4.406 -5.644 4.961 1.00 0.00 72 VAL A N 8
ATOM 9516 C CA . VAL A 1 72 ? 5.476 -6.572 5.322 1.00 0.00 72 VAL A CA 8
ATOM 9517 C C . VAL A 1 72 ? 5.757 -7.538 4.170 1.00 0.00 72 VAL A C 8
ATOM 9518 O O . VAL A 1 72 ? 4.834 -8.103 3.600 1.00 0.00 72 VAL A O 8
ATOM 9531 N N . PRO A 1 73 ? 7.031 -7.740 3.806 1.00 0.00 73 PRO A N 8
ATOM 9532 C CA . PRO A 1 73 ? 7.400 -8.571 2.649 1.00 0.00 73 PRO A CA 8
ATOM 9533 C C . PRO A 1 73 ? 7.052 -10.052 2.834 1.00 0.00 73 PRO A C 8
ATOM 9534 O O . PRO A 1 73 ? 6.784 -10.509 3.948 1.00 0.00 73 PRO A O 8
ATOM 9545 N N . LEU A 1 74 ? 7.050 -10.791 1.726 1.00 0.00 74 LEU A N 8
ATOM 9546 C CA . LEU A 1 74 ? 6.830 -12.233 1.755 1.00 0.00 74 LEU A CA 8
ATOM 9547 C C . LEU A 1 74 ? 7.990 -12.954 2.430 1.00 0.00 74 LEU A C 8
ATOM 9548 O O . LEU A 1 74 ? 7.816 -14.044 2.975 1.00 0.00 74 LEU A O 8
ATOM 9564 N N . ASP A 1 75 ? 9.163 -12.326 2.374 1.00 0.00 75 ASP A N 8
ATOM 9565 C CA . ASP A 1 75 ? 10.392 -12.888 2.934 1.00 0.00 75 ASP A CA 8
ATOM 9566 C C . ASP A 1 75 ? 10.819 -14.130 2.159 1.00 0.00 75 ASP A C 8
ATOM 9567 O O . ASP A 1 75 ? 10.374 -15.245 2.500 1.00 0.00 75 ASP A O 8
ATOM 9577 N N . MET A 1 1 ? 13.041 1.049 -23.118 1.00 0.00 1 MET A N 9
ATOM 9578 C CA . MET A 1 1 ? 12.240 0.006 -22.444 1.00 0.00 1 MET A CA 9
ATOM 9579 C C . MET A 1 1 ? 13.160 -1.033 -21.817 1.00 0.00 1 MET A C 9
ATOM 9580 O O . MET A 1 1 ? 13.838 -1.786 -22.514 1.00 0.00 1 MET A O 9
ATOM 9593 N N . SER A 1 2 ? 13.184 -1.058 -20.497 1.00 0.00 2 SER A N 9
ATOM 9594 C CA . SER A 1 2 ? 14.015 -1.993 -19.762 1.00 0.00 2 SER A CA 9
ATOM 9595 C C . SER A 1 2 ? 13.159 -2.747 -18.753 1.00 0.00 2 SER A C 9
ATOM 9596 O O . SER A 1 2 ? 12.544 -2.142 -17.880 1.00 0.00 2 SER A O 9
ATOM 9604 N N . ALA A 1 3 ? 13.096 -4.058 -18.889 1.00 0.00 3 ALA A N 9
ATOM 9605 C CA . ALA A 1 3 ? 12.266 -4.868 -18.011 1.00 0.00 3 ALA A CA 9
ATOM 9606 C C . ALA A 1 3 ? 13.010 -5.246 -16.739 1.00 0.00 3 ALA A C 9
ATOM 9607 O O . ALA A 1 3 ? 13.970 -6.015 -16.772 1.00 0.00 3 ALA A O 9
ATOM 9614 N N . LEU A 1 4 ? 12.570 -4.698 -15.618 1.00 0.00 4 LEU A N 9
ATOM 9615 C CA . LEU A 1 4 ? 13.144 -5.056 -14.333 1.00 0.00 4 LEU A CA 9
ATOM 9616 C C . LEU A 1 4 ? 12.410 -6.255 -13.759 1.00 0.00 4 LEU A C 9
ATOM 9617 O O . LEU A 1 4 ? 11.183 -6.343 -13.839 1.00 0.00 4 LEU A O 9
ATOM 9633 N N . GLN A 1 5 ? 13.169 -7.179 -13.198 1.00 0.00 5 GLN A N 9
ATOM 9634 C CA . GLN A 1 5 ? 12.609 -8.408 -12.668 1.00 0.00 5 GLN A CA 9
ATOM 9635 C C . GLN A 1 5 ? 12.066 -8.189 -11.261 1.00 0.00 5 GLN A C 9
ATOM 9636 O O . GLN A 1 5 ? 12.762 -7.653 -10.399 1.00 0.00 5 GLN A O 9
ATOM 9650 N N . PRO A 1 6 ? 10.805 -8.586 -11.022 1.00 0.00 6 PRO A N 9
ATOM 9651 C CA . PRO A 1 6 ? 10.162 -8.441 -9.716 1.00 0.00 6 PRO A CA 9
ATOM 9652 C C . PRO A 1 6 ? 10.897 -9.222 -8.634 1.00 0.00 6 PRO A C 9
ATOM 9653 O O . PRO A 1 6 ? 11.086 -10.436 -8.751 1.00 0.00 6 PRO A O 9
ATOM 9664 N N . SER A 1 7 ? 11.297 -8.533 -7.583 1.00 0.00 7 SER A N 9
ATOM 9665 C CA . SER A 1 7 ? 12.120 -9.143 -6.551 1.00 0.00 7 SER A CA 9
ATOM 9666 C C . SER A 1 7 ? 11.290 -9.450 -5.305 1.00 0.00 7 SER A C 9
ATOM 9667 O O . SER A 1 7 ? 10.904 -10.599 -5.077 1.00 0.00 7 SER A O 9
ATOM 9675 N N . ARG A 1 8 ? 10.994 -8.428 -4.513 1.00 0.00 8 ARG A N 9
ATOM 9676 C CA . ARG A 1 8 ? 10.291 -8.634 -3.256 1.00 0.00 8 ARG A CA 9
ATOM 9677 C C . ARG A 1 8 ? 8.796 -8.414 -3.404 1.00 0.00 8 ARG A C 9
ATOM 9678 O O . ARG A 1 8 ? 8.315 -7.930 -4.433 1.00 0.00 8 ARG A O 9
ATOM 9699 N N . SER A 1 9 ? 8.074 -8.782 -2.366 1.00 0.00 9 SER A N 9
ATOM 9700 C CA . SER A 1 9 ? 6.641 -8.579 -2.312 1.00 0.00 9 SER A CA 9
ATOM 9701 C C . SER A 1 9 ? 6.242 -8.147 -0.908 1.00 0.00 9 SER A C 9
ATOM 9702 O O . SER A 1 9 ? 6.787 -8.642 0.086 1.00 0.00 9 SER A O 9
ATOM 9710 N N . TYR A 1 10 ? 5.312 -7.212 -0.833 1.00 0.00 10 TYR A N 9
ATOM 9711 C CA . TYR A 1 10 ? 4.864 -6.678 0.440 1.00 0.00 10 TYR A CA 9
ATOM 9712 C C . TYR A 1 10 ? 3.368 -6.912 0.585 1.00 0.00 10 TYR A C 9
ATOM 9713 O O . TYR A 1 10 ? 2.595 -6.571 -0.312 1.00 0.00 10 TYR A O 9
ATOM 9731 N N . ARG A 1 11 ? 2.959 -7.495 1.696 1.00 0.00 11 ARG A N 9
ATOM 9732 C CA . ARG A 1 11 ? 1.543 -7.728 1.933 1.00 0.00 11 ARG A CA 9
ATOM 9733 C C . ARG A 1 11 ? 0.964 -6.635 2.813 1.00 0.00 11 ARG A C 9
ATOM 9734 O O . ARG A 1 11 ? 1.658 -6.065 3.651 1.00 0.00 11 ARG A O 9
ATOM 9755 N N . ILE A 1 12 ? -0.310 -6.349 2.622 1.00 0.00 12 ILE A N 9
ATOM 9756 C CA . ILE A 1 12 ? -0.980 -5.329 3.409 1.00 0.00 12 ILE A CA 9
ATOM 9757 C C . ILE A 1 12 ? -1.537 -5.957 4.672 1.00 0.00 12 ILE A C 9
ATOM 9758 O O . ILE A 1 12 ? -2.391 -6.841 4.604 1.00 0.00 12 ILE A O 9
ATOM 9774 N N . THR A 1 13 ? -1.049 -5.517 5.819 1.00 0.00 13 THR A N 9
ATOM 9775 C CA . THR A 1 13 ? -1.511 -6.058 7.083 1.00 0.00 13 THR A CA 9
ATOM 9776 C C . THR A 1 13 ? -2.626 -5.187 7.655 1.00 0.00 13 THR A C 9
ATOM 9777 O O . THR A 1 13 ? -3.402 -5.628 8.501 1.00 0.00 13 THR A O 9
ATOM 9788 N N . GLY A 1 14 ? -2.724 -3.954 7.167 1.00 0.00 14 GLY A N 9
ATOM 9789 C CA . GLY A 1 14 ? -3.750 -3.058 7.644 1.00 0.00 14 GLY A CA 9
ATOM 9790 C C . GLY A 1 14 ? -3.508 -1.631 7.215 1.00 0.00 14 GLY A C 9
ATOM 9791 O O . GLY A 1 14 ? -2.737 -1.378 6.287 1.00 0.00 14 GLY A O 9
ATOM 9795 N N . TYR A 1 15 ? -4.155 -0.698 7.892 1.00 0.00 15 TYR A N 9
ATOM 9796 C CA . TYR A 1 15 ? -4.038 0.709 7.555 1.00 0.00 15 TYR A CA 9
ATOM 9797 C C . TYR A 1 15 ? -3.175 1.429 8.576 1.00 0.00 15 TYR A C 9
ATOM 9798 O O . TYR A 1 15 ? -3.000 0.953 9.698 1.00 0.00 15 TYR A O 9
ATOM 9816 N N . SER A 1 16 ? -2.632 2.564 8.166 1.00 0.00 16 SER A N 9
ATOM 9817 C CA . SER A 1 16 ? -1.854 3.419 9.050 1.00 0.00 16 SER A CA 9
ATOM 9818 C C . SER A 1 16 ? -2.627 3.728 10.330 1.00 0.00 16 SER A C 9
ATOM 9819 O O . SER A 1 16 ? -3.808 4.064 10.285 1.00 0.00 16 SER A O 9
ATOM 9827 N N . PRO A 1 17 ? -1.966 3.621 11.492 1.00 0.00 17 PRO A N 9
ATOM 9828 C CA . PRO A 1 17 ? -2.581 3.920 12.791 1.00 0.00 17 PRO A CA 9
ATOM 9829 C C . PRO A 1 17 ? -2.902 5.407 12.963 1.00 0.00 17 PRO A C 9
ATOM 9830 O O . PRO A 1 17 ? -3.372 5.836 14.022 1.00 0.00 17 PRO A O 9
ATOM 9841 N N . ALA A 1 18 ? -2.637 6.188 11.924 1.00 0.00 18 ALA A N 9
ATOM 9842 C CA . ALA A 1 18 ? -2.918 7.614 11.936 1.00 0.00 18 ALA A CA 9
ATOM 9843 C C . ALA A 1 18 ? -3.979 7.969 10.898 1.00 0.00 18 ALA A C 9
ATOM 9844 O O . ALA A 1 18 ? -4.266 9.144 10.667 1.00 0.00 18 ALA A O 9
ATOM 9851 N N . ILE A 1 19 ? -4.562 6.952 10.270 1.00 0.00 19 ILE A N 9
ATOM 9852 C CA . ILE A 1 19 ? -5.554 7.182 9.228 1.00 0.00 19 ILE A CA 9
ATOM 9853 C C . ILE A 1 19 ? -6.952 7.306 9.828 1.00 0.00 19 ILE A C 9
ATOM 9854 O O . ILE A 1 19 ? -7.246 6.724 10.875 1.00 0.00 19 ILE A O 9
ATOM 9870 N N . SER A 1 20 ? -7.804 8.075 9.166 1.00 0.00 20 SER A N 9
ATOM 9871 C CA . SER A 1 20 ? -9.174 8.245 9.606 1.00 0.00 20 SER A CA 9
ATOM 9872 C C . SER A 1 20 ? -10.066 7.177 8.975 1.00 0.00 20 SER A C 9
ATOM 9873 O O . SER A 1 20 ? -9.716 6.599 7.941 1.00 0.00 20 SER A O 9
ATOM 9881 N N . ASN A 1 21 ? -11.215 6.930 9.600 1.00 0.00 21 ASN A N 9
ATOM 9882 C CA . ASN A 1 21 ? -12.165 5.923 9.124 1.00 0.00 21 ASN A CA 9
ATOM 9883 C C . ASN A 1 21 ? -12.553 6.173 7.670 1.00 0.00 21 ASN A C 9
ATOM 9884 O O . ASN A 1 21 ? -12.587 5.249 6.862 1.00 0.00 21 ASN A O 9
ATOM 9895 N N . GLY A 1 22 ? -12.826 7.432 7.343 1.00 0.00 22 GLY A N 9
ATOM 9896 C CA . GLY A 1 22 ? -13.269 7.772 6.001 1.00 0.00 22 GLY A CA 9
ATOM 9897 C C . GLY A 1 22 ? -12.202 7.535 4.952 1.00 0.00 22 GLY A C 9
ATOM 9898 O O . GLY A 1 22 ? -12.506 7.102 3.841 1.00 0.00 22 GLY A O 9
ATOM 9902 N N . TYR A 1 23 ? -10.952 7.798 5.301 1.00 0.00 23 TYR A N 9
ATOM 9903 C CA . TYR A 1 23 ? -9.856 7.599 4.364 1.00 0.00 23 TYR A CA 9
ATOM 9904 C C . TYR A 1 23 ? -9.602 6.106 4.185 1.00 0.00 23 TYR A C 9
ATOM 9905 O O . TYR A 1 23 ? -9.195 5.655 3.118 1.00 0.00 23 TYR A O 9
ATOM 9923 N N . ARG A 1 24 ? -9.860 5.348 5.245 1.00 0.00 24 ARG A N 9
ATOM 9924 C CA . ARG A 1 24 ? -9.822 3.896 5.193 1.00 0.00 24 ARG A CA 9
ATOM 9925 C C . ARG A 1 24 ? -10.866 3.390 4.212 1.00 0.00 24 ARG A C 9
ATOM 9926 O O . ARG A 1 24 ? -10.604 2.505 3.402 1.00 0.00 24 ARG A O 9
ATOM 9947 N N . GLN A 1 25 ? -12.047 3.980 4.293 1.00 0.00 25 GLN A N 9
ATOM 9948 C CA . GLN A 1 25 ? -13.137 3.661 3.393 1.00 0.00 25 GLN A CA 9
ATOM 9949 C C . GLN A 1 25 ? -12.751 3.970 1.957 1.00 0.00 25 GLN A C 9
ATOM 9950 O O . GLN A 1 25 ? -13.047 3.201 1.039 1.00 0.00 25 GLN A O 9
ATOM 9964 N N . ARG A 1 26 ? -12.091 5.105 1.778 1.00 0.00 26 ARG A N 9
ATOM 9965 C CA . ARG A 1 26 ? -11.567 5.504 0.483 1.00 0.00 26 ARG A CA 9
ATOM 9966 C C . ARG A 1 26 ? -10.613 4.447 -0.049 1.00 0.00 26 ARG A C 9
ATOM 9967 O O . ARG A 1 26 ? -10.731 4.003 -1.190 1.00 0.00 26 ARG A O 9
ATOM 9988 N N . LEU A 1 27 ? -9.693 4.028 0.802 1.00 0.00 27 LEU A N 9
ATOM 9989 C CA . LEU A 1 27 ? -8.667 3.072 0.414 1.00 0.00 27 LEU A CA 9
ATOM 9990 C C . LEU A 1 27 ? -9.281 1.711 0.131 1.00 0.00 27 LEU A C 9
ATOM 9991 O O . LEU A 1 27 ? -8.908 1.037 -0.827 1.00 0.00 27 LEU A O 9
ATOM 10007 N N . PHE A 1 28 ? -10.243 1.330 0.955 1.00 0.00 28 PHE A N 9
ATOM 10008 C CA . PHE A 1 28 ? -10.950 0.067 0.793 1.00 0.00 28 PHE A CA 9
ATOM 10009 C C . PHE A 1 28 ? -11.653 0.032 -0.559 1.00 0.00 28 PHE A C 9
ATOM 10010 O O . PHE A 1 28 ? -11.570 -0.949 -1.294 1.00 0.00 28 PHE A O 9
ATOM 10027 N N . SER A 1 29 ? -12.329 1.124 -0.875 1.00 0.00 29 SER A N 9
ATOM 10028 C CA . SER A 1 29 ? -13.046 1.259 -2.136 1.00 0.00 29 SER A CA 9
ATOM 10029 C C . SER A 1 29 ? -12.080 1.278 -3.320 1.00 0.00 29 SER A C 9
ATOM 10030 O O . SER A 1 29 ? -12.407 0.821 -4.418 1.00 0.00 29 SER A O 9
ATOM 10038 N N . MET A 1 30 ? -10.887 1.809 -3.088 1.00 0.00 30 MET A N 9
ATOM 10039 C CA . MET A 1 30 ? -9.846 1.844 -4.111 1.00 0.00 30 MET A CA 9
ATOM 10040 C C . MET A 1 30 ? -9.298 0.445 -4.364 1.00 0.00 30 MET A C 9
ATOM 10041 O O . MET A 1 30 ? -8.782 0.156 -5.445 1.00 0.00 30 MET A O 9
ATOM 10055 N N . GLY A 1 31 ? -9.425 -0.420 -3.369 1.00 0.00 31 GLY A N 9
ATOM 10056 C CA . GLY A 1 31 ? -8.940 -1.777 -3.498 1.00 0.00 31 GLY A CA 9
ATOM 10057 C C . GLY A 1 31 ? -7.765 -2.052 -2.588 1.00 0.00 31 GLY A C 9
ATOM 10058 O O . GLY A 1 31 ? -7.161 -3.123 -2.650 1.00 0.00 31 GLY A O 9
ATOM 10062 N N . LEU A 1 32 ? -7.450 -1.086 -1.734 1.00 0.00 32 LEU A N 9
ATOM 10063 C CA . LEU A 1 32 ? -6.319 -1.204 -0.827 1.00 0.00 32 LEU A CA 9
ATOM 10064 C C . LEU A 1 32 ? -6.797 -1.645 0.548 1.00 0.00 32 LEU A C 9
ATOM 10065 O O . LEU A 1 32 ? -7.266 -0.834 1.346 1.00 0.00 32 LEU A O 9
ATOM 10081 N N . LEU A 1 33 ? -6.702 -2.940 0.808 1.00 0.00 33 LEU A N 9
ATOM 10082 C CA . LEU A 1 33 ? -7.182 -3.508 2.055 1.00 0.00 33 LEU A CA 9
ATOM 10083 C C . LEU A 1 33 ? -6.248 -4.612 2.545 1.00 0.00 33 LEU A C 9
ATOM 10084 O O . LEU A 1 33 ? -5.489 -5.188 1.758 1.00 0.00 33 LEU A O 9
ATOM 10100 N N . PRO A 1 34 ? -6.277 -4.909 3.856 1.00 0.00 34 PRO A N 9
ATOM 10101 C CA . PRO A 1 34 ? -5.440 -5.954 4.450 1.00 0.00 34 PRO A CA 9
ATOM 10102 C C . PRO A 1 34 ? -5.706 -7.329 3.839 1.00 0.00 34 PRO A C 9
ATOM 10103 O O . PRO A 1 34 ? -6.851 -7.695 3.573 1.00 0.00 34 PRO A O 9
ATOM 10114 N N . GLY A 1 35 ? -4.638 -8.079 3.618 1.00 0.00 35 GLY A N 9
ATOM 10115 C CA . GLY A 1 35 ? -4.766 -9.402 3.040 1.00 0.00 35 GLY A CA 9
ATOM 10116 C C . GLY A 1 35 ? -4.183 -9.479 1.644 1.00 0.00 35 GLY A C 9
ATOM 10117 O O . GLY A 1 35 ? -3.851 -10.565 1.163 1.00 0.00 35 GLY A O 9
ATOM 10121 N N . ALA A 1 36 ? -4.052 -8.331 0.990 1.00 0.00 36 ALA A N 9
ATOM 10122 C CA . ALA A 1 36 ? -3.512 -8.277 -0.350 1.00 0.00 36 ALA A CA 9
ATOM 10123 C C . ALA A 1 36 ? -1.995 -8.213 -0.306 1.00 0.00 36 ALA A C 9
ATOM 10124 O O . ALA A 1 36 ? -1.387 -8.249 0.768 1.00 0.00 36 ALA A O 9
ATOM 10131 N N . ALA A 1 37 ? -1.395 -8.109 -1.471 1.00 0.00 37 ALA A N 9
ATOM 10132 C CA . ALA A 1 37 ? 0.055 -8.115 -1.597 1.00 0.00 37 ALA A CA 9
ATOM 10133 C C . ALA A 1 37 ? 0.488 -7.497 -2.919 1.00 0.00 37 ALA A C 9
ATOM 10134 O O . ALA A 1 37 ? -0.097 -7.779 -3.964 1.00 0.00 37 ALA A O 9
ATOM 10141 N N . LEU A 1 38 ? 1.492 -6.638 -2.857 1.00 0.00 38 LEU A N 9
ATOM 10142 C CA . LEU A 1 38 ? 2.065 -6.024 -4.044 1.00 0.00 38 LEU A CA 9
ATOM 10143 C C . LEU A 1 38 ? 3.447 -6.606 -4.304 1.00 0.00 38 LEU A C 9
ATOM 10144 O O . LEU A 1 38 ? 4.205 -6.873 -3.370 1.00 0.00 38 LEU A O 9
ATOM 10160 N N . ARG A 1 39 ? 3.762 -6.821 -5.564 1.00 0.00 39 ARG A N 9
ATOM 10161 C CA . ARG A 1 39 ? 5.077 -7.306 -5.948 1.00 0.00 39 ARG A CA 9
ATOM 10162 C C . ARG A 1 39 ? 5.851 -6.194 -6.642 1.00 0.00 39 ARG A C 9
ATOM 10163 O O . ARG A 1 39 ? 5.351 -5.578 -7.581 1.00 0.00 39 ARG A O 9
ATOM 10184 N N . VAL A 1 40 ? 7.065 -5.936 -6.162 1.00 0.00 40 VAL A N 9
ATOM 10185 C CA . VAL A 1 40 ? 7.849 -4.797 -6.626 1.00 0.00 40 VAL A CA 9
ATOM 10186 C C . VAL A 1 40 ? 8.275 -4.962 -8.083 1.00 0.00 40 VAL A C 9
ATOM 10187 O O . VAL A 1 40 ? 8.806 -6.002 -8.482 1.00 0.00 40 VAL A O 9
ATOM 10200 N N . VAL A 1 41 ? 7.983 -3.948 -8.879 1.00 0.00 41 VAL A N 9
ATOM 10201 C CA . VAL A 1 41 ? 8.443 -3.897 -10.254 1.00 0.00 41 VAL A CA 9
ATOM 10202 C C . VAL A 1 41 ? 9.564 -2.870 -10.411 1.00 0.00 41 VAL A C 9
ATOM 10203 O O . VAL A 1 41 ? 10.626 -3.188 -10.944 1.00 0.00 41 VAL A O 9
ATOM 10216 N N . ARG A 1 42 ? 9.341 -1.645 -9.923 1.00 0.00 42 ARG A N 9
ATOM 10217 C CA . ARG A 1 42 ? 10.303 -0.560 -10.133 1.00 0.00 42 ARG A CA 9
ATOM 10218 C C . ARG A 1 42 ? 10.200 0.559 -9.093 1.00 0.00 42 ARG A C 9
ATOM 10219 O O . ARG A 1 42 ? 9.181 0.720 -8.424 1.00 0.00 42 ARG A O 9
ATOM 10240 N N . ILE A 1 43 ? 11.283 1.324 -8.980 1.00 0.00 43 ILE A N 9
ATOM 10241 C CA . ILE A 1 43 ? 11.266 2.637 -8.343 1.00 0.00 43 ILE A CA 9
ATOM 10242 C C . ILE A 1 43 ? 11.889 3.634 -9.328 1.00 0.00 43 ILE A C 9
ATOM 10243 O O . ILE A 1 43 ? 12.828 3.288 -10.052 1.00 0.00 43 ILE A O 9
ATOM 10259 N N . ALA A 1 44 ? 11.359 4.843 -9.381 1.00 0.00 44 ALA A N 9
ATOM 10260 C CA . ALA A 1 44 ? 11.845 5.853 -10.315 1.00 0.00 44 ALA A CA 9
ATOM 10261 C C . ALA A 1 44 ? 13.056 6.595 -9.757 1.00 0.00 44 ALA A C 9
ATOM 10262 O O . ALA A 1 44 ? 13.096 6.926 -8.570 1.00 0.00 44 ALA A O 9
ATOM 10269 N N . PRO A 1 45 ? 14.051 6.885 -10.618 1.00 0.00 45 PRO A N 9
ATOM 10270 C CA . PRO A 1 45 ? 15.246 7.656 -10.236 1.00 0.00 45 PRO A CA 9
ATOM 10271 C C . PRO A 1 45 ? 14.907 9.103 -9.872 1.00 0.00 45 PRO A C 9
ATOM 10272 O O . PRO A 1 45 ? 15.763 9.856 -9.406 1.00 0.00 45 PRO A O 9
ATOM 10283 N N . LEU A 1 46 ? 13.647 9.478 -10.100 1.00 0.00 46 LEU A N 9
ATOM 10284 C CA . LEU A 1 46 ? 13.114 10.777 -9.682 1.00 0.00 46 LEU A CA 9
ATOM 10285 C C . LEU A 1 46 ? 13.265 10.951 -8.183 1.00 0.00 46 LEU A C 9
ATOM 10286 O O . LEU A 1 46 ? 13.389 12.063 -7.669 1.00 0.00 46 LEU A O 9
ATOM 10302 N N . GLY A 1 47 ? 13.246 9.831 -7.498 1.00 0.00 47 GLY A N 9
ATOM 10303 C CA . GLY A 1 47 ? 13.282 9.819 -6.067 1.00 0.00 47 GLY A CA 9
ATOM 10304 C C . GLY A 1 47 ? 12.637 8.574 -5.563 1.00 0.00 47 GLY A C 9
ATOM 10305 O O . GLY A 1 47 ? 13.322 7.623 -5.188 1.00 0.00 47 GLY A O 9
ATOM 10309 N N . ASP A 1 48 ? 11.310 8.562 -5.592 1.00 0.00 48 ASP A N 9
ATOM 10310 C CA . ASP A 1 48 ? 10.574 7.379 -5.248 1.00 0.00 48 ASP A CA 9
ATOM 10311 C C . ASP A 1 48 ? 9.089 7.492 -5.550 1.00 0.00 48 ASP A C 9
ATOM 10312 O O . ASP A 1 48 ? 8.407 8.438 -5.155 1.00 0.00 48 ASP A O 9
ATOM 10321 N N . PRO A 1 49 ? 8.614 6.541 -6.339 1.00 0.00 49 PRO A N 9
ATOM 10322 C CA . PRO A 1 49 ? 7.323 5.932 -6.231 1.00 0.00 49 PRO A CA 9
ATOM 10323 C C . PRO A 1 49 ? 7.531 4.468 -5.879 1.00 0.00 49 PRO A C 9
ATOM 10324 O O . PRO A 1 49 ? 8.619 4.082 -5.447 1.00 0.00 49 PRO A O 9
ATOM 10335 N N . ILE A 1 50 ? 6.529 3.654 -6.080 1.00 0.00 50 ILE A N 9
ATOM 10336 C CA . ILE A 1 50 ? 6.732 2.221 -6.042 1.00 0.00 50 ILE A CA 9
ATOM 10337 C C . ILE A 1 50 ? 5.880 1.563 -7.118 1.00 0.00 50 ILE A C 9
ATOM 10338 O O . ILE A 1 50 ? 4.664 1.446 -6.981 1.00 0.00 50 ILE A O 9
ATOM 10354 N N . GLN A 1 51 ? 6.524 1.186 -8.207 1.00 0.00 51 GLN A N 9
ATOM 10355 C CA . GLN A 1 51 ? 5.856 0.498 -9.296 1.00 0.00 51 GLN A CA 9
ATOM 10356 C C . GLN A 1 51 ? 5.704 -0.961 -8.903 1.00 0.00 51 GLN A C 9
ATOM 10357 O O . GLN A 1 51 ? 6.696 -1.633 -8.657 1.00 0.00 51 GLN A O 9
ATOM 10371 N N . VAL A 1 52 ? 4.477 -1.436 -8.812 1.00 0.00 52 VAL A N 9
ATOM 10372 C CA . VAL A 1 52 ? 4.214 -2.796 -8.364 1.00 0.00 52 VAL A CA 9
ATOM 10373 C C . VAL A 1 52 ? 3.153 -3.464 -9.221 1.00 0.00 52 VAL A C 9
ATOM 10374 O O . VAL A 1 52 ? 2.535 -2.825 -10.069 1.00 0.00 52 VAL A O 9
ATOM 10387 N N . GLU A 1 53 ? 2.932 -4.747 -8.979 1.00 0.00 53 GLU A N 9
ATOM 10388 C CA . GLU A 1 53 ? 1.901 -5.496 -9.672 1.00 0.00 53 GLU A CA 9
ATOM 10389 C C . GLU A 1 53 ? 0.974 -6.130 -8.649 1.00 0.00 53 GLU A C 9
ATOM 10390 O O . GLU A 1 53 ? 1.415 -6.552 -7.578 1.00 0.00 53 GLU A O 9
ATOM 10402 N N . THR A 1 54 ? -0.306 -6.171 -8.972 1.00 0.00 54 THR A N 9
ATOM 10403 C CA . THR A 1 54 ? -1.300 -6.705 -8.067 1.00 0.00 54 THR A CA 9
ATOM 10404 C C . THR A 1 54 ? -1.852 -8.027 -8.592 1.00 0.00 54 THR A C 9
ATOM 10405 O O . THR A 1 54 ? -2.072 -8.968 -7.821 1.00 0.00 54 THR A O 9
ATOM 10416 N N . ARG A 1 55 ? -2.052 -8.098 -9.911 1.00 0.00 55 ARG A N 9
ATOM 10417 C CA . ARG A 1 55 ? -2.632 -9.279 -10.545 1.00 0.00 55 ARG A CA 9
ATOM 10418 C C . ARG A 1 55 ? -2.770 -9.108 -12.061 1.00 0.00 55 ARG A C 9
ATOM 10419 O O . ARG A 1 55 ? -2.424 -10.012 -12.821 1.00 0.00 55 ARG A O 9
ATOM 10440 N N . GLN A 1 56 ? -3.271 -7.954 -12.500 1.00 0.00 56 GLN A N 9
ATOM 10441 C CA . GLN A 1 56 ? -3.617 -7.768 -13.911 1.00 0.00 56 GLN A CA 9
ATOM 10442 C C . GLN A 1 56 ? -3.076 -6.464 -14.490 1.00 0.00 56 GLN A C 9
ATOM 10443 O O . GLN A 1 56 ? -3.054 -6.290 -15.708 1.00 0.00 56 GLN A O 9
ATOM 10457 N N . THR A 1 57 ? -2.640 -5.560 -13.635 1.00 0.00 57 THR A N 9
ATOM 10458 C CA . THR A 1 57 ? -2.190 -4.253 -14.087 1.00 0.00 57 THR A CA 9
ATOM 10459 C C . THR A 1 57 ? -1.229 -3.645 -13.072 1.00 0.00 57 THR A C 9
ATOM 10460 O O . THR A 1 57 ? -1.505 -3.619 -11.870 1.00 0.00 57 THR A O 9
ATOM 10471 N N . SER A 1 58 ? -0.089 -3.187 -13.563 1.00 0.00 58 SER A N 9
ATOM 10472 C CA . SER A 1 58 ? 0.940 -2.635 -12.705 1.00 0.00 58 SER A CA 9
ATOM 10473 C C . SER A 1 58 ? 0.568 -1.225 -12.258 1.00 0.00 58 SER A C 9
ATOM 10474 O O . SER A 1 58 ? 0.077 -0.411 -13.048 1.00 0.00 58 SER A O 9
ATOM 10482 N N . LEU A 1 59 ? 0.813 -0.946 -10.994 1.00 0.00 59 LEU A N 9
ATOM 10483 C CA . LEU A 1 59 ? 0.428 0.319 -10.392 1.00 0.00 59 LEU A CA 9
ATOM 10484 C C . LEU A 1 59 ? 1.606 0.985 -9.717 1.00 0.00 59 LEU A C 9
ATOM 10485 O O . LEU A 1 59 ? 2.700 0.425 -9.652 1.00 0.00 59 LEU A O 9
ATOM 10501 N N . ALA A 1 60 ? 1.372 2.191 -9.241 1.00 0.00 60 ALA A N 9
ATOM 10502 C CA . ALA A 1 60 ? 2.389 2.954 -8.533 1.00 0.00 60 ALA A CA 9
ATOM 10503 C C . ALA A 1 60 ? 1.801 3.582 -7.277 1.00 0.00 60 ALA A C 9
ATOM 10504 O O . ALA A 1 60 ? 0.583 3.709 -7.150 1.00 0.00 60 ALA A O 9
ATOM 10511 N N . LEU A 1 61 ? 2.664 3.970 -6.353 1.00 0.00 61 LEU A N 9
ATOM 10512 C CA . LEU A 1 61 ? 2.232 4.599 -5.120 1.00 0.00 61 LEU A CA 9
ATOM 10513 C C . LEU A 1 61 ? 3.331 5.523 -4.633 1.00 0.00 61 LEU A C 9
ATOM 10514 O O . LEU A 1 61 ? 4.484 5.377 -5.037 1.00 0.00 61 LEU A O 9
ATOM 10530 N N . ARG A 1 62 ? 2.983 6.486 -3.800 1.00 0.00 62 ARG A N 9
ATOM 10531 C CA . ARG A 1 62 ? 3.947 7.473 -3.356 1.00 0.00 62 ARG A CA 9
ATOM 10532 C C . ARG A 1 62 ? 4.283 7.251 -1.895 1.00 0.00 62 ARG A C 9
ATOM 10533 O O . ARG A 1 62 ? 3.700 6.387 -1.250 1.00 0.00 62 ARG A O 9
ATOM 10554 N N . ARG A 1 63 ? 5.212 8.040 -1.378 1.00 0.00 63 ARG A N 9
ATOM 10555 C CA . ARG A 1 63 ? 5.601 7.950 0.030 1.00 0.00 63 ARG A CA 9
ATOM 10556 C C . ARG A 1 63 ? 4.418 8.261 0.947 1.00 0.00 63 ARG A C 9
ATOM 10557 O O . ARG A 1 63 ? 4.246 7.631 1.988 1.00 0.00 63 ARG A O 9
ATOM 10578 N N . LYS A 1 64 ? 3.604 9.230 0.544 1.00 0.00 64 LYS A N 9
ATOM 10579 C CA . LYS A 1 64 ? 2.391 9.578 1.282 1.00 0.00 64 LYS A CA 9
ATOM 10580 C C . LYS A 1 64 ? 1.407 8.411 1.263 1.00 0.00 64 LYS A C 9
ATOM 10581 O O . LYS A 1 64 ? 0.888 8.005 2.302 1.00 0.00 64 LYS A O 9
ATOM 10600 N N . ASP A 1 65 ? 1.170 7.877 0.070 1.00 0.00 65 ASP A N 9
ATOM 10601 C CA . ASP A 1 65 ? 0.258 6.748 -0.116 1.00 0.00 65 ASP A CA 9
ATOM 10602 C C . ASP A 1 65 ? 0.758 5.522 0.647 1.00 0.00 65 ASP A C 9
ATOM 10603 O O . ASP A 1 65 ? -0.021 4.797 1.265 1.00 0.00 65 ASP A O 9
ATOM 10612 N N . LEU A 1 66 ? 2.071 5.323 0.626 1.00 0.00 66 LEU A N 9
ATOM 10613 C CA . LEU A 1 66 ? 2.709 4.222 1.337 1.00 0.00 66 LEU A CA 9
ATOM 10614 C C . LEU A 1 66 ? 2.503 4.357 2.842 1.00 0.00 66 LEU A C 9
ATOM 10615 O O . LEU A 1 66 ? 2.290 3.368 3.537 1.00 0.00 66 LEU A O 9
ATOM 10631 N N . ALA A 1 67 ? 2.551 5.588 3.332 1.00 0.00 67 ALA A N 9
ATOM 10632 C CA . ALA A 1 67 ? 2.408 5.852 4.760 1.00 0.00 67 ALA A CA 9
ATOM 10633 C C . ALA A 1 67 ? 0.972 5.629 5.231 1.00 0.00 67 ALA A C 9
ATOM 10634 O O . ALA A 1 67 ? 0.704 5.609 6.432 1.00 0.00 67 ALA A O 9
ATOM 10641 N N . LEU A 1 68 ? 0.055 5.463 4.283 1.00 0.00 68 LEU A N 9
ATOM 10642 C CA . LEU A 1 68 ? -1.351 5.239 4.599 1.00 0.00 68 LEU A CA 9
ATOM 10643 C C . LEU A 1 68 ? -1.635 3.755 4.813 1.00 0.00 68 LEU A C 9
ATOM 10644 O O . LEU A 1 68 ? -2.596 3.389 5.493 1.00 0.00 68 LEU A O 9
ATOM 10660 N N . LEU A 1 69 ? -0.794 2.905 4.243 1.00 0.00 69 LEU A N 9
ATOM 10661 C CA . LEU A 1 69 ? -0.977 1.465 4.351 1.00 0.00 69 LEU A CA 9
ATOM 10662 C C . LEU A 1 69 ? 0.152 0.842 5.153 1.00 0.00 69 LEU A C 9
ATOM 10663 O O . LEU A 1 69 ? 1.319 1.175 4.958 1.00 0.00 69 LEU A O 9
ATOM 10679 N N . THR A 1 70 ? -0.184 -0.051 6.063 1.00 0.00 70 THR A N 9
ATOM 10680 C CA . THR A 1 70 ? 0.836 -0.782 6.782 1.00 0.00 70 THR A CA 9
ATOM 10681 C C . THR A 1 70 ? 1.165 -2.061 6.031 1.00 0.00 70 THR A C 9
ATOM 10682 O O . THR A 1 70 ? 0.314 -2.943 5.864 1.00 0.00 70 THR A O 9
ATOM 10693 N N . LEU A 1 71 ? 2.393 -2.145 5.565 1.00 0.00 71 LEU A N 9
ATOM 10694 C CA . LEU A 1 71 ? 2.822 -3.262 4.744 1.00 0.00 71 LEU A CA 9
ATOM 10695 C C . LEU A 1 71 ? 3.813 -4.138 5.493 1.00 0.00 71 LEU A C 9
ATOM 10696 O O . LEU A 1 71 ? 4.748 -3.644 6.120 1.00 0.00 71 LEU A O 9
ATOM 10712 N N . VAL A 1 72 ? 3.586 -5.436 5.429 1.00 0.00 72 VAL A N 9
ATOM 10713 C CA . VAL A 1 72 ? 4.525 -6.408 5.952 1.00 0.00 72 VAL A CA 9
ATOM 10714 C C . VAL A 1 72 ? 5.087 -7.237 4.803 1.00 0.00 72 VAL A C 9
ATOM 10715 O O . VAL A 1 72 ? 4.353 -7.955 4.118 1.00 0.00 72 VAL A O 9
ATOM 10728 N N . PRO A 1 73 ? 6.392 -7.119 4.546 1.00 0.00 73 PRO A N 9
ATOM 10729 C CA . PRO A 1 73 ? 7.030 -7.830 3.443 1.00 0.00 73 PRO A CA 9
ATOM 10730 C C . PRO A 1 73 ? 7.070 -9.333 3.678 1.00 0.00 73 PRO A C 9
ATOM 10731 O O . PRO A 1 73 ? 6.894 -9.806 4.804 1.00 0.00 73 PRO A O 9
ATOM 10742 N N . LEU A 1 74 ? 7.302 -10.078 2.607 1.00 0.00 74 LEU A N 9
ATOM 10743 C CA . LEU A 1 74 ? 7.456 -11.523 2.694 1.00 0.00 74 LEU A CA 9
ATOM 10744 C C . LEU A 1 74 ? 8.830 -11.906 3.248 1.00 0.00 74 LEU A C 9
ATOM 10745 O O . LEU A 1 74 ? 9.160 -13.086 3.362 1.00 0.00 74 LEU A O 9
ATOM 10761 N N . ASP A 1 75 ? 9.625 -10.902 3.586 1.00 0.00 75 ASP A N 9
ATOM 10762 C CA . ASP A 1 75 ? 10.943 -11.123 4.163 1.00 0.00 75 ASP A CA 9
ATOM 10763 C C . ASP A 1 75 ? 10.933 -10.737 5.633 1.00 0.00 75 ASP A C 9
ATOM 10764 O O . ASP A 1 75 ? 10.702 -9.548 5.933 1.00 0.00 75 ASP A O 9
ATOM 10774 N N . MET A 1 1 ? 10.323 1.814 -22.945 1.00 0.00 1 MET A N 10
ATOM 10775 C CA . MET A 1 1 ? 11.764 1.616 -22.657 1.00 0.00 1 MET A CA 10
ATOM 10776 C C . MET A 1 1 ? 12.085 0.133 -22.489 1.00 0.00 1 MET A C 10
ATOM 10777 O O . MET A 1 1 ? 13.180 -0.313 -22.839 1.00 0.00 1 MET A O 10
ATOM 10790 N N . SER A 1 2 ? 11.116 -0.623 -21.958 1.00 0.00 2 SER A N 10
ATOM 10791 C CA . SER A 1 2 ? 11.326 -2.021 -21.575 1.00 0.00 2 SER A CA 10
ATOM 10792 C C . SER A 1 2 ? 12.298 -2.088 -20.397 1.00 0.00 2 SER A C 10
ATOM 10793 O O . SER A 1 2 ? 13.090 -3.025 -20.264 1.00 0.00 2 SER A O 10
ATOM 10801 N N . ALA A 1 3 ? 12.216 -1.080 -19.533 1.00 0.00 3 ALA A N 10
ATOM 10802 C CA . ALA A 1 3 ? 13.096 -0.972 -18.383 1.00 0.00 3 ALA A CA 10
ATOM 10803 C C . ALA A 1 3 ? 12.290 -0.944 -17.096 1.00 0.00 3 ALA A C 10
ATOM 10804 O O . ALA A 1 3 ? 11.379 -0.129 -16.945 1.00 0.00 3 ALA A O 10
ATOM 10811 N N . LEU A 1 4 ? 12.618 -1.843 -16.185 1.00 0.00 4 LEU A N 10
ATOM 10812 C CA . LEU A 1 4 ? 11.950 -1.912 -14.898 1.00 0.00 4 LEU A CA 10
ATOM 10813 C C . LEU A 1 4 ? 12.900 -2.451 -13.836 1.00 0.00 4 LEU A C 10
ATOM 10814 O O . LEU A 1 4 ? 14.064 -2.734 -14.126 1.00 0.00 4 LEU A O 10
ATOM 10830 N N . GLN A 1 5 ? 12.408 -2.588 -12.614 1.00 0.00 5 GLN A N 10
ATOM 10831 C CA . GLN A 1 5 ? 13.226 -3.053 -11.507 1.00 0.00 5 GLN A CA 10
ATOM 10832 C C . GLN A 1 5 ? 12.360 -3.778 -10.483 1.00 0.00 5 GLN A C 10
ATOM 10833 O O . GLN A 1 5 ? 11.883 -3.176 -9.519 1.00 0.00 5 GLN A O 10
ATOM 10847 N N . PRO A 1 6 ? 12.109 -5.075 -10.709 1.00 0.00 6 PRO A N 10
ATOM 10848 C CA . PRO A 1 6 ? 11.298 -5.889 -9.821 1.00 0.00 6 PRO A CA 10
ATOM 10849 C C . PRO A 1 6 ? 12.132 -6.573 -8.744 1.00 0.00 6 PRO A C 10
ATOM 10850 O O . PRO A 1 6 ? 13.368 -6.526 -8.766 1.00 0.00 6 PRO A O 10
ATOM 10861 N N . SER A 1 7 ? 11.458 -7.198 -7.795 1.00 0.00 7 SER A N 10
ATOM 10862 C CA . SER A 1 7 ? 12.134 -7.926 -6.743 1.00 0.00 7 SER A CA 10
ATOM 10863 C C . SER A 1 7 ? 11.214 -8.992 -6.151 1.00 0.00 7 SER A C 10
ATOM 10864 O O . SER A 1 7 ? 11.229 -10.142 -6.589 1.00 0.00 7 SER A O 10
ATOM 10872 N N . ARG A 1 8 ? 10.384 -8.609 -5.181 1.00 0.00 8 ARG A N 10
ATOM 10873 C CA . ARG A 1 8 ? 9.582 -9.574 -4.451 1.00 0.00 8 ARG A CA 10
ATOM 10874 C C . ARG A 1 8 ? 8.215 -9.004 -4.107 1.00 0.00 8 ARG A C 10
ATOM 10875 O O . ARG A 1 8 ? 7.866 -7.897 -4.517 1.00 0.00 8 ARG A O 10
ATOM 10896 N N . SER A 1 9 ? 7.452 -9.768 -3.353 1.00 0.00 9 SER A N 10
ATOM 10897 C CA . SER A 1 9 ? 6.108 -9.368 -2.979 1.00 0.00 9 SER A CA 10
ATOM 10898 C C . SER A 1 9 ? 6.072 -8.832 -1.548 1.00 0.00 9 SER A C 10
ATOM 10899 O O . SER A 1 9 ? 6.814 -9.294 -0.674 1.00 0.00 9 SER A O 10
ATOM 10907 N N . TYR A 1 10 ? 5.221 -7.842 -1.325 1.00 0.00 10 TYR A N 10
ATOM 10908 C CA . TYR A 1 10 ? 5.029 -7.264 -0.004 1.00 0.00 10 TYR A CA 10
ATOM 10909 C C . TYR A 1 10 ? 3.566 -7.404 0.389 1.00 0.00 10 TYR A C 10
ATOM 10910 O O . TYR A 1 10 ? 2.684 -7.024 -0.376 1.00 0.00 10 TYR A O 10
ATOM 10928 N N . ARG A 1 11 ? 3.301 -7.952 1.563 1.00 0.00 11 ARG A N 10
ATOM 10929 C CA . ARG A 1 11 ? 1.926 -8.087 2.024 1.00 0.00 11 ARG A CA 10
ATOM 10930 C C . ARG A 1 11 ? 1.505 -6.861 2.813 1.00 0.00 11 ARG A C 10
ATOM 10931 O O . ARG A 1 11 ? 2.339 -6.155 3.371 1.00 0.00 11 ARG A O 10
ATOM 10952 N N . ILE A 1 12 ? 0.210 -6.617 2.861 1.00 0.00 12 ILE A N 10
ATOM 10953 C CA . ILE A 1 12 ? -0.323 -5.467 3.576 1.00 0.00 12 ILE A CA 10
ATOM 10954 C C . ILE A 1 12 ? -0.973 -5.922 4.873 1.00 0.00 12 ILE A C 10
ATOM 10955 O O . ILE A 1 12 ? -2.006 -6.595 4.853 1.00 0.00 12 ILE A O 10
ATOM 10971 N N . THR A 1 13 ? -0.367 -5.569 5.996 1.00 0.00 13 THR A N 10
ATOM 10972 C CA . THR A 1 13 ? -0.907 -5.936 7.293 1.00 0.00 13 THR A CA 10
ATOM 10973 C C . THR A 1 13 ? -2.020 -4.983 7.705 1.00 0.00 13 THR A C 10
ATOM 10974 O O . THR A 1 13 ? -2.859 -5.315 8.545 1.00 0.00 13 THR A O 10
ATOM 10985 N N . GLY A 1 14 ? -2.031 -3.795 7.115 1.00 0.00 14 GLY A N 10
ATOM 10986 C CA . GLY A 1 14 ? -3.082 -2.855 7.404 1.00 0.00 14 GLY A CA 10
ATOM 10987 C C . GLY A 1 14 ? -2.690 -1.442 7.060 1.00 0.00 14 GLY A C 10
ATOM 10988 O O . GLY A 1 14 ? -1.967 -1.208 6.094 1.00 0.00 14 GLY A O 10
ATOM 10992 N N . TYR A 1 15 ? -3.150 -0.503 7.860 1.00 0.00 15 TYR A N 10
ATOM 10993 C CA . TYR A 1 15 ? -2.887 0.897 7.610 1.00 0.00 15 TYR A CA 10
ATOM 10994 C C . TYR A 1 15 ? -2.222 1.507 8.829 1.00 0.00 15 TYR A C 10
ATOM 10995 O O . TYR A 1 15 ? -2.336 0.971 9.931 1.00 0.00 15 TYR A O 10
ATOM 11013 N N . SER A 1 16 ? -1.519 2.609 8.628 1.00 0.00 16 SER A N 10
ATOM 11014 C CA . SER A 1 16 ? -0.977 3.376 9.729 1.00 0.00 16 SER A CA 10
ATOM 11015 C C . SER A 1 16 ? -2.112 3.845 10.639 1.00 0.00 16 SER A C 10
ATOM 11016 O O . SER A 1 16 ? -3.141 4.313 10.156 1.00 0.00 16 SER A O 10
ATOM 11024 N N . PRO A 1 17 ? -1.934 3.709 11.963 1.00 0.00 17 PRO A N 10
ATOM 11025 C CA . PRO A 1 17 ? -2.984 3.976 12.961 1.00 0.00 17 PRO A CA 10
ATOM 11026 C C . PRO A 1 17 ? -3.725 5.306 12.773 1.00 0.00 17 PRO A C 10
ATOM 11027 O O . PRO A 1 17 ? -4.903 5.416 13.119 1.00 0.00 17 PRO A O 10
ATOM 11038 N N . ALA A 1 18 ? -3.047 6.306 12.218 1.00 0.00 18 ALA A N 10
ATOM 11039 C CA . ALA A 1 18 ? -3.617 7.644 12.100 1.00 0.00 18 ALA A CA 10
ATOM 11040 C C . ALA A 1 18 ? -4.419 7.840 10.815 1.00 0.00 18 ALA A C 10
ATOM 11041 O O . ALA A 1 18 ? -4.785 8.970 10.482 1.00 0.00 18 ALA A O 10
ATOM 11048 N N . ILE A 1 19 ? -4.689 6.770 10.084 1.00 0.00 19 ILE A N 10
ATOM 11049 C CA . ILE A 1 19 ? -5.513 6.883 8.889 1.00 0.00 19 ILE A CA 10
ATOM 11050 C C . ILE A 1 19 ? -6.988 6.988 9.279 1.00 0.00 19 ILE A C 10
ATOM 11051 O O . ILE A 1 19 ? -7.571 6.063 9.847 1.00 0.00 19 ILE A O 10
ATOM 11067 N N . SER A 1 20 ? -7.585 8.133 8.987 1.00 0.00 20 SER A N 10
ATOM 11068 C CA . SER A 1 20 ? -8.941 8.434 9.441 1.00 0.00 20 SER A CA 10
ATOM 11069 C C . SER A 1 20 ? -9.508 9.631 8.694 1.00 0.00 20 SER A C 10
ATOM 11070 O O . SER A 1 20 ? -9.199 10.779 9.022 1.00 0.00 20 SER A O 10
ATOM 11078 N N . ASN A 1 21 ? -10.322 9.344 7.684 1.00 0.00 21 ASN A N 10
ATOM 11079 C CA . ASN A 1 21 ? -10.994 10.376 6.892 1.00 0.00 21 ASN A CA 10
ATOM 11080 C C . ASN A 1 21 ? -11.668 9.719 5.700 1.00 0.00 21 ASN A C 10
ATOM 11081 O O . ASN A 1 21 ? -11.763 10.294 4.622 1.00 0.00 21 ASN A O 10
ATOM 11092 N N . GLY A 1 22 ? -12.135 8.494 5.909 1.00 0.00 22 GLY A N 10
ATOM 11093 C CA . GLY A 1 22 ? -12.665 7.701 4.819 1.00 0.00 22 GLY A CA 10
ATOM 11094 C C . GLY A 1 22 ? -11.571 7.180 3.906 1.00 0.00 22 GLY A C 10
ATOM 11095 O O . GLY A 1 22 ? -11.846 6.446 2.958 1.00 0.00 22 GLY A O 10
ATOM 11099 N N . TYR A 1 23 ? -10.322 7.535 4.213 1.00 0.00 23 TYR A N 10
ATOM 11100 C CA . TYR A 1 23 ? -9.184 7.185 3.370 1.00 0.00 23 TYR A CA 10
ATOM 11101 C C . TYR A 1 23 ? -9.042 5.671 3.241 1.00 0.00 23 TYR A C 10
ATOM 11102 O O . TYR A 1 23 ? -8.625 5.165 2.202 1.00 0.00 23 TYR A O 10
ATOM 11120 N N . ARG A 1 24 ? -9.417 4.953 4.296 1.00 0.00 24 ARG A N 10
ATOM 11121 C CA . ARG A 1 24 ? -9.410 3.503 4.282 1.00 0.00 24 ARG A CA 10
ATOM 11122 C C . ARG A 1 24 ? -10.370 2.971 3.232 1.00 0.00 24 ARG A C 10
ATOM 11123 O O . ARG A 1 24 ? -10.052 2.032 2.514 1.00 0.00 24 ARG A O 10
ATOM 11144 N N . GLN A 1 25 ? -11.539 3.585 3.141 1.00 0.00 25 GLN A N 10
ATOM 11145 C CA . GLN A 1 25 ? -12.551 3.171 2.193 1.00 0.00 25 GLN A CA 10
ATOM 11146 C C . GLN A 1 25 ? -12.090 3.454 0.772 1.00 0.00 25 GLN A C 10
ATOM 11147 O O . GLN A 1 25 ? -12.388 2.697 -0.154 1.00 0.00 25 GLN A O 10
ATOM 11161 N N . ARG A 1 26 ? -11.355 4.546 0.611 1.00 0.00 26 ARG A N 10
ATOM 11162 C CA . ARG A 1 26 ? -10.778 4.889 -0.677 1.00 0.00 26 ARG A CA 10
ATOM 11163 C C . ARG A 1 26 ? -9.763 3.831 -1.091 1.00 0.00 26 ARG A C 10
ATOM 11164 O O . ARG A 1 26 ? -9.730 3.392 -2.241 1.00 0.00 26 ARG A O 10
ATOM 11185 N N . LEU A 1 27 ? -8.952 3.412 -0.131 1.00 0.00 27 LEU A N 10
ATOM 11186 C CA . LEU A 1 27 ? -7.933 2.405 -0.366 1.00 0.00 27 LEU A CA 10
ATOM 11187 C C . LEU A 1 27 ? -8.573 1.040 -0.590 1.00 0.00 27 LEU A C 10
ATOM 11188 O O . LEU A 1 27 ? -8.133 0.268 -1.443 1.00 0.00 27 LEU A O 10
ATOM 11204 N N . PHE A 1 28 ? -9.635 0.767 0.159 1.00 0.00 28 PHE A N 10
ATOM 11205 C CA . PHE A 1 28 ? -10.406 -0.448 0.007 1.00 0.00 28 PHE A CA 10
ATOM 11206 C C . PHE A 1 28 ? -10.978 -0.554 -1.405 1.00 0.00 28 PHE A C 10
ATOM 11207 O O . PHE A 1 28 ? -10.980 -1.627 -2.007 1.00 0.00 28 PHE A O 10
ATOM 11224 N N . SER A 1 29 ? -11.446 0.575 -1.929 1.00 0.00 29 SER A N 10
ATOM 11225 C CA . SER A 1 29 ? -12.009 0.633 -3.272 1.00 0.00 29 SER A CA 10
ATOM 11226 C C . SER A 1 29 ? -10.928 0.397 -4.325 1.00 0.00 29 SER A C 10
ATOM 11227 O O . SER A 1 29 ? -11.183 -0.181 -5.383 1.00 0.00 29 SER A O 10
ATOM 11235 N N . MET A 1 30 ? -9.718 0.849 -4.024 1.00 0.00 30 MET A N 10
ATOM 11236 C CA . MET A 1 30 ? -8.585 0.662 -4.921 1.00 0.00 30 MET A CA 10
ATOM 11237 C C . MET A 1 30 ? -8.109 -0.786 -4.900 1.00 0.00 30 MET A C 10
ATOM 11238 O O . MET A 1 30 ? -7.493 -1.264 -5.854 1.00 0.00 30 MET A O 10
ATOM 11252 N N . GLY A 1 31 ? -8.415 -1.484 -3.812 1.00 0.00 31 GLY A N 10
ATOM 11253 C CA . GLY A 1 31 ? -8.026 -2.873 -3.686 1.00 0.00 31 GLY A CA 10
ATOM 11254 C C . GLY A 1 31 ? -6.930 -3.073 -2.661 1.00 0.00 31 GLY A C 10
ATOM 11255 O O . GLY A 1 31 ? -6.325 -4.144 -2.588 1.00 0.00 31 GLY A O 10
ATOM 11259 N N . LEU A 1 32 ? -6.677 -2.045 -1.865 1.00 0.00 32 LEU A N 10
ATOM 11260 C CA . LEU A 1 32 ? -5.636 -2.101 -0.851 1.00 0.00 32 LEU A CA 10
ATOM 11261 C C . LEU A 1 32 ? -6.248 -2.348 0.523 1.00 0.00 32 LEU A C 10
ATOM 11262 O O . LEU A 1 32 ? -6.701 -1.417 1.190 1.00 0.00 32 LEU A O 10
ATOM 11278 N N . LEU A 1 33 ? -6.280 -3.607 0.931 1.00 0.00 33 LEU A N 10
ATOM 11279 C CA . LEU A 1 33 ? -6.874 -3.983 2.198 1.00 0.00 33 LEU A CA 10
ATOM 11280 C C . LEU A 1 33 ? -5.924 -4.883 2.981 1.00 0.00 33 LEU A C 10
ATOM 11281 O O . LEU A 1 33 ? -5.065 -5.548 2.390 1.00 0.00 33 LEU A O 10
ATOM 11297 N N . PRO A 1 34 ? -6.049 -4.903 4.319 1.00 0.00 34 PRO A N 10
ATOM 11298 C CA . PRO A 1 34 ? -5.224 -5.758 5.180 1.00 0.00 34 PRO A CA 10
ATOM 11299 C C . PRO A 1 34 ? -5.433 -7.237 4.873 1.00 0.00 34 PRO A C 10
ATOM 11300 O O . PRO A 1 34 ? -6.544 -7.756 4.992 1.00 0.00 34 PRO A O 10
ATOM 11311 N N . GLY A 1 35 ? -4.365 -7.909 4.476 1.00 0.00 35 GLY A N 10
ATOM 11312 C CA . GLY A 1 35 ? -4.464 -9.305 4.104 1.00 0.00 35 GLY A CA 10
ATOM 11313 C C . GLY A 1 35 ? -4.115 -9.530 2.648 1.00 0.00 35 GLY A C 10
ATOM 11314 O O . GLY A 1 35 ? -4.026 -10.672 2.192 1.00 0.00 35 GLY A O 10
ATOM 11318 N N . ALA A 1 36 ? -3.924 -8.441 1.915 1.00 0.00 36 ALA A N 10
ATOM 11319 C CA . ALA A 1 36 ? -3.558 -8.518 0.518 1.00 0.00 36 ALA A CA 10
ATOM 11320 C C . ALA A 1 36 ? -2.047 -8.437 0.366 1.00 0.00 36 ALA A C 10
ATOM 11321 O O . ALA A 1 36 ? -1.307 -8.455 1.354 1.00 0.00 36 ALA A O 10
ATOM 11328 N N . ALA A 1 37 ? -1.607 -8.331 -0.871 1.00 0.00 37 ALA A N 10
ATOM 11329 C CA . ALA A 1 37 ? -0.186 -8.307 -1.191 1.00 0.00 37 ALA A CA 10
ATOM 11330 C C . ALA A 1 37 ? 0.056 -7.594 -2.514 1.00 0.00 37 ALA A C 10
ATOM 11331 O O . ALA A 1 37 ? -0.786 -7.633 -3.411 1.00 0.00 37 ALA A O 10
ATOM 11338 N N . LEU A 1 38 ? 1.201 -6.938 -2.617 1.00 0.00 38 LEU A N 10
ATOM 11339 C CA . LEU A 1 38 ? 1.592 -6.232 -3.827 1.00 0.00 38 LEU A CA 10
ATOM 11340 C C . LEU A 1 38 ? 2.958 -6.723 -4.278 1.00 0.00 38 LEU A C 10
ATOM 11341 O O . LEU A 1 38 ? 3.886 -6.830 -3.474 1.00 0.00 38 LEU A O 10
ATOM 11357 N N . ARG A 1 39 ? 3.084 -7.026 -5.554 1.00 0.00 39 ARG A N 10
ATOM 11358 C CA . ARG A 1 39 ? 4.356 -7.475 -6.098 1.00 0.00 39 ARG A CA 10
ATOM 11359 C C . ARG A 1 39 ? 5.060 -6.298 -6.757 1.00 0.00 39 ARG A C 10
ATOM 11360 O O . ARG A 1 39 ? 4.493 -5.647 -7.635 1.00 0.00 39 ARG A O 10
ATOM 11381 N N . VAL A 1 40 ? 6.283 -6.017 -6.333 1.00 0.00 40 VAL A N 10
ATOM 11382 C CA . VAL A 1 40 ? 6.997 -4.844 -6.823 1.00 0.00 40 VAL A CA 10
ATOM 11383 C C . VAL A 1 40 ? 7.384 -5.000 -8.298 1.00 0.00 40 VAL A C 10
ATOM 11384 O O . VAL A 1 40 ? 7.990 -6.000 -8.702 1.00 0.00 40 VAL A O 10
ATOM 11397 N N . VAL A 1 41 ? 6.989 -4.019 -9.098 1.00 0.00 41 VAL A N 10
ATOM 11398 C CA . VAL A 1 41 ? 7.328 -3.986 -10.512 1.00 0.00 41 VAL A CA 10
ATOM 11399 C C . VAL A 1 41 ? 8.544 -3.092 -10.746 1.00 0.00 41 VAL A C 10
ATOM 11400 O O . VAL A 1 41 ? 9.458 -3.454 -11.489 1.00 0.00 41 VAL A O 10
ATOM 11413 N N . ARG A 1 42 ? 8.554 -1.920 -10.111 1.00 0.00 42 ARG A N 10
ATOM 11414 C CA . ARG A 1 42 ? 9.696 -1.015 -10.208 1.00 0.00 42 ARG A CA 10
ATOM 11415 C C . ARG A 1 42 ? 9.642 0.071 -9.140 1.00 0.00 42 ARG A C 10
ATOM 11416 O O . ARG A 1 42 ? 8.589 0.660 -8.890 1.00 0.00 42 ARG A O 10
ATOM 11437 N N . ILE A 1 43 ? 10.784 0.322 -8.509 1.00 0.00 43 ILE A N 10
ATOM 11438 C CA . ILE A 1 43 ? 10.920 1.434 -7.580 1.00 0.00 43 ILE A CA 10
ATOM 11439 C C . ILE A 1 43 ? 11.396 2.662 -8.348 1.00 0.00 43 ILE A C 10
ATOM 11440 O O . ILE A 1 43 ? 12.367 2.583 -9.104 1.00 0.00 43 ILE A O 10
ATOM 11456 N N . ALA A 1 44 ? 10.710 3.783 -8.175 1.00 0.00 44 ALA A N 10
ATOM 11457 C CA . ALA A 1 44 ? 11.083 5.011 -8.863 1.00 0.00 44 ALA A CA 10
ATOM 11458 C C . ALA A 1 44 ? 12.457 5.486 -8.396 1.00 0.00 44 ALA A C 10
ATOM 11459 O O . ALA A 1 44 ? 12.720 5.563 -7.196 1.00 0.00 44 ALA A O 10
ATOM 11466 N N . PRO A 1 45 ? 13.345 5.815 -9.347 1.00 0.00 45 PRO A N 10
ATOM 11467 C CA . PRO A 1 45 ? 14.726 6.233 -9.052 1.00 0.00 45 PRO A CA 10
ATOM 11468 C C . PRO A 1 45 ? 14.800 7.467 -8.147 1.00 0.00 45 PRO A C 10
ATOM 11469 O O . PRO A 1 45 ? 15.832 7.736 -7.533 1.00 0.00 45 PRO A O 10
ATOM 11480 N N . LEU A 1 46 ? 13.703 8.204 -8.066 1.00 0.00 46 LEU A N 10
ATOM 11481 C CA . LEU A 1 46 ? 13.661 9.432 -7.280 1.00 0.00 46 LEU A CA 10
AT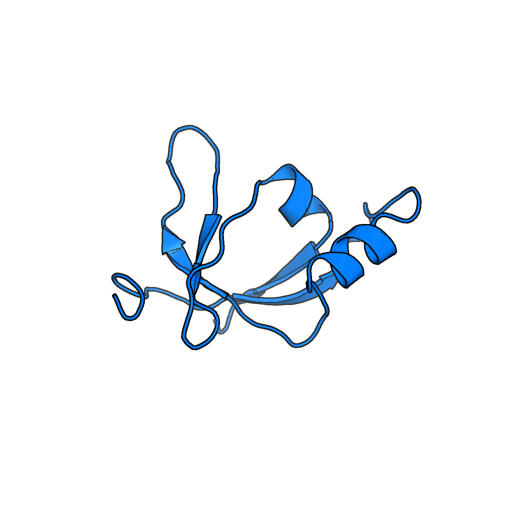OM 11482 C C . LEU A 1 46 ? 13.267 9.151 -5.830 1.00 0.00 46 LEU A C 10
ATOM 11483 O O . LEU A 1 46 ? 13.542 9.953 -4.942 1.00 0.00 46 LEU A O 10
ATOM 11499 N N . GLY A 1 47 ? 12.637 8.007 -5.598 1.00 0.00 47 GLY A N 10
ATOM 11500 C CA . GLY A 1 47 ? 12.100 7.707 -4.281 1.00 0.00 47 GLY A CA 10
ATOM 11501 C C . GLY A 1 47 ? 10.604 7.940 -4.233 1.00 0.00 47 GLY A C 10
ATOM 11502 O O . GLY A 1 47 ? 9.923 7.521 -3.292 1.00 0.00 47 GLY A O 10
ATOM 11506 N N . ASP A 1 48 ? 10.109 8.623 -5.260 1.00 0.00 48 ASP A N 10
ATOM 11507 C CA . ASP A 1 48 ? 8.677 8.816 -5.475 1.00 0.00 48 ASP A CA 10
ATOM 11508 C C . ASP A 1 48 ? 7.984 7.474 -5.702 1.00 0.00 48 ASP A C 10
ATOM 11509 O O . ASP A 1 48 ? 8.668 6.460 -5.837 1.00 0.00 48 ASP A O 10
ATOM 11518 N N . PRO A 1 49 ? 6.623 7.457 -5.694 1.00 0.00 49 PRO A N 10
ATOM 11519 C CA . PRO A 1 49 ? 5.791 6.252 -5.702 1.00 0.00 49 PRO A CA 10
ATOM 11520 C C . PRO A 1 49 ? 6.393 5.025 -6.386 1.00 0.00 49 PRO A C 10
ATOM 11521 O O . PRO A 1 49 ? 7.128 5.109 -7.370 1.00 0.00 49 PRO A O 10
ATOM 11532 N N . ILE A 1 50 ? 5.960 3.880 -5.903 1.00 0.00 50 ILE A N 10
ATOM 11533 C CA . ILE A 1 50 ? 6.518 2.608 -6.315 1.00 0.00 50 ILE A CA 10
ATOM 11534 C C . ILE A 1 50 ? 5.497 1.842 -7.133 1.00 0.00 50 ILE A C 10
ATOM 11535 O O . ILE A 1 50 ? 4.326 1.765 -6.757 1.00 0.00 50 ILE A O 10
ATOM 11551 N N . GLN A 1 51 ? 5.938 1.295 -8.252 1.00 0.00 51 GLN A N 10
ATOM 11552 C CA . GLN A 1 51 ? 5.070 0.552 -9.133 1.00 0.00 51 GLN A CA 10
ATOM 11553 C C . GLN A 1 51 ? 4.961 -0.890 -8.672 1.00 0.00 51 GLN A C 10
ATOM 11554 O O . GLN A 1 51 ? 5.962 -1.601 -8.600 1.00 0.00 51 GLN A O 10
ATOM 11568 N N . VAL A 1 52 ? 3.748 -1.301 -8.341 1.00 0.00 52 VAL A N 10
ATOM 11569 C CA . VAL A 1 52 ? 3.471 -2.666 -7.913 1.00 0.00 52 VAL A CA 10
ATOM 11570 C C . VAL A 1 52 ? 2.312 -3.243 -8.719 1.00 0.00 52 VAL A C 10
ATOM 11571 O O . VAL A 1 52 ? 1.607 -2.508 -9.407 1.00 0.00 52 VAL A O 10
ATOM 11584 N N . GLU A 1 53 ? 2.114 -4.550 -8.632 1.00 0.00 53 GLU A N 10
ATOM 11585 C CA . GLU A 1 53 ? 1.066 -5.215 -9.397 1.00 0.00 53 GLU A CA 10
ATOM 11586 C C . GLU A 1 53 ? 0.220 -6.085 -8.477 1.00 0.00 53 GLU A C 10
ATOM 11587 O O . GLU A 1 53 ? 0.704 -6.584 -7.457 1.00 0.00 53 GLU A O 10
ATOM 11599 N N . THR A 1 54 ? -1.039 -6.257 -8.843 1.00 0.00 54 THR A N 10
ATOM 11600 C CA . THR A 1 54 ? -1.976 -7.042 -8.065 1.00 0.00 54 THR A CA 10
ATOM 11601 C C . THR A 1 54 ? -2.503 -8.217 -8.884 1.00 0.00 54 THR A C 10
ATOM 11602 O O . THR A 1 54 ? -2.248 -9.382 -8.568 1.00 0.00 54 THR A O 10
ATOM 11613 N N . ARG A 1 55 ? -3.221 -7.892 -9.953 1.00 0.00 55 ARG A N 10
ATOM 11614 C CA . ARG A 1 55 ? -3.854 -8.896 -10.798 1.00 0.00 55 ARG A CA 10
ATOM 11615 C C . ARG A 1 55 ? -4.369 -8.261 -12.096 1.00 0.00 55 ARG A C 10
ATOM 11616 O O . ARG A 1 55 ? -5.195 -8.842 -12.797 1.00 0.00 55 ARG A O 10
ATOM 11637 N N . GLN A 1 56 ? -3.863 -7.080 -12.432 1.00 0.00 56 GLN A N 10
ATOM 11638 C CA . GLN A 1 56 ? -4.405 -6.332 -13.564 1.00 0.00 56 GLN A CA 10
ATOM 11639 C C . GLN A 1 56 ? -3.340 -5.493 -14.268 1.00 0.00 56 GLN A C 10
ATOM 11640 O O . GLN A 1 56 ? -3.184 -5.580 -15.485 1.00 0.00 56 GLN A O 10
ATOM 11654 N N . THR A 1 57 ? -2.603 -4.698 -13.509 1.00 0.00 57 THR A N 10
ATOM 11655 C CA . THR A 1 57 ? -1.633 -3.782 -14.086 1.00 0.00 57 THR A CA 10
ATOM 11656 C C . THR A 1 57 ? -0.813 -3.122 -12.981 1.00 0.00 57 THR A C 10
ATOM 11657 O O . THR A 1 57 ? -1.170 -3.205 -11.803 1.00 0.00 57 THR A O 10
ATOM 11668 N N . SER A 1 58 ? 0.276 -2.467 -13.359 1.00 0.00 58 SER A N 10
ATOM 11669 C CA . SER A 1 58 ? 1.173 -1.866 -12.390 1.00 0.00 58 SER A CA 10
ATOM 11670 C C . SER A 1 58 ? 0.660 -0.507 -11.924 1.00 0.00 58 SER A C 10
ATOM 11671 O O . SER A 1 58 ? 0.380 0.381 -12.729 1.00 0.00 58 SER A O 10
ATOM 11679 N N . LEU A 1 59 ? 0.549 -0.362 -10.615 1.00 0.00 59 LEU A N 10
ATOM 11680 C CA . LEU A 1 59 ? 0.055 0.863 -10.003 1.00 0.00 59 LEU A CA 10
ATOM 11681 C C . LEU A 1 59 ? 1.131 1.463 -9.110 1.00 0.00 59 LEU A C 10
ATOM 11682 O O . LEU A 1 59 ? 1.923 0.734 -8.516 1.00 0.00 59 LEU A O 10
ATOM 11698 N N . ALA A 1 60 ? 1.164 2.783 -9.022 1.00 0.00 60 ALA A N 10
ATOM 11699 C CA . ALA A 1 60 ? 2.148 3.464 -8.197 1.00 0.00 60 ALA A CA 10
ATOM 11700 C C . ALA A 1 60 ? 1.480 4.116 -6.995 1.00 0.00 60 ALA A C 10
ATOM 11701 O O . ALA A 1 60 ? 0.516 4.872 -7.142 1.00 0.00 60 ALA A O 10
ATOM 11708 N N . LEU A 1 61 ? 1.989 3.817 -5.809 1.00 0.00 61 LEU A N 10
ATOM 11709 C CA . LEU A 1 61 ? 1.447 4.385 -4.581 1.00 0.00 61 LEU A CA 10
ATOM 11710 C C . LEU A 1 61 ? 2.369 5.488 -4.080 1.00 0.00 61 LEU A C 10
ATOM 11711 O O . LEU A 1 61 ? 3.583 5.303 -4.017 1.00 0.00 61 LEU A O 10
ATOM 11727 N N . ARG A 1 62 ? 1.792 6.627 -3.726 1.00 0.00 62 ARG A N 10
ATOM 11728 C CA . ARG A 1 62 ? 2.576 7.818 -3.422 1.00 0.00 62 ARG A CA 10
ATOM 11729 C C . ARG A 1 62 ? 3.232 7.708 -2.057 1.00 0.00 62 ARG A C 10
ATOM 11730 O O . ARG A 1 62 ? 2.982 6.763 -1.305 1.00 0.00 62 ARG A O 10
ATOM 11751 N N . ARG A 1 63 ? 4.062 8.695 -1.736 1.00 0.00 63 ARG A N 10
ATOM 11752 C CA . ARG A 1 63 ? 4.668 8.790 -0.414 1.00 0.00 63 ARG A CA 10
ATOM 11753 C C . ARG A 1 63 ? 3.572 8.961 0.627 1.00 0.00 63 ARG A C 10
ATOM 11754 O O . ARG A 1 63 ? 3.679 8.481 1.754 1.00 0.00 63 ARG A O 10
ATOM 11775 N N . LYS A 1 64 ? 2.513 9.654 0.225 1.00 0.00 64 LYS A N 10
ATOM 11776 C CA . LYS A 1 64 ? 1.353 9.864 1.073 1.00 0.00 64 LYS A CA 10
ATOM 11777 C C . LYS A 1 64 ? 0.692 8.538 1.425 1.00 0.00 64 LYS A C 10
ATOM 11778 O O . LYS A 1 64 ? 0.478 8.235 2.600 1.00 0.00 64 LYS A O 10
ATOM 11797 N N . ASP A 1 65 ? 0.386 7.749 0.403 1.00 0.00 65 ASP A N 10
ATOM 11798 C CA . ASP A 1 65 ? -0.264 6.462 0.593 1.00 0.00 65 ASP A CA 10
ATOM 11799 C C . ASP A 1 65 ? 0.635 5.537 1.393 1.00 0.00 65 ASP A C 10
ATOM 11800 O O . ASP A 1 65 ? 0.180 4.843 2.298 1.00 0.00 65 ASP A O 10
ATOM 11809 N N . LEU A 1 66 ? 1.925 5.556 1.068 1.00 0.00 66 LEU A N 10
ATOM 11810 C CA . LEU A 1 66 ? 2.909 4.724 1.753 1.00 0.00 66 LEU A CA 10
ATOM 11811 C C . LEU A 1 66 ? 2.956 5.055 3.242 1.00 0.00 66 LEU A C 10
ATOM 11812 O O . LEU A 1 66 ? 3.076 4.165 4.081 1.00 0.00 66 LEU A O 10
ATOM 11828 N N . ALA A 1 67 ? 2.835 6.336 3.570 1.00 0.00 67 ALA A N 10
ATOM 11829 C CA . ALA A 1 67 ? 2.884 6.774 4.959 1.00 0.00 67 ALA A CA 10
ATOM 11830 C C . ALA A 1 67 ? 1.627 6.360 5.718 1.00 0.00 67 ALA A C 10
ATOM 11831 O O . ALA A 1 67 ? 1.598 6.371 6.948 1.00 0.00 67 ALA A O 10
ATOM 11838 N N . LEU A 1 68 ? 0.591 5.988 4.982 1.00 0.00 68 LEU A N 10
ATOM 11839 C CA . LEU A 1 68 ? -0.670 5.584 5.589 1.00 0.00 68 LEU A CA 10
ATOM 11840 C C . LEU A 1 68 ? -0.894 4.080 5.458 1.00 0.00 68 LEU A C 10
ATOM 11841 O O . LEU A 1 68 ? -1.861 3.542 5.994 1.00 0.00 68 LEU A O 10
ATOM 11857 N N . LEU A 1 69 ? 0.008 3.406 4.761 1.00 0.00 69 LEU A N 10
ATOM 11858 C CA . LEU A 1 69 ? -0.106 1.967 4.555 1.00 0.00 69 LEU A CA 10
ATOM 11859 C C . LEU A 1 69 ? 0.975 1.220 5.323 1.00 0.00 69 LEU A C 10
ATOM 11860 O O . LEU A 1 69 ? 2.143 1.613 5.311 1.00 0.00 69 LEU A O 10
ATOM 11876 N N . THR A 1 70 ? 0.587 0.148 6.000 1.00 0.00 70 THR A N 10
ATOM 11877 C CA . THR A 1 70 ? 1.552 -0.700 6.676 1.00 0.00 70 THR A CA 10
ATOM 11878 C C . THR A 1 70 ? 1.726 -2.011 5.918 1.00 0.00 70 THR A C 10
ATOM 11879 O O . THR A 1 70 ? 0.784 -2.793 5.769 1.00 0.00 70 THR A O 10
ATOM 11890 N N . LEU A 1 71 ? 2.930 -2.233 5.429 1.00 0.00 71 LEU A N 10
ATOM 11891 C CA . LEU A 1 71 ? 3.226 -3.414 4.634 1.00 0.00 71 LEU A CA 10
ATOM 11892 C C . LEU A 1 71 ? 4.389 -4.188 5.234 1.00 0.00 71 LEU A C 10
ATOM 11893 O O . LEU A 1 71 ? 5.273 -3.611 5.868 1.00 0.00 71 LEU A O 10
ATOM 11909 N N . VAL A 1 72 ? 4.383 -5.491 5.028 1.00 0.00 72 VAL A N 10
ATOM 11910 C CA . VAL A 1 72 ? 5.478 -6.344 5.448 1.00 0.00 72 VAL A CA 10
ATOM 11911 C C . VAL A 1 72 ? 5.903 -7.232 4.286 1.00 0.00 72 VAL A C 10
ATOM 11912 O O . VAL A 1 72 ? 5.084 -7.945 3.699 1.00 0.00 72 VAL A O 10
ATOM 11925 N N . PRO A 1 73 ? 7.180 -7.169 3.903 1.00 0.00 73 PRO A N 10
ATOM 11926 C CA . PRO A 1 73 ? 7.703 -7.989 2.816 1.00 0.00 73 PRO A CA 10
ATOM 11927 C C . PRO A 1 73 ? 7.694 -9.466 3.175 1.00 0.00 73 PRO A C 10
ATOM 11928 O O . PRO A 1 73 ? 7.542 -9.832 4.344 1.00 0.00 73 PRO A O 10
ATOM 11939 N N . LEU A 1 74 ? 7.835 -10.310 2.166 1.00 0.00 74 LEU A N 10
ATOM 11940 C CA . LEU A 1 74 ? 8.007 -11.732 2.390 1.00 0.00 74 LEU A CA 10
ATOM 11941 C C . LEU A 1 74 ? 9.184 -11.968 3.330 1.00 0.00 74 LEU A C 10
ATOM 11942 O O . LEU A 1 74 ? 9.112 -12.812 4.224 1.00 0.00 74 LEU A O 10
ATOM 11958 N N . ASP A 1 75 ? 10.253 -11.194 3.115 1.00 0.00 75 ASP A N 10
ATOM 11959 C CA . ASP A 1 75 ? 11.422 -11.186 3.994 1.00 0.00 75 ASP A CA 10
ATOM 11960 C C . ASP A 1 75 ? 12.102 -12.551 4.005 1.00 0.00 75 ASP A C 10
ATOM 11961 O O . ASP A 1 75 ? 11.741 -13.401 4.844 1.00 0.00 75 ASP A O 10
ATOM 11971 N N . MET A 1 1 ? 10.049 0.382 -23.620 1.00 0.00 1 MET A N 11
ATOM 11972 C CA . MET A 1 1 ? 9.686 0.990 -22.320 1.00 0.00 1 MET A CA 11
ATOM 11973 C C . MET A 1 1 ? 9.463 -0.090 -21.264 1.00 0.00 1 MET A C 11
ATOM 11974 O O . MET A 1 1 ? 9.334 0.205 -20.074 1.00 0.00 1 MET A O 11
ATOM 11987 N N . SER A 1 2 ? 9.435 -1.345 -21.703 1.00 0.00 2 SER A N 11
ATOM 11988 C CA . SER A 1 2 ? 9.179 -2.462 -20.808 1.00 0.00 2 SER A CA 11
ATOM 11989 C C . SER A 1 2 ? 10.448 -2.899 -20.076 1.00 0.00 2 SER A C 11
ATOM 11990 O O . SER A 1 2 ? 11.077 -3.896 -20.433 1.00 0.00 2 SER A O 11
ATOM 11998 N N . ALA A 1 3 ? 10.834 -2.132 -19.071 1.00 0.00 3 ALA A N 11
ATOM 11999 C CA . ALA A 1 3 ? 11.950 -2.502 -18.217 1.00 0.00 3 ALA A CA 11
ATOM 12000 C C . ALA A 1 3 ? 11.419 -3.056 -16.906 1.00 0.00 3 ALA A C 11
ATOM 12001 O O . ALA A 1 3 ? 11.293 -2.340 -15.909 1.00 0.00 3 ALA A O 11
ATOM 12008 N N . LEU A 1 4 ? 11.069 -4.328 -16.934 1.00 0.00 4 LEU A N 11
ATOM 12009 C CA . LEU A 1 4 ? 10.420 -4.975 -15.808 1.00 0.00 4 LEU A CA 11
ATOM 12010 C C . LEU A 1 4 ? 11.398 -5.847 -15.032 1.00 0.00 4 LEU A C 11
ATOM 12011 O O . LEU A 1 4 ? 11.963 -6.796 -15.577 1.00 0.00 4 LEU A O 11
ATOM 12027 N N . GLN A 1 5 ? 11.604 -5.510 -13.769 1.00 0.00 5 GLN A N 11
ATOM 12028 C CA . GLN A 1 5 ? 12.394 -6.339 -12.875 1.00 0.00 5 GLN A CA 11
ATOM 12029 C C . GLN A 1 5 ? 11.809 -6.284 -11.469 1.00 0.00 5 GLN A C 11
ATOM 12030 O O . GLN A 1 5 ? 12.098 -5.363 -10.705 1.00 0.00 5 GLN A O 11
ATOM 12044 N N . PRO A 1 6 ? 10.941 -7.246 -11.128 1.00 0.00 6 PRO A N 11
ATOM 12045 C CA . PRO A 1 6 ? 10.333 -7.325 -9.802 1.00 0.00 6 PRO A CA 11
ATOM 12046 C C . PRO A 1 6 ? 11.360 -7.689 -8.737 1.00 0.00 6 PRO A C 11
ATOM 12047 O O . PRO A 1 6 ? 12.163 -8.604 -8.926 1.00 0.00 6 PRO A O 11
ATOM 12058 N N . SER A 1 7 ? 11.344 -6.967 -7.629 1.00 0.00 7 SER A N 11
ATOM 12059 C CA . SER A 1 7 ? 12.279 -7.235 -6.550 1.00 0.00 7 SER A CA 11
ATOM 12060 C C . SER A 1 7 ? 11.650 -8.185 -5.532 1.00 0.00 7 SER A C 11
ATOM 12061 O O . SER A 1 7 ? 11.863 -9.396 -5.596 1.00 0.00 7 SER A O 11
ATOM 12069 N N . ARG A 1 8 ? 10.854 -7.658 -4.610 1.00 0.00 8 ARG A N 11
ATOM 12070 C CA . ARG A 1 8 ? 10.234 -8.489 -3.595 1.00 0.00 8 ARG A CA 11
ATOM 12071 C C . ARG A 1 8 ? 8.739 -8.224 -3.522 1.00 0.00 8 ARG A C 11
ATOM 12072 O O . ARG A 1 8 ? 8.194 -7.440 -4.301 1.00 0.00 8 ARG A O 11
ATOM 12093 N N . SER A 1 9 ? 8.090 -8.874 -2.577 1.00 0.00 9 SER A N 11
ATOM 12094 C CA . SER A 1 9 ? 6.653 -8.743 -2.408 1.00 0.00 9 SER A CA 11
ATOM 12095 C C . SER A 1 9 ? 6.319 -8.298 -0.990 1.00 0.00 9 SER A C 11
ATOM 12096 O O . SER A 1 9 ? 6.924 -8.765 -0.019 1.00 0.00 9 SER A O 11
ATOM 12104 N N . TYR A 1 10 ? 5.364 -7.393 -0.881 1.00 0.00 10 TYR A N 11
ATOM 12105 C CA . TYR A 1 10 ? 4.918 -6.896 0.406 1.00 0.00 10 TYR A CA 11
ATOM 12106 C C . TYR A 1 10 ? 3.425 -7.153 0.553 1.00 0.00 10 TYR A C 11
ATOM 12107 O O . TYR A 1 10 ? 2.657 -6.888 -0.373 1.00 0.00 10 TYR A O 11
ATOM 12125 N N . ARG A 1 11 ? 3.004 -7.681 1.688 1.00 0.00 11 ARG A N 11
ATOM 12126 C CA . ARG A 1 11 ? 1.580 -7.859 1.923 1.00 0.00 11 ARG A CA 11
ATOM 12127 C C . ARG A 1 11 ? 1.052 -6.750 2.809 1.00 0.00 11 ARG A C 11
ATOM 12128 O O . ARG A 1 11 ? 1.804 -6.121 3.558 1.00 0.00 11 ARG A O 11
ATOM 12149 N N . ILE A 1 12 ? -0.244 -6.525 2.727 1.00 0.00 12 ILE A N 11
ATOM 12150 C CA . ILE A 1 12 ? -0.883 -5.487 3.518 1.00 0.00 12 ILE A CA 11
ATOM 12151 C C . ILE A 1 12 ? -1.571 -6.105 4.727 1.00 0.00 12 ILE A C 11
ATOM 12152 O O . ILE A 1 12 ? -2.512 -6.892 4.579 1.00 0.00 12 ILE A O 11
ATOM 12168 N N . THR A 1 13 ? -1.104 -5.748 5.909 1.00 0.00 13 THR A N 11
ATOM 12169 C CA . THR A 1 13 ? -1.634 -6.303 7.141 1.00 0.00 13 THR A CA 11
ATOM 12170 C C . THR A 1 13 ? -2.758 -5.427 7.694 1.00 0.00 13 THR A C 11
ATOM 12171 O O . THR A 1 13 ? -3.577 -5.879 8.494 1.00 0.00 13 THR A O 11
ATOM 12182 N N . GLY A 1 14 ? -2.798 -4.175 7.255 1.00 0.00 14 GLY A N 11
ATOM 12183 C CA . GLY A 1 14 ? -3.817 -3.258 7.731 1.00 0.00 14 GLY A CA 11
ATOM 12184 C C . GLY A 1 14 ? -3.488 -1.813 7.414 1.00 0.00 14 GLY A C 11
ATOM 12185 O O . GLY A 1 14 ? -2.839 -1.530 6.405 1.00 0.00 14 GLY A O 11
ATOM 12189 N N . TYR A 1 15 ? -3.935 -0.902 8.266 1.00 0.00 15 TYR A N 11
ATOM 12190 C CA . TYR A 1 15 ? -3.680 0.519 8.074 1.00 0.00 15 TYR A CA 11
ATOM 12191 C C . TYR A 1 15 ? -2.945 1.105 9.275 1.00 0.00 15 TYR A C 11
ATOM 12192 O O . TYR A 1 15 ? -3.071 0.608 10.398 1.00 0.00 15 TYR A O 11
ATOM 12210 N N . SER A 1 16 ? -2.181 2.159 9.033 1.00 0.00 16 SER A N 11
ATOM 12211 C CA . SER A 1 16 ? -1.416 2.815 10.073 1.00 0.00 16 SER A CA 11
ATOM 12212 C C . SER A 1 16 ? -2.292 3.792 10.861 1.00 0.00 16 SER A C 11
ATOM 12213 O O . SER A 1 16 ? -3.280 4.303 10.345 1.00 0.00 16 SER A O 11
ATOM 12221 N N . PRO A 1 17 ? -1.951 4.059 12.131 1.00 0.00 17 PRO A N 11
ATOM 12222 C CA . PRO A 1 17 ? -2.722 4.977 12.985 1.00 0.00 17 PRO A CA 11
ATOM 12223 C C . PRO A 1 17 ? -2.751 6.414 12.455 1.00 0.00 17 PRO A C 11
ATOM 12224 O O . PRO A 1 17 ? -3.580 7.223 12.873 1.00 0.00 17 PRO A O 11
ATOM 12235 N N . ALA A 1 18 ? -1.848 6.724 11.536 1.00 0.00 18 ALA A N 11
ATOM 12236 C CA . ALA A 1 18 ? -1.743 8.074 10.994 1.00 0.00 18 ALA A CA 11
ATOM 12237 C C . ALA A 1 18 ? -2.730 8.324 9.851 1.00 0.00 18 ALA A C 11
ATOM 12238 O O . ALA A 1 18 ? -2.860 9.456 9.381 1.00 0.00 18 ALA A O 11
ATOM 12245 N N . ILE A 1 19 ? -3.430 7.288 9.402 1.00 0.00 19 ILE A N 11
ATOM 12246 C CA . ILE A 1 19 ? -4.379 7.453 8.306 1.00 0.00 19 ILE A CA 11
ATOM 12247 C C . ILE A 1 19 ? -5.781 7.736 8.843 1.00 0.00 19 ILE A C 11
ATOM 12248 O O . ILE A 1 19 ? -6.153 7.267 9.922 1.00 0.00 19 ILE A O 11
ATOM 12264 N N . SER A 1 20 ? -6.548 8.520 8.096 1.00 0.00 20 SER A N 11
ATOM 12265 C CA . SER A 1 20 ? -7.915 8.842 8.477 1.00 0.00 20 SER A CA 11
ATOM 12266 C C . SER A 1 20 ? -8.858 7.736 7.994 1.00 0.00 20 SER A C 11
ATOM 12267 O O . SER A 1 20 ? -8.524 6.996 7.065 1.00 0.00 20 SER A O 11
ATOM 12275 N N . ASN A 1 21 ? -10.030 7.628 8.617 1.00 0.00 21 ASN A N 11
ATOM 12276 C CA . ASN A 1 21 ? -10.968 6.541 8.315 1.00 0.00 21 ASN A CA 11
ATOM 12277 C C . ASN A 1 21 ? -11.462 6.617 6.872 1.00 0.00 21 ASN A C 11
ATOM 12278 O O . ASN A 1 21 ? -11.466 5.616 6.157 1.00 0.00 21 ASN A O 11
ATOM 12289 N N . GLY A 1 22 ? -11.871 7.805 6.450 1.00 0.00 22 GLY A N 11
ATOM 12290 C CA . GLY A 1 22 ? -12.348 7.978 5.090 1.00 0.00 22 GLY A CA 11
ATOM 12291 C C . GLY A 1 22 ? -11.257 7.737 4.065 1.00 0.00 22 GLY A C 11
ATOM 12292 O O . GLY A 1 22 ? -11.504 7.153 3.012 1.00 0.00 22 GLY A O 11
ATOM 12296 N N . TYR A 1 23 ? -10.046 8.177 4.381 1.00 0.00 23 TYR A N 11
ATOM 12297 C CA . TYR A 1 23 ? -8.900 7.966 3.505 1.00 0.00 23 TYR A CA 11
ATOM 12298 C C . TYR A 1 23 ? -8.609 6.474 3.394 1.00 0.00 23 TYR A C 11
ATOM 12299 O O . TYR A 1 23 ? -8.289 5.967 2.319 1.00 0.00 23 TYR A O 11
ATOM 12317 N N . ARG A 1 24 ? -8.734 5.784 4.522 1.00 0.00 24 ARG A N 11
ATOM 12318 C CA . ARG A 1 24 ? -8.646 4.332 4.573 1.00 0.00 24 ARG A CA 11
ATOM 12319 C C . ARG A 1 24 ? -9.659 3.709 3.635 1.00 0.00 24 ARG A C 11
ATOM 12320 O O . ARG A 1 24 ? -9.346 2.792 2.884 1.00 0.00 24 ARG A O 11
ATOM 12341 N N . GLN A 1 25 ? -10.868 4.227 3.684 1.00 0.00 25 GLN A N 11
ATOM 12342 C CA . GLN A 1 25 ? -11.947 3.725 2.868 1.00 0.00 25 GLN A CA 11
ATOM 12343 C C . GLN A 1 25 ? -11.717 4.040 1.394 1.00 0.00 25 GLN A C 11
ATOM 12344 O O . GLN A 1 25 ? -12.114 3.267 0.523 1.00 0.00 25 GLN A O 11
ATOM 12358 N N . ARG A 1 26 ? -11.059 5.160 1.118 1.00 0.00 26 ARG A N 11
ATOM 12359 C CA . ARG A 1 26 ? -10.700 5.509 -0.250 1.00 0.00 26 ARG A CA 11
ATOM 12360 C C . ARG A 1 26 ? -9.635 4.542 -0.759 1.00 0.00 26 ARG A C 11
ATOM 12361 O O . ARG A 1 26 ? -9.684 4.100 -1.905 1.00 0.00 26 ARG A O 11
ATOM 12382 N N . LEU A 1 27 ? -8.693 4.194 0.113 1.00 0.00 27 LEU A N 11
ATOM 12383 C CA . LEU A 1 27 ? -7.658 3.223 -0.228 1.00 0.00 27 LEU A CA 11
ATOM 12384 C C . LEU A 1 27 ? -8.268 1.834 -0.392 1.00 0.00 27 LEU A C 11
ATOM 12385 O O . LEU A 1 27 ? -7.913 1.081 -1.302 1.00 0.00 27 LEU A O 11
ATOM 12401 N N . PHE A 1 28 ? -9.200 1.517 0.493 1.00 0.00 28 PHE A N 11
ATOM 12402 C CA . PHE A 1 28 ? -9.977 0.284 0.418 1.00 0.00 28 PHE A CA 11
ATOM 12403 C C . PHE A 1 28 ? -10.667 0.182 -0.937 1.00 0.00 28 PHE A C 11
ATOM 12404 O O . PHE A 1 28 ? -10.605 -0.850 -1.609 1.00 0.00 28 PHE A O 11
ATOM 12421 N N . SER A 1 29 ? -11.311 1.277 -1.325 1.00 0.00 29 SER A N 11
ATOM 12422 C CA . SER A 1 29 ? -12.004 1.371 -2.604 1.00 0.00 29 SER A CA 11
ATOM 12423 C C . SER A 1 29 ? -11.040 1.160 -3.770 1.00 0.00 29 SER A C 11
ATOM 12424 O O . SER A 1 29 ? -11.408 0.597 -4.802 1.00 0.00 29 SER A O 11
ATOM 12432 N N . MET A 1 30 ? -9.805 1.611 -3.595 1.00 0.00 30 MET A N 11
ATOM 12433 C CA . MET A 1 30 ? -8.778 1.446 -4.622 1.00 0.00 30 MET A CA 11
ATOM 12434 C C . MET A 1 30 ? -8.359 -0.011 -4.741 1.00 0.00 30 MET A C 11
ATOM 12435 O O . MET A 1 30 ? -7.927 -0.459 -5.805 1.00 0.00 30 MET A O 11
ATOM 12449 N N . GLY A 1 31 ? -8.495 -0.742 -3.648 1.00 0.00 31 GLY A N 11
ATOM 12450 C CA . GLY A 1 31 ? -8.100 -2.134 -3.634 1.00 0.00 31 GLY A CA 11
ATOM 12451 C C . GLY A 1 31 ? -6.988 -2.407 -2.644 1.00 0.00 31 GLY A C 11
ATOM 12452 O O . GLY A 1 31 ? -6.440 -3.507 -2.607 1.00 0.00 31 GLY A O 11
ATOM 12456 N N . LEU A 1 32 ? -6.664 -1.406 -1.839 1.00 0.00 32 LEU A N 11
ATOM 12457 C CA . LEU A 1 32 ? -5.605 -1.526 -0.849 1.00 0.00 32 LEU A CA 11
ATOM 12458 C C . LEU A 1 32 ? -6.202 -1.801 0.525 1.00 0.00 32 LEU A C 11
ATOM 12459 O O . LEU A 1 32 ? -6.600 -0.880 1.240 1.00 0.00 32 LEU A O 11
ATOM 12475 N N . LEU A 1 33 ? -6.292 -3.075 0.876 1.00 0.00 33 LEU A N 11
ATOM 12476 C CA . LEU A 1 33 ? -6.867 -3.479 2.141 1.00 0.00 33 LEU A CA 11
ATOM 12477 C C . LEU A 1 33 ? -6.072 -4.634 2.745 1.00 0.00 33 LEU A C 11
ATOM 12478 O O . LEU A 1 33 ? -5.309 -5.304 2.041 1.00 0.00 33 LEU A O 11
ATOM 12494 N N . PRO A 1 34 ? -6.234 -4.875 4.059 1.00 0.00 34 PRO A N 11
ATOM 12495 C CA . PRO A 1 34 ? -5.602 -6.006 4.744 1.00 0.00 34 PRO A CA 11
ATOM 12496 C C . PRO A 1 34 ? -6.032 -7.340 4.147 1.00 0.00 34 PRO A C 11
ATOM 12497 O O . PRO A 1 34 ? -7.226 -7.612 3.993 1.00 0.00 34 PRO A O 11
ATOM 12508 N N . GLY A 1 35 ? -5.058 -8.168 3.810 1.00 0.00 35 GLY A N 11
ATOM 12509 C CA . GLY A 1 35 ? -5.356 -9.444 3.198 1.00 0.00 35 GLY A CA 11
ATOM 12510 C C . GLY A 1 35 ? -4.908 -9.502 1.754 1.00 0.00 35 GLY A C 11
ATOM 12511 O O . GLY A 1 35 ? -5.152 -10.487 1.061 1.00 0.00 35 GLY A O 11
ATOM 12515 N N . ALA A 1 36 ? -4.252 -8.443 1.297 1.00 0.00 36 ALA A N 11
ATOM 12516 C CA . ALA A 1 36 ? -3.737 -8.386 -0.049 1.00 0.00 36 ALA A CA 11
ATOM 12517 C C . ALA A 1 36 ? -2.219 -8.358 -0.027 1.00 0.00 36 ALA A C 11
ATOM 12518 O O . ALA A 1 36 ? -1.601 -8.241 1.035 1.00 0.00 36 ALA A O 11
ATOM 12525 N N . ALA A 1 37 ? -1.633 -8.454 -1.201 1.00 0.00 37 ALA A N 11
ATOM 12526 C CA . ALA A 1 37 ? -0.187 -8.485 -1.355 1.00 0.00 37 ALA A CA 11
ATOM 12527 C C . ALA A 1 37 ? 0.214 -7.940 -2.721 1.00 0.00 37 ALA A C 11
ATOM 12528 O O . ALA A 1 37 ? -0.446 -8.215 -3.727 1.00 0.00 37 ALA A O 11
ATOM 12535 N N . LEU A 1 38 ? 1.285 -7.165 -2.748 1.00 0.00 38 LEU A N 11
ATOM 12536 C CA . LEU A 1 38 ? 1.763 -6.540 -3.976 1.00 0.00 38 LEU A CA 11
ATOM 12537 C C . LEU A 1 38 ? 3.234 -6.859 -4.189 1.00 0.00 38 LEU A C 11
ATOM 12538 O O . LEU A 1 38 ? 4.030 -6.822 -3.250 1.00 0.00 38 LEU A O 11
ATOM 12554 N N . ARG A 1 39 ? 3.586 -7.186 -5.418 1.00 0.00 39 ARG A N 11
ATOM 12555 C CA . ARG A 1 39 ? 4.977 -7.388 -5.780 1.00 0.00 39 ARG A CA 11
ATOM 12556 C C . ARG A 1 39 ? 5.499 -6.135 -6.463 1.00 0.00 39 ARG A C 11
ATOM 12557 O O . ARG A 1 39 ? 4.849 -5.598 -7.363 1.00 0.00 39 ARG A O 11
ATOM 12578 N N . VAL A 1 40 ? 6.652 -5.664 -6.016 1.00 0.00 40 VAL A N 11
ATOM 12579 C CA . VAL A 1 40 ? 7.188 -4.394 -6.475 1.00 0.00 40 VAL A CA 11
ATOM 12580 C C . VAL A 1 40 ? 7.706 -4.485 -7.908 1.00 0.00 40 VAL A C 11
ATOM 12581 O O . VAL A 1 40 ? 8.373 -5.450 -8.289 1.00 0.00 40 VAL A O 11
ATOM 12594 N N . VAL A 1 41 ? 7.358 -3.486 -8.701 1.00 0.00 41 VAL A N 11
ATOM 12595 C CA . VAL A 1 41 ? 7.833 -3.383 -10.069 1.00 0.00 41 VAL A CA 11
ATOM 12596 C C . VAL A 1 41 ? 8.883 -2.280 -10.193 1.00 0.00 41 VAL A C 11
ATOM 12597 O O . VAL A 1 41 ? 9.949 -2.490 -10.768 1.00 0.00 41 VAL A O 11
ATOM 12610 N N . ARG A 1 42 ? 8.588 -1.111 -9.629 1.00 0.00 42 ARG A N 11
ATOM 12611 C CA . ARG A 1 42 ? 9.439 0.064 -9.819 1.00 0.00 42 ARG A CA 11
ATOM 12612 C C . ARG A 1 42 ? 9.267 1.104 -8.713 1.00 0.00 42 ARG A C 11
ATOM 12613 O O . ARG A 1 42 ? 8.153 1.376 -8.266 1.00 0.00 42 ARG A O 11
ATOM 12634 N N . ILE A 1 43 ? 10.388 1.675 -8.285 1.00 0.00 43 ILE A N 11
ATOM 12635 C CA . ILE A 1 43 ? 10.399 2.915 -7.508 1.00 0.00 43 ILE A CA 11
ATOM 12636 C C . ILE A 1 43 ? 11.396 3.863 -8.169 1.00 0.00 43 ILE A C 11
ATOM 12637 O O . ILE A 1 43 ? 12.574 3.528 -8.290 1.00 0.00 43 ILE A O 11
ATOM 12653 N N . ALA A 1 44 ? 10.940 5.021 -8.615 1.00 0.00 44 ALA A N 11
ATOM 12654 C CA . ALA A 1 44 ? 11.821 5.950 -9.318 1.00 0.00 44 ALA A CA 11
ATOM 12655 C C . ALA A 1 44 ? 12.883 6.519 -8.379 1.00 0.00 44 ALA A C 11
ATOM 12656 O O . ALA A 1 44 ? 12.582 6.880 -7.241 1.00 0.00 44 ALA A O 11
ATOM 12663 N N . PRO A 1 45 ? 14.139 6.624 -8.863 1.00 0.00 45 PRO A N 11
ATOM 12664 C CA . PRO A 1 45 ? 15.280 7.122 -8.072 1.00 0.00 45 PRO A CA 11
ATOM 12665 C C . PRO A 1 45 ? 15.067 8.538 -7.549 1.00 0.00 45 PRO A C 11
ATOM 12666 O O . PRO A 1 45 ? 15.737 8.969 -6.608 1.00 0.00 45 PRO A O 11
ATOM 12677 N N . LEU A 1 46 ? 14.135 9.253 -8.168 1.00 0.00 46 LEU A N 11
ATOM 12678 C CA . LEU A 1 46 ? 13.755 10.595 -7.732 1.00 0.00 46 LEU A CA 11
ATOM 12679 C C . LEU A 1 46 ? 13.323 10.585 -6.275 1.00 0.00 46 LEU A C 11
ATOM 12680 O O . LEU A 1 46 ? 13.642 11.486 -5.499 1.00 0.00 46 LEU A O 11
ATOM 12696 N N . GLY A 1 47 ? 12.603 9.544 -5.910 1.00 0.00 47 GLY A N 11
ATOM 12697 C CA . GLY A 1 47 ? 12.052 9.444 -4.586 1.00 0.00 47 GLY A CA 11
ATOM 12698 C C . GLY A 1 47 ? 10.954 8.431 -4.551 1.00 0.00 47 GLY A C 11
ATOM 12699 O O . GLY A 1 47 ? 11.145 7.321 -4.046 1.00 0.00 47 GLY A O 11
ATOM 12703 N N . ASP A 1 48 ? 9.803 8.793 -5.102 1.00 0.00 48 ASP A N 11
ATOM 12704 C CA . ASP A 1 48 ? 8.719 7.853 -5.169 1.00 0.00 48 ASP A CA 11
ATOM 12705 C C . ASP A 1 48 ? 7.610 8.202 -6.143 1.00 0.00 48 ASP A C 11
ATOM 12706 O O . ASP A 1 48 ? 7.038 9.289 -6.122 1.00 0.00 48 ASP A O 11
ATOM 12715 N N . PRO A 1 49 ? 7.407 7.291 -7.088 1.00 0.00 49 PRO A N 11
ATOM 12716 C CA . PRO A 1 49 ? 6.157 6.633 -7.354 1.00 0.00 49 PRO A CA 11
ATOM 12717 C C . PRO A 1 49 ? 6.329 5.143 -7.082 1.00 0.00 49 PRO A C 11
ATOM 12718 O O . PRO A 1 49 ? 7.442 4.603 -7.163 1.00 0.00 49 PRO A O 11
ATOM 12729 N N . ILE A 1 50 ? 5.268 4.462 -6.780 1.00 0.00 50 ILE A N 11
ATOM 12730 C CA . ILE A 1 50 ? 5.398 3.055 -6.462 1.00 0.00 50 ILE A CA 11
ATOM 12731 C C . ILE A 1 50 ? 4.622 2.203 -7.447 1.00 0.00 50 ILE A C 11
ATOM 12732 O O . ILE A 1 50 ? 3.395 2.133 -7.404 1.00 0.00 50 ILE A O 11
ATOM 12748 N N . GLN A 1 51 ? 5.356 1.586 -8.353 1.00 0.00 51 GLN A N 11
ATOM 12749 C CA . GLN A 1 51 ? 4.776 0.689 -9.327 1.00 0.00 51 GLN A CA 11
ATOM 12750 C C . GLN A 1 51 ? 4.820 -0.741 -8.808 1.00 0.00 51 GLN A C 11
ATOM 12751 O O . GLN A 1 51 ? 5.887 -1.245 -8.463 1.00 0.00 51 GLN A O 11
ATOM 12765 N N . VAL A 1 52 ? 3.659 -1.377 -8.739 1.00 0.00 52 VAL A N 11
ATOM 12766 C CA . VAL A 1 52 ? 3.538 -2.736 -8.214 1.00 0.00 52 VAL A CA 11
ATOM 12767 C C . VAL A 1 52 ? 2.556 -3.539 -9.057 1.00 0.00 52 VAL A C 11
ATOM 12768 O O . VAL A 1 52 ? 1.857 -2.976 -9.898 1.00 0.00 52 VAL A O 11
ATOM 12781 N N . GLU A 1 53 ? 2.487 -4.844 -8.829 1.00 0.00 53 GLU A N 11
ATOM 12782 C CA . GLU A 1 53 ? 1.577 -5.697 -9.584 1.00 0.00 53 GLU A CA 11
ATOM 12783 C C . GLU A 1 53 ? 0.559 -6.303 -8.627 1.00 0.00 53 GLU A C 11
ATOM 12784 O O . GLU A 1 53 ? 0.917 -6.767 -7.542 1.00 0.00 53 GLU A O 11
ATOM 12796 N N . THR A 1 54 ? -0.702 -6.296 -9.027 1.00 0.00 54 THR A N 11
ATOM 12797 C CA . THR A 1 54 ? -1.779 -6.687 -8.134 1.00 0.00 54 THR A CA 11
ATOM 12798 C C . THR A 1 54 ? -2.404 -8.020 -8.552 1.00 0.00 54 THR A C 11
ATOM 12799 O O . THR A 1 54 ? -2.671 -8.882 -7.709 1.00 0.00 54 THR A O 11
ATOM 12810 N N . ARG A 1 55 ? -2.590 -8.201 -9.855 1.00 0.00 55 ARG A N 11
ATOM 12811 C CA . ARG A 1 55 ? -3.301 -9.366 -10.384 1.00 0.00 55 ARG A CA 11
ATOM 12812 C C . ARG A 1 55 ? -3.295 -9.356 -11.907 1.00 0.00 55 ARG A C 11
ATOM 12813 O O . ARG A 1 55 ? -3.181 -10.402 -12.545 1.00 0.00 55 ARG A O 11
ATOM 12834 N N . GLN A 1 56 ? -3.410 -8.173 -12.488 1.00 0.00 56 GLN A N 11
ATOM 12835 C CA . GLN A 1 56 ? -3.536 -8.051 -13.931 1.00 0.00 56 GLN A CA 11
ATOM 12836 C C . GLN A 1 56 ? -2.399 -7.206 -14.501 1.00 0.00 56 GLN A C 11
ATOM 12837 O O . GLN A 1 56 ? -1.672 -7.644 -15.397 1.00 0.00 56 GLN A O 11
ATOM 12851 N N . THR A 1 57 ? -2.222 -6.012 -13.961 1.00 0.00 57 THR A N 11
ATOM 12852 C CA . THR A 1 57 ? -1.252 -5.081 -14.507 1.00 0.00 57 THR A CA 11
ATOM 12853 C C . THR A 1 57 ? -0.565 -4.318 -13.379 1.00 0.00 57 THR A C 11
ATOM 12854 O O . THR A 1 57 ? -0.920 -4.470 -12.208 1.00 0.00 57 THR A O 11
ATOM 12865 N N . SER A 1 58 ? 0.416 -3.507 -13.734 1.00 0.00 58 SER A N 11
ATOM 12866 C CA . SER A 1 58 ? 1.162 -2.750 -12.755 1.00 0.00 58 SER A CA 11
ATOM 12867 C C . SER A 1 58 ? 0.490 -1.414 -12.486 1.00 0.00 58 SER A C 11
ATOM 12868 O O . SER A 1 58 ? 0.084 -0.702 -13.410 1.00 0.00 58 SER A O 11
ATOM 12876 N N . LEU A 1 59 ? 0.377 -1.090 -11.215 1.00 0.00 59 LEU A N 11
ATOM 12877 C CA . LEU A 1 59 ? -0.231 0.158 -10.787 1.00 0.00 59 LEU A CA 11
ATOM 12878 C C . LEU A 1 59 ? 0.817 1.066 -10.168 1.00 0.00 59 LEU A C 11
ATOM 12879 O O . LEU A 1 59 ? 1.958 0.659 -9.970 1.00 0.00 59 LEU A O 11
ATOM 12895 N N . ALA A 1 60 ? 0.415 2.285 -9.855 1.00 0.00 60 ALA A N 11
ATOM 12896 C CA . ALA A 1 60 ? 1.324 3.268 -9.287 1.00 0.00 60 ALA A CA 11
ATOM 12897 C C . ALA A 1 60 ? 0.606 4.097 -8.238 1.00 0.00 60 ALA A C 11
ATOM 12898 O O . ALA A 1 60 ? -0.582 4.398 -8.384 1.00 0.00 60 ALA A O 11
ATOM 12905 N N . LEU A 1 61 ? 1.327 4.464 -7.190 1.00 0.00 61 LEU A N 11
ATOM 12906 C CA . LEU A 1 61 ? 0.762 5.234 -6.096 1.00 0.00 61 LEU A CA 11
ATOM 12907 C C . LEU A 1 61 ? 1.872 6.013 -5.420 1.00 0.00 61 LEU A C 11
ATOM 12908 O O . LEU A 1 61 ? 3.009 5.989 -5.890 1.00 0.00 61 LEU A O 11
ATOM 12924 N N . ARG A 1 62 ? 1.557 6.703 -4.335 1.00 0.00 62 ARG A N 11
ATOM 12925 C CA . ARG A 1 62 ? 2.554 7.500 -3.651 1.00 0.00 62 ARG A CA 11
ATOM 12926 C C . ARG A 1 62 ? 2.988 6.893 -2.337 1.00 0.00 62 ARG A C 11
ATOM 12927 O O . ARG A 1 62 ? 2.301 6.061 -1.738 1.00 0.00 62 ARG A O 11
ATOM 12948 N N . ARG A 1 63 ? 4.143 7.353 -1.916 1.00 0.00 63 ARG A N 11
ATOM 12949 C CA . ARG A 1 63 ? 4.786 6.918 -0.677 1.00 0.00 63 ARG A CA 11
ATOM 12950 C C . ARG A 1 63 ? 3.882 7.109 0.536 1.00 0.00 63 ARG A C 11
ATOM 12951 O O . ARG A 1 63 ? 3.815 6.245 1.406 1.00 0.00 63 ARG A O 11
ATOM 12972 N N . LYS A 1 64 ? 3.180 8.235 0.593 1.00 0.00 64 LYS A N 11
ATOM 12973 C CA . LYS A 1 64 ? 2.352 8.548 1.750 1.00 0.00 64 LYS A CA 11
ATOM 12974 C C . LYS A 1 64 ? 1.185 7.577 1.848 1.00 0.00 64 LYS A C 11
ATOM 12975 O O . LYS A 1 64 ? 0.875 7.075 2.926 1.00 0.00 64 LYS A O 11
ATOM 12994 N N . ASP A 1 65 ? 0.564 7.296 0.711 1.00 0.00 65 ASP A N 11
ATOM 12995 C CA . ASP A 1 65 ? -0.537 6.349 0.649 1.00 0.00 65 ASP A CA 11
ATOM 12996 C C . ASP A 1 65 ? -0.078 4.981 1.125 1.00 0.00 65 ASP A C 11
ATOM 12997 O O . ASP A 1 65 ? -0.791 4.291 1.852 1.00 0.00 65 ASP A O 11
ATOM 13006 N N . LEU A 1 66 ? 1.129 4.605 0.722 1.00 0.00 66 LEU A N 11
ATOM 13007 C CA . LEU A 1 66 ? 1.695 3.324 1.112 1.00 0.00 66 LEU A CA 11
ATOM 13008 C C . LEU A 1 66 ? 2.052 3.323 2.598 1.00 0.00 66 LEU A C 11
ATOM 13009 O O . LEU A 1 66 ? 1.861 2.329 3.293 1.00 0.00 66 LEU A O 11
ATOM 13025 N N . ALA A 1 67 ? 2.572 4.450 3.073 1.00 0.00 67 ALA A N 11
ATOM 13026 C CA . ALA A 1 67 ? 2.977 4.590 4.470 1.00 0.00 67 ALA A CA 11
ATOM 13027 C C . ALA A 1 67 ? 1.773 4.564 5.405 1.00 0.00 67 ALA A C 11
ATOM 13028 O O . ALA A 1 67 ? 1.887 4.187 6.572 1.00 0.00 67 ALA A O 11
ATOM 13035 N N . LEU A 1 68 ? 0.620 4.971 4.891 1.00 0.00 68 LEU A N 11
ATOM 13036 C CA . LEU A 1 68 ? -0.610 4.942 5.670 1.00 0.00 68 LEU A CA 11
ATOM 13037 C C . LEU A 1 68 ? -1.162 3.524 5.746 1.00 0.00 68 LEU A C 11
ATOM 13038 O O . LEU A 1 68 ? -2.113 3.252 6.481 1.00 0.00 68 LEU A O 11
ATOM 13054 N N . LEU A 1 69 ? -0.550 2.626 4.990 1.00 0.00 69 LEU A N 11
ATOM 13055 C CA . LEU A 1 69 ? -0.881 1.214 5.044 1.00 0.00 69 LEU A CA 11
ATOM 13056 C C . LEU A 1 69 ? 0.131 0.483 5.919 1.00 0.00 69 LEU A C 11
ATOM 13057 O O . LEU A 1 69 ? 1.326 0.788 5.884 1.00 0.00 69 LEU A O 11
ATOM 13073 N N . THR A 1 70 ? -0.335 -0.467 6.705 1.00 0.00 70 THR A N 11
ATOM 13074 C CA . THR A 1 70 ? 0.567 -1.317 7.452 1.00 0.00 70 THR A CA 11
ATOM 13075 C C . THR A 1 70 ? 0.991 -2.475 6.568 1.00 0.00 70 THR A C 11
ATOM 13076 O O . THR A 1 70 ? 0.175 -3.316 6.187 1.00 0.00 70 THR A O 11
ATOM 13087 N N . LEU A 1 71 ? 2.261 -2.502 6.241 1.00 0.00 71 LEU A N 11
ATOM 13088 C CA . LEU A 1 71 ? 2.786 -3.477 5.306 1.00 0.00 71 LEU A CA 11
ATOM 13089 C C . LEU A 1 71 ? 3.853 -4.323 5.962 1.00 0.00 71 LEU A C 11
ATOM 13090 O O . LEU A 1 71 ? 4.680 -3.817 6.724 1.00 0.00 71 LEU A O 11
ATOM 13106 N N . VAL A 1 72 ? 3.825 -5.608 5.672 1.00 0.00 72 VAL A N 11
ATOM 13107 C CA . VAL A 1 72 ? 4.911 -6.488 6.060 1.00 0.00 72 VAL A CA 11
ATOM 13108 C C . VAL A 1 72 ? 5.407 -7.250 4.841 1.00 0.00 72 VAL A C 11
ATOM 13109 O O . VAL A 1 72 ? 4.615 -7.814 4.078 1.00 0.00 72 VAL A O 11
ATOM 13122 N N . PRO A 1 73 ? 6.719 -7.242 4.606 1.00 0.00 73 PRO A N 11
ATOM 13123 C CA . PRO A 1 73 ? 7.304 -7.924 3.461 1.00 0.00 73 PRO A CA 11
ATOM 13124 C C . PRO A 1 73 ? 7.353 -9.429 3.667 1.00 0.00 73 PRO A C 11
ATOM 13125 O O . PRO A 1 73 ? 7.234 -9.921 4.792 1.00 0.00 73 PRO A O 11
ATOM 13136 N N . LEU A 1 74 ? 7.522 -10.160 2.577 1.00 0.00 74 LEU A N 11
ATOM 13137 C CA . LEU A 1 74 ? 7.745 -11.591 2.654 1.00 0.00 74 LEU A CA 11
ATOM 13138 C C . LEU A 1 74 ? 9.121 -11.878 3.239 1.00 0.00 74 LEU A C 11
ATOM 13139 O O . LEU A 1 74 ? 9.308 -12.853 3.972 1.00 0.00 74 LEU A O 11
ATOM 13155 N N . ASP A 1 75 ? 10.076 -11.010 2.918 1.00 0.00 75 ASP A N 11
ATOM 13156 C CA . ASP A 1 75 ? 11.432 -11.122 3.434 1.00 0.00 75 ASP A CA 11
ATOM 13157 C C . ASP A 1 75 ? 12.175 -9.810 3.223 1.00 0.00 75 ASP A C 11
ATOM 13158 O O . ASP A 1 75 ? 12.395 -9.428 2.053 1.00 0.00 75 ASP A O 11
ATOM 13168 N N . MET A 1 1 ? 7.242 2.323 -22.292 1.00 0.00 1 MET A N 12
ATOM 13169 C CA . MET A 1 1 ? 7.489 0.928 -22.726 1.00 0.00 1 MET A CA 12
ATOM 13170 C C . MET A 1 1 ? 7.761 0.036 -21.525 1.00 0.00 1 MET A C 12
ATOM 13171 O O . MET A 1 1 ? 7.553 0.443 -20.382 1.00 0.00 1 MET A O 12
ATOM 13184 N N . SER A 1 2 ? 8.220 -1.180 -21.790 1.00 0.00 2 SER A N 12
ATOM 13185 C CA . SER A 1 2 ? 8.465 -2.150 -20.737 1.00 0.00 2 SER A CA 12
ATOM 13186 C C . SER A 1 2 ? 9.750 -1.839 -19.973 1.00 0.00 2 SER A C 12
ATOM 13187 O O . SER A 1 2 ? 10.837 -2.267 -20.359 1.00 0.00 2 SER A O 12
ATOM 13195 N N . ALA A 1 3 ? 9.614 -1.069 -18.906 1.00 0.00 3 ALA A N 12
ATOM 13196 C CA . ALA A 1 3 ? 10.721 -0.792 -18.001 1.00 0.00 3 ALA A CA 12
ATOM 13197 C C . ALA A 1 3 ? 10.440 -1.441 -16.655 1.00 0.00 3 ALA A C 12
ATOM 13198 O O . ALA A 1 3 ? 10.731 -0.884 -15.596 1.00 0.00 3 ALA A O 12
ATOM 13205 N N . LEU A 1 4 ? 9.875 -2.636 -16.711 1.00 0.00 4 LEU A N 12
ATOM 13206 C CA . LEU A 1 4 ? 9.415 -3.324 -15.518 1.00 0.00 4 LEU A CA 12
ATOM 13207 C C . LEU A 1 4 ? 10.395 -4.412 -15.100 1.00 0.00 4 LEU A C 12
ATOM 13208 O O . LEU A 1 4 ? 10.966 -5.106 -15.944 1.00 0.00 4 LEU A O 12
ATOM 13224 N N . GLN A 1 5 ? 10.585 -4.550 -13.796 1.00 0.00 5 GLN A N 12
ATOM 13225 C CA . GLN A 1 5 ? 11.425 -5.603 -13.247 1.00 0.00 5 GLN A CA 12
ATOM 13226 C C . GLN A 1 5 ? 11.002 -5.919 -11.816 1.00 0.00 5 GLN A C 12
ATOM 13227 O O . GLN A 1 5 ? 11.432 -5.258 -10.866 1.00 0.00 5 GLN A O 12
ATOM 13241 N N . PRO A 1 6 ? 10.129 -6.924 -11.651 1.00 0.00 6 PRO A N 12
ATOM 13242 C CA . PRO A 1 6 ? 9.624 -7.336 -10.340 1.00 0.00 6 PRO A CA 12
ATOM 13243 C C . PRO A 1 6 ? 10.729 -7.863 -9.430 1.00 0.00 6 PRO A C 12
ATOM 13244 O O . PRO A 1 6 ? 11.624 -8.586 -9.872 1.00 0.00 6 PRO A O 12
ATOM 13255 N N . SER A 1 7 ? 10.668 -7.496 -8.159 1.00 0.00 7 SER A N 12
ATOM 13256 C CA . SER A 1 7 ? 11.675 -7.926 -7.205 1.00 0.00 7 SER A CA 12
ATOM 13257 C C . SER A 1 7 ? 11.032 -8.585 -5.986 1.00 0.00 7 SER A C 12
ATOM 13258 O O . SER A 1 7 ? 10.965 -9.810 -5.898 1.00 0.00 7 SER A O 12
ATOM 13266 N N . ARG A 1 8 ? 10.537 -7.773 -5.061 1.00 0.00 8 ARG A N 12
ATOM 13267 C CA . ARG A 1 8 ? 9.989 -8.281 -3.814 1.00 0.00 8 ARG A CA 12
ATOM 13268 C C . ARG A 1 8 ? 8.499 -7.993 -3.702 1.00 0.00 8 ARG A C 12
ATOM 13269 O O . ARG A 1 8 ? 7.987 -7.041 -4.297 1.00 0.00 8 ARG A O 12
ATOM 13290 N N . SER A 1 9 ? 7.807 -8.836 -2.955 1.00 0.00 9 SER A N 12
ATOM 13291 C CA . SER A 1 9 ? 6.386 -8.668 -2.717 1.00 0.00 9 SER A CA 12
ATOM 13292 C C . SER A 1 9 ? 6.127 -8.442 -1.228 1.00 0.00 9 SER A C 12
ATOM 13293 O O . SER A 1 9 ? 6.813 -9.013 -0.376 1.00 0.00 9 SER A O 12
ATOM 13301 N N . TYR A 1 10 ? 5.155 -7.600 -0.918 1.00 0.00 10 TYR A N 12
ATOM 13302 C CA . TYR A 1 10 ? 4.879 -7.235 0.463 1.00 0.00 10 TYR A CA 12
ATOM 13303 C C . TYR A 1 10 ? 3.404 -7.417 0.787 1.00 0.00 10 TYR A C 12
ATOM 13304 O O . TYR A 1 10 ? 2.537 -7.113 -0.031 1.00 0.00 10 TYR A O 12
ATOM 13322 N N . ARG A 1 11 ? 3.133 -7.920 1.981 1.00 0.00 11 ARG A N 12
ATOM 13323 C CA . ARG A 1 11 ? 1.769 -8.056 2.472 1.00 0.00 11 ARG A CA 12
ATOM 13324 C C . ARG A 1 11 ? 1.306 -6.742 3.078 1.00 0.00 11 ARG A C 12
ATOM 13325 O O . ARG A 1 11 ? 2.116 -5.977 3.601 1.00 0.00 11 ARG A O 12
ATOM 13346 N N . ILE A 1 12 ? 0.013 -6.491 3.023 1.00 0.00 12 ILE A N 12
ATOM 13347 C CA . ILE A 1 12 ? -0.563 -5.383 3.767 1.00 0.00 12 ILE A CA 12
ATOM 13348 C C . ILE A 1 12 ? -1.264 -5.932 5.002 1.00 0.00 12 ILE A C 12
ATOM 13349 O O . ILE A 1 12 ? -2.261 -6.644 4.886 1.00 0.00 12 ILE A O 12
ATOM 13365 N N . THR A 1 13 ? -0.742 -5.622 6.177 1.00 0.00 13 THR A N 12
ATOM 13366 C CA . THR A 1 13 ? -1.342 -6.102 7.411 1.00 0.00 13 THR A CA 12
ATOM 13367 C C . THR A 1 13 ? -2.378 -5.117 7.936 1.00 0.00 13 THR A C 12
ATOM 13368 O O . THR A 1 13 ? -3.150 -5.430 8.844 1.00 0.00 13 THR A O 12
ATOM 13379 N N . GLY A 1 14 ? -2.399 -3.923 7.363 1.00 0.00 14 GLY A N 12
ATOM 13380 C CA . GLY A 1 14 ? -3.379 -2.943 7.760 1.00 0.00 14 GLY A CA 12
ATOM 13381 C C . GLY A 1 14 ? -2.983 -1.547 7.356 1.00 0.00 14 GLY A C 12
ATOM 13382 O O . GLY A 1 14 ? -2.171 -1.362 6.446 1.00 0.00 14 GLY A O 12
ATOM 13386 N N . TYR A 1 15 ? -3.549 -0.567 8.029 1.00 0.00 15 TYR A N 12
ATOM 13387 C CA . TYR A 1 15 ? -3.263 0.823 7.731 1.00 0.00 15 TYR A CA 12
ATOM 13388 C C . TYR A 1 15 ? -2.563 1.461 8.916 1.00 0.00 15 TYR A C 12
ATOM 13389 O O . TYR A 1 15 ? -2.782 1.064 10.062 1.00 0.00 15 TYR A O 12
ATOM 13407 N N . SER A 1 16 ? -1.728 2.439 8.638 1.00 0.00 16 SER A N 12
ATOM 13408 C CA . SER A 1 16 ? -0.988 3.123 9.669 1.00 0.00 16 SER A CA 12
ATOM 13409 C C . SER A 1 16 ? -1.913 4.022 10.480 1.00 0.00 16 SER A C 12
ATOM 13410 O O . SER A 1 16 ? -2.788 4.686 9.924 1.00 0.00 16 SER A O 12
ATOM 13418 N N . PRO A 1 17 ? -1.740 4.029 11.809 1.00 0.00 17 PRO A N 12
ATOM 13419 C CA . PRO A 1 17 ? -2.531 4.868 12.710 1.00 0.00 17 PRO A CA 12
ATOM 13420 C C . PRO A 1 17 ? -2.519 6.341 12.301 1.00 0.00 17 PRO A C 12
ATOM 13421 O O . PRO A 1 17 ? -1.598 6.799 11.613 1.00 0.00 17 PRO A O 12
ATOM 13432 N N . ALA A 1 18 ? -3.557 7.057 12.733 1.00 0.00 18 ALA A N 12
ATOM 13433 C CA . ALA A 1 18 ? -3.765 8.468 12.401 1.00 0.00 18 ALA A CA 12
ATOM 13434 C C . ALA A 1 18 ? -4.250 8.633 10.966 1.00 0.00 18 ALA A C 12
ATOM 13435 O O . ALA A 1 18 ? -4.270 9.742 10.430 1.00 0.00 18 ALA A O 12
ATOM 13442 N N . ILE A 1 19 ? -4.655 7.530 10.354 1.00 0.00 19 ILE A N 12
ATOM 13443 C CA . ILE A 1 19 ? -5.201 7.563 9.006 1.00 0.00 19 ILE A CA 12
ATOM 13444 C C . ILE A 1 19 ? -6.693 7.910 9.048 1.00 0.00 19 ILE A C 12
ATOM 13445 O O . ILE A 1 19 ? -7.397 7.559 9.998 1.00 0.00 19 ILE A O 12
ATOM 13461 N N . SER A 1 20 ? -7.167 8.617 8.035 1.00 0.00 20 SER A N 12
ATOM 13462 C CA . SER A 1 20 ? -8.573 8.978 7.950 1.00 0.00 20 SER A CA 12
ATOM 13463 C C . SER A 1 20 ? -9.405 7.757 7.557 1.00 0.00 20 SER A C 12
ATOM 13464 O O . SER A 1 20 ? -8.989 6.956 6.714 1.00 0.00 20 SER A O 12
ATOM 13472 N N . ASN A 1 21 ? -10.578 7.619 8.169 1.00 0.00 21 ASN A N 12
ATOM 13473 C CA . ASN A 1 21 ? -11.446 6.468 7.925 1.00 0.00 21 ASN A CA 12
ATOM 13474 C C . ASN A 1 21 ? -11.885 6.417 6.466 1.00 0.00 21 ASN A C 12
ATOM 13475 O O . ASN A 1 21 ? -11.765 5.384 5.808 1.00 0.00 21 ASN A O 12
ATOM 13486 N N . GLY A 1 22 ? -12.379 7.541 5.961 1.00 0.00 22 GLY A N 12
ATOM 13487 C CA . GLY A 1 22 ? -12.840 7.603 4.586 1.00 0.00 22 GLY A CA 12
ATOM 13488 C C . GLY A 1 22 ? -11.718 7.388 3.592 1.00 0.00 22 GLY A C 12
ATOM 13489 O O . GLY A 1 22 ? -11.935 6.843 2.511 1.00 0.00 22 GLY A O 12
ATOM 13493 N N . TYR A 1 23 ? -10.513 7.805 3.961 1.00 0.00 23 TYR A N 12
ATOM 13494 C CA . TYR A 1 23 ? -9.347 7.623 3.104 1.00 0.00 23 TYR A CA 12
ATOM 13495 C C . TYR A 1 23 ? -8.948 6.155 3.097 1.00 0.00 23 TYR A C 12
ATOM 13496 O O . TYR A 1 23 ? -8.548 5.612 2.072 1.00 0.00 23 TYR A O 12
ATOM 13514 N N . ARG A 1 24 ? -9.079 5.524 4.255 1.00 0.00 24 ARG A N 12
ATOM 13515 C CA . ARG A 1 24 ? -8.886 4.088 4.391 1.00 0.00 24 ARG A CA 12
ATOM 13516 C C . ARG A 1 24 ? -9.862 3.350 3.487 1.00 0.00 24 ARG A C 12
ATOM 13517 O O . ARG A 1 24 ? -9.496 2.394 2.809 1.00 0.00 24 ARG A O 12
ATOM 13538 N N . GLN A 1 25 ? -11.102 3.820 3.477 1.00 0.00 25 GLN A N 12
ATOM 13539 C CA . GLN A 1 25 ? -12.130 3.253 2.629 1.00 0.00 25 GLN A CA 12
ATOM 13540 C C . GLN A 1 25 ? -11.801 3.495 1.163 1.00 0.00 25 GLN A C 12
ATOM 13541 O O . GLN A 1 25 ? -11.999 2.623 0.321 1.00 0.00 25 GLN A O 12
ATOM 13555 N N . ARG A 1 26 ? -11.279 4.680 0.874 1.00 0.00 26 ARG A N 12
ATOM 13556 C CA . ARG A 1 26 ? -10.881 5.037 -0.479 1.00 0.00 26 ARG A CA 12
ATOM 13557 C C . ARG A 1 26 ? -9.753 4.127 -0.948 1.00 0.00 26 ARG A C 12
ATOM 13558 O O . ARG A 1 26 ? -9.720 3.700 -2.102 1.00 0.00 26 ARG A O 12
ATOM 13579 N N . LEU A 1 27 ? -8.835 3.825 -0.037 1.00 0.00 27 LEU A N 12
ATOM 13580 C CA . LEU A 1 27 ? -7.732 2.922 -0.329 1.00 0.00 27 LEU A CA 12
ATOM 13581 C C . LEU A 1 27 ? -8.265 1.517 -0.566 1.00 0.00 27 LEU A C 12
ATOM 13582 O O . LEU A 1 27 ? -7.876 0.844 -1.523 1.00 0.00 27 LEU A O 12
ATOM 13598 N N . PHE A 1 28 ? -9.174 1.099 0.305 1.00 0.00 28 PHE A N 12
ATOM 13599 C CA . PHE A 1 28 ? -9.838 -0.195 0.187 1.00 0.00 28 PHE A CA 12
ATOM 13600 C C . PHE A 1 28 ? -10.515 -0.321 -1.177 1.00 0.00 28 PHE A C 12
ATOM 13601 O O . PHE A 1 28 ? -10.357 -1.328 -1.871 1.00 0.00 28 PHE A O 12
ATOM 13618 N N . SER A 1 29 ? -11.255 0.717 -1.555 1.00 0.00 29 SER A N 12
ATOM 13619 C CA . SER A 1 29 ? -11.954 0.747 -2.831 1.00 0.00 29 SER A CA 12
ATOM 13620 C C . SER A 1 29 ? -10.976 0.646 -3.996 1.00 0.00 29 SER A C 12
ATOM 13621 O O . SER A 1 29 ? -11.274 0.027 -5.017 1.00 0.00 29 SER A O 12
ATOM 13629 N N . MET A 1 30 ? -9.808 1.245 -3.831 1.00 0.00 30 MET A N 12
ATOM 13630 C CA . MET A 1 30 ? -8.803 1.255 -4.886 1.00 0.00 30 MET A CA 12
ATOM 13631 C C . MET A 1 30 ? -8.042 -0.069 -4.956 1.00 0.00 30 MET A C 12
ATOM 13632 O O . MET A 1 30 ? -7.363 -0.353 -5.945 1.00 0.00 30 MET A O 12
ATOM 13646 N N . GLY A 1 31 ? -8.163 -0.878 -3.913 1.00 0.00 31 GLY A N 12
ATOM 13647 C CA . GLY A 1 31 ? -7.552 -2.196 -3.932 1.00 0.00 31 GLY A CA 12
ATOM 13648 C C . GLY A 1 31 ? -6.443 -2.349 -2.914 1.00 0.00 31 GLY A C 12
ATOM 13649 O O . GLY A 1 31 ? -5.758 -3.370 -2.883 1.00 0.00 31 GLY A O 12
ATOM 13653 N N . LEU A 1 32 ? -6.268 -1.341 -2.079 1.00 0.00 32 LEU A N 12
ATOM 13654 C CA . LEU A 1 32 ? -5.254 -1.386 -1.040 1.00 0.00 32 LEU A CA 12
ATOM 13655 C C . LEU A 1 32 ? -5.896 -1.751 0.292 1.00 0.00 32 LEU A C 12
ATOM 13656 O O . LEU A 1 32 ? -6.305 -0.879 1.057 1.00 0.00 32 LEU A O 12
ATOM 13672 N N . LEU A 1 33 ? -6.013 -3.047 0.544 1.00 0.00 33 LEU A N 12
ATOM 13673 C CA . LEU A 1 33 ? -6.660 -3.538 1.748 1.00 0.00 33 LEU A CA 12
ATOM 13674 C C . LEU A 1 33 ? -5.783 -4.568 2.451 1.00 0.00 33 LEU A C 12
ATOM 13675 O O . LEU A 1 33 ? -4.911 -5.179 1.829 1.00 0.00 33 LEU A O 12
ATOM 13691 N N . PRO A 1 34 ? -5.997 -4.771 3.761 1.00 0.00 34 PRO A N 12
ATOM 13692 C CA . PRO A 1 34 ? -5.264 -5.777 4.532 1.00 0.00 34 PRO A CA 12
ATOM 13693 C C . PRO A 1 34 ? -5.504 -7.183 3.991 1.00 0.00 34 PRO A C 12
ATOM 13694 O O . PRO A 1 34 ? -6.649 -7.633 3.885 1.00 0.00 34 PRO A O 12
ATOM 13705 N N . GLY A 1 35 ? -4.424 -7.868 3.645 1.00 0.00 35 GLY A N 12
ATOM 13706 C CA . GLY A 1 35 ? -4.533 -9.185 3.053 1.00 0.00 35 GLY A CA 12
ATOM 13707 C C . GLY A 1 35 ? -4.092 -9.190 1.602 1.00 0.00 35 GLY A C 12
ATOM 13708 O O . GLY A 1 35 ? -3.802 -10.244 1.036 1.00 0.00 35 GLY A O 12
ATOM 13712 N N . ALA A 1 36 ? -4.031 -8.005 1.004 1.00 0.00 36 ALA A N 12
ATOM 13713 C CA . ALA A 1 36 ? -3.617 -7.866 -0.380 1.00 0.00 36 ALA A CA 12
ATOM 13714 C C . ALA A 1 36 ? -2.116 -7.628 -0.459 1.00 0.00 36 ALA A C 12
ATOM 13715 O O . ALA A 1 36 ? -1.615 -6.600 -0.020 1.00 0.00 36 ALA A O 12
ATOM 13722 N N . ALA A 1 37 ? -1.404 -8.606 -0.979 1.00 0.00 37 ALA A N 12
ATOM 13723 C CA . ALA A 1 37 ? 0.032 -8.493 -1.168 1.00 0.00 37 ALA A CA 12
ATOM 13724 C C . ALA A 1 37 ? 0.354 -7.923 -2.543 1.00 0.00 37 ALA A C 12
ATOM 13725 O O . ALA A 1 37 ? -0.162 -8.397 -3.559 1.00 0.00 37 ALA A O 12
ATOM 13732 N N . LEU A 1 38 ? 1.189 -6.894 -2.565 1.00 0.00 38 LEU A N 12
ATOM 13733 C CA . LEU A 1 38 ? 1.613 -6.271 -3.810 1.00 0.00 38 LEU A CA 12
ATOM 13734 C C . LEU A 1 38 ? 3.034 -6.683 -4.156 1.00 0.00 38 LEU A C 12
ATOM 13735 O O . LEU A 1 38 ? 3.884 -6.839 -3.279 1.00 0.00 38 LEU A O 12
ATOM 13751 N N . ARG A 1 39 ? 3.278 -6.856 -5.438 1.00 0.00 39 ARG A N 12
ATOM 13752 C CA . ARG A 1 39 ? 4.605 -7.177 -5.937 1.00 0.00 39 ARG A CA 12
ATOM 13753 C C . ARG A 1 39 ? 5.209 -5.944 -6.591 1.00 0.00 39 ARG A C 12
ATOM 13754 O O . ARG A 1 39 ? 4.597 -5.359 -7.476 1.00 0.00 39 ARG A O 12
ATOM 13775 N N . VAL A 1 40 ? 6.389 -5.530 -6.148 1.00 0.00 40 VAL A N 12
ATOM 13776 C CA . VAL A 1 40 ? 7.017 -4.338 -6.704 1.00 0.00 40 VAL A CA 12
ATOM 13777 C C . VAL A 1 40 ? 7.409 -4.574 -8.162 1.00 0.00 40 VAL A C 12
ATOM 13778 O O . VAL A 1 40 ? 8.066 -5.562 -8.494 1.00 0.00 40 VAL A O 12
ATOM 13791 N N . VAL A 1 41 ? 6.950 -3.694 -9.040 1.00 0.00 41 VAL A N 12
ATOM 13792 C CA . VAL A 1 41 ? 7.230 -3.833 -10.463 1.00 0.00 41 VAL A CA 12
ATOM 13793 C C . VAL A 1 41 ? 8.289 -2.833 -10.927 1.00 0.00 41 VAL A C 12
ATOM 13794 O O . VAL A 1 41 ? 9.152 -3.169 -11.739 1.00 0.00 41 VAL A O 12
ATOM 13807 N N . ARG A 1 42 ? 8.228 -1.608 -10.415 1.00 0.00 42 ARG A N 12
ATOM 13808 C CA . ARG A 1 42 ? 9.206 -0.584 -10.786 1.00 0.00 42 ARG A CA 12
ATOM 13809 C C . ARG A 1 42 ? 9.278 0.511 -9.723 1.00 0.00 42 ARG A C 12
ATOM 13810 O O . ARG A 1 42 ? 8.276 1.162 -9.427 1.00 0.00 42 ARG A O 12
ATOM 13831 N N . ILE A 1 43 ? 10.462 0.718 -9.163 1.00 0.00 43 ILE A N 12
ATOM 13832 C CA . ILE A 1 43 ? 10.667 1.758 -8.157 1.00 0.00 43 ILE A CA 12
ATOM 13833 C C . ILE A 1 43 ? 11.241 3.010 -8.810 1.00 0.00 43 ILE A C 12
ATOM 13834 O O . ILE A 1 43 ? 12.208 2.929 -9.565 1.00 0.00 43 ILE A O 12
ATOM 13850 N N . ALA A 1 44 ? 10.640 4.157 -8.531 1.00 0.00 44 ALA A N 12
ATOM 13851 C CA . ALA A 1 44 ? 11.172 5.421 -9.010 1.00 0.00 44 ALA A CA 12
ATOM 13852 C C . ALA A 1 44 ? 12.392 5.814 -8.182 1.00 0.00 44 ALA A C 12
ATOM 13853 O O . ALA A 1 44 ? 12.360 5.744 -6.952 1.00 0.00 44 ALA A O 12
ATOM 13860 N N . PRO A 1 45 ? 13.478 6.256 -8.844 1.00 0.00 45 PRO A N 12
ATOM 13861 C CA . PRO A 1 45 ? 14.755 6.565 -8.179 1.00 0.00 45 PRO A CA 12
ATOM 13862 C C . PRO A 1 45 ? 14.660 7.730 -7.190 1.00 0.00 45 PRO A C 12
ATOM 13863 O O . PRO A 1 45 ? 15.628 8.052 -6.505 1.00 0.00 45 PRO A O 12
ATOM 13874 N N . LEU A 1 46 ? 13.497 8.360 -7.121 1.00 0.00 46 LEU A N 12
ATOM 13875 C CA . LEU A 1 46 ? 13.293 9.496 -6.229 1.00 0.00 46 LEU A CA 12
ATOM 13876 C C . LEU A 1 46 ? 12.719 9.046 -4.888 1.00 0.00 46 LEU A C 12
ATOM 13877 O O . LEU A 1 46 ? 12.833 9.756 -3.884 1.00 0.00 46 LEU A O 12
ATOM 13893 N N . GLY A 1 47 ? 12.111 7.867 -4.873 1.00 0.00 47 GLY A N 12
ATOM 13894 C CA . GLY A 1 47 ? 11.393 7.415 -3.694 1.00 0.00 47 GLY A CA 12
ATOM 13895 C C . GLY A 1 47 ? 9.918 7.731 -3.810 1.00 0.00 47 GLY A C 12
ATOM 13896 O O . GLY A 1 47 ? 9.088 7.196 -3.075 1.00 0.00 47 GLY A O 12
ATOM 13900 N N . ASP A 1 48 ? 9.615 8.633 -4.734 1.00 0.00 48 ASP A N 12
ATOM 13901 C CA . ASP A 1 48 ? 8.248 8.945 -5.121 1.00 0.00 48 ASP A CA 12
ATOM 13902 C C . ASP A 1 48 ? 7.646 7.761 -5.873 1.00 0.00 48 ASP A C 12
ATOM 13903 O O . ASP A 1 48 ? 8.379 6.835 -6.213 1.00 0.00 48 ASP A O 12
ATOM 13912 N N . PRO A 1 49 ? 6.311 7.779 -6.137 1.00 0.00 49 PRO A N 12
ATOM 13913 C CA . PRO A 1 49 ? 5.487 6.589 -6.370 1.00 0.00 49 PRO A CA 12
ATOM 13914 C C . PRO A 1 49 ? 6.168 5.406 -7.048 1.00 0.00 49 PRO A C 12
ATOM 13915 O O . PRO A 1 49 ? 7.012 5.545 -7.935 1.00 0.00 49 PRO A O 12
ATOM 13926 N N . ILE A 1 50 ? 5.673 4.238 -6.696 1.00 0.00 50 ILE A N 12
ATOM 13927 C CA . ILE A 1 50 ? 6.260 2.988 -7.117 1.00 0.00 50 ILE A CA 12
ATOM 13928 C C . ILE A 1 50 ? 5.217 2.149 -7.825 1.00 0.00 50 ILE A C 12
ATOM 13929 O O . ILE A 1 50 ? 4.081 2.044 -7.364 1.00 0.00 50 ILE A O 12
ATOM 13945 N N . GLN A 1 51 ? 5.596 1.583 -8.956 1.00 0.00 51 GLN A N 12
ATOM 13946 C CA . GLN A 1 51 ? 4.711 0.719 -9.701 1.00 0.00 51 GLN A CA 12
ATOM 13947 C C . GLN A 1 51 ? 4.680 -0.658 -9.055 1.00 0.00 51 GLN A C 12
ATOM 13948 O O . GLN A 1 51 ? 5.717 -1.307 -8.919 1.00 0.00 51 GLN A O 12
ATOM 13962 N N . VAL A 1 52 ? 3.500 -1.085 -8.642 1.00 0.00 52 VAL A N 12
ATOM 13963 C CA . VAL A 1 52 ? 3.333 -2.364 -7.969 1.00 0.00 52 VAL A CA 12
ATOM 13964 C C . VAL A 1 52 ? 2.236 -3.184 -8.637 1.00 0.00 52 VAL A C 12
ATOM 13965 O O . VAL A 1 52 ? 1.380 -2.643 -9.331 1.00 0.00 52 VAL A O 12
ATOM 13978 N N . GLU A 1 53 ? 2.259 -4.481 -8.404 1.00 0.00 53 GLU A N 12
ATOM 13979 C CA . GLU A 1 53 ? 1.372 -5.410 -9.081 1.00 0.00 53 GLU A CA 12
ATOM 13980 C C . GLU A 1 53 ? 0.376 -6.008 -8.106 1.00 0.00 53 GLU A C 12
ATOM 13981 O O . GLU A 1 53 ? 0.753 -6.479 -7.032 1.00 0.00 53 GLU A O 12
ATOM 13993 N N . THR A 1 54 ? -0.896 -5.982 -8.479 1.00 0.00 54 THR A N 12
ATOM 13994 C CA . THR A 1 54 ? -1.929 -6.594 -7.663 1.00 0.00 54 THR A CA 12
ATOM 13995 C C . THR A 1 54 ? -2.367 -7.919 -8.283 1.00 0.00 54 THR A C 12
ATOM 13996 O O . THR A 1 54 ? -2.675 -8.878 -7.573 1.00 0.00 54 THR A O 12
ATOM 14007 N N . ARG A 1 55 ? -2.363 -7.965 -9.611 1.00 0.00 55 ARG A N 12
ATOM 14008 C CA . ARG A 1 55 ? -2.707 -9.172 -10.351 1.00 0.00 55 ARG A CA 12
ATOM 14009 C C . ARG A 1 55 ? -2.024 -9.177 -11.711 1.00 0.00 55 ARG A C 12
ATOM 14010 O O . ARG A 1 55 ? -0.913 -9.680 -11.856 1.00 0.00 55 ARG A O 12
ATOM 14031 N N . GLN A 1 56 ? -2.702 -8.606 -12.702 1.00 0.00 56 GLN A N 12
ATOM 14032 C CA . GLN A 1 56 ? -2.199 -8.568 -14.070 1.00 0.00 56 GLN A CA 12
ATOM 14033 C C . GLN A 1 56 ? -1.874 -7.134 -14.480 1.00 0.00 56 GLN A C 12
ATOM 14034 O O . GLN A 1 56 ? -1.454 -6.877 -15.610 1.00 0.00 56 GLN A O 12
ATOM 14048 N N . THR A 1 57 ? -2.076 -6.201 -13.564 1.00 0.00 57 THR A N 12
ATOM 14049 C CA . THR A 1 57 ? -1.855 -4.798 -13.858 1.00 0.00 57 THR A CA 12
ATOM 14050 C C . THR A 1 57 ? -1.043 -4.130 -12.748 1.00 0.00 57 THR A C 12
ATOM 14051 O O . THR A 1 57 ? -1.048 -4.584 -11.596 1.00 0.00 57 THR A O 12
ATOM 14062 N N . SER A 1 58 ? -0.348 -3.061 -13.105 1.00 0.00 58 SER A N 12
ATOM 14063 C CA . SER A 1 58 ? 0.488 -2.339 -12.165 1.00 0.00 58 SER A CA 12
ATOM 14064 C C . SER A 1 58 ? -0.177 -1.027 -11.749 1.00 0.00 58 SER A C 12
ATOM 14065 O O . SER A 1 58 ? -0.778 -0.331 -12.571 1.00 0.00 58 SER A O 12
ATOM 14073 N N . LEU A 1 59 ? -0.076 -0.707 -10.471 1.00 0.00 59 LEU A N 12
ATOM 14074 C CA . LEU A 1 59 ? -0.621 0.532 -9.933 1.00 0.00 59 LEU A CA 12
ATOM 14075 C C . LEU A 1 59 ? 0.501 1.388 -9.362 1.00 0.00 59 LEU A C 12
ATOM 14076 O O . LEU A 1 59 ? 1.645 0.943 -9.277 1.00 0.00 59 LEU A O 12
ATOM 14092 N N . ALA A 1 60 ? 0.173 2.606 -8.962 1.00 0.00 60 ALA A N 12
ATOM 14093 C CA . ALA A 1 60 ? 1.162 3.518 -8.409 1.00 0.00 60 ALA A CA 12
ATOM 14094 C C . ALA A 1 60 ? 0.566 4.336 -7.274 1.00 0.00 60 ALA A C 12
ATOM 14095 O O . ALA A 1 60 ? -0.598 4.735 -7.331 1.00 0.00 60 ALA A O 12
ATOM 14102 N N . LEU A 1 61 ? 1.363 4.568 -6.244 1.00 0.00 61 LEU A N 12
ATOM 14103 C CA . LEU A 1 61 ? 0.939 5.361 -5.098 1.00 0.00 61 LEU A CA 12
ATOM 14104 C C . LEU A 1 61 ? 2.115 6.181 -4.581 1.00 0.00 61 LEU A C 12
ATOM 14105 O O . LEU A 1 61 ? 3.265 5.766 -4.722 1.00 0.00 61 LEU A O 12
ATOM 14121 N N . ARG A 1 62 ? 1.831 7.336 -3.988 1.00 0.00 62 ARG A N 12
ATOM 14122 C CA . ARG A 1 62 ? 2.885 8.232 -3.519 1.00 0.00 62 ARG A CA 12
ATOM 14123 C C . ARG A 1 62 ? 3.544 7.693 -2.268 1.00 0.00 62 ARG A C 12
ATOM 14124 O O . ARG A 1 62 ? 3.093 6.711 -1.678 1.00 0.00 62 ARG A O 12
ATOM 14145 N N . ARG A 1 63 ? 4.588 8.377 -1.842 1.00 0.00 63 ARG A N 12
ATOM 14146 C CA . ARG A 1 63 ? 5.317 7.983 -0.642 1.00 0.00 63 ARG A CA 12
ATOM 14147 C C . ARG A 1 63 ? 4.464 8.245 0.592 1.00 0.00 63 ARG A C 12
ATOM 14148 O O . ARG A 1 63 ? 4.523 7.506 1.575 1.00 0.00 63 ARG A O 12
ATOM 14169 N N . LYS A 1 64 ? 3.669 9.304 0.517 1.00 0.00 64 LYS A N 12
ATOM 14170 C CA . LYS A 1 64 ? 2.698 9.624 1.558 1.00 0.00 64 LYS A CA 12
ATOM 14171 C C . LYS A 1 64 ? 1.741 8.452 1.760 1.00 0.00 64 LYS A C 12
ATOM 14172 O O . LYS A 1 64 ? 1.494 8.026 2.887 1.00 0.00 64 LYS A O 12
ATOM 14191 N N . ASP A 1 65 ? 1.224 7.926 0.656 1.00 0.00 65 ASP A N 12
ATOM 14192 C CA . ASP A 1 65 ? 0.261 6.836 0.698 1.00 0.00 65 ASP A CA 12
ATOM 14193 C C . ASP A 1 65 ? 0.935 5.567 1.195 1.00 0.00 65 ASP A C 12
ATOM 14194 O O . ASP A 1 65 ? 0.350 4.788 1.946 1.00 0.00 65 ASP A O 12
ATOM 14203 N N . LEU A 1 66 ? 2.179 5.382 0.775 1.00 0.00 66 LEU A N 12
ATOM 14204 C CA . LEU A 1 66 ? 2.984 4.246 1.204 1.00 0.00 66 LEU A CA 12
ATOM 14205 C C . LEU A 1 66 ? 3.148 4.239 2.719 1.00 0.00 66 LEU A C 12
ATOM 14206 O O . LEU A 1 66 ? 3.105 3.186 3.351 1.00 0.00 66 LEU A O 12
ATOM 14222 N N . ALA A 1 67 ? 3.321 5.420 3.295 1.00 0.00 67 ALA A N 12
ATOM 14223 C CA . ALA A 1 67 ? 3.514 5.548 4.730 1.00 0.00 67 ALA A CA 12
ATOM 14224 C C . ALA A 1 67 ? 2.233 5.224 5.488 1.00 0.00 67 ALA A C 12
ATOM 14225 O O . ALA A 1 67 ? 2.277 4.799 6.645 1.00 0.00 67 ALA A O 12
ATOM 14232 N N . LEU A 1 68 ? 1.096 5.404 4.826 1.00 0.00 68 LEU A N 12
ATOM 14233 C CA . LEU A 1 68 ? -0.199 5.176 5.454 1.00 0.00 68 LEU A CA 12
ATOM 14234 C C . LEU A 1 68 ? -0.588 3.703 5.398 1.00 0.00 68 LEU A C 12
ATOM 14235 O O . LEU A 1 68 ? -1.570 3.289 6.014 1.00 0.00 68 LEU A O 12
ATOM 14251 N N . LEU A 1 69 ? 0.180 2.913 4.663 1.00 0.00 69 LEU A N 12
ATOM 14252 C CA . LEU A 1 69 ? -0.075 1.485 4.574 1.00 0.00 69 LEU A CA 12
ATOM 14253 C C . LEU A 1 69 ? 0.927 0.716 5.427 1.00 0.00 69 LEU A C 12
ATOM 14254 O O . LEU A 1 69 ? 2.128 0.980 5.373 1.00 0.00 69 LEU A O 12
ATOM 14270 N N . THR A 1 70 ? 0.442 -0.223 6.225 1.00 0.00 70 THR A N 12
ATOM 14271 C CA . THR A 1 70 ? 1.332 -1.070 6.992 1.00 0.00 70 THR A CA 12
ATOM 14272 C C . THR A 1 70 ? 1.693 -2.300 6.171 1.00 0.00 70 THR A C 12
ATOM 14273 O O . THR A 1 70 ? 0.840 -3.136 5.863 1.00 0.00 70 THR A O 12
ATOM 14284 N N . LEU A 1 71 ? 2.958 -2.399 5.818 1.00 0.00 71 LEU A N 12
ATOM 14285 C CA . LEU A 1 71 ? 3.416 -3.441 4.918 1.00 0.00 71 LEU A CA 12
ATOM 14286 C C . LEU A 1 71 ? 4.437 -4.338 5.598 1.00 0.00 71 LEU A C 12
ATOM 14287 O O . LEU A 1 71 ? 5.383 -3.857 6.229 1.00 0.00 71 LEU A O 12
ATOM 14303 N N . VAL A 1 72 ? 4.244 -5.635 5.470 1.00 0.00 72 VAL A N 12
ATOM 14304 C CA . VAL A 1 72 ? 5.218 -6.597 5.958 1.00 0.00 72 VAL A CA 12
ATOM 14305 C C . VAL A 1 72 ? 5.681 -7.483 4.810 1.00 0.00 72 VAL A C 12
ATOM 14306 O O . VAL A 1 72 ? 4.867 -7.968 4.025 1.00 0.00 72 VAL A O 12
ATOM 14319 N N . PRO A 1 73 ? 6.993 -7.685 4.666 1.00 0.00 73 PRO A N 12
ATOM 14320 C CA . PRO A 1 73 ? 7.536 -8.461 3.553 1.00 0.00 73 PRO A CA 12
ATOM 14321 C C . PRO A 1 73 ? 7.204 -9.945 3.662 1.00 0.00 73 PRO A C 12
ATOM 14322 O O . PRO A 1 73 ? 6.824 -10.436 4.726 1.00 0.00 73 PRO A O 12
ATOM 14333 N N . LEU A 1 74 ? 7.353 -10.654 2.553 1.00 0.00 74 LEU A N 12
ATOM 14334 C CA . LEU A 1 74 ? 7.216 -12.104 2.542 1.00 0.00 74 LEU A CA 12
ATOM 14335 C C . LEU A 1 74 ? 8.346 -12.761 3.338 1.00 0.00 74 LEU A C 12
ATOM 14336 O O . LEU A 1 74 ? 8.263 -13.943 3.683 1.00 0.00 74 LEU A O 12
ATOM 14352 N N . ASP A 1 75 ? 9.385 -11.970 3.616 1.00 0.00 75 ASP A N 12
ATOM 14353 C CA . ASP A 1 75 ? 10.581 -12.418 4.334 1.00 0.00 75 ASP A CA 12
ATOM 14354 C C . ASP A 1 75 ? 11.388 -13.377 3.470 1.00 0.00 75 ASP A C 12
ATOM 14355 O O . ASP A 1 75 ? 11.286 -14.610 3.661 1.00 0.00 75 ASP A O 12
ATOM 14365 N N . MET A 1 1 ? 5.496 -0.793 -23.514 1.00 0.00 1 MET A N 13
ATOM 14366 C CA . MET A 1 1 ? 6.686 -1.358 -22.836 1.00 0.00 1 MET A CA 13
ATOM 14367 C C . MET A 1 1 ? 6.534 -1.222 -21.328 1.00 0.00 1 MET A C 13
ATOM 14368 O O . MET A 1 1 ? 6.745 -0.146 -20.762 1.00 0.00 1 MET A O 13
ATOM 14381 N N . SER A 1 2 ? 6.145 -2.307 -20.684 1.00 0.00 2 SER A N 13
ATOM 14382 C CA . SER A 1 2 ? 6.006 -2.323 -19.243 1.00 0.00 2 SER A CA 13
ATOM 14383 C C . SER A 1 2 ? 7.187 -3.067 -18.624 1.00 0.00 2 SER A C 13
ATOM 14384 O O . SER A 1 2 ? 7.325 -4.283 -18.786 1.00 0.00 2 SER A O 13
ATOM 14392 N N . ALA A 1 3 ? 8.052 -2.330 -17.944 1.00 0.00 3 ALA A N 13
ATOM 14393 C CA . ALA A 1 3 ? 9.242 -2.911 -17.342 1.00 0.00 3 ALA A CA 13
ATOM 14394 C C . ALA A 1 3 ? 9.012 -3.247 -15.878 1.00 0.00 3 ALA A C 13
ATOM 14395 O O . ALA A 1 3 ? 9.065 -2.367 -15.016 1.00 0.00 3 ALA A O 13
ATOM 14402 N N . LEU A 1 4 ? 8.731 -4.516 -15.605 1.00 0.00 4 LEU A N 13
ATOM 14403 C CA . LEU A 1 4 ? 8.578 -4.989 -14.237 1.00 0.00 4 LEU A CA 13
ATOM 14404 C C . LEU A 1 4 ? 9.876 -5.624 -13.763 1.00 0.00 4 LEU A C 13
ATOM 14405 O O . LEU A 1 4 ? 10.380 -6.559 -14.385 1.00 0.00 4 LEU A O 13
ATOM 14421 N N . GLN A 1 5 ? 10.421 -5.107 -12.677 1.00 0.00 5 GLN A N 13
ATOM 14422 C CA . GLN A 1 5 ? 11.627 -5.663 -12.095 1.00 0.00 5 GLN A CA 13
ATOM 14423 C C . GLN A 1 5 ? 11.354 -6.063 -10.649 1.00 0.00 5 GLN A C 13
ATOM 14424 O O . GLN A 1 5 ? 11.581 -5.282 -9.722 1.00 0.00 5 GLN A O 13
ATOM 14438 N N . PRO A 1 6 ? 10.821 -7.276 -10.442 1.00 0.00 6 PRO A N 13
ATOM 14439 C CA . PRO A 1 6 ? 10.442 -7.744 -9.113 1.00 0.00 6 PRO A CA 13
ATOM 14440 C C . PRO A 1 6 ? 11.644 -8.003 -8.211 1.00 0.00 6 PRO A C 13
ATOM 14441 O O . PRO A 1 6 ? 12.371 -8.987 -8.372 1.00 0.00 6 PRO A O 13
ATOM 14452 N N . SER A 1 7 ? 11.851 -7.098 -7.273 1.00 0.00 7 SER A N 13
ATOM 14453 C CA . SER A 1 7 ? 12.902 -7.242 -6.285 1.00 0.00 7 SER A CA 13
ATOM 14454 C C . SER A 1 7 ? 12.405 -8.134 -5.151 1.00 0.00 7 SER A C 13
ATOM 14455 O O . SER A 1 7 ? 13.017 -9.157 -4.837 1.00 0.00 7 SER A O 13
ATOM 14463 N N . ARG A 1 8 ? 11.269 -7.760 -4.563 1.00 0.00 8 ARG A N 13
ATOM 14464 C CA . ARG A 1 8 ? 10.645 -8.567 -3.529 1.00 0.00 8 ARG A CA 13
ATOM 14465 C C . ARG A 1 8 ? 9.156 -8.263 -3.469 1.00 0.00 8 ARG A C 13
ATOM 14466 O O . ARG A 1 8 ? 8.739 -7.131 -3.692 1.00 0.00 8 ARG A O 13
ATOM 14487 N N . SER A 1 9 ? 8.363 -9.276 -3.186 1.00 0.00 9 SER A N 13
ATOM 14488 C CA . SER A 1 9 ? 6.920 -9.116 -3.108 1.00 0.00 9 SER A CA 13
ATOM 14489 C C . SER A 1 9 ? 6.515 -8.777 -1.676 1.00 0.00 9 SER A C 13
ATOM 14490 O O . SER A 1 9 ? 7.079 -9.312 -0.718 1.00 0.00 9 SER A O 13
ATOM 14498 N N . TYR A 1 10 ? 5.552 -7.881 -1.526 1.00 0.00 10 TYR A N 13
ATOM 14499 C CA . TYR A 1 10 ? 5.158 -7.420 -0.205 1.00 0.00 10 TYR A CA 13
ATOM 14500 C C . TYR A 1 10 ? 3.669 -7.634 0.017 1.00 0.00 10 TYR A C 13
ATOM 14501 O O . TYR A 1 10 ? 2.865 -7.465 -0.897 1.00 0.00 10 TYR A O 13
ATOM 14519 N N . ARG A 1 11 ? 3.312 -8.008 1.230 1.00 0.00 11 ARG A N 13
ATOM 14520 C CA . ARG A 1 11 ? 1.921 -8.153 1.608 1.00 0.00 11 ARG A CA 13
ATOM 14521 C C . ARG A 1 11 ? 1.462 -6.915 2.356 1.00 0.00 11 ARG A C 13
ATOM 14522 O O . ARG A 1 11 ? 2.271 -6.185 2.931 1.00 0.00 11 ARG A O 13
ATOM 14543 N N . ILE A 1 12 ? 0.168 -6.686 2.356 1.00 0.00 12 ILE A N 13
ATOM 14544 C CA . ILE A 1 12 ? -0.385 -5.544 3.057 1.00 0.00 12 ILE A CA 13
ATOM 14545 C C . ILE A 1 12 ? -0.815 -5.959 4.457 1.00 0.00 12 ILE A C 13
ATOM 14546 O O . ILE A 1 12 ? -1.739 -6.758 4.622 1.00 0.00 12 ILE A O 13
ATOM 14562 N N . THR A 1 13 ? -0.128 -5.437 5.456 1.00 0.00 13 THR A N 13
ATOM 14563 C CA . THR A 1 13 ? -0.456 -5.716 6.842 1.00 0.00 13 THR A CA 13
ATOM 14564 C C . THR A 1 13 ? -1.760 -5.026 7.222 1.00 0.00 13 THR A C 13
ATOM 14565 O O . THR A 1 13 ? -2.550 -5.538 8.017 1.00 0.00 13 THR A O 13
ATOM 14576 N N . GLY A 1 14 ? -1.984 -3.863 6.625 1.00 0.00 14 GLY A N 13
ATOM 14577 C CA . GLY A 1 14 ? -3.179 -3.101 6.901 1.00 0.00 14 GLY A CA 13
ATOM 14578 C C . GLY A 1 14 ? -2.960 -1.630 6.656 1.00 0.00 14 GLY A C 13
ATOM 14579 O O . GLY A 1 14 ? -2.178 -1.251 5.787 1.00 0.00 14 GLY A O 13
ATOM 14583 N N . TYR A 1 15 ? -3.629 -0.802 7.433 1.00 0.00 15 TYR A N 13
ATOM 14584 C CA . TYR A 1 15 ? -3.514 0.638 7.289 1.00 0.00 15 TYR A CA 13
ATOM 14585 C C . TYR A 1 15 ? -2.846 1.217 8.525 1.00 0.00 15 TYR A C 13
ATOM 14586 O O . TYR A 1 15 ? -2.797 0.564 9.572 1.00 0.00 15 TYR A O 13
ATOM 14604 N N . SER A 1 16 ? -2.313 2.419 8.401 1.00 0.00 16 SER A N 13
ATOM 14605 C CA . SER A 1 16 ? -1.792 3.133 9.553 1.00 0.00 16 SER A CA 13
ATOM 14606 C C . SER A 1 16 ? -2.930 3.406 10.533 1.00 0.00 16 SER A C 13
ATOM 14607 O O . SER A 1 16 ? -4.007 3.850 10.132 1.00 0.00 16 SER A O 13
ATOM 14615 N N . PRO A 1 17 ? -2.712 3.131 11.831 1.00 0.00 17 PRO A N 13
ATOM 14616 C CA . PRO A 1 17 ? -3.735 3.322 12.871 1.00 0.00 17 PRO A CA 13
ATOM 14617 C C . PRO A 1 17 ? -4.204 4.771 12.978 1.00 0.00 17 PRO A C 13
ATOM 14618 O O . PRO A 1 17 ? -5.258 5.055 13.551 1.00 0.00 17 PRO A O 13
ATOM 14629 N N . ALA A 1 18 ? -3.429 5.678 12.407 1.00 0.00 18 ALA A N 13
ATOM 14630 C CA . ALA A 1 18 ? -3.739 7.095 12.471 1.00 0.00 18 ALA A CA 13
ATOM 14631 C C . ALA A 1 18 ? -4.316 7.591 11.148 1.00 0.00 18 ALA A C 13
ATOM 14632 O O . ALA A 1 18 ? -4.229 8.777 10.829 1.00 0.00 18 ALA A O 13
ATOM 14639 N N . ILE A 1 19 ? -4.901 6.679 10.380 1.00 0.00 19 ILE A N 13
ATOM 14640 C CA . ILE A 1 19 ? -5.573 7.044 9.139 1.00 0.00 19 ILE A CA 13
ATOM 14641 C C . ILE A 1 19 ? -6.871 7.793 9.459 1.00 0.00 19 ILE A C 13
ATOM 14642 O O . ILE A 1 19 ? -7.435 7.634 10.547 1.00 0.00 19 ILE A O 13
ATOM 14658 N N . SER A 1 20 ? -7.335 8.619 8.531 1.00 0.00 20 SER A N 13
ATOM 14659 C CA . SER A 1 20 ? -8.461 9.500 8.804 1.00 0.00 20 SER A CA 13
ATOM 14660 C C . SER A 1 20 ? -9.609 9.323 7.813 1.00 0.00 20 SER A C 13
ATOM 14661 O O . SER A 1 20 ? -9.409 9.361 6.595 1.00 0.00 20 SER A O 13
ATOM 14669 N N . ASN A 1 21 ? -10.805 9.100 8.362 1.00 0.00 21 ASN A N 13
ATOM 14670 C CA . ASN A 1 21 ? -12.053 9.146 7.599 1.00 0.00 21 ASN A CA 13
ATOM 14671 C C . ASN A 1 21 ? -12.130 8.052 6.542 1.00 0.00 21 ASN A C 13
ATOM 14672 O O . ASN A 1 21 ? -11.469 7.012 6.645 1.00 0.00 21 ASN A O 13
ATOM 14683 N N . GLY A 1 22 ? -12.944 8.303 5.522 1.00 0.00 22 GLY A N 13
ATOM 14684 C CA . GLY A 1 22 ? -13.190 7.324 4.486 1.00 0.00 22 GLY A CA 13
ATOM 14685 C C . GLY A 1 22 ? -12.037 7.176 3.513 1.00 0.00 22 GLY A C 13
ATOM 14686 O O . GLY A 1 22 ? -12.196 6.593 2.440 1.00 0.00 22 GLY A O 13
ATOM 14690 N N . TYR A 1 23 ? -10.872 7.694 3.885 1.00 0.00 23 TYR A N 13
ATOM 14691 C CA . TYR A 1 23 ? -9.669 7.519 3.085 1.00 0.00 23 TYR A CA 13
ATOM 14692 C C . TYR A 1 23 ? -9.347 6.036 3.002 1.00 0.00 23 TYR A C 13
ATOM 14693 O O . TYR A 1 23 ? -8.907 5.534 1.969 1.00 0.00 23 TYR A O 13
ATOM 14711 N N . ARG A 1 24 ? -9.609 5.339 4.101 1.00 0.00 24 ARG A N 13
ATOM 14712 C CA . ARG A 1 24 ? -9.443 3.901 4.166 1.00 0.00 24 ARG A CA 13
ATOM 14713 C C . ARG A 1 24 ? -10.412 3.213 3.218 1.00 0.00 24 ARG A C 13
ATOM 14714 O O . ARG A 1 24 ? -10.059 2.246 2.547 1.00 0.00 24 ARG A O 13
ATOM 14735 N N . GLN A 1 25 ? -11.633 3.728 3.153 1.00 0.00 25 GLN A N 13
ATOM 14736 C CA . GLN A 1 25 ? -12.649 3.165 2.291 1.00 0.00 25 GLN A CA 13
ATOM 14737 C C . GLN A 1 25 ? -12.291 3.399 0.835 1.00 0.00 25 GLN A C 13
ATOM 14738 O O . GLN A 1 25 ? -12.556 2.560 -0.023 1.00 0.00 25 GLN A O 13
ATOM 14752 N N . ARG A 1 26 ? -11.683 4.546 0.566 1.00 0.00 26 ARG A N 13
ATOM 14753 C CA . ARG A 1 26 ? -11.225 4.875 -0.773 1.00 0.00 26 ARG A CA 13
ATOM 14754 C C . ARG A 1 26 ? -10.131 3.900 -1.196 1.00 0.00 26 ARG A C 13
ATOM 14755 O O . ARG A 1 26 ? -10.111 3.424 -2.329 1.00 0.00 26 ARG A O 13
ATOM 14776 N N . LEU A 1 27 ? -9.239 3.593 -0.260 1.00 0.00 27 LEU A N 13
ATOM 14777 C CA . LEU A 1 27 ? -8.166 2.629 -0.491 1.00 0.00 27 LEU A CA 13
ATOM 14778 C C . LEU A 1 27 ? -8.745 1.229 -0.666 1.00 0.00 27 LEU A C 13
ATOM 14779 O O . LEU A 1 27 ? -8.346 0.481 -1.561 1.00 0.00 27 LEU A O 13
ATOM 14795 N N . PHE A 1 28 ? -9.698 0.898 0.193 1.00 0.00 28 PHE A N 13
ATOM 14796 C CA . PHE A 1 28 ? -10.386 -0.387 0.160 1.00 0.00 28 PHE A CA 13
ATOM 14797 C C . PHE A 1 28 ? -11.085 -0.584 -1.180 1.00 0.00 28 PHE A C 13
ATOM 14798 O O . PHE A 1 28 ? -11.006 -1.655 -1.787 1.00 0.00 28 PHE A O 13
ATOM 14815 N N . SER A 1 29 ? -11.755 0.465 -1.633 1.00 0.00 29 SER A N 13
ATOM 14816 C CA . SER A 1 29 ? -12.462 0.446 -2.906 1.00 0.00 29 SER A CA 13
ATOM 14817 C C . SER A 1 29 ? -11.489 0.273 -4.065 1.00 0.00 29 SER A C 13
ATOM 14818 O O . SER A 1 29 ? -11.808 -0.363 -5.069 1.00 0.00 29 SER A O 13
ATOM 14826 N N . MET A 1 30 ? -10.299 0.836 -3.912 1.00 0.00 30 MET A N 13
ATOM 14827 C CA . MET A 1 30 ? -9.287 0.781 -4.960 1.00 0.00 30 MET A CA 13
ATOM 14828 C C . MET A 1 30 ? -8.595 -0.575 -4.991 1.00 0.00 30 MET A C 13
ATOM 14829 O O . MET A 1 30 ? -7.942 -0.924 -5.975 1.00 0.00 30 MET A O 13
ATOM 14843 N N . GLY A 1 31 ? -8.743 -1.336 -3.916 1.00 0.00 31 GLY A N 13
ATOM 14844 C CA . GLY A 1 31 ? -8.218 -2.687 -3.895 1.00 0.00 31 GLY A CA 13
ATOM 14845 C C . GLY A 1 31 ? -7.077 -2.862 -2.921 1.00 0.00 31 GLY A C 13
ATOM 14846 O O . GLY A 1 31 ? -6.392 -3.884 -2.937 1.00 0.00 31 GLY A O 13
ATOM 14850 N N . LEU A 1 32 ? -6.871 -1.877 -2.066 1.00 0.00 32 LEU A N 13
ATOM 14851 C CA . LEU A 1 32 ? -5.808 -1.947 -1.078 1.00 0.00 32 LEU A CA 13
ATOM 14852 C C . LEU A 1 32 ? -6.373 -2.338 0.279 1.00 0.00 32 LEU A C 13
ATOM 14853 O O . LEU A 1 32 ? -6.881 -1.494 1.017 1.00 0.00 32 LEU A O 13
ATOM 14869 N N . LEU A 1 33 ? -6.313 -3.625 0.592 1.00 0.00 33 LEU A N 13
ATOM 14870 C CA . LEU A 1 33 ? -6.827 -4.129 1.852 1.00 0.00 33 LEU A CA 13
ATOM 14871 C C . LEU A 1 33 ? -5.813 -5.059 2.515 1.00 0.00 33 LEU A C 13
ATOM 14872 O O . LEU A 1 33 ? -4.989 -5.681 1.834 1.00 0.00 33 LEU A O 13
ATOM 14888 N N . PRO A 1 34 ? -5.856 -5.155 3.855 1.00 0.00 34 PRO A N 13
ATOM 14889 C CA . PRO A 1 34 ? -4.955 -6.024 4.620 1.00 0.00 34 PRO A CA 13
ATOM 14890 C C . PRO A 1 34 ? -5.142 -7.495 4.270 1.00 0.00 34 PRO A C 13
ATOM 14891 O O . PRO A 1 34 ? -6.267 -7.966 4.088 1.00 0.00 34 PRO A O 13
ATOM 14902 N N . GLY A 1 35 ? -4.038 -8.216 4.167 1.00 0.00 35 GLY A N 13
ATOM 14903 C CA . GLY A 1 35 ? -4.103 -9.629 3.867 1.00 0.00 35 GLY A CA 13
ATOM 14904 C C . GLY A 1 35 ? -3.655 -9.937 2.457 1.00 0.00 35 GLY A C 13
ATOM 14905 O O . GLY A 1 35 ? -3.178 -11.038 2.178 1.00 0.00 35 GLY A O 13
ATOM 14909 N N . ALA A 1 36 ? -3.793 -8.965 1.566 1.00 0.00 36 ALA A N 13
ATOM 14910 C CA . ALA A 1 36 ? -3.431 -9.147 0.180 1.00 0.00 36 ALA A CA 13
ATOM 14911 C C . ALA A 1 36 ? -1.939 -8.928 -0.006 1.00 0.00 36 ALA A C 13
ATOM 14912 O O . ALA A 1 36 ? -1.194 -8.755 0.962 1.00 0.00 36 ALA A O 13
ATOM 14919 N N . ALA A 1 37 ? -1.521 -8.916 -1.252 1.00 0.00 37 ALA A N 13
ATOM 14920 C CA . ALA A 1 37 ? -0.113 -8.790 -1.592 1.00 0.00 37 ALA A CA 13
ATOM 14921 C C . ALA A 1 37 ? 0.071 -7.988 -2.873 1.00 0.00 37 ALA A C 13
ATOM 14922 O O . ALA A 1 37 ? -0.736 -8.081 -3.799 1.00 0.00 37 ALA A O 13
ATOM 14929 N N . LEU A 1 38 ? 1.133 -7.203 -2.911 1.00 0.00 38 LEU A N 13
ATOM 14930 C CA . LEU A 1 38 ? 1.469 -6.408 -4.078 1.00 0.00 38 LEU A CA 13
ATOM 14931 C C . LEU A 1 38 ? 2.823 -6.836 -4.616 1.00 0.00 38 LEU A C 13
ATOM 14932 O O . LEU A 1 38 ? 3.763 -7.076 -3.853 1.00 0.00 38 LEU A O 13
ATOM 14948 N N . ARG A 1 39 ? 2.916 -6.935 -5.922 1.00 0.00 39 ARG A N 13
ATOM 14949 C CA . ARG A 1 39 ? 4.144 -7.341 -6.573 1.00 0.00 39 ARG A CA 13
ATOM 14950 C C . ARG A 1 39 ? 4.848 -6.110 -7.133 1.00 0.00 39 ARG A C 13
ATOM 14951 O O . ARG A 1 39 ? 4.294 -5.400 -7.973 1.00 0.00 39 ARG A O 13
ATOM 14972 N N . VAL A 1 40 ? 6.046 -5.846 -6.626 1.00 0.00 40 VAL A N 13
ATOM 14973 C CA . VAL A 1 40 ? 6.805 -4.659 -7.004 1.00 0.00 40 VAL A CA 13
ATOM 14974 C C . VAL A 1 40 ? 7.152 -4.661 -8.486 1.00 0.00 40 VAL A C 13
ATOM 14975 O O . VAL A 1 40 ? 7.676 -5.638 -9.027 1.00 0.00 40 VAL A O 13
ATOM 14988 N N . VAL A 1 41 ? 6.804 -3.571 -9.140 1.00 0.00 41 VAL A N 13
ATOM 14989 C CA . VAL A 1 41 ? 7.228 -3.331 -10.499 1.00 0.00 41 VAL A CA 13
ATOM 14990 C C . VAL A 1 41 ? 8.546 -2.573 -10.479 1.00 0.00 41 VAL A C 13
ATOM 14991 O O . VAL A 1 41 ? 9.562 -3.091 -10.933 1.00 0.00 41 VAL A O 13
ATOM 15004 N N . ARG A 1 42 ? 8.523 -1.367 -9.895 1.00 0.00 42 ARG A N 13
ATOM 15005 C CA . ARG A 1 42 ? 9.706 -0.491 -9.834 1.00 0.00 42 ARG A CA 13
ATOM 15006 C C . ARG A 1 42 ? 9.500 0.667 -8.853 1.00 0.00 42 ARG A C 13
ATOM 15007 O O . ARG A 1 42 ? 8.372 1.064 -8.560 1.00 0.00 42 ARG A O 13
ATOM 15028 N N . ILE A 1 43 ? 10.610 1.192 -8.346 1.00 0.00 43 ILE A N 13
ATOM 15029 C CA . ILE A 1 43 ? 10.632 2.495 -7.688 1.00 0.00 43 ILE A CA 13
ATOM 15030 C C . ILE A 1 43 ? 11.543 3.403 -8.514 1.00 0.00 43 ILE A C 13
ATOM 15031 O O . ILE A 1 43 ? 12.729 3.106 -8.664 1.00 0.00 43 ILE A O 13
ATOM 15047 N N . ALA A 1 44 ? 10.990 4.467 -9.081 1.00 0.00 44 ALA A N 13
ATOM 15048 C CA . ALA A 1 44 ? 11.757 5.380 -9.934 1.00 0.00 44 ALA A CA 13
ATOM 15049 C C . ALA A 1 44 ? 13.007 5.904 -9.228 1.00 0.00 44 ALA A C 13
ATOM 15050 O O . ALA A 1 44 ? 12.947 6.314 -8.069 1.00 0.00 44 ALA A O 13
ATOM 15057 N N . PRO A 1 45 ? 14.153 5.912 -9.933 1.00 0.00 45 PRO A N 13
ATOM 15058 C CA . PRO A 1 45 ? 15.425 6.407 -9.382 1.00 0.00 45 PRO A CA 13
ATOM 15059 C C . PRO A 1 45 ? 15.401 7.916 -9.144 1.00 0.00 45 PRO A C 13
ATOM 15060 O O . PRO A 1 45 ? 16.376 8.501 -8.673 1.00 0.00 45 PRO A O 13
ATOM 15071 N N . LEU A 1 46 ? 14.279 8.534 -9.493 1.00 0.00 46 LEU A N 13
ATOM 15072 C CA . LEU A 1 46 ? 14.044 9.946 -9.222 1.00 0.00 46 LEU A CA 13
ATOM 15073 C C . LEU A 1 46 ? 14.006 10.203 -7.727 1.00 0.00 46 LEU A C 13
ATOM 15074 O O . LEU A 1 46 ? 14.333 11.294 -7.258 1.00 0.00 46 LEU A O 13
ATOM 15090 N N . GLY A 1 47 ? 13.595 9.187 -6.991 1.00 0.00 47 GLY A N 13
ATOM 15091 C CA . GLY A 1 47 ? 13.436 9.312 -5.567 1.00 0.00 47 GLY A CA 13
ATOM 15092 C C . GLY A 1 47 ? 12.486 8.283 -5.043 1.00 0.00 47 GLY A C 13
ATOM 15093 O O . GLY A 1 47 ? 12.913 7.280 -4.470 1.00 0.00 47 GLY A O 13
ATOM 15097 N N . ASP A 1 48 ? 11.195 8.511 -5.255 1.00 0.00 48 ASP A N 13
ATOM 15098 C CA . ASP A 1 48 ? 10.211 7.530 -4.847 1.00 0.00 48 ASP A CA 13
ATOM 15099 C C . ASP A 1 48 ? 8.825 7.782 -5.406 1.00 0.00 48 ASP A C 13
ATOM 15100 O O . ASP A 1 48 ? 8.217 8.840 -5.213 1.00 0.00 48 ASP A O 13
ATOM 15109 N N . PRO A 1 49 ? 8.354 6.798 -6.161 1.00 0.00 49 PRO A N 13
ATOM 15110 C CA . PRO A 1 49 ? 7.006 6.312 -6.180 1.00 0.00 49 PRO A CA 13
ATOM 15111 C C . PRO A 1 49 ? 7.021 4.851 -5.761 1.00 0.00 49 PRO A C 13
ATOM 15112 O O . PRO A 1 49 ? 8.045 4.338 -5.310 1.00 0.00 49 PRO A O 13
ATOM 15123 N N . ILE A 1 50 ? 5.920 4.173 -5.934 1.00 0.00 50 ILE A N 13
ATOM 15124 C CA . ILE A 1 50 ? 5.921 2.733 -5.789 1.00 0.00 50 ILE A CA 13
ATOM 15125 C C . ILE A 1 50 ? 5.032 2.121 -6.856 1.00 0.00 50 ILE A C 13
ATOM 15126 O O . ILE A 1 50 ? 3.806 2.143 -6.751 1.00 0.00 50 ILE A O 13
ATOM 15142 N N . GLN A 1 51 ? 5.661 1.620 -7.900 1.00 0.00 51 GLN A N 13
ATOM 15143 C CA . GLN A 1 51 ? 4.951 0.974 -8.984 1.00 0.00 51 GLN A CA 13
ATOM 15144 C C . GLN A 1 51 ? 4.768 -0.491 -8.625 1.00 0.00 51 GLN A C 13
ATOM 15145 O O . GLN A 1 51 ? 5.750 -1.210 -8.452 1.00 0.00 51 GLN A O 13
ATOM 15159 N N . VAL A 1 52 ? 3.530 -0.924 -8.473 1.00 0.00 52 VAL A N 13
ATOM 15160 C CA . VAL A 1 52 ? 3.244 -2.298 -8.084 1.00 0.00 52 VAL A CA 13
ATOM 15161 C C . VAL A 1 52 ? 2.103 -2.857 -8.907 1.00 0.00 52 VAL A C 13
ATOM 15162 O O . VAL A 1 52 ? 1.512 -2.148 -9.716 1.00 0.00 52 VAL A O 13
ATOM 15175 N N . GLU A 1 53 ? 1.804 -4.126 -8.703 1.00 0.00 53 GLU A N 13
ATOM 15176 C CA . GLU A 1 53 ? 0.684 -4.760 -9.361 1.00 0.00 53 GLU A CA 13
ATOM 15177 C C . GLU A 1 53 ? 0.087 -5.814 -8.441 1.00 0.00 53 GLU A C 13
ATOM 15178 O O . GLU A 1 53 ? 0.817 -6.547 -7.773 1.00 0.00 53 GLU A O 13
ATOM 15190 N N . THR A 1 54 ? -1.233 -5.886 -8.403 1.00 0.00 54 THR A N 13
ATOM 15191 C CA . THR A 1 54 ? -1.926 -6.899 -7.615 1.00 0.00 54 THR A CA 13
ATOM 15192 C C . THR A 1 54 ? -2.073 -8.186 -8.433 1.00 0.00 54 THR A C 13
ATOM 15193 O O . THR A 1 54 ? -2.998 -8.973 -8.221 1.00 0.00 54 THR A O 13
ATOM 15204 N N . ARG A 1 55 ? -1.138 -8.380 -9.368 1.00 0.00 55 ARG A N 13
ATOM 15205 C CA . ARG A 1 55 ? -1.160 -9.505 -10.307 1.00 0.00 55 ARG A CA 13
ATOM 15206 C C . ARG A 1 55 ? -2.346 -9.363 -11.263 1.00 0.00 55 ARG A C 13
ATOM 15207 O O . ARG A 1 55 ? -2.729 -10.297 -11.968 1.00 0.00 55 ARG A O 13
ATOM 15228 N N . GLN A 1 56 ? -2.903 -8.162 -11.305 1.00 0.00 56 GLN A N 13
ATOM 15229 C CA . GLN A 1 56 ? -4.034 -7.868 -12.164 1.00 0.00 56 GLN A CA 13
ATOM 15230 C C . GLN A 1 56 ? -3.852 -6.490 -12.785 1.00 0.00 56 GLN A C 13
ATOM 15231 O O . GLN A 1 56 ? -3.575 -6.361 -13.976 1.00 0.00 56 GLN A O 13
ATOM 15245 N N . THR A 1 57 ? -3.979 -5.465 -11.956 1.00 0.00 57 THR A N 13
ATOM 15246 C CA . THR A 1 57 ? -3.786 -4.097 -12.395 1.00 0.00 57 THR A CA 13
ATOM 15247 C C . THR A 1 57 ? -2.567 -3.493 -11.704 1.00 0.00 57 THR A C 13
ATOM 15248 O O . THR A 1 57 ? -2.317 -3.771 -10.526 1.00 0.00 57 THR A O 13
ATOM 15259 N N . SER A 1 58 ? -1.805 -2.696 -12.438 1.00 0.00 58 SER A N 13
ATOM 15260 C CA . SER A 1 58 ? -0.659 -2.011 -11.870 1.00 0.00 58 SER A CA 13
ATOM 15261 C C . SER A 1 58 ? -1.089 -0.702 -11.218 1.00 0.00 58 SER A C 13
ATOM 15262 O O . SER A 1 58 ? -2.037 -0.049 -11.668 1.00 0.00 58 SER A O 13
ATOM 15270 N N . LEU A 1 59 ? -0.400 -0.333 -10.153 1.00 0.00 59 LEU A N 13
ATOM 15271 C CA . LEU A 1 59 ? -0.712 0.881 -9.422 1.00 0.00 59 LEU A CA 13
ATOM 15272 C C . LEU A 1 59 ? 0.541 1.591 -8.959 1.00 0.00 59 LEU A C 13
ATOM 15273 O O . LEU A 1 59 ? 1.638 1.036 -8.993 1.00 0.00 59 LEU A O 13
ATOM 15289 N N . ALA A 1 60 ? 0.348 2.820 -8.523 1.00 0.00 60 ALA A N 13
ATOM 15290 C CA . ALA A 1 60 ? 1.435 3.659 -8.051 1.00 0.00 60 ALA A CA 13
ATOM 15291 C C . ALA A 1 60 ? 1.006 4.404 -6.800 1.00 0.00 60 ALA A C 13
ATOM 15292 O O . ALA A 1 60 ? -0.186 4.639 -6.597 1.00 0.00 60 ALA A O 13
ATOM 15299 N N . LEU A 1 61 ? 1.968 4.786 -5.970 1.00 0.00 61 LEU A N 13
ATOM 15300 C CA . LEU A 1 61 ? 1.667 5.500 -4.744 1.00 0.00 61 LEU A CA 13
ATOM 15301 C C . LEU A 1 61 ? 2.891 6.279 -4.297 1.00 0.00 61 LEU A C 13
ATOM 15302 O O . LEU A 1 61 ? 3.983 6.100 -4.843 1.00 0.00 61 LEU A O 13
ATOM 15318 N N . ARG A 1 62 ? 2.705 7.163 -3.335 1.00 0.00 62 ARG A N 13
ATOM 15319 C CA . ARG A 1 62 ? 3.781 8.013 -2.870 1.00 0.00 62 ARG A CA 13
ATOM 15320 C C . ARG A 1 62 ? 4.243 7.573 -1.496 1.00 0.00 62 ARG A C 13
ATOM 15321 O O . ARG A 1 62 ? 3.613 6.731 -0.853 1.00 0.00 62 ARG A O 13
ATOM 15342 N N . ARG A 1 63 ? 5.322 8.179 -1.040 1.00 0.00 63 ARG A N 13
ATOM 15343 C CA . ARG A 1 63 ? 5.816 7.952 0.316 1.00 0.00 63 ARG A CA 13
ATOM 15344 C C . ARG A 1 63 ? 4.744 8.355 1.324 1.00 0.00 63 ARG A C 13
ATOM 15345 O O . ARG A 1 63 ? 4.604 7.751 2.387 1.00 0.00 63 ARG A O 13
ATOM 15366 N N . LYS A 1 64 ? 3.992 9.387 0.960 1.00 0.00 64 LYS A N 13
ATOM 15367 C CA . LYS A 1 64 ? 2.912 9.908 1.786 1.00 0.00 64 LYS A CA 13
ATOM 15368 C C . LYS A 1 64 ? 1.835 8.847 1.979 1.00 0.00 64 LYS A C 13
ATOM 15369 O O . LYS A 1 64 ? 1.303 8.684 3.077 1.00 0.00 64 LYS A O 13
ATOM 15388 N N . ASP A 1 65 ? 1.533 8.120 0.909 1.00 0.00 65 ASP A N 13
ATOM 15389 C CA . ASP A 1 65 ? 0.537 7.062 0.957 1.00 0.00 65 ASP A CA 13
ATOM 15390 C C . ASP A 1 65 ? 1.091 5.867 1.718 1.00 0.00 65 ASP A C 13
ATOM 15391 O O . ASP A 1 65 ? 0.380 5.215 2.477 1.00 0.00 65 ASP A O 13
ATOM 15400 N N . LEU A 1 66 ? 2.379 5.599 1.517 1.00 0.00 66 LEU A N 13
ATOM 15401 C CA . LEU A 1 66 ? 3.065 4.516 2.215 1.00 0.00 66 LEU A CA 13
ATOM 15402 C C . LEU A 1 66 ? 3.042 4.753 3.721 1.00 0.00 66 LEU A C 13
ATOM 15403 O O . LEU A 1 66 ? 3.000 3.817 4.510 1.00 0.00 66 LEU A O 13
ATOM 15419 N N . ALA A 1 67 ? 3.057 6.019 4.108 1.00 0.00 67 ALA A N 13
ATOM 15420 C CA . ALA A 1 67 ? 3.010 6.394 5.515 1.00 0.00 67 ALA A CA 13
ATOM 15421 C C . ALA A 1 67 ? 1.625 6.147 6.109 1.00 0.00 67 ALA A C 13
ATOM 15422 O O . ALA A 1 67 ? 1.440 6.217 7.323 1.00 0.00 67 ALA A O 13
ATOM 15429 N N . LEU A 1 68 ? 0.656 5.864 5.251 1.00 0.00 68 LEU A N 13
ATOM 15430 C CA . LEU A 1 68 ? -0.705 5.596 5.692 1.00 0.00 68 LEU A CA 13
ATOM 15431 C C . LEU A 1 68 ? -1.064 4.127 5.482 1.00 0.00 68 LEU A C 13
ATOM 15432 O O . LEU A 1 68 ? -2.133 3.669 5.896 1.00 0.00 68 LEU A O 13
ATOM 15448 N N . LEU A 1 69 ? -0.159 3.392 4.856 1.00 0.00 69 LEU A N 13
ATOM 15449 C CA . LEU A 1 69 ? -0.389 1.989 4.544 1.00 0.00 69 LEU A CA 13
ATOM 15450 C C . LEU A 1 69 ? 0.708 1.121 5.140 1.00 0.00 69 LEU A C 13
ATOM 15451 O O . LEU A 1 69 ? 1.891 1.342 4.890 1.00 0.00 69 LEU A O 13
ATOM 15467 N N . THR A 1 70 ? 0.320 0.133 5.923 1.00 0.00 70 THR A N 13
ATOM 15468 C CA . THR A 1 70 ? 1.290 -0.755 6.531 1.00 0.00 70 THR A CA 13
ATOM 15469 C C . THR A 1 70 ? 1.529 -1.961 5.633 1.00 0.00 70 THR A C 13
ATOM 15470 O O . THR A 1 70 ? 0.628 -2.772 5.405 1.00 0.00 70 THR A O 13
ATOM 15481 N N . LEU A 1 71 ? 2.741 -2.059 5.118 1.00 0.00 71 LEU A N 13
ATOM 15482 C CA . LEU A 1 71 ? 3.127 -3.160 4.241 1.00 0.00 71 LEU A CA 13
ATOM 15483 C C . LEU A 1 71 ? 4.370 -3.852 4.773 1.00 0.00 71 LEU A C 13
ATOM 15484 O O . LEU A 1 71 ? 5.270 -3.207 5.315 1.00 0.00 71 LEU A O 13
ATOM 15500 N N . VAL A 1 72 ? 4.410 -5.161 4.608 1.00 0.00 72 VAL A N 13
ATOM 15501 C CA . VAL A 1 72 ? 5.549 -5.968 5.026 1.00 0.00 72 VAL A CA 13
ATOM 15502 C C . VAL A 1 72 ? 5.872 -6.997 3.947 1.00 0.00 72 VAL A C 13
ATOM 15503 O O . VAL A 1 72 ? 5.026 -7.299 3.116 1.00 0.00 72 VAL A O 13
ATOM 15516 N N . PRO A 1 73 ? 7.097 -7.538 3.924 1.00 0.00 73 PRO A N 13
ATOM 15517 C CA . PRO A 1 73 ? 7.477 -8.575 2.955 1.00 0.00 73 PRO A CA 13
ATOM 15518 C C . PRO A 1 73 ? 6.627 -9.838 3.102 1.00 0.00 73 PRO A C 13
ATOM 15519 O O . PRO A 1 73 ? 5.893 -9.989 4.082 1.00 0.00 73 PRO A O 13
ATOM 15530 N N . LEU A 1 74 ? 6.713 -10.734 2.120 1.00 0.00 74 LEU A N 13
ATOM 15531 C CA . LEU A 1 74 ? 6.010 -12.008 2.186 1.00 0.00 74 LEU A CA 13
ATOM 15532 C C . LEU A 1 74 ? 6.365 -12.744 3.472 1.00 0.00 74 LEU A C 13
ATOM 15533 O O . LEU A 1 74 ? 5.489 -13.096 4.264 1.00 0.00 74 LEU A O 13
ATOM 15549 N N . ASP A 1 75 ? 7.657 -12.962 3.666 1.00 0.00 75 ASP A N 13
ATOM 15550 C CA . ASP A 1 75 ? 8.171 -13.611 4.864 1.00 0.00 75 ASP A CA 13
ATOM 15551 C C . ASP A 1 75 ? 9.678 -13.434 4.923 1.00 0.00 75 ASP A C 13
ATOM 15552 O O . ASP A 1 75 ? 10.380 -14.060 4.100 1.00 0.00 75 ASP A O 13
ATOM 15562 N N . MET A 1 1 ? 10.091 -7.877 -24.679 1.00 0.00 1 MET A N 14
ATOM 15563 C CA . MET A 1 1 ? 9.340 -6.648 -24.333 1.00 0.00 1 MET A CA 14
ATOM 15564 C C . MET A 1 1 ? 9.104 -6.591 -22.833 1.00 0.00 1 MET A C 14
ATOM 15565 O O . MET A 1 1 ? 9.055 -7.628 -22.174 1.00 0.00 1 MET A O 14
ATOM 15578 N N . SER A 1 2 ? 8.949 -5.377 -22.313 1.00 0.00 2 SER A N 14
ATOM 15579 C CA . SER A 1 2 ? 8.683 -5.152 -20.895 1.00 0.00 2 SER A CA 14
ATOM 15580 C C . SER A 1 2 ? 9.819 -5.676 -20.015 1.00 0.00 2 SER A C 14
ATOM 15581 O O . SER A 1 2 ? 9.794 -6.817 -19.553 1.00 0.00 2 SER A O 14
ATOM 15589 N N . ALA A 1 3 ? 10.826 -4.836 -19.803 1.00 0.00 3 ALA A N 14
ATOM 15590 C CA . ALA A 1 3 ? 11.941 -5.184 -18.935 1.00 0.00 3 ALA A CA 14
ATOM 15591 C C . ALA A 1 3 ? 11.490 -5.171 -17.482 1.00 0.00 3 ALA A C 14
ATOM 15592 O O . ALA A 1 3 ? 11.471 -4.123 -16.832 1.00 0.00 3 ALA A O 14
ATOM 15599 N N . LEU A 1 4 ? 11.092 -6.330 -16.987 1.00 0.00 4 LEU A N 14
ATOM 15600 C CA . LEU A 1 4 ? 10.535 -6.434 -15.651 1.00 0.00 4 LEU A CA 14
ATOM 15601 C C . LEU A 1 4 ? 11.494 -7.155 -14.713 1.00 0.00 4 LEU A C 14
ATOM 15602 O O . LEU A 1 4 ? 11.672 -8.372 -14.806 1.00 0.00 4 LEU A O 14
ATOM 15618 N N . GLN A 1 5 ? 12.111 -6.399 -13.821 1.00 0.00 5 GLN A N 14
ATOM 15619 C CA . GLN A 1 5 ? 12.995 -6.965 -12.814 1.00 0.00 5 GLN A CA 14
ATOM 15620 C C . GLN A 1 5 ? 12.505 -6.582 -11.415 1.00 0.00 5 GLN A C 14
ATOM 15621 O O . GLN A 1 5 ? 12.889 -5.551 -10.865 1.00 0.00 5 GLN A O 14
ATOM 15635 N N . PRO A 1 6 ? 11.609 -7.399 -10.845 1.00 0.00 6 PRO A N 14
ATOM 15636 C CA . PRO A 1 6 ? 11.037 -7.153 -9.521 1.00 0.00 6 PRO A CA 14
ATOM 15637 C C . PRO A 1 6 ? 12.051 -7.370 -8.409 1.00 0.00 6 PRO A C 14
ATOM 15638 O O . PRO A 1 6 ? 12.968 -8.184 -8.545 1.00 0.00 6 PRO A O 14
ATOM 15649 N N . SER A 1 7 ? 11.889 -6.642 -7.315 1.00 0.00 7 SER A N 14
ATOM 15650 C CA . SER A 1 7 ? 12.758 -6.813 -6.168 1.00 0.00 7 SER A CA 14
ATOM 15651 C C . SER A 1 7 ? 12.140 -7.825 -5.209 1.00 0.00 7 SER A C 14
ATOM 15652 O O . SER A 1 7 ? 12.576 -8.973 -5.145 1.00 0.00 7 SER A O 14
ATOM 15660 N N . ARG A 1 8 ? 11.097 -7.414 -4.492 1.00 0.00 8 ARG A N 14
ATOM 15661 C CA . ARG A 1 8 ? 10.447 -8.290 -3.536 1.00 0.00 8 ARG A CA 14
ATOM 15662 C C . ARG A 1 8 ? 8.937 -8.233 -3.689 1.00 0.00 8 ARG A C 14
ATOM 15663 O O . ARG A 1 8 ? 8.403 -7.498 -4.524 1.00 0.00 8 ARG A O 14
ATOM 15684 N N . SER A 1 9 ? 8.264 -9.004 -2.864 1.00 0.00 9 SER A N 14
ATOM 15685 C CA . SER A 1 9 ? 6.815 -9.007 -2.824 1.00 0.00 9 SER A CA 14
ATOM 15686 C C . SER A 1 9 ? 6.355 -8.715 -1.400 1.00 0.00 9 SER A C 14
ATOM 15687 O O . SER A 1 9 ? 6.835 -9.330 -0.444 1.00 0.00 9 SER A O 14
ATOM 15695 N N . TYR A 1 10 ? 5.450 -7.761 -1.258 1.00 0.00 10 TYR A N 14
ATOM 15696 C CA . TYR A 1 10 ? 5.025 -7.308 0.057 1.00 0.00 10 TYR A CA 14
ATOM 15697 C C . TYR A 1 10 ? 3.563 -7.655 0.304 1.00 0.00 10 TYR A C 14
ATOM 15698 O O . TYR A 1 10 ? 2.760 -7.712 -0.628 1.00 0.00 10 TYR A O 14
ATOM 15716 N N . ARG A 1 11 ? 3.230 -7.892 1.557 1.00 0.00 11 ARG A N 14
ATOM 15717 C CA . ARG A 1 11 ? 1.856 -8.124 1.955 1.00 0.00 11 ARG A CA 14
ATOM 15718 C C . ARG A 1 11 ? 1.326 -6.892 2.667 1.00 0.00 11 ARG A C 14
ATOM 15719 O O . ARG A 1 11 ? 2.092 -6.131 3.261 1.00 0.00 11 ARG A O 14
ATOM 15740 N N . ILE A 1 12 ? 0.025 -6.695 2.613 1.00 0.00 12 ILE A N 14
ATOM 15741 C CA . ILE A 1 12 ? -0.583 -5.579 3.309 1.00 0.00 12 ILE A CA 14
ATOM 15742 C C . ILE A 1 12 ? -1.129 -6.050 4.647 1.00 0.00 12 ILE A C 14
ATOM 15743 O O . ILE A 1 12 ? -2.148 -6.737 4.697 1.00 0.00 12 ILE A O 14
ATOM 15759 N N . THR A 1 13 ? -0.440 -5.699 5.722 1.00 0.00 13 THR A N 14
ATOM 15760 C CA . THR A 1 13 ? -0.869 -6.070 7.059 1.00 0.00 13 THR A CA 14
ATOM 15761 C C . THR A 1 13 ? -2.156 -5.343 7.418 1.00 0.00 13 THR A C 14
ATOM 15762 O O . THR A 1 13 ? -3.007 -5.863 8.146 1.00 0.00 13 THR A O 14
ATOM 15773 N N . GLY A 1 14 ? -2.295 -4.144 6.875 1.00 0.00 14 GLY A N 14
ATOM 15774 C CA . GLY A 1 14 ? -3.452 -3.325 7.143 1.00 0.00 14 GLY A CA 14
ATOM 15775 C C . GLY A 1 14 ? -3.180 -1.873 6.833 1.00 0.00 14 GLY A C 14
ATOM 15776 O O . GLY A 1 14 ? -2.322 -1.560 6.006 1.00 0.00 14 GLY A O 14
ATOM 15780 N N . TYR A 1 15 ? -3.889 -0.986 7.500 1.00 0.00 15 TYR A N 14
ATOM 15781 C CA . TYR A 1 15 ? -3.707 0.439 7.295 1.00 0.00 15 TYR A CA 14
ATOM 15782 C C . TYR A 1 15 ? -2.828 1.004 8.396 1.00 0.00 15 TYR A C 14
ATOM 15783 O O . TYR A 1 15 ? -2.622 0.361 9.428 1.00 0.00 15 TYR A O 14
ATOM 15801 N N . SER A 1 16 ? -2.280 2.179 8.167 1.00 0.00 16 SER A N 14
ATOM 15802 C CA . SER A 1 16 ? -1.563 2.882 9.211 1.00 0.00 16 SER A CA 14
ATOM 15803 C C . SER A 1 16 ? -2.556 3.356 10.266 1.00 0.00 16 SER A C 14
ATOM 15804 O O . SER A 1 16 ? -3.596 3.918 9.929 1.00 0.00 16 SER A O 14
ATOM 15812 N N . PRO A 1 17 ? -2.261 3.129 11.554 1.00 0.00 17 PRO A N 14
ATOM 15813 C CA . PRO A 1 17 ? -3.162 3.506 12.650 1.00 0.00 17 PRO A CA 14
ATOM 15814 C C . PRO A 1 17 ? -3.379 5.015 12.741 1.00 0.00 17 PRO A C 14
ATOM 15815 O O . PRO A 1 17 ? -4.216 5.485 13.515 1.00 0.00 17 PRO A O 14
ATOM 15826 N N . ALA A 1 18 ? -2.633 5.765 11.941 1.00 0.00 18 ALA A N 14
ATOM 15827 C CA . ALA A 1 18 ? -2.758 7.212 11.907 1.00 0.00 18 ALA A CA 14
ATOM 15828 C C . ALA A 1 18 ? -3.767 7.657 10.849 1.00 0.00 18 ALA A C 14
ATOM 15829 O O . ALA A 1 18 ? -3.975 8.850 10.646 1.00 0.00 18 ALA A O 14
ATOM 15836 N N . ILE A 1 19 ? -4.386 6.698 10.166 1.00 0.00 19 ILE A N 14
ATOM 15837 C CA . ILE A 1 19 ? -5.380 7.015 9.148 1.00 0.00 19 ILE A CA 14
ATOM 15838 C C . ILE A 1 19 ? -6.692 7.449 9.808 1.00 0.00 19 ILE A C 14
ATOM 15839 O O . ILE A 1 19 ? -7.037 6.969 10.890 1.00 0.00 19 ILE A O 14
ATOM 15855 N N . SER A 1 20 ? -7.413 8.364 9.167 1.00 0.00 20 SER A N 14
ATOM 15856 C CA . SER A 1 20 ? -8.642 8.887 9.737 1.00 0.00 20 SER A CA 14
ATOM 15857 C C . SER A 1 20 ? -9.510 9.523 8.646 1.00 0.00 20 SER A C 14
ATOM 15858 O O . SER A 1 20 ? -9.151 9.491 7.463 1.00 0.00 20 SER A O 14
ATOM 15866 N N . ASN A 1 21 ? -10.662 10.060 9.059 1.00 0.00 21 ASN A N 14
ATOM 15867 C CA . ASN A 1 21 ? -11.582 10.794 8.179 1.00 0.00 21 ASN A CA 14
ATOM 15868 C C . ASN A 1 21 ? -12.287 9.860 7.187 1.00 0.00 21 ASN A C 14
ATOM 15869 O O . ASN A 1 21 ? -13.019 10.307 6.302 1.00 0.00 21 ASN A O 14
ATOM 15880 N N . GLY A 1 22 ? -12.096 8.558 7.358 1.00 0.00 22 GLY A N 14
ATOM 15881 C CA . GLY A 1 22 ? -12.772 7.595 6.507 1.00 0.00 22 GLY A CA 14
ATOM 15882 C C . GLY A 1 22 ? -11.994 7.265 5.251 1.00 0.00 22 GLY A C 14
ATOM 15883 O O . GLY A 1 22 ? -12.537 6.664 4.322 1.00 0.00 22 GLY A O 14
ATOM 15887 N N . TYR A 1 23 ? -10.717 7.641 5.219 1.00 0.00 23 TYR A N 14
ATOM 15888 C CA . TYR A 1 23 ? -9.878 7.376 4.052 1.00 0.00 23 TYR A CA 14
ATOM 15889 C C . TYR A 1 23 ? -9.690 5.866 3.871 1.00 0.00 23 TYR A C 14
ATOM 15890 O O . TYR A 1 23 ? -9.434 5.388 2.769 1.00 0.00 23 TYR A O 14
ATOM 15908 N N . ARG A 1 24 ? -9.838 5.127 4.967 1.00 0.00 24 ARG A N 14
ATOM 15909 C CA . ARG A 1 24 ? -9.829 3.667 4.951 1.00 0.00 24 ARG A CA 14
ATOM 15910 C C . ARG A 1 24 ? -10.837 3.137 3.942 1.00 0.00 24 ARG A C 14
ATOM 15911 O O . ARG A 1 24 ? -10.521 2.282 3.118 1.00 0.00 24 ARG A O 14
ATOM 15932 N N . GLN A 1 25 ? -12.048 3.666 4.012 1.00 0.00 25 GLN A N 14
ATOM 15933 C CA . GLN A 1 25 ? -13.115 3.255 3.123 1.00 0.00 25 GLN A CA 14
ATOM 15934 C C . GLN A 1 25 ? -12.803 3.619 1.676 1.00 0.00 25 GLN A C 14
ATOM 15935 O O . GLN A 1 25 ? -13.250 2.947 0.744 1.00 0.00 25 GLN A O 14
ATOM 15949 N N . ARG A 1 26 ? -12.021 4.673 1.492 1.00 0.00 26 ARG A N 14
ATOM 15950 C CA . ARG A 1 26 ? -11.593 5.073 0.162 1.00 0.00 26 ARG A CA 14
ATOM 15951 C C . ARG A 1 26 ? -10.525 4.114 -0.348 1.00 0.00 26 ARG A C 14
ATOM 15952 O O . ARG A 1 26 ? -10.542 3.708 -1.510 1.00 0.00 26 ARG A O 14
ATOM 15973 N N . LEU A 1 27 ? -9.619 3.735 0.544 1.00 0.00 27 LEU A N 14
ATOM 15974 C CA . LEU A 1 27 ? -8.532 2.825 0.203 1.00 0.00 27 LEU A CA 14
ATOM 15975 C C . LEU A 1 27 ? -9.070 1.439 -0.118 1.00 0.00 27 LEU A C 14
ATOM 15976 O O . LEU A 1 27 ? -8.634 0.800 -1.076 1.00 0.00 27 LEU A O 14
ATOM 15992 N N . PHE A 1 28 ? -10.029 0.990 0.679 1.00 0.00 28 PHE A N 14
ATOM 15993 C CA . PHE A 1 28 ? -10.675 -0.295 0.445 1.00 0.00 28 PHE A CA 14
ATOM 15994 C C . PHE A 1 28 ? -11.337 -0.301 -0.927 1.00 0.00 28 PHE A C 14
ATOM 15995 O O . PHE A 1 28 ? -11.232 -1.267 -1.681 1.00 0.00 28 PHE A O 14
ATOM 16012 N N . SER A 1 29 ? -12.002 0.803 -1.244 1.00 0.00 29 SER A N 14
ATOM 16013 C CA . SER A 1 29 ? -12.656 0.977 -2.536 1.00 0.00 29 SER A CA 14
ATOM 16014 C C . SER A 1 29 ? -11.640 0.965 -3.680 1.00 0.00 29 SER A C 14
ATOM 16015 O O . SER A 1 29 ? -11.947 0.548 -4.797 1.00 0.00 29 SER A O 14
ATOM 16023 N N . MET A 1 30 ? -10.433 1.429 -3.389 1.00 0.00 30 MET A N 14
ATOM 16024 C CA . MET A 1 30 ? -9.360 1.468 -4.379 1.00 0.00 30 MET A CA 14
ATOM 16025 C C . MET A 1 30 ? -8.701 0.101 -4.533 1.00 0.00 30 MET A C 14
ATOM 16026 O O . MET A 1 30 ? -7.994 -0.145 -5.510 1.00 0.00 30 MET A O 14
ATOM 16040 N N . GLY A 1 31 ? -8.935 -0.782 -3.572 1.00 0.00 31 GLY A N 14
ATOM 16041 C CA . GLY A 1 31 ? -8.405 -2.127 -3.665 1.00 0.00 31 GLY A CA 14
ATOM 16042 C C . GLY A 1 31 ? -7.285 -2.382 -2.678 1.00 0.00 31 GLY A C 14
ATOM 16043 O O . GLY A 1 31 ? -6.598 -3.399 -2.754 1.00 0.00 31 GLY A O 14
ATOM 16047 N N . LEU A 1 32 ? -7.102 -1.462 -1.749 1.00 0.00 32 LEU A N 14
ATOM 16048 C CA . LEU A 1 32 ? -6.069 -1.598 -0.737 1.00 0.00 32 LEU A CA 14
ATOM 16049 C C . LEU A 1 32 ? -6.685 -2.063 0.573 1.00 0.00 32 LEU A C 14
ATOM 16050 O O . LEU A 1 32 ? -7.280 -1.274 1.309 1.00 0.00 32 LEU A O 14
ATOM 16066 N N . LEU A 1 33 ? -6.567 -3.352 0.845 1.00 0.00 33 LEU A N 14
ATOM 16067 C CA . LEU A 1 33 ? -7.154 -3.939 2.032 1.00 0.00 33 LEU A CA 14
ATOM 16068 C C . LEU A 1 33 ? -6.139 -4.815 2.763 1.00 0.00 33 LEU A C 14
ATOM 16069 O O . LEU A 1 33 ? -5.178 -5.299 2.158 1.00 0.00 33 LEU A O 14
ATOM 16085 N N . PRO A 1 34 ? -6.334 -5.023 4.076 1.00 0.00 34 PRO A N 14
ATOM 16086 C CA . PRO A 1 34 ? -5.482 -5.908 4.872 1.00 0.00 34 PRO A CA 14
ATOM 16087 C C . PRO A 1 34 ? -5.598 -7.356 4.412 1.00 0.00 34 PRO A C 14
ATOM 16088 O O . PRO A 1 34 ? -6.697 -7.910 4.335 1.00 0.00 34 PRO A O 14
ATOM 16099 N N . GLY A 1 35 ? -4.466 -7.962 4.097 1.00 0.00 35 GLY A N 14
ATOM 16100 C CA . GLY A 1 35 ? -4.466 -9.336 3.646 1.00 0.00 35 GLY A CA 14
ATOM 16101 C C . GLY A 1 35 ? -4.129 -9.472 2.177 1.00 0.00 35 GLY A C 14
ATOM 16102 O O . GLY A 1 35 ? -4.070 -10.582 1.652 1.00 0.00 35 GLY A O 14
ATOM 16106 N N . ALA A 1 36 ? -3.906 -8.348 1.507 1.00 0.00 36 ALA A N 14
ATOM 16107 C CA . ALA A 1 36 ? -3.551 -8.358 0.105 1.00 0.00 36 ALA A CA 14
ATOM 16108 C C . ALA A 1 36 ? -2.041 -8.467 -0.050 1.00 0.00 36 ALA A C 14
ATOM 16109 O O . ALA A 1 36 ? -1.313 -8.656 0.930 1.00 0.00 36 ALA A O 14
ATOM 16116 N N . ALA A 1 37 ? -1.587 -8.336 -1.277 1.00 0.00 37 ALA A N 14
ATOM 16117 C CA . ALA A 1 37 ? -0.177 -8.468 -1.606 1.00 0.00 37 ALA A CA 14
ATOM 16118 C C . ALA A 1 37 ? 0.131 -7.763 -2.919 1.00 0.00 37 ALA A C 14
ATOM 16119 O O . ALA A 1 37 ? -0.710 -7.715 -3.816 1.00 0.00 37 ALA A O 14
ATOM 16126 N N . LEU A 1 38 ? 1.331 -7.214 -3.016 1.00 0.00 38 LEU A N 14
ATOM 16127 C CA . LEU A 1 38 ? 1.772 -6.508 -4.211 1.00 0.00 38 LEU A CA 14
ATOM 16128 C C . LEU A 1 38 ? 3.211 -6.885 -4.535 1.00 0.00 38 LEU A C 14
ATOM 16129 O O . LEU A 1 38 ? 4.047 -7.023 -3.637 1.00 0.00 38 LEU A O 14
ATOM 16145 N N . ARG A 1 39 ? 3.490 -7.058 -5.814 1.00 0.00 39 ARG A N 14
ATOM 16146 C CA . ARG A 1 39 ? 4.843 -7.334 -6.269 1.00 0.00 39 ARG A CA 14
ATOM 16147 C C . ARG A 1 39 ? 5.444 -6.057 -6.835 1.00 0.00 39 ARG A C 14
ATOM 16148 O O . ARG A 1 39 ? 4.856 -5.430 -7.717 1.00 0.00 39 ARG A O 14
ATOM 16169 N N . VAL A 1 40 ? 6.596 -5.659 -6.314 1.00 0.00 40 VAL A N 14
ATOM 16170 C CA . VAL A 1 40 ? 7.225 -4.419 -6.743 1.00 0.00 40 VAL A CA 14
ATOM 16171 C C . VAL A 1 40 ? 7.878 -4.593 -8.108 1.00 0.00 40 VAL A C 14
ATOM 16172 O O . VAL A 1 40 ? 8.704 -5.482 -8.318 1.00 0.00 40 VAL A O 14
ATOM 16185 N N . VAL A 1 41 ? 7.461 -3.765 -9.047 1.00 0.00 41 VAL A N 14
ATOM 16186 C CA . VAL A 1 41 ? 8.025 -3.796 -10.383 1.00 0.00 41 VAL A CA 14
ATOM 16187 C C . VAL A 1 41 ? 9.164 -2.791 -10.501 1.00 0.00 41 VAL A C 14
ATOM 16188 O O . VAL A 1 41 ? 10.273 -3.147 -10.900 1.00 0.00 41 VAL A O 14
ATOM 16201 N N . ARG A 1 42 ? 8.896 -1.535 -10.138 1.00 0.00 42 ARG A N 14
ATOM 16202 C CA . ARG A 1 42 ? 9.884 -0.467 -10.314 1.00 0.00 42 ARG A CA 14
ATOM 16203 C C . ARG A 1 42 ? 9.709 0.666 -9.306 1.00 0.00 42 ARG A C 14
ATOM 16204 O O . ARG A 1 42 ? 8.592 1.056 -8.978 1.00 0.00 42 ARG A O 14
ATOM 16225 N N . ILE A 1 43 ? 10.833 1.177 -8.819 1.00 0.00 43 ILE A N 14
ATOM 16226 C CA . ILE A 1 43 ? 10.875 2.452 -8.111 1.00 0.00 43 ILE A CA 14
ATOM 16227 C C . ILE A 1 43 ? 11.736 3.399 -8.950 1.00 0.00 43 ILE A C 14
ATOM 16228 O O . ILE A 1 43 ? 12.697 2.956 -9.585 1.00 0.00 43 ILE A O 14
ATOM 16244 N N . ALA A 1 44 ? 11.393 4.671 -8.987 1.00 0.00 44 ALA A N 14
ATOM 16245 C CA . ALA A 1 44 ? 12.179 5.643 -9.740 1.00 0.00 44 ALA A CA 14
ATOM 16246 C C . ALA A 1 44 ? 13.390 6.108 -8.933 1.00 0.00 44 ALA A C 14
ATOM 16247 O O . ALA A 1 44 ? 13.274 6.370 -7.736 1.00 0.00 44 ALA A O 14
ATOM 16254 N N . PRO A 1 45 ? 14.559 6.240 -9.590 1.00 0.00 45 PRO A N 14
ATOM 16255 C CA . PRO A 1 45 ? 15.805 6.690 -8.941 1.00 0.00 45 PRO A CA 14
ATOM 16256 C C . PRO A 1 45 ? 15.728 8.142 -8.466 1.00 0.00 45 PRO A C 14
ATOM 16257 O O . PRO A 1 45 ? 16.650 8.655 -7.829 1.00 0.00 45 PRO A O 14
ATOM 16268 N N . LEU A 1 46 ? 14.623 8.802 -8.798 1.00 0.00 46 LEU A N 14
ATOM 16269 C CA . LEU A 1 46 ? 14.352 10.153 -8.321 1.00 0.00 46 LEU A CA 14
ATOM 16270 C C . LEU A 1 46 ? 14.162 10.149 -6.817 1.00 0.00 46 LEU A C 14
ATOM 16271 O O . LEU A 1 46 ? 14.568 11.077 -6.117 1.00 0.00 46 LEU A O 14
ATOM 16287 N N . GLY A 1 47 ? 13.553 9.085 -6.335 1.00 0.00 47 GLY A N 14
ATOM 16288 C CA . GLY A 1 47 ? 13.231 8.978 -4.938 1.00 0.00 47 GLY A CA 14
ATOM 16289 C C . GLY A 1 47 ? 12.132 7.985 -4.714 1.00 0.00 47 GLY A C 14
ATOM 16290 O O . GLY A 1 47 ? 12.393 6.851 -4.312 1.00 0.00 47 GLY A O 14
ATOM 16294 N N . ASP A 1 48 ? 10.900 8.391 -4.995 1.00 0.00 48 ASP A N 14
ATOM 16295 C CA . ASP A 1 48 ? 9.787 7.487 -4.820 1.00 0.00 48 ASP A CA 14
ATOM 16296 C C . ASP A 1 48 ? 8.594 7.779 -5.709 1.00 0.00 48 ASP A C 14
ATOM 16297 O O . ASP A 1 48 ? 8.056 8.887 -5.745 1.00 0.00 48 ASP A O 14
ATOM 16306 N N . PRO A 1 49 ? 8.270 6.782 -6.521 1.00 0.00 49 PRO A N 14
ATOM 16307 C CA . PRO A 1 49 ? 6.957 6.234 -6.719 1.00 0.00 49 PRO A CA 14
ATOM 16308 C C . PRO A 1 49 ? 7.004 4.763 -6.321 1.00 0.00 49 PRO A C 14
ATOM 16309 O O . PRO A 1 49 ? 8.033 4.276 -5.842 1.00 0.00 49 PRO A O 14
ATOM 16320 N N . ILE A 1 50 ? 5.944 4.039 -6.546 1.00 0.00 50 ILE A N 14
ATOM 16321 C CA . ILE A 1 50 ? 6.005 2.602 -6.373 1.00 0.00 50 ILE A CA 14
ATOM 16322 C C . ILE A 1 50 ? 5.184 1.915 -7.451 1.00 0.00 50 ILE A C 14
ATOM 16323 O O . ILE A 1 50 ? 3.957 1.872 -7.384 1.00 0.00 50 ILE A O 14
ATOM 16339 N N . GLN A 1 51 ? 5.871 1.413 -8.462 1.00 0.00 51 GLN A N 14
ATOM 16340 C CA . GLN A 1 51 ? 5.220 0.701 -9.545 1.00 0.00 51 GLN A CA 14
ATOM 16341 C C . GLN A 1 51 ? 5.100 -0.773 -9.165 1.00 0.00 51 GLN A C 14
ATOM 16342 O O . GLN A 1 51 ? 6.105 -1.463 -9.033 1.00 0.00 51 GLN A O 14
ATOM 16356 N N . VAL A 1 52 ? 3.876 -1.233 -8.959 1.00 0.00 52 VAL A N 14
ATOM 16357 C CA . VAL A 1 52 ? 3.624 -2.603 -8.530 1.00 0.00 52 VAL A CA 14
ATOM 16358 C C . VAL A 1 52 ? 2.584 -3.262 -9.426 1.00 0.00 52 VAL A C 14
ATOM 16359 O O . VAL A 1 52 ? 2.115 -2.664 -10.392 1.00 0.00 52 VAL A O 14
ATOM 16372 N N . GLU A 1 53 ? 2.226 -4.493 -9.100 1.00 0.00 53 GLU A N 14
ATOM 16373 C CA . GLU A 1 53 ? 1.164 -5.189 -9.808 1.00 0.00 53 GLU A CA 14
ATOM 16374 C C . GLU A 1 53 ? 0.235 -5.840 -8.794 1.00 0.00 53 GLU A C 14
ATOM 16375 O O . GLU A 1 53 ? 0.699 -6.486 -7.854 1.00 0.00 53 GLU A O 14
ATOM 16387 N N . THR A 1 54 ? -1.067 -5.650 -8.971 1.00 0.00 54 THR A N 14
ATOM 16388 C CA . THR A 1 54 ? -2.052 -6.164 -8.025 1.00 0.00 54 THR A CA 14
ATOM 16389 C C . THR A 1 54 ? -2.255 -7.665 -8.211 1.00 0.00 54 THR A C 14
ATOM 16390 O O . THR A 1 54 ? -2.534 -8.391 -7.258 1.00 0.00 54 THR A O 14
ATOM 16401 N N . ARG A 1 55 ? -2.089 -8.111 -9.453 1.00 0.00 55 ARG A N 14
ATOM 16402 C CA . ARG A 1 55 ? -2.276 -9.513 -9.825 1.00 0.00 55 ARG A CA 14
ATOM 16403 C C . ARG A 1 55 ? -2.163 -9.661 -11.336 1.00 0.00 55 ARG A C 14
ATOM 16404 O O . ARG A 1 55 ? -1.823 -10.726 -11.847 1.00 0.00 55 ARG A O 14
ATOM 16425 N N . GLN A 1 56 ? -2.467 -8.580 -12.049 1.00 0.00 56 GLN A N 14
ATOM 16426 C CA . GLN A 1 56 ? -2.406 -8.580 -13.503 1.00 0.00 56 GLN A CA 14
ATOM 16427 C C . GLN A 1 56 ? -2.195 -7.162 -14.020 1.00 0.00 56 GLN A C 14
ATOM 16428 O O . GLN A 1 56 ? -1.481 -6.949 -14.993 1.00 0.00 56 GLN A O 14
ATOM 16442 N N . THR A 1 57 ? -2.811 -6.193 -13.355 1.00 0.00 57 THR A N 14
ATOM 16443 C CA . THR A 1 57 ? -2.696 -4.804 -13.761 1.00 0.00 57 THR A CA 14
ATOM 16444 C C . THR A 1 57 ? -1.617 -4.098 -12.944 1.00 0.00 57 THR A C 14
ATOM 16445 O O . THR A 1 57 ? -1.455 -4.362 -11.747 1.00 0.00 57 THR A O 14
ATOM 16456 N N . SER A 1 58 ? -0.869 -3.225 -13.602 1.00 0.00 58 SER A N 14
ATOM 16457 C CA . SER A 1 58 ? 0.173 -2.457 -12.941 1.00 0.00 58 SER A CA 14
ATOM 16458 C C . SER A 1 58 ? -0.425 -1.255 -12.212 1.00 0.00 58 SER A C 14
ATOM 16459 O O . SER A 1 58 ? -1.418 -0.673 -12.662 1.00 0.00 58 SER A O 14
ATOM 16467 N N . LEU A 1 59 ? 0.177 -0.890 -11.089 1.00 0.00 59 LEU A N 14
ATOM 16468 C CA . LEU A 1 59 ? -0.296 0.233 -10.293 1.00 0.00 59 LEU A CA 14
ATOM 16469 C C . LEU A 1 59 ? 0.883 1.057 -9.788 1.00 0.00 59 LEU A C 14
ATOM 16470 O O . LEU A 1 59 ? 2.013 0.572 -9.761 1.00 0.00 59 LEU A O 14
ATOM 16486 N N . ALA A 1 60 ? 0.618 2.302 -9.414 1.00 0.00 60 ALA A N 14
ATOM 16487 C CA . ALA A 1 60 ? 1.643 3.179 -8.868 1.00 0.00 60 ALA A CA 14
ATOM 16488 C C . ALA A 1 60 ? 1.077 3.975 -7.703 1.00 0.00 60 ALA A C 14
ATOM 16489 O O . ALA A 1 60 ? -0.137 4.163 -7.612 1.00 0.00 60 ALA A O 14
ATOM 16496 N N . LEU A 1 61 ? 1.950 4.442 -6.820 1.00 0.00 61 LEU A N 14
ATOM 16497 C CA . LEU A 1 61 ? 1.525 5.182 -5.644 1.00 0.00 61 LEU A CA 14
ATOM 16498 C C . LEU A 1 61 ? 2.707 5.954 -5.080 1.00 0.00 61 LEU A C 14
ATOM 16499 O O . LEU A 1 61 ? 3.839 5.742 -5.511 1.00 0.00 61 LEU A O 14
ATOM 16515 N N . ARG A 1 62 ? 2.445 6.858 -4.146 1.00 0.00 62 ARG A N 14
ATOM 16516 C CA . ARG A 1 62 ? 3.499 7.683 -3.582 1.00 0.00 62 ARG A CA 14
ATOM 16517 C C . ARG A 1 62 ? 3.795 7.293 -2.145 1.00 0.00 62 ARG A C 14
ATOM 16518 O O . ARG A 1 62 ? 3.048 6.543 -1.516 1.00 0.00 62 ARG A O 14
ATOM 16539 N N . ARG A 1 63 ? 4.887 7.838 -1.639 1.00 0.00 63 ARG A N 14
ATOM 16540 C CA . ARG A 1 63 ? 5.294 7.649 -0.252 1.00 0.00 63 ARG A CA 14
ATOM 16541 C C . ARG A 1 63 ? 4.224 8.122 0.720 1.00 0.00 63 ARG A C 14
ATOM 16542 O O . ARG A 1 63 ? 4.071 7.570 1.808 1.00 0.00 63 ARG A O 14
ATOM 16563 N N . LYS A 1 64 ? 3.501 9.159 0.334 1.00 0.00 64 LYS A N 14
ATOM 16564 C CA . LYS A 1 64 ? 2.396 9.650 1.150 1.00 0.00 64 LYS A CA 14
ATOM 16565 C C . LYS A 1 64 ? 1.301 8.592 1.259 1.00 0.00 64 LYS A C 14
ATOM 16566 O O . LYS A 1 64 ? 0.781 8.337 2.344 1.00 0.00 64 LYS A O 14
ATOM 16585 N N . ASP A 1 65 ? 0.970 7.970 0.132 1.00 0.00 65 ASP A N 14
ATOM 16586 C CA . ASP A 1 65 ? -0.027 6.905 0.108 1.00 0.00 65 ASP A CA 14
ATOM 16587 C C . ASP A 1 65 ? 0.490 5.703 0.890 1.00 0.00 65 ASP A C 14
ATOM 16588 O O . ASP A 1 65 ? -0.262 5.023 1.588 1.00 0.00 65 ASP A O 14
ATOM 16597 N N . LEU A 1 66 ? 1.794 5.464 0.775 1.00 0.00 66 LEU A N 14
ATOM 16598 C CA . LEU A 1 66 ? 2.469 4.415 1.533 1.00 0.00 66 LEU A CA 14
ATOM 16599 C C . LEU A 1 66 ? 2.310 4.649 3.035 1.00 0.00 66 LEU A C 14
ATOM 16600 O O . LEU A 1 66 ? 2.163 3.707 3.809 1.00 0.00 66 LEU A O 14
ATOM 16616 N N . ALA A 1 67 ? 2.317 5.916 3.430 1.00 0.00 67 ALA A N 14
ATOM 16617 C CA . ALA A 1 67 ? 2.212 6.294 4.837 1.00 0.00 67 ALA A CA 14
ATOM 16618 C C . ALA A 1 67 ? 0.815 6.009 5.395 1.00 0.00 67 ALA A C 14
ATOM 16619 O O . ALA A 1 67 ? 0.593 6.078 6.604 1.00 0.00 67 ALA A O 14
ATOM 16626 N N . LEU A 1 68 ? -0.120 5.686 4.513 1.00 0.00 68 LEU A N 14
ATOM 16627 C CA . LEU A 1 68 ? -1.478 5.365 4.926 1.00 0.00 68 LEU A CA 14
ATOM 16628 C C . LEU A 1 68 ? -1.645 3.857 5.082 1.00 0.00 68 LEU A C 14
ATOM 16629 O O . LEU A 1 68 ? -2.611 3.385 5.685 1.00 0.00 68 LEU A O 14
ATOM 16645 N N . LEU A 1 69 ? -0.686 3.106 4.564 1.00 0.00 69 LEU A N 14
ATOM 16646 C CA . LEU A 1 69 ? -0.749 1.655 4.599 1.00 0.00 69 LEU A CA 14
ATOM 16647 C C . LEU A 1 69 ? 0.368 1.085 5.459 1.00 0.00 69 LEU A C 14
ATOM 16648 O O . LEU A 1 69 ? 1.440 1.681 5.587 1.00 0.00 69 LEU A O 14
ATOM 16664 N N . THR A 1 70 ? 0.105 -0.056 6.065 1.00 0.00 70 THR A N 14
ATOM 16665 C CA . THR A 1 70 ? 1.138 -0.808 6.750 1.00 0.00 70 THR A CA 14
ATOM 16666 C C . THR A 1 70 ? 1.464 -2.063 5.950 1.00 0.00 70 THR A C 14
ATOM 16667 O O . THR A 1 70 ? 0.597 -2.912 5.722 1.00 0.00 70 THR A O 14
ATOM 16678 N N . LEU A 1 71 ? 2.705 -2.166 5.515 1.00 0.00 71 LEU A N 14
ATOM 16679 C CA . LEU A 1 71 ? 3.118 -3.255 4.643 1.00 0.00 71 LEU A CA 14
ATOM 16680 C C . LEU A 1 71 ? 4.222 -4.080 5.287 1.00 0.00 71 LEU A C 14
ATOM 16681 O O . LEU A 1 71 ? 5.142 -3.534 5.897 1.00 0.00 71 LEU A O 14
ATOM 16697 N N . VAL A 1 72 ? 4.124 -5.390 5.147 1.00 0.00 72 VAL A N 14
ATOM 16698 C CA . VAL A 1 72 ? 5.163 -6.294 5.617 1.00 0.00 72 VAL A CA 14
ATOM 16699 C C . VAL A 1 72 ? 5.525 -7.277 4.512 1.00 0.00 72 VAL A C 14
ATOM 16700 O O . VAL A 1 72 ? 4.645 -7.814 3.845 1.00 0.00 72 VAL A O 14
ATOM 16713 N N . PRO A 1 73 ? 6.822 -7.502 4.276 1.00 0.00 73 PRO A N 14
ATOM 16714 C CA . PRO A 1 73 ? 7.279 -8.436 3.244 1.00 0.00 73 PRO A CA 14
ATOM 16715 C C . PRO A 1 73 ? 6.820 -9.865 3.519 1.00 0.00 73 PRO A C 14
ATOM 16716 O O . PRO A 1 73 ? 6.389 -10.185 4.631 1.00 0.00 73 PRO A O 14
ATOM 16727 N N . LEU A 1 74 ? 6.907 -10.716 2.497 1.00 0.00 74 LEU A N 14
ATOM 16728 C CA . LEU A 1 74 ? 6.586 -12.130 2.643 1.00 0.00 74 LEU A CA 14
ATOM 16729 C C . LEU A 1 74 ? 7.374 -12.741 3.796 1.00 0.00 74 LEU A C 14
ATOM 16730 O O . LEU A 1 74 ? 6.839 -13.517 4.593 1.00 0.00 74 LEU A O 14
ATOM 16746 N N . ASP A 1 75 ? 8.642 -12.374 3.883 1.00 0.00 75 ASP A N 14
ATOM 16747 C CA . ASP A 1 75 ? 9.504 -12.831 4.955 1.00 0.00 75 ASP A CA 14
ATOM 16748 C C . ASP A 1 75 ? 10.389 -11.688 5.426 1.00 0.00 75 ASP A C 14
ATOM 16749 O O . ASP A 1 75 ? 10.150 -11.157 6.529 1.00 0.00 75 ASP A O 14
ATOM 16759 N N . MET A 1 1 ? 19.425 -0.818 -16.450 1.00 0.00 1 MET A N 15
ATOM 16760 C CA . MET A 1 1 ? 18.696 0.449 -16.224 1.00 0.00 1 MET A CA 15
ATOM 16761 C C . MET A 1 1 ? 17.247 0.334 -16.689 1.00 0.00 1 MET A C 15
ATOM 16762 O O . MET A 1 1 ? 16.321 0.668 -15.947 1.00 0.00 1 MET A O 15
ATOM 16775 N N . SER A 1 2 ? 17.052 -0.150 -17.908 1.00 0.00 2 SER A N 15
ATOM 16776 C CA . SER A 1 2 ? 15.729 -0.186 -18.506 1.00 0.00 2 SER A CA 15
ATOM 16777 C C . SER A 1 2 ? 14.891 -1.345 -17.969 1.00 0.00 2 SER A C 15
ATOM 16778 O O . SER A 1 2 ? 15.162 -2.513 -18.266 1.00 0.00 2 SER A O 15
ATOM 16786 N N . ALA A 1 3 ? 13.891 -0.992 -17.159 1.00 0.00 3 ALA A N 15
ATOM 16787 C CA . ALA A 1 3 ? 12.906 -1.938 -16.629 1.00 0.00 3 ALA A CA 15
ATOM 16788 C C . ALA A 1 3 ? 13.503 -2.888 -15.595 1.00 0.00 3 ALA A C 15
ATOM 16789 O O . ALA A 1 3 ? 14.699 -3.188 -15.608 1.00 0.00 3 ALA A O 15
ATOM 16796 N N . LEU A 1 4 ? 12.651 -3.338 -14.687 1.00 0.00 4 LEU A N 15
ATOM 16797 C CA . LEU A 1 4 ? 13.021 -4.322 -13.681 1.00 0.00 4 LEU A CA 15
ATOM 16798 C C . LEU A 1 4 ? 11.912 -5.359 -13.566 1.00 0.00 4 LEU A C 15
ATOM 16799 O O . LEU A 1 4 ? 10.750 -5.060 -13.848 1.00 0.00 4 LEU A O 15
ATOM 16815 N N . GLN A 1 5 ? 12.264 -6.571 -13.171 1.00 0.00 5 GLN A N 15
ATOM 16816 C CA . GLN A 1 5 ? 11.278 -7.627 -13.027 1.00 0.00 5 GLN A CA 15
ATOM 16817 C C . GLN A 1 5 ? 10.691 -7.581 -11.620 1.00 0.00 5 GLN A C 15
ATOM 16818 O O . GLN A 1 5 ? 11.366 -7.152 -10.680 1.00 0.00 5 GLN A O 15
ATOM 16832 N N . PRO A 1 6 ? 9.423 -7.991 -11.454 1.00 0.00 6 PRO A N 15
ATOM 16833 C CA . PRO A 1 6 ? 8.805 -8.073 -10.134 1.00 0.00 6 PRO A CA 15
ATOM 16834 C C . PRO A 1 6 ? 9.554 -9.060 -9.250 1.00 0.00 6 PRO A C 15
ATOM 16835 O O . PRO A 1 6 ? 9.444 -10.276 -9.417 1.00 0.00 6 PRO A O 15
ATOM 16846 N N . SER A 1 7 ? 10.329 -8.527 -8.324 1.00 0.00 7 SER A N 15
ATOM 16847 C CA . SER A 1 7 ? 11.242 -9.345 -7.544 1.00 0.00 7 SER A CA 15
ATOM 16848 C C . SER A 1 7 ? 10.599 -9.793 -6.234 1.00 0.00 7 SER A C 15
ATOM 16849 O O . SER A 1 7 ? 10.162 -10.937 -6.113 1.00 0.00 7 SER A O 15
ATOM 16857 N N . ARG A 1 8 ? 10.520 -8.893 -5.264 1.00 0.00 8 ARG A N 15
ATOM 16858 C CA . ARG A 1 8 ? 9.984 -9.237 -3.960 1.00 0.00 8 ARG A CA 15
ATOM 16859 C C . ARG A 1 8 ? 8.501 -8.918 -3.894 1.00 0.00 8 ARG A C 15
ATOM 16860 O O . ARG A 1 8 ? 7.966 -8.205 -4.747 1.00 0.00 8 ARG A O 15
ATOM 16881 N N . SER A 1 9 ? 7.842 -9.462 -2.891 1.00 0.00 9 SER A N 15
ATOM 16882 C CA . SER A 1 9 ? 6.431 -9.219 -2.681 1.00 0.00 9 SER A CA 15
ATOM 16883 C C . SER A 1 9 ? 6.177 -8.871 -1.220 1.00 0.00 9 SER A C 15
ATOM 16884 O O . SER A 1 9 ? 6.777 -9.461 -0.316 1.00 0.00 9 SER A O 15
ATOM 16892 N N . TYR A 1 10 ? 5.310 -7.902 -0.996 1.00 0.00 10 TYR A N 15
ATOM 16893 C CA . TYR A 1 10 ? 5.009 -7.442 0.348 1.00 0.00 10 TYR A CA 15
ATOM 16894 C C . TYR A 1 10 ? 3.527 -7.624 0.644 1.00 0.00 10 TYR A C 15
ATOM 16895 O O . TYR A 1 10 ? 2.675 -7.287 -0.175 1.00 0.00 10 TYR A O 15
ATOM 16913 N N . ARG A 1 11 ? 3.227 -8.172 1.808 1.00 0.00 11 ARG A N 15
ATOM 16914 C CA . ARG A 1 11 ? 1.848 -8.369 2.229 1.00 0.00 11 ARG A CA 15
ATOM 16915 C C . ARG A 1 11 ? 1.361 -7.133 2.970 1.00 0.00 11 ARG A C 15
ATOM 16916 O O . ARG A 1 11 ? 2.145 -6.457 3.628 1.00 0.00 11 ARG A O 15
ATOM 16937 N N . ILE A 1 12 ? 0.081 -6.839 2.867 1.00 0.00 12 ILE A N 15
ATOM 16938 C CA . ILE A 1 12 ? -0.496 -5.735 3.620 1.00 0.00 12 ILE A CA 15
ATOM 16939 C C . ILE A 1 12 ? -1.260 -6.276 4.819 1.00 0.00 12 ILE A C 15
ATOM 16940 O O . ILE A 1 12 ? -2.273 -6.956 4.654 1.00 0.00 12 ILE A O 15
ATOM 16956 N N . THR A 1 13 ? -0.766 -5.994 6.015 1.00 0.00 13 THR A N 15
ATOM 16957 C CA . THR A 1 13 ? -1.428 -6.455 7.228 1.00 0.00 13 THR A CA 15
ATOM 16958 C C . THR A 1 13 ? -2.588 -5.540 7.595 1.00 0.00 13 THR A C 15
ATOM 16959 O O . THR A 1 13 ? -3.522 -5.950 8.284 1.00 0.00 13 THR A O 15
ATOM 16970 N N . GLY A 1 14 ? -2.530 -4.304 7.124 1.00 0.00 14 GLY A N 15
ATOM 16971 C CA . GLY A 1 14 ? -3.564 -3.351 7.443 1.00 0.00 14 GLY A CA 15
ATOM 16972 C C . GLY A 1 14 ? -3.120 -1.931 7.203 1.00 0.00 14 GLY A C 15
ATOM 16973 O O . GLY A 1 14 ? -2.332 -1.665 6.293 1.00 0.00 14 GLY A O 15
ATOM 16977 N N . TYR A 1 15 ? -3.601 -1.024 8.033 1.00 0.00 15 TYR A N 15
ATOM 16978 C CA . TYR A 1 15 ? -3.326 0.389 7.857 1.00 0.00 15 TYR A CA 15
ATOM 16979 C C . TYR A 1 15 ? -2.561 0.945 9.048 1.00 0.00 15 TYR A C 15
ATOM 16980 O O . TYR A 1 15 ? -2.644 0.421 10.160 1.00 0.00 15 TYR A O 15
ATOM 16998 N N . SER A 1 16 ? -1.824 2.008 8.795 1.00 0.00 16 SER A N 15
ATOM 16999 C CA . SER A 1 16 ? -1.128 2.741 9.836 1.00 0.00 16 SER A CA 15
ATOM 17000 C C . SER A 1 16 ? -2.139 3.548 10.648 1.00 0.00 16 SER A C 15
ATOM 17001 O O . SER A 1 16 ? -3.074 4.117 10.081 1.00 0.00 16 SER A O 15
ATOM 17009 N N . PRO A 1 17 ? -1.974 3.610 11.980 1.00 0.00 17 PRO A N 15
ATOM 17010 C CA . PRO A 1 17 ? -2.896 4.335 12.874 1.00 0.00 17 PRO A CA 15
ATOM 17011 C C . PRO A 1 17 ? -2.988 5.831 12.566 1.00 0.00 17 PRO A C 15
ATOM 17012 O O . PRO A 1 17 ? -3.836 6.538 13.112 1.00 0.00 17 PRO A O 15
ATOM 17023 N N . ALA A 1 18 ? -2.118 6.305 11.684 1.00 0.00 18 ALA A N 15
ATOM 17024 C CA . ALA A 1 18 ? -2.102 7.709 11.296 1.00 0.00 18 ALA A CA 15
ATOM 17025 C C . ALA A 1 18 ? -3.159 8.009 10.233 1.00 0.00 18 ALA A C 15
ATOM 17026 O O . ALA A 1 18 ? -3.368 9.170 9.872 1.00 0.00 18 ALA A O 15
ATOM 17033 N N . ILE A 1 19 ? -3.821 6.966 9.737 1.00 0.00 19 ILE A N 15
ATOM 17034 C CA . ILE A 1 19 ? -4.860 7.132 8.730 1.00 0.00 19 ILE A CA 15
ATOM 17035 C C . ILE A 1 19 ? -6.163 7.587 9.392 1.00 0.00 19 ILE A C 15
ATOM 17036 O O . ILE A 1 19 ? -6.516 7.125 10.481 1.00 0.00 19 ILE A O 15
ATOM 17052 N N . SER A 1 20 ? -6.863 8.509 8.751 1.00 0.00 20 SER A N 15
ATOM 17053 C CA . SER A 1 20 ? -8.071 9.073 9.328 1.00 0.00 20 SER A CA 15
ATOM 17054 C C . SER A 1 20 ? -9.033 9.573 8.252 1.00 0.00 20 SER A C 15
ATOM 17055 O O . SER A 1 20 ? -8.694 9.585 7.065 1.00 0.00 20 SER A O 15
ATOM 17063 N N . ASN A 1 21 ? -10.246 9.934 8.683 1.00 0.00 21 ASN A N 15
ATOM 17064 C CA . ASN A 1 21 ? -11.243 10.582 7.822 1.00 0.00 21 ASN A CA 15
ATOM 17065 C C . ASN A 1 21 ? -11.751 9.631 6.734 1.00 0.00 21 ASN A C 15
ATOM 17066 O O . ASN A 1 21 ? -12.001 10.037 5.597 1.00 0.00 21 ASN A O 15
ATOM 17077 N N . GLY A 1 22 ? -11.918 8.364 7.093 1.00 0.00 22 GLY A N 15
ATOM 17078 C CA . GLY A 1 22 ? -12.512 7.399 6.182 1.00 0.00 22 GLY A CA 15
ATOM 17079 C C . GLY A 1 22 ? -11.634 7.067 4.994 1.00 0.00 22 GLY A C 15
ATOM 17080 O O . GLY A 1 22 ? -12.117 6.570 3.974 1.00 0.00 22 GLY A O 15
ATOM 17084 N N . TYR A 1 23 ? -10.342 7.316 5.131 1.00 0.00 23 TYR A N 15
ATOM 17085 C CA . TYR A 1 23 ? -9.406 7.080 4.045 1.00 0.00 23 TYR A CA 15
ATOM 17086 C C . TYR A 1 23 ? -9.294 5.583 3.752 1.00 0.00 23 TYR A C 15
ATOM 17087 O O . TYR A 1 23 ? -8.935 5.184 2.651 1.00 0.00 23 TYR A O 15
ATOM 17105 N N . ARG A 1 24 ? -9.631 4.760 4.744 1.00 0.00 24 ARG A N 15
ATOM 17106 C CA . ARG A 1 24 ? -9.662 3.320 4.573 1.00 0.00 24 ARG A CA 15
ATOM 17107 C C . ARG A 1 24 ? -10.730 2.922 3.566 1.00 0.00 24 ARG A C 15
ATOM 17108 O O . ARG A 1 24 ? -10.512 2.043 2.735 1.00 0.00 24 ARG A O 15
ATOM 17129 N N . GLN A 1 25 ? -11.883 3.577 3.641 1.00 0.00 25 GLN A N 15
ATOM 17130 C CA . GLN A 1 25 ? -12.974 3.300 2.731 1.00 0.00 25 GLN A CA 15
ATOM 17131 C C . GLN A 1 25 ? -12.618 3.766 1.331 1.00 0.00 25 GLN A C 15
ATOM 17132 O O . GLN A 1 25 ? -12.976 3.128 0.340 1.00 0.00 25 GLN A O 15
ATOM 17146 N N . ARG A 1 26 ? -11.893 4.872 1.262 1.00 0.00 26 ARG A N 15
ATOM 17147 C CA . ARG A 1 26 ? -11.432 5.412 -0.007 1.00 0.00 26 ARG A CA 15
ATOM 17148 C C . ARG A 1 26 ? -10.431 4.453 -0.646 1.00 0.00 26 ARG A C 15
ATOM 17149 O O . ARG A 1 26 ? -10.480 4.188 -1.848 1.00 0.00 26 ARG A O 15
ATOM 17170 N N . LEU A 1 27 ? -9.542 3.917 0.183 1.00 0.00 27 LEU A N 15
ATOM 17171 C CA . LEU A 1 27 ? -8.520 2.987 -0.279 1.00 0.00 27 LEU A CA 15
ATOM 17172 C C . LEU A 1 27 ? -9.144 1.651 -0.653 1.00 0.00 27 LEU A C 15
ATOM 17173 O O . LEU A 1 27 ? -8.708 0.996 -1.598 1.00 0.00 27 LEU A O 15
ATOM 17189 N N . PHE A 1 28 ? -10.176 1.264 0.085 1.00 0.00 28 PHE A N 15
ATOM 17190 C CA . PHE A 1 28 ? -10.921 0.044 -0.206 1.00 0.00 28 PHE A CA 15
ATOM 17191 C C . PHE A 1 28 ? -11.496 0.098 -1.615 1.00 0.00 28 PHE A C 15
ATOM 17192 O O . PHE A 1 28 ? -11.426 -0.871 -2.368 1.00 0.00 28 PHE A O 15
ATOM 17209 N N . SER A 1 29 ? -12.060 1.248 -1.953 1.00 0.00 29 SER A N 15
ATOM 17210 C CA . SER A 1 29 ? -12.633 1.474 -3.274 1.00 0.00 29 SER A CA 15
ATOM 17211 C C . SER A 1 29 ? -11.567 1.348 -4.355 1.00 0.00 29 SER A C 15
ATOM 17212 O O . SER A 1 29 ? -11.832 0.856 -5.451 1.00 0.00 29 SER A O 15
ATOM 17220 N N . MET A 1 30 ? -10.360 1.781 -4.030 1.00 0.00 30 MET A N 15
ATOM 17221 C CA . MET A 1 30 ? -9.255 1.752 -4.976 1.00 0.00 30 MET A CA 15
ATOM 17222 C C . MET A 1 30 ? -8.723 0.335 -5.131 1.00 0.00 30 MET A C 15
ATOM 17223 O O . MET A 1 30 ? -8.350 -0.086 -6.227 1.00 0.00 30 MET A O 15
ATOM 17237 N N . GLY A 1 31 ? -8.719 -0.404 -4.031 1.00 0.00 31 GLY A N 15
ATOM 17238 C CA . GLY A 1 31 ? -8.201 -1.755 -4.049 1.00 0.00 31 GLY A CA 15
ATOM 17239 C C . GLY A 1 31 ? -7.039 -1.935 -3.095 1.00 0.00 31 GLY A C 15
ATOM 17240 O O . GLY A 1 31 ? -6.304 -2.917 -3.180 1.00 0.00 31 GLY A O 15
ATOM 17244 N N . LEU A 1 32 ? -6.864 -0.982 -2.188 1.00 0.00 32 LEU A N 15
ATOM 17245 C CA . LEU A 1 32 ? -5.788 -1.056 -1.211 1.00 0.00 32 LEU A CA 15
ATOM 17246 C C . LEU A 1 32 ? -6.341 -1.447 0.154 1.00 0.00 32 LEU A C 15
ATOM 17247 O O . LEU A 1 32 ? -6.771 -0.592 0.932 1.00 0.00 32 LEU A O 15
ATOM 17263 N N . LEU A 1 33 ? -6.354 -2.743 0.428 1.00 0.00 33 LEU A N 15
ATOM 17264 C CA . LEU A 1 33 ? -6.868 -3.259 1.683 1.00 0.00 33 LEU A CA 15
ATOM 17265 C C . LEU A 1 33 ? -5.958 -4.363 2.217 1.00 0.00 33 LEU A C 15
ATOM 17266 O O . LEU A 1 33 ? -5.164 -4.933 1.466 1.00 0.00 33 LEU A O 15
ATOM 17282 N N . PRO A 1 34 ? -6.048 -4.667 3.524 1.00 0.00 34 PRO A N 15
ATOM 17283 C CA . PRO A 1 34 ? -5.281 -5.752 4.141 1.00 0.00 34 PRO A CA 15
ATOM 17284 C C . PRO A 1 34 ? -5.556 -7.092 3.464 1.00 0.00 34 PRO A C 15
ATOM 17285 O O . PRO A 1 34 ? -6.712 -7.476 3.273 1.00 0.00 34 PRO A O 15
ATOM 17296 N N . GLY A 1 35 ? -4.495 -7.795 3.104 1.00 0.00 35 GLY A N 15
ATOM 17297 C CA . GLY A 1 35 ? -4.643 -9.052 2.401 1.00 0.00 35 GLY A CA 15
ATOM 17298 C C . GLY A 1 35 ? -4.174 -8.963 0.962 1.00 0.00 35 GLY A C 15
ATOM 17299 O O . GLY A 1 35 ? -3.925 -9.980 0.316 1.00 0.00 35 GLY A O 15
ATOM 17303 N N . ALA A 1 36 ? -4.048 -7.744 0.458 1.00 0.00 36 ALA A N 15
ATOM 17304 C CA . ALA A 1 36 ? -3.587 -7.528 -0.905 1.00 0.00 36 ALA A CA 15
ATOM 17305 C C . ALA A 1 36 ? -2.065 -7.453 -0.954 1.00 0.00 36 ALA A C 15
ATOM 17306 O O . ALA A 1 36 ? -1.473 -6.439 -0.603 1.00 0.00 36 ALA A O 15
ATOM 17313 N N . ALA A 1 37 ? -1.438 -8.544 -1.352 1.00 0.00 37 ALA A N 15
ATOM 17314 C CA . ALA A 1 37 ? 0.012 -8.577 -1.493 1.00 0.00 37 ALA A CA 15
ATOM 17315 C C . ALA A 1 37 ? 0.452 -7.846 -2.754 1.00 0.00 37 ALA A C 15
ATOM 17316 O O . ALA A 1 37 ? -0.124 -8.034 -3.826 1.00 0.00 37 ALA A O 15
ATOM 17323 N N . LEU A 1 38 ? 1.475 -7.018 -2.620 1.00 0.00 38 LEU A N 15
ATOM 17324 C CA . LEU A 1 38 ? 1.978 -6.238 -3.738 1.00 0.00 38 LEU A CA 15
ATOM 17325 C C . LEU A 1 38 ? 3.349 -6.743 -4.169 1.00 0.00 38 LEU A C 15
ATOM 17326 O O . LEU A 1 38 ? 4.205 -7.025 -3.329 1.00 0.00 38 LEU A O 15
ATOM 17342 N N . ARG A 1 39 ? 3.551 -6.869 -5.469 1.00 0.00 39 ARG A N 15
ATOM 17343 C CA . ARG A 1 39 ? 4.861 -7.195 -6.009 1.00 0.00 39 ARG A CA 15
ATOM 17344 C C . ARG A 1 39 ? 5.588 -5.920 -6.390 1.00 0.00 39 ARG A C 15
ATOM 17345 O O . ARG A 1 39 ? 4.964 -4.948 -6.797 1.00 0.00 39 ARG A O 15
ATOM 17366 N N . VAL A 1 40 ? 6.900 -5.921 -6.260 1.00 0.00 40 VAL A N 15
ATOM 17367 C CA . VAL A 1 40 ? 7.683 -4.719 -6.524 1.00 0.00 40 VAL A CA 15
ATOM 17368 C C . VAL A 1 40 ? 8.010 -4.594 -8.007 1.00 0.00 40 VAL A C 15
ATOM 17369 O O . VAL A 1 40 ? 8.551 -5.517 -8.613 1.00 0.00 40 VAL A O 15
ATOM 17382 N N . VAL A 1 41 ? 7.635 -3.467 -8.603 1.00 0.00 41 VAL A N 15
ATOM 17383 C CA . VAL A 1 41 ? 8.017 -3.190 -9.977 1.00 0.00 41 VAL A CA 15
ATOM 17384 C C . VAL A 1 41 ? 9.171 -2.189 -10.025 1.00 0.00 41 VAL A C 15
ATOM 17385 O O . VAL A 1 41 ? 10.183 -2.443 -10.680 1.00 0.00 41 VAL A O 15
ATOM 17398 N N . ARG A 1 42 ? 9.042 -1.061 -9.311 1.00 0.00 42 ARG A N 15
ATOM 17399 C CA . ARG A 1 42 ? 10.067 -0.014 -9.381 1.00 0.00 42 ARG A CA 15
ATOM 17400 C C . ARG A 1 42 ? 9.776 1.161 -8.444 1.00 0.00 42 ARG A C 15
ATOM 17401 O O . ARG A 1 42 ? 8.634 1.391 -8.045 1.00 0.00 42 ARG A O 15
ATOM 17422 N N . ILE A 1 43 ? 10.838 1.898 -8.113 1.00 0.00 43 ILE A N 15
ATOM 17423 C CA . ILE A 1 43 ? 10.744 3.172 -7.394 1.00 0.00 43 ILE A CA 15
ATOM 17424 C C . ILE A 1 43 ? 11.571 4.212 -8.163 1.00 0.00 43 ILE A C 15
ATOM 17425 O O . ILE A 1 43 ? 12.633 3.883 -8.695 1.00 0.00 43 ILE A O 15
ATOM 17441 N N . ALA A 1 44 ? 11.092 5.450 -8.239 1.00 0.00 44 ALA A N 15
ATOM 17442 C CA . ALA A 1 44 ? 11.814 6.504 -8.965 1.00 0.00 44 ALA A CA 15
ATOM 17443 C C . ALA A 1 44 ? 13.153 6.847 -8.304 1.00 0.00 44 ALA A C 15
ATOM 17444 O O . ALA A 1 44 ? 13.321 6.678 -7.099 1.00 0.00 44 ALA A O 15
ATOM 17451 N N . PRO A 1 45 ? 14.130 7.328 -9.100 1.00 0.00 45 PRO A N 15
ATOM 17452 C CA . PRO A 1 45 ? 15.429 7.783 -8.579 1.00 0.00 45 PRO A CA 15
ATOM 17453 C C . PRO A 1 45 ? 15.316 9.071 -7.759 1.00 0.00 45 PRO A C 15
ATOM 17454 O O . PRO A 1 45 ? 16.077 9.287 -6.816 1.00 0.00 45 PRO A O 15
ATOM 17465 N N . LEU A 1 46 ? 14.364 9.921 -8.136 1.00 0.00 46 LEU A N 15
ATOM 17466 C CA . LEU A 1 46 ? 14.096 11.163 -7.410 1.00 0.00 46 LEU A CA 15
ATOM 17467 C C . LEU A 1 46 ? 13.577 10.861 -6.016 1.00 0.00 46 LEU A C 15
ATOM 17468 O O . LEU A 1 46 ? 14.332 10.774 -5.047 1.00 0.00 46 LEU A O 15
ATOM 17484 N N . GLY A 1 47 ? 12.273 10.725 -5.935 1.00 0.00 47 GLY A N 15
ATOM 17485 C CA . GLY A 1 47 ? 11.654 10.219 -4.747 1.00 0.00 47 GLY A CA 15
ATOM 17486 C C . GLY A 1 47 ? 11.002 8.914 -5.054 1.00 0.00 47 GLY A C 15
ATOM 17487 O O . GLY A 1 47 ? 11.588 7.859 -4.812 1.00 0.00 47 GLY A O 15
ATOM 17491 N N . ASP A 1 48 ? 9.820 8.996 -5.665 1.00 0.00 48 ASP A N 15
ATOM 17492 C CA . ASP A 1 48 ? 9.061 7.807 -6.003 1.00 0.00 48 ASP A CA 15
ATOM 17493 C C . ASP A 1 48 ? 7.624 8.087 -6.402 1.00 0.00 48 ASP A C 15
ATOM 17494 O O . ASP A 1 48 ? 6.931 8.910 -5.796 1.00 0.00 48 ASP A O 15
ATOM 17503 N N . PRO A 1 49 ? 7.203 7.467 -7.500 1.00 0.00 49 PRO A N 15
ATOM 17504 C CA . PRO A 1 49 ? 5.954 6.769 -7.551 1.00 0.00 49 PRO A CA 15
ATOM 17505 C C . PRO A 1 49 ? 6.258 5.307 -7.297 1.00 0.00 49 PRO A C 15
ATOM 17506 O O . PRO A 1 49 ? 7.354 4.831 -7.605 1.00 0.00 49 PRO A O 15
ATOM 17517 N N . ILE A 1 50 ? 5.321 4.591 -6.757 1.00 0.00 50 ILE A N 15
ATOM 17518 C CA . ILE A 1 50 ? 5.599 3.231 -6.370 1.00 0.00 50 ILE A CA 15
ATOM 17519 C C . ILE A 1 50 ? 4.943 2.272 -7.336 1.00 0.00 50 ILE A C 15
ATOM 17520 O O . ILE A 1 50 ? 3.736 2.046 -7.279 1.00 0.00 50 ILE A O 15
ATOM 17536 N N . GLN A 1 51 ? 5.740 1.746 -8.251 1.00 0.00 51 GLN A N 15
ATOM 17537 C CA . GLN A 1 51 ? 5.248 0.791 -9.212 1.00 0.00 51 GLN A CA 15
ATOM 17538 C C . GLN A 1 51 ? 5.221 -0.594 -8.590 1.00 0.00 51 GLN A C 15
ATOM 17539 O O . GLN A 1 51 ? 6.259 -1.126 -8.194 1.00 0.00 51 GLN A O 15
ATOM 17553 N N . VAL A 1 52 ? 4.031 -1.155 -8.477 1.00 0.00 52 VAL A N 15
ATOM 17554 C CA . VAL A 1 52 ? 3.849 -2.475 -7.904 1.00 0.00 52 VAL A CA 15
ATOM 17555 C C . VAL A 1 52 ? 2.850 -3.268 -8.730 1.00 0.00 52 VAL A C 15
ATOM 17556 O O . VAL A 1 52 ? 2.233 -2.733 -9.647 1.00 0.00 52 VAL A O 15
ATOM 17569 N N . GLU A 1 53 ? 2.702 -4.538 -8.414 1.00 0.00 53 GLU A N 15
ATOM 17570 C CA . GLU A 1 53 ? 1.720 -5.381 -9.072 1.00 0.00 53 GLU A CA 15
ATOM 17571 C C . GLU A 1 53 ? 0.796 -5.975 -8.020 1.00 0.00 53 GLU A C 15
ATOM 17572 O O . GLU A 1 53 ? 1.257 -6.625 -7.082 1.00 0.00 53 GLU A O 15
ATOM 17584 N N . THR A 1 54 ? -0.500 -5.734 -8.168 1.00 0.00 54 THR A N 15
ATOM 17585 C CA . THR A 1 54 ? -1.466 -6.121 -7.150 1.00 0.00 54 THR A CA 15
ATOM 17586 C C . THR A 1 54 ? -1.914 -7.569 -7.316 1.00 0.00 54 THR A C 15
ATOM 17587 O O . THR A 1 54 ? -2.232 -8.245 -6.336 1.00 0.00 54 THR A O 15
ATOM 17598 N N . ARG A 1 55 ? -1.933 -8.047 -8.556 1.00 0.00 55 ARG A N 15
ATOM 17599 C CA . ARG A 1 55 ? -2.333 -9.419 -8.843 1.00 0.00 55 ARG A CA 15
ATOM 17600 C C . ARG A 1 55 ? -2.128 -9.747 -10.317 1.00 0.00 55 ARG A C 15
ATOM 17601 O O . ARG A 1 55 ? -1.592 -10.801 -10.661 1.00 0.00 55 ARG A O 15
ATOM 17622 N N . GLN A 1 56 ? -2.561 -8.840 -11.182 1.00 0.00 56 GLN A N 15
ATOM 17623 C CA . GLN A 1 56 ? -2.520 -9.077 -12.619 1.00 0.00 56 GLN A CA 15
ATOM 17624 C C . GLN A 1 56 ? -1.972 -7.868 -13.377 1.00 0.00 56 GLN A C 15
ATOM 17625 O O . GLN A 1 56 ? -1.406 -8.015 -14.459 1.00 0.00 56 GLN A O 15
ATOM 17639 N N . THR A 1 57 ? -2.135 -6.678 -12.817 1.00 0.00 57 THR A N 15
ATOM 17640 C CA . THR A 1 57 ? -1.705 -5.466 -13.494 1.00 0.00 57 THR A CA 15
ATOM 17641 C C . THR A 1 57 ? -0.772 -4.646 -12.608 1.00 0.00 57 THR A C 15
ATOM 17642 O O . THR A 1 57 ? -0.734 -4.830 -11.385 1.00 0.00 57 THR A O 15
ATOM 17653 N N . SER A 1 58 ? -0.013 -3.754 -13.232 1.00 0.00 58 SER A N 15
ATOM 17654 C CA . SER A 1 58 ? 0.890 -2.872 -12.513 1.00 0.00 58 SER A CA 15
ATOM 17655 C C . SER A 1 58 ? 0.148 -1.620 -12.047 1.00 0.00 58 SER A C 15
ATOM 17656 O O . SER A 1 58 ? -0.726 -1.105 -12.750 1.00 0.00 58 SER A O 15
ATOM 17664 N N . LEU A 1 59 ? 0.496 -1.146 -10.863 1.00 0.00 59 LEU A N 15
ATOM 17665 C CA . LEU A 1 59 ? -0.147 0.020 -10.282 1.00 0.00 59 LEU A CA 15
ATOM 17666 C C . LEU A 1 59 ? 0.893 0.922 -9.635 1.00 0.00 59 LEU A C 15
ATOM 17667 O O . LEU A 1 59 ? 1.892 0.446 -9.103 1.00 0.00 59 LEU A O 15
ATOM 17683 N N . ALA A 1 60 ? 0.658 2.222 -9.711 1.00 0.00 60 ALA A N 15
ATOM 17684 C CA . ALA A 1 60 ? 1.553 3.205 -9.121 1.00 0.00 60 ALA A CA 15
ATOM 17685 C C . ALA A 1 60 ? 0.805 4.065 -8.108 1.00 0.00 60 ALA A C 15
ATOM 17686 O O . ALA A 1 60 ? -0.364 4.397 -8.305 1.00 0.00 60 ALA A O 15
ATOM 17693 N N . LEU A 1 61 ? 1.486 4.424 -7.032 1.00 0.00 61 LEU A N 15
ATOM 17694 C CA . LEU A 1 61 ? 0.884 5.221 -5.974 1.00 0.00 61 LEU A CA 15
ATOM 17695 C C . LEU A 1 61 ? 1.961 6.056 -5.297 1.00 0.00 61 LEU A C 15
ATOM 17696 O O . LEU A 1 61 ? 3.136 5.956 -5.654 1.00 0.00 61 LEU A O 15
ATOM 17712 N N . ARG A 1 62 ? 1.574 6.896 -4.353 1.00 0.00 62 ARG A N 15
ATOM 17713 C CA . ARG A 1 62 ? 2.532 7.765 -3.695 1.00 0.00 62 ARG A CA 15
ATOM 17714 C C . ARG A 1 62 ? 3.013 7.178 -2.386 1.00 0.00 62 ARG A C 15
ATOM 17715 O O . ARG A 1 62 ? 2.335 6.362 -1.759 1.00 0.00 62 ARG A O 15
ATOM 17736 N N . ARG A 1 63 ? 4.188 7.614 -1.982 1.00 0.00 63 ARG A N 15
ATOM 17737 C CA . ARG A 1 63 ? 4.790 7.158 -0.728 1.00 0.00 63 ARG A CA 15
ATOM 17738 C C . ARG A 1 63 ? 3.959 7.611 0.462 1.00 0.00 63 ARG A C 15
ATOM 17739 O O . ARG A 1 63 ? 3.877 6.919 1.476 1.00 0.00 63 ARG A O 15
ATOM 17760 N N . LYS A 1 64 ? 3.354 8.786 0.328 1.00 0.00 64 LYS A N 15
ATOM 17761 C CA . LYS A 1 64 ? 2.469 9.329 1.352 1.00 0.00 64 LYS A CA 15
ATOM 17762 C C . LYS A 1 64 ? 1.352 8.333 1.670 1.00 0.00 64 LYS A C 15
ATOM 17763 O O . LYS A 1 64 ? 1.033 8.093 2.834 1.00 0.00 64 LYS A O 15
ATOM 17782 N N . ASP A 1 65 ? 0.781 7.749 0.621 1.00 0.00 65 ASP A N 15
ATOM 17783 C CA . ASP A 1 65 ? -0.262 6.741 0.761 1.00 0.00 65 ASP A CA 15
ATOM 17784 C C . ASP A 1 65 ? 0.307 5.463 1.360 1.00 0.00 65 ASP A C 15
ATOM 17785 O O . ASP A 1 65 ? -0.323 4.824 2.202 1.00 0.00 65 ASP A O 15
ATOM 17794 N N . LEU A 1 66 ? 1.513 5.105 0.936 1.00 0.00 66 LEU A N 15
ATOM 17795 C CA . LEU A 1 66 ? 2.166 3.895 1.425 1.00 0.00 66 LEU A CA 15
ATOM 17796 C C . LEU A 1 66 ? 2.482 4.008 2.913 1.00 0.00 66 LEU A C 15
ATOM 17797 O O . LEU A 1 66 ? 2.527 3.009 3.625 1.00 0.00 66 LEU A O 15
ATOM 17813 N N . ALA A 1 67 ? 2.703 5.232 3.373 1.00 0.00 67 ALA A N 15
ATOM 17814 C CA . ALA A 1 67 ? 2.993 5.487 4.779 1.00 0.00 67 ALA A CA 15
ATOM 17815 C C . ALA A 1 67 ? 1.764 5.217 5.645 1.00 0.00 67 ALA A C 15
ATOM 17816 O O . ALA A 1 67 ? 1.868 5.090 6.867 1.00 0.00 67 ALA A O 15
ATOM 17823 N N . LEU A 1 68 ? 0.607 5.133 5.004 1.00 0.00 68 LEU A N 15
ATOM 17824 C CA . LEU A 1 68 ? -0.636 4.845 5.702 1.00 0.00 68 LEU A CA 15
ATOM 17825 C C . LEU A 1 68 ? -0.972 3.360 5.614 1.00 0.00 68 LEU A C 15
ATOM 17826 O O . LEU A 1 68 ? -1.951 2.898 6.199 1.00 0.00 68 LEU A O 15
ATOM 17842 N N . LEU A 1 69 ? -0.155 2.620 4.881 1.00 0.00 69 LEU A N 15
ATOM 17843 C CA . LEU A 1 69 ? -0.342 1.184 4.731 1.00 0.00 69 LEU A CA 15
ATOM 17844 C C . LEU A 1 69 ? 0.764 0.432 5.461 1.00 0.00 69 LEU A C 15
ATOM 17845 O O . LEU A 1 69 ? 1.944 0.736 5.286 1.00 0.00 69 LEU A O 15
ATOM 17861 N N . THR A 1 70 ? 0.395 -0.537 6.283 1.00 0.00 70 THR A N 15
ATOM 17862 C CA . THR A 1 70 ? 1.387 -1.343 6.971 1.00 0.00 70 THR A CA 15
ATOM 17863 C C . THR A 1 70 ? 1.715 -2.587 6.160 1.00 0.00 70 THR A C 15
ATOM 17864 O O . THR A 1 70 ? 0.860 -3.446 5.928 1.00 0.00 70 THR A O 15
ATOM 17875 N N . LEU A 1 71 ? 2.960 -2.668 5.733 1.00 0.00 71 LEU A N 15
ATOM 17876 C CA . LEU A 1 71 ? 3.417 -3.754 4.882 1.00 0.00 71 LEU A CA 15
ATOM 17877 C C . LEU A 1 71 ? 4.331 -4.700 5.645 1.00 0.00 71 LEU A C 15
ATOM 17878 O O . LEU A 1 71 ? 5.106 -4.273 6.507 1.00 0.00 71 LEU A O 15
ATOM 17894 N N . VAL A 1 72 ? 4.233 -5.977 5.320 1.00 0.00 72 VAL A N 15
ATOM 17895 C CA . VAL A 1 72 ? 5.161 -6.980 5.811 1.00 0.00 72 VAL A CA 15
ATOM 17896 C C . VAL A 1 72 ? 5.634 -7.850 4.648 1.00 0.00 72 VAL A C 15
ATOM 17897 O O . VAL A 1 72 ? 4.830 -8.488 3.970 1.00 0.00 72 VAL A O 15
ATOM 17910 N N . PRO A 1 73 ? 6.943 -7.864 4.372 1.00 0.00 73 PRO A N 15
ATOM 17911 C CA . PRO A 1 73 ? 7.497 -8.632 3.255 1.00 0.00 73 PRO A CA 15
ATOM 17912 C C . PRO A 1 73 ? 7.287 -10.136 3.425 1.00 0.00 73 PRO A C 15
ATOM 17913 O O . PRO A 1 73 ? 6.986 -10.614 4.526 1.00 0.00 73 PRO A O 15
ATOM 17924 N N . LEU A 1 74 ? 7.435 -10.876 2.332 1.00 0.00 74 LEU A N 15
ATOM 17925 C CA . LEU A 1 74 ? 7.404 -12.330 2.385 1.00 0.00 74 LEU A CA 15
ATOM 17926 C C . LEU A 1 74 ? 8.597 -12.857 3.175 1.00 0.00 74 LEU A C 15
ATOM 17927 O O . LEU A 1 74 ? 8.512 -13.900 3.823 1.00 0.00 74 LEU A O 15
ATOM 17943 N N . ASP A 1 75 ? 9.693 -12.113 3.120 1.00 0.00 75 ASP A N 15
ATOM 17944 C CA . ASP A 1 75 ? 10.914 -12.454 3.844 1.00 0.00 75 ASP A CA 15
ATOM 17945 C C . ASP A 1 75 ? 10.651 -12.530 5.339 1.00 0.00 75 ASP A C 15
ATOM 17946 O O . ASP A 1 75 ? 10.616 -13.653 5.888 1.00 0.00 75 ASP A O 15
ATOM 17956 N N . MET A 1 1 ? 14.328 -6.241 -23.570 1.00 0.00 1 MET A N 16
ATOM 17957 C CA . MET A 1 1 ? 13.115 -7.047 -23.297 1.00 0.00 1 MET A CA 16
ATOM 17958 C C . MET A 1 1 ? 13.067 -7.510 -21.840 1.00 0.00 1 MET A C 16
ATOM 17959 O O . MET A 1 1 ? 12.270 -8.384 -21.485 1.00 0.00 1 MET A O 16
ATOM 17972 N N . SER A 1 2 ? 13.908 -6.926 -20.997 1.00 0.00 2 SER A N 16
ATOM 17973 C CA . SER A 1 2 ? 13.921 -7.267 -19.583 1.00 0.00 2 SER A CA 16
ATOM 17974 C C . SER A 1 2 ? 12.732 -6.615 -18.880 1.00 0.00 2 SER A C 16
ATOM 17975 O O . SER A 1 2 ? 12.723 -5.407 -18.635 1.00 0.00 2 SER A O 16
ATOM 17983 N N . ALA A 1 3 ? 11.722 -7.416 -18.580 1.00 0.00 3 ALA A N 16
ATOM 17984 C CA . ALA A 1 3 ? 10.519 -6.910 -17.945 1.00 0.00 3 ALA A CA 16
ATOM 17985 C C . ALA A 1 3 ? 10.131 -7.781 -16.759 1.00 0.00 3 ALA A C 16
ATOM 17986 O O . ALA A 1 3 ? 10.340 -8.994 -16.782 1.00 0.00 3 ALA A O 16
ATOM 17993 N N . LEU A 1 4 ? 9.560 -7.142 -15.743 1.00 0.00 4 LEU A N 16
ATOM 17994 C CA . LEU A 1 4 ? 9.105 -7.803 -14.530 1.00 0.00 4 LEU A CA 16
ATOM 17995 C C . LEU A 1 4 ? 10.182 -8.672 -13.877 1.00 0.00 4 LEU A C 16
ATOM 17996 O O . LEU A 1 4 ? 10.127 -9.900 -13.930 1.00 0.00 4 LEU A O 16
ATOM 18012 N N . GLN A 1 5 ? 11.167 -8.027 -13.269 1.00 0.00 5 GLN A N 16
ATOM 18013 C CA . GLN A 1 5 ? 12.110 -8.731 -12.413 1.00 0.00 5 GLN A CA 16
ATOM 18014 C C . GLN A 1 5 ? 11.917 -8.260 -10.976 1.00 0.00 5 GLN A C 16
ATOM 18015 O O . GLN A 1 5 ? 12.498 -7.259 -10.553 1.00 0.00 5 GLN A O 16
ATOM 18029 N N . PRO A 1 6 ? 11.071 -8.965 -10.217 1.00 0.00 6 PRO A N 16
ATOM 18030 C CA . PRO A 1 6 ? 10.678 -8.550 -8.878 1.00 0.00 6 PRO A CA 16
ATOM 18031 C C . PRO A 1 6 ? 11.747 -8.824 -7.832 1.00 0.00 6 PRO A C 16
ATOM 18032 O O . PRO A 1 6 ? 12.120 -9.974 -7.591 1.00 0.00 6 PRO A O 16
ATOM 18043 N N . SER A 1 7 ? 12.241 -7.760 -7.220 1.00 0.00 7 SER A N 16
ATOM 18044 C CA . SER A 1 7 ? 13.186 -7.866 -6.139 1.00 0.00 7 SER A CA 16
ATOM 18045 C C . SER A 1 7 ? 12.491 -8.356 -4.868 1.00 0.00 7 SER A C 16
ATOM 18046 O O . SER A 1 7 ? 13.047 -9.148 -4.106 1.00 0.00 7 SER A O 16
ATOM 18054 N N . ARG A 1 8 ? 11.263 -7.886 -4.659 1.00 0.00 8 ARG A N 16
ATOM 18055 C CA . ARG A 1 8 ? 10.491 -8.237 -3.474 1.00 0.00 8 ARG A CA 16
ATOM 18056 C C . ARG A 1 8 ? 9.000 -8.110 -3.724 1.00 0.00 8 ARG A C 16
ATOM 18057 O O . ARG A 1 8 ? 8.561 -7.379 -4.616 1.00 0.00 8 ARG A O 16
ATOM 18078 N N . SER A 1 9 ? 8.241 -8.828 -2.921 1.00 0.00 9 SER A N 16
ATOM 18079 C CA . SER A 1 9 ? 6.800 -8.680 -2.867 1.00 0.00 9 SER A CA 16
ATOM 18080 C C . SER A 1 9 ? 6.401 -8.339 -1.433 1.00 0.00 9 SER A C 16
ATOM 18081 O O . SER A 1 9 ? 6.849 -8.988 -0.483 1.00 0.00 9 SER A O 16
ATOM 18089 N N . TYR A 1 10 ? 5.597 -7.305 -1.273 1.00 0.00 10 TYR A N 16
ATOM 18090 C CA . TYR A 1 10 ? 5.195 -6.858 0.050 1.00 0.00 10 TYR A CA 16
ATOM 18091 C C . TYR A 1 10 ? 3.721 -7.145 0.280 1.00 0.00 10 TYR A C 16
ATOM 18092 O O . TYR A 1 10 ? 2.910 -7.008 -0.631 1.00 0.00 10 TYR A O 16
ATOM 18110 N N . ARG A 1 11 ? 3.379 -7.538 1.494 1.00 0.00 11 ARG A N 16
ATOM 18111 C CA . ARG A 1 11 ? 1.990 -7.797 1.837 1.00 0.00 11 ARG A CA 16
ATOM 18112 C C . ARG A 1 11 ? 1.456 -6.708 2.748 1.00 0.00 11 ARG A C 16
ATOM 18113 O O . ARG A 1 11 ? 2.195 -6.113 3.538 1.00 0.00 11 ARG A O 16
ATOM 18134 N N . ILE A 1 12 ? 0.175 -6.444 2.622 1.00 0.00 12 ILE A N 16
ATOM 18135 C CA . ILE A 1 12 ? -0.469 -5.422 3.427 1.00 0.00 12 ILE A CA 16
ATOM 18136 C C . ILE A 1 12 ? -1.000 -6.042 4.710 1.00 0.00 12 ILE A C 16
ATOM 18137 O O . ILE A 1 12 ? -1.915 -6.864 4.676 1.00 0.00 12 ILE A O 16
ATOM 18153 N N . THR A 1 13 ? -0.425 -5.658 5.836 1.00 0.00 13 THR A N 16
ATOM 18154 C CA . THR A 1 13 ? -0.834 -6.225 7.110 1.00 0.00 13 THR A CA 16
ATOM 18155 C C . THR A 1 13 ? -1.945 -5.393 7.753 1.00 0.00 13 THR A C 16
ATOM 18156 O O . THR A 1 13 ? -2.565 -5.818 8.727 1.00 0.00 13 THR A O 16
ATOM 18167 N N . GLY A 1 14 ? -2.197 -4.212 7.205 1.00 0.00 14 GLY A N 16
ATOM 18168 C CA . GLY A 1 14 ? -3.271 -3.384 7.713 1.00 0.00 14 GLY A CA 16
ATOM 18169 C C . GLY A 1 14 ? -3.127 -1.942 7.293 1.00 0.00 14 GLY A C 16
ATOM 18170 O O . GLY A 1 14 ? -2.314 -1.622 6.426 1.00 0.00 14 GLY A O 16
ATOM 18174 N N . TYR A 1 15 ? -3.921 -1.073 7.898 1.00 0.00 15 TYR A N 16
ATOM 18175 C CA . TYR A 1 15 ? -3.845 0.350 7.618 1.00 0.00 15 TYR A CA 16
ATOM 18176 C C . TYR A 1 15 ? -3.020 1.042 8.692 1.00 0.00 15 TYR A C 16
ATOM 18177 O O . TYR A 1 15 ? -2.878 0.527 9.803 1.00 0.00 15 TYR A O 16
ATOM 18195 N N . SER A 1 16 ? -2.473 2.196 8.354 1.00 0.00 16 SER A N 16
ATOM 18196 C CA . SER A 1 16 ? -1.743 3.004 9.317 1.00 0.00 16 SER A CA 16
ATOM 18197 C C . SER A 1 16 ? -2.641 3.384 10.491 1.00 0.00 16 SER A C 16
ATOM 18198 O O . SER A 1 16 ? -3.816 3.691 10.308 1.00 0.00 16 SER A O 16
ATOM 18206 N N . PRO A 1 17 ? -2.103 3.364 11.715 1.00 0.00 17 PRO A N 16
ATOM 18207 C CA . PRO A 1 17 ? -2.843 3.800 12.902 1.00 0.00 17 PRO A CA 16
ATOM 18208 C C . PRO A 1 17 ? -3.167 5.291 12.846 1.00 0.00 17 PRO A C 16
ATOM 18209 O O . PRO A 1 17 ? -4.003 5.795 13.597 1.00 0.00 17 PRO A O 16
ATOM 18220 N N . ALA A 1 18 ? -2.498 5.990 11.939 1.00 0.00 18 ALA A N 16
ATOM 18221 C CA . ALA A 1 18 ? -2.691 7.421 11.774 1.00 0.00 18 ALA A CA 16
ATOM 18222 C C . ALA A 1 18 ? -3.555 7.722 10.556 1.00 0.00 18 ALA A C 16
ATOM 18223 O O . ALA A 1 18 ? -3.654 8.875 10.125 1.00 0.00 18 ALA A O 16
ATOM 18230 N N . ILE A 1 19 ? -4.194 6.693 10.013 1.00 0.00 19 ILE A N 16
ATOM 18231 C CA . ILE A 1 19 ? -5.006 6.855 8.814 1.00 0.00 19 ILE A CA 16
ATOM 18232 C C . ILE A 1 19 ? -6.342 7.518 9.143 1.00 0.00 19 ILE A C 16
ATOM 18233 O O . ILE A 1 19 ? -6.902 7.323 10.227 1.00 0.00 19 ILE A O 16
ATOM 18249 N N . SER A 1 20 ? -6.833 8.316 8.209 1.00 0.00 20 SER A N 16
ATOM 18250 C CA . SER A 1 20 ? -8.134 8.940 8.344 1.00 0.00 20 SER A CA 16
ATOM 18251 C C . SER A 1 20 ? -9.224 7.973 7.883 1.00 0.00 20 SER A C 16
ATOM 18252 O O . SER A 1 20 ? -9.009 7.190 6.952 1.00 0.00 20 SER A O 16
ATOM 18260 N N . ASN A 1 21 ? -10.382 8.031 8.534 1.00 0.00 21 ASN A N 16
ATOM 18261 C CA . ASN A 1 21 ? -11.477 7.102 8.263 1.00 0.00 21 ASN A CA 16
ATOM 18262 C C . ASN A 1 21 ? -11.906 7.135 6.800 1.00 0.00 21 ASN A C 16
ATOM 18263 O O . ASN A 1 21 ? -12.128 6.085 6.192 1.00 0.00 21 ASN A O 16
ATOM 18274 N N . GLY A 1 22 ? -12.009 8.333 6.234 1.00 0.00 22 GLY A N 16
ATOM 18275 C CA . GLY A 1 22 ? -12.419 8.459 4.848 1.00 0.00 22 GLY A CA 16
ATOM 18276 C C . GLY A 1 22 ? -11.382 7.905 3.890 1.00 0.00 22 GLY A C 16
ATOM 18277 O O . GLY A 1 22 ? -11.727 7.305 2.877 1.00 0.00 22 GLY A O 16
ATOM 18281 N N . TYR A 1 23 ? -10.110 8.078 4.226 1.00 0.00 23 TYR A N 16
ATOM 18282 C CA . TYR A 1 23 ? -9.032 7.548 3.413 1.00 0.00 23 TYR A CA 16
ATOM 18283 C C . TYR A 1 23 ? -9.025 6.025 3.451 1.00 0.00 23 TYR A C 16
ATOM 18284 O O . TYR A 1 23 ? -8.730 5.379 2.453 1.00 0.00 23 TYR A O 16
ATOM 18302 N N . ARG A 1 24 ? -9.373 5.461 4.600 1.00 0.00 24 ARG A N 16
ATOM 18303 C CA . ARG A 1 24 ? -9.514 4.019 4.739 1.00 0.00 24 ARG A CA 16
ATOM 18304 C C . ARG A 1 24 ? -10.625 3.521 3.825 1.00 0.00 24 ARG A C 16
ATOM 18305 O O . ARG A 1 24 ? -10.501 2.480 3.185 1.00 0.00 24 ARG A O 16
ATOM 18326 N N . GLN A 1 25 ? -11.699 4.292 3.761 1.00 0.00 25 GLN A N 16
ATOM 18327 C CA . GLN A 1 25 ? -12.817 3.983 2.893 1.00 0.00 25 GLN A CA 16
ATOM 18328 C C . GLN A 1 25 ? -12.410 4.096 1.430 1.00 0.00 25 GLN A C 16
ATOM 18329 O O . GLN A 1 25 ? -12.798 3.273 0.595 1.00 0.00 25 GLN A O 16
ATOM 18343 N N . ARG A 1 26 ? -11.626 5.121 1.134 1.00 0.00 26 ARG A N 16
ATOM 18344 C CA . ARG A 1 26 ? -11.079 5.335 -0.200 1.00 0.00 26 ARG A CA 16
ATOM 18345 C C . ARG A 1 26 ? -10.193 4.166 -0.602 1.00 0.00 26 ARG A C 16
ATOM 18346 O O . ARG A 1 26 ? -10.299 3.639 -1.707 1.00 0.00 26 ARG A O 16
ATOM 18367 N N . LEU A 1 27 ? -9.340 3.749 0.320 1.00 0.00 27 LEU A N 16
ATOM 18368 C CA . LEU A 1 27 ? -8.402 2.665 0.062 1.00 0.00 27 LEU A CA 16
ATOM 18369 C C . LEU A 1 27 ? -9.145 1.352 -0.149 1.00 0.00 27 LEU A C 16
ATOM 18370 O O . LEU A 1 27 ? -8.833 0.588 -1.068 1.00 0.00 27 LEU A O 16
ATOM 18386 N N . PHE A 1 28 ? -10.144 1.116 0.686 1.00 0.00 28 PHE A N 16
ATOM 18387 C CA . PHE A 1 28 ? -10.962 -0.087 0.596 1.00 0.00 28 PHE A CA 16
ATOM 18388 C C . PHE A 1 28 ? -11.662 -0.139 -0.754 1.00 0.00 28 PHE A C 16
ATOM 18389 O O . PHE A 1 28 ? -11.704 -1.179 -1.413 1.00 0.00 28 PHE A O 16
ATOM 18406 N N . SER A 1 29 ? -12.187 1.009 -1.165 1.00 0.00 29 SER A N 16
ATOM 18407 C CA . SER A 1 29 ? -12.879 1.136 -2.442 1.00 0.00 29 SER A CA 16
ATOM 18408 C C . SER A 1 29 ? -11.919 0.950 -3.617 1.00 0.00 29 SER A C 16
ATOM 18409 O O . SER A 1 29 ? -12.313 0.503 -4.694 1.00 0.00 29 SER A O 16
ATOM 18417 N N . MET A 1 30 ? -10.661 1.310 -3.406 1.00 0.00 30 MET A N 16
ATOM 18418 C CA . MET A 1 30 ? -9.633 1.144 -4.429 1.00 0.00 30 MET A CA 16
ATOM 18419 C C . MET A 1 30 ? -9.169 -0.305 -4.508 1.00 0.00 30 MET A C 16
ATOM 18420 O O . MET A 1 30 ? -8.573 -0.719 -5.503 1.00 0.00 30 MET A O 16
ATOM 18434 N N . GLY A 1 31 ? -9.449 -1.070 -3.460 1.00 0.00 31 GLY A N 16
ATOM 18435 C CA . GLY A 1 31 ? -9.076 -2.472 -3.441 1.00 0.00 31 GLY A CA 16
ATOM 18436 C C . GLY A 1 31 ? -7.858 -2.733 -2.579 1.00 0.00 31 GLY A C 16
ATOM 18437 O O . GLY A 1 31 ? -7.240 -3.795 -2.663 1.00 0.00 31 GLY A O 16
ATOM 18441 N N . LEU A 1 32 ? -7.510 -1.760 -1.750 1.00 0.00 32 LEU A N 16
ATOM 18442 C CA . LEU A 1 32 ? -6.357 -1.873 -0.874 1.00 0.00 32 LEU A CA 16
ATOM 18443 C C . LEU A 1 32 ? -6.804 -2.225 0.536 1.00 0.00 32 LEU A C 16
ATOM 18444 O O . LEU A 1 32 ? -7.227 -1.359 1.302 1.00 0.00 32 LEU A O 16
ATOM 18460 N N . LEU A 1 33 ? -6.732 -3.506 0.861 1.00 0.00 33 LEU A N 16
ATOM 18461 C CA . LEU A 1 33 ? -7.166 -3.999 2.153 1.00 0.00 33 LEU A CA 16
ATOM 18462 C C . LEU A 1 33 ? -6.110 -4.934 2.741 1.00 0.00 33 LEU A C 16
ATOM 18463 O O . LEU A 1 33 ? -5.271 -5.460 2.007 1.00 0.00 33 LEU A O 16
ATOM 18479 N N . PRO A 1 34 ? -6.128 -5.141 4.069 1.00 0.00 34 PRO A N 16
ATOM 18480 C CA . PRO A 1 34 ? -5.217 -6.075 4.736 1.00 0.00 34 PRO A CA 16
ATOM 18481 C C . PRO A 1 34 ? -5.401 -7.496 4.221 1.00 0.00 34 PRO A C 16
ATOM 18482 O O . PRO A 1 34 ? -6.520 -8.015 4.181 1.00 0.00 34 PRO A O 16
ATOM 18493 N N . GLY A 1 35 ? -4.304 -8.121 3.829 1.00 0.00 35 GLY A N 16
ATOM 18494 C CA . GLY A 1 35 ? -4.375 -9.447 3.258 1.00 0.00 35 GLY A CA 16
ATOM 18495 C C . GLY A 1 35 ? -3.930 -9.463 1.810 1.00 0.00 35 GLY A C 16
ATOM 18496 O O . GLY A 1 35 ? -3.699 -10.525 1.231 1.00 0.00 35 GLY A O 16
ATOM 18500 N N . ALA A 1 36 ? -3.805 -8.281 1.219 1.00 0.00 36 ALA A N 16
ATOM 18501 C CA . ALA A 1 36 ? -3.371 -8.164 -0.152 1.00 0.00 36 ALA A CA 16
ATOM 18502 C C . ALA A 1 36 ? -1.857 -8.062 -0.213 1.00 0.00 36 ALA A C 16
ATOM 18503 O O . ALA A 1 36 ? -1.176 -8.007 0.814 1.00 0.00 36 ALA A O 16
ATOM 18510 N N . ALA A 1 37 ? -1.348 -8.024 -1.419 1.00 0.00 37 ALA A N 16
ATOM 18511 C CA . ALA A 1 37 ? 0.086 -7.982 -1.658 1.00 0.00 37 ALA A CA 16
ATOM 18512 C C . ALA A 1 37 ? 0.411 -7.177 -2.911 1.00 0.00 37 ALA A C 16
ATOM 18513 O O . ALA A 1 37 ? -0.392 -7.109 -3.844 1.00 0.00 37 ALA A O 16
ATOM 18520 N N . LEU A 1 38 ? 1.587 -6.566 -2.916 1.00 0.00 38 LEU A N 16
ATOM 18521 C CA . LEU A 1 38 ? 2.065 -5.800 -4.056 1.00 0.00 38 LEU A CA 16
ATOM 18522 C C . LEU A 1 38 ? 3.451 -6.281 -4.450 1.00 0.00 38 LEU A C 16
ATOM 18523 O O . LEU A 1 38 ? 4.335 -6.429 -3.603 1.00 0.00 38 LEU A O 16
ATOM 18539 N N . ARG A 1 39 ? 3.629 -6.531 -5.727 1.00 0.00 39 ARG A N 16
ATOM 18540 C CA . ARG A 1 39 ? 4.905 -6.994 -6.242 1.00 0.00 39 ARG A CA 16
ATOM 18541 C C . ARG A 1 39 ? 5.578 -5.877 -7.024 1.00 0.00 39 ARG A C 16
ATOM 18542 O O . ARG A 1 39 ? 4.969 -5.287 -7.911 1.00 0.00 39 ARG A O 16
ATOM 18563 N N . VAL A 1 40 ? 6.826 -5.581 -6.687 1.00 0.00 40 VAL A N 16
ATOM 18564 C CA . VAL A 1 40 ? 7.546 -4.473 -7.308 1.00 0.00 40 VAL A CA 16
ATOM 18565 C C . VAL A 1 40 ? 7.717 -4.686 -8.814 1.00 0.00 40 VAL A C 16
ATOM 18566 O O . VAL A 1 40 ? 8.207 -5.726 -9.260 1.00 0.00 40 VAL A O 16
ATOM 18579 N N . VAL A 1 41 ? 7.262 -3.713 -9.588 1.00 0.00 41 VAL A N 16
ATOM 18580 C CA . VAL A 1 41 ? 7.488 -3.709 -11.024 1.00 0.00 41 VAL A CA 16
ATOM 18581 C C . VAL A 1 41 ? 8.688 -2.832 -11.352 1.00 0.00 41 VAL A C 16
ATOM 18582 O O . VAL A 1 41 ? 9.626 -3.270 -12.019 1.00 0.00 41 VAL A O 16
ATOM 18595 N N . ARG A 1 42 ? 8.649 -1.598 -10.863 1.00 0.00 42 ARG A N 16
ATOM 18596 C CA . ARG A 1 42 ? 9.727 -0.638 -11.077 1.00 0.00 42 ARG A CA 16
ATOM 18597 C C . ARG A 1 42 ? 9.787 0.349 -9.920 1.00 0.00 42 ARG A C 16
ATOM 18598 O O . ARG A 1 42 ? 8.799 0.549 -9.216 1.00 0.00 42 ARG A O 16
ATOM 18619 N N . ILE A 1 43 ? 10.947 0.956 -9.724 1.00 0.00 43 ILE A N 16
ATOM 18620 C CA . ILE A 1 43 ? 11.108 1.981 -8.700 1.00 0.00 43 ILE A CA 16
ATOM 18621 C C . ILE A 1 43 ? 11.716 3.237 -9.314 1.00 0.00 43 ILE A C 16
ATOM 18622 O O . ILE A 1 43 ? 12.706 3.157 -10.050 1.00 0.00 43 ILE A O 16
ATOM 18638 N N . ALA A 1 44 ? 11.116 4.388 -9.020 1.00 0.00 44 ALA A N 16
ATOM 18639 C CA . ALA A 1 44 ? 11.615 5.663 -9.517 1.00 0.00 44 ALA A CA 16
ATOM 18640 C C . ALA A 1 44 ? 12.990 5.962 -8.927 1.00 0.00 44 ALA A C 16
ATOM 18641 O O . ALA A 1 44 ? 13.237 5.686 -7.753 1.00 0.00 44 ALA A O 16
ATOM 18648 N N . PRO A 1 45 ? 13.901 6.537 -9.731 1.00 0.00 45 PRO A N 16
ATOM 18649 C CA . PRO A 1 45 ? 15.301 6.775 -9.328 1.00 0.00 45 PRO A CA 16
ATOM 18650 C C . PRO A 1 45 ? 15.441 7.667 -8.092 1.00 0.00 45 PRO A C 16
ATOM 18651 O O . PRO A 1 45 ? 16.501 7.712 -7.468 1.00 0.00 45 PRO A O 16
ATOM 18662 N N . LEU A 1 46 ? 14.372 8.369 -7.739 1.00 0.00 46 LEU A N 16
ATOM 18663 C CA . LEU A 1 46 ? 14.402 9.294 -6.609 1.00 0.00 46 LEU A CA 16
ATOM 18664 C C . LEU A 1 46 ? 14.032 8.588 -5.308 1.00 0.00 46 LEU A C 16
ATOM 18665 O O . LEU A 1 46 ? 14.284 9.103 -4.221 1.00 0.00 46 LEU A O 16
ATOM 18681 N N . GLY A 1 47 ? 13.423 7.416 -5.422 1.00 0.00 47 GLY A N 16
ATOM 18682 C CA . GLY A 1 47 ? 12.933 6.715 -4.246 1.00 0.00 47 GLY A CA 16
ATOM 18683 C C . GLY A 1 47 ? 11.466 7.004 -4.014 1.00 0.00 47 GLY A C 16
ATOM 18684 O O . GLY A 1 47 ? 10.789 6.302 -3.260 1.00 0.00 47 GLY A O 16
ATOM 18688 N N . ASP A 1 48 ? 10.997 8.063 -4.659 1.00 0.00 48 ASP A N 16
ATOM 18689 C CA . ASP A 1 48 ? 9.586 8.433 -4.685 1.00 0.00 48 ASP A CA 16
ATOM 18690 C C . ASP A 1 48 ? 8.765 7.375 -5.426 1.00 0.00 48 ASP A C 16
ATOM 18691 O O . ASP A 1 48 ? 9.357 6.484 -6.025 1.00 0.00 48 ASP A O 16
ATOM 18700 N N . PRO A 1 49 ? 7.404 7.473 -5.369 1.00 0.00 49 PRO A N 16
ATOM 18701 C CA . PRO A 1 49 ? 6.433 6.421 -5.704 1.00 0.00 49 PRO A CA 16
ATOM 18702 C C . PRO A 1 49 ? 6.920 5.265 -6.585 1.00 0.00 49 PRO A C 16
ATOM 18703 O O . PRO A 1 49 ? 7.726 5.418 -7.505 1.00 0.00 49 PRO A O 16
ATOM 18714 N N . ILE A 1 50 ? 6.285 4.133 -6.376 1.00 0.00 50 ILE A N 16
ATOM 18715 C CA . ILE A 1 50 ? 6.772 2.867 -6.896 1.00 0.00 50 ILE A CA 16
ATOM 18716 C C . ILE A 1 50 ? 5.711 2.198 -7.756 1.00 0.00 50 ILE A C 16
ATOM 18717 O O . ILE A 1 50 ? 4.529 2.214 -7.413 1.00 0.00 50 ILE A O 16
ATOM 18733 N N . GLN A 1 51 ? 6.138 1.623 -8.871 1.00 0.00 51 GLN A N 16
ATOM 18734 C CA . GLN A 1 51 ? 5.251 0.869 -9.724 1.00 0.00 51 GLN A CA 16
ATOM 18735 C C . GLN A 1 51 ? 5.174 -0.565 -9.229 1.00 0.00 51 GLN A C 16
ATOM 18736 O O . GLN A 1 51 ? 6.183 -1.265 -9.172 1.00 0.00 51 GLN A O 16
ATOM 18750 N N . VAL A 1 52 ? 3.983 -0.992 -8.864 1.00 0.00 52 VAL A N 16
ATOM 18751 C CA . VAL A 1 52 ? 3.786 -2.317 -8.297 1.00 0.00 52 VAL A CA 16
ATOM 18752 C C . VAL A 1 52 ? 2.644 -3.038 -8.993 1.00 0.00 52 VAL A C 16
ATOM 18753 O O . VAL A 1 52 ? 1.789 -2.412 -9.612 1.00 0.00 52 VAL A O 16
ATOM 18766 N N . GLU A 1 53 ? 2.636 -4.352 -8.885 1.00 0.00 53 GLU A N 16
ATOM 18767 C CA . GLU A 1 53 ? 1.630 -5.175 -9.523 1.00 0.00 53 GLU A CA 16
ATOM 18768 C C . GLU A 1 53 ? 0.817 -5.894 -8.463 1.00 0.00 53 GLU A C 16
ATOM 18769 O O . GLU A 1 53 ? 1.356 -6.317 -7.438 1.00 0.00 53 GLU A O 16
ATOM 18781 N N . THR A 1 54 ? -0.475 -6.014 -8.704 1.00 0.00 54 THR A N 16
ATOM 18782 C CA . THR A 1 54 ? -1.360 -6.689 -7.779 1.00 0.00 54 THR A CA 16
ATOM 18783 C C . THR A 1 54 ? -1.585 -8.119 -8.231 1.00 0.00 54 THR A C 16
ATOM 18784 O O . THR A 1 54 ? -1.494 -9.065 -7.441 1.00 0.00 54 THR A O 16
ATOM 18795 N N . ARG A 1 55 ? -1.834 -8.254 -9.529 1.00 0.00 55 ARG A N 16
ATOM 18796 C CA . ARG A 1 55 ? -2.217 -9.509 -10.148 1.00 0.00 55 ARG A CA 16
ATOM 18797 C C . ARG A 1 55 ? -2.709 -9.207 -11.557 1.00 0.00 55 ARG A C 16
ATOM 18798 O O . ARG A 1 55 ? -2.311 -9.849 -12.524 1.00 0.00 55 ARG A O 16
ATOM 18819 N N . GLN A 1 56 ? -3.559 -8.191 -11.651 1.00 0.00 56 GLN A N 16
ATOM 18820 C CA . GLN A 1 56 ? -4.197 -7.825 -12.906 1.00 0.00 56 GLN A CA 16
ATOM 18821 C C . GLN A 1 56 ? -3.577 -6.541 -13.452 1.00 0.00 56 GLN A C 16
ATOM 18822 O O . GLN A 1 56 ? -3.075 -6.505 -14.577 1.00 0.00 56 GLN A O 16
ATOM 18836 N N . THR A 1 57 ? -3.580 -5.502 -12.632 1.00 0.00 57 THR A N 16
ATOM 18837 C CA . THR A 1 57 ? -3.163 -4.185 -13.075 1.00 0.00 57 THR A CA 16
ATOM 18838 C C . THR A 1 57 ? -2.085 -3.613 -12.156 1.00 0.00 57 THR A C 16
ATOM 18839 O O . THR A 1 57 ? -2.100 -3.840 -10.940 1.00 0.00 57 THR A O 16
ATOM 18850 N N . SER A 1 58 ? -1.148 -2.882 -12.745 1.00 0.00 58 SER A N 16
ATOM 18851 C CA . SER A 1 58 ? -0.049 -2.301 -11.999 1.00 0.00 58 SER A CA 16
ATOM 18852 C C . SER A 1 58 ? -0.403 -0.890 -11.529 1.00 0.00 58 SER A C 16
ATOM 18853 O O . SER A 1 58 ? -1.010 -0.111 -12.269 1.00 0.00 58 SER A O 16
ATOM 18861 N N . LEU A 1 59 ? -0.021 -0.572 -10.302 1.00 0.00 59 LEU A N 16
ATOM 18862 C CA . LEU A 1 59 ? -0.324 0.723 -9.709 1.00 0.00 59 LEU A CA 16
ATOM 18863 C C . LEU A 1 59 ? 0.956 1.449 -9.312 1.00 0.00 59 LEU A C 16
ATOM 18864 O O . LEU A 1 59 ? 2.039 0.866 -9.320 1.00 0.00 59 LEU A O 16
ATOM 18880 N N . ALA A 1 60 ? 0.816 2.724 -8.975 1.00 0.00 60 ALA A N 16
ATOM 18881 C CA . ALA A 1 60 ? 1.920 3.531 -8.470 1.00 0.00 60 ALA A CA 16
ATOM 18882 C C . ALA A 1 60 ? 1.406 4.463 -7.382 1.00 0.00 60 ALA A C 16
ATOM 18883 O O . ALA A 1 60 ? 0.467 5.225 -7.606 1.00 0.00 60 ALA A O 16
ATOM 18890 N N . LEU A 1 61 ? 2.019 4.400 -6.210 1.00 0.00 61 LEU A N 16
ATOM 18891 C CA . LEU A 1 61 ? 1.523 5.133 -5.054 1.00 0.00 61 LEU A CA 16
ATOM 18892 C C . LEU A 1 61 ? 2.625 5.992 -4.450 1.00 0.00 61 LEU A C 16
ATOM 18893 O O . LEU A 1 61 ? 3.795 5.613 -4.472 1.00 0.00 61 LEU A O 16
ATOM 18909 N N . ARG A 1 62 ? 2.245 7.141 -3.912 1.00 0.00 62 ARG A N 16
ATOM 18910 C CA . ARG A 1 62 ? 3.212 8.103 -3.393 1.00 0.00 62 ARG A CA 16
ATOM 18911 C C . ARG A 1 62 ? 3.553 7.789 -1.949 1.00 0.00 62 ARG A C 16
ATOM 18912 O O . ARG A 1 62 ? 3.002 6.861 -1.357 1.00 0.00 62 ARG A O 16
ATOM 18933 N N . ARG A 1 63 ? 4.459 8.582 -1.388 1.00 0.00 63 ARG A N 16
ATOM 18934 C CA . ARG A 1 63 ? 4.809 8.479 0.026 1.00 0.00 63 ARG A CA 16
ATOM 18935 C C . ARG A 1 63 ? 3.560 8.593 0.904 1.00 0.00 63 ARG A C 16
ATOM 18936 O O . ARG A 1 63 ? 3.428 7.887 1.902 1.00 0.00 63 ARG A O 16
ATOM 18957 N N . LYS A 1 64 ? 2.645 9.486 0.518 1.00 0.00 64 LYS A N 16
ATOM 18958 C CA . LYS A 1 64 ? 1.397 9.681 1.255 1.00 0.00 64 LYS A CA 16
ATOM 18959 C C . LYS A 1 64 ? 0.567 8.407 1.261 1.00 0.00 64 LYS A C 16
ATOM 18960 O O . LYS A 1 64 ? 0.126 7.949 2.315 1.00 0.00 64 LYS A O 16
ATOM 18979 N N . ASP A 1 65 ? 0.367 7.842 0.079 1.00 0.00 65 ASP A N 16
ATOM 18980 C CA . ASP A 1 65 ? -0.437 6.643 -0.076 1.00 0.00 65 ASP A CA 16
ATOM 18981 C C . ASP A 1 65 ? 0.228 5.475 0.643 1.00 0.00 65 ASP A C 16
ATOM 18982 O O . ASP A 1 65 ? -0.433 4.660 1.285 1.00 0.00 65 ASP A O 16
ATOM 18991 N N . LEU A 1 66 ? 1.547 5.417 0.527 1.00 0.00 66 LEU A N 16
ATOM 18992 C CA . LEU A 1 66 ? 2.349 4.393 1.184 1.00 0.00 66 LEU A CA 16
ATOM 18993 C C . LEU A 1 66 ? 2.179 4.451 2.696 1.00 0.00 66 LEU A C 16
ATOM 18994 O O . LEU A 1 66 ? 2.028 3.423 3.350 1.00 0.00 66 LEU A O 16
ATOM 19010 N N . ALA A 1 67 ? 2.193 5.658 3.244 1.00 0.00 67 ALA A N 16
ATOM 19011 C CA . ALA A 1 67 ? 2.094 5.844 4.687 1.00 0.00 67 ALA A CA 16
ATOM 19012 C C . ALA A 1 67 ? 0.697 5.519 5.215 1.00 0.00 67 ALA A C 16
ATOM 19013 O O . ALA A 1 67 ? 0.504 5.375 6.419 1.00 0.00 67 ALA A O 16
ATOM 19020 N N . LEU A 1 68 ? -0.272 5.405 4.315 1.00 0.00 68 LEU A N 16
ATOM 19021 C CA . LEU A 1 68 ? -1.636 5.058 4.699 1.00 0.00 68 LEU A CA 16
ATOM 19022 C C . LEU A 1 68 ? -1.765 3.556 4.921 1.00 0.00 68 LEU A C 16
ATOM 19023 O O . LEU A 1 68 ? -2.590 3.106 5.718 1.00 0.00 68 LEU A O 16
ATOM 19039 N N . LEU A 1 69 ? -0.935 2.789 4.231 1.00 0.00 69 LEU A N 16
ATOM 19040 C CA . LEU A 1 69 ? -0.961 1.341 4.353 1.00 0.00 69 LEU A CA 16
ATOM 19041 C C . LEU A 1 69 ? 0.216 0.858 5.183 1.00 0.00 69 LEU A C 16
ATOM 19042 O O . LEU A 1 69 ? 1.315 1.399 5.084 1.00 0.00 69 LEU A O 16
ATOM 19058 N N . THR A 1 70 ? -0.009 -0.136 6.024 1.00 0.00 70 THR A N 16
ATOM 19059 C CA . THR A 1 70 ? 1.091 -0.785 6.703 1.00 0.00 70 THR A CA 16
ATOM 19060 C C . THR A 1 70 ? 1.544 -1.979 5.877 1.00 0.00 70 THR A C 16
ATOM 19061 O O . THR A 1 70 ? 0.812 -2.960 5.716 1.00 0.00 70 THR A O 16
ATOM 19072 N N . LEU A 1 71 ? 2.747 -1.880 5.353 1.00 0.00 71 LEU A N 16
ATOM 19073 C CA . LEU A 1 71 ? 3.272 -2.885 4.450 1.00 0.00 71 LEU A CA 16
ATOM 19074 C C . LEU A 1 71 ? 4.437 -3.616 5.085 1.00 0.00 71 LEU A C 16
ATOM 19075 O O . LEU A 1 71 ? 5.336 -3.001 5.662 1.00 0.00 71 LEU A O 16
ATOM 19091 N N . VAL A 1 72 ? 4.409 -4.928 4.982 1.00 0.00 72 VAL A N 16
ATOM 19092 C CA . VAL A 1 72 ? 5.509 -5.753 5.443 1.00 0.00 72 VAL A CA 16
ATOM 19093 C C . VAL A 1 72 ? 5.912 -6.727 4.343 1.00 0.00 72 VAL A C 16
ATOM 19094 O O . VAL A 1 72 ? 5.061 -7.214 3.602 1.00 0.00 72 VAL A O 16
ATOM 19107 N N . PRO A 1 73 ? 7.213 -6.993 4.183 1.00 0.00 73 PRO A N 16
ATOM 19108 C CA . PRO A 1 73 ? 7.687 -7.923 3.164 1.00 0.00 73 PRO A CA 16
ATOM 19109 C C . PRO A 1 73 ? 7.267 -9.354 3.478 1.00 0.00 73 PRO A C 16
ATOM 19110 O O . PRO A 1 73 ? 6.869 -9.657 4.604 1.00 0.00 73 PRO A O 16
ATOM 19121 N N . LEU A 1 74 ? 7.336 -10.218 2.476 1.00 0.00 74 LEU A N 16
ATOM 19122 C CA . LEU A 1 74 ? 7.055 -11.631 2.670 1.00 0.00 74 LEU A CA 16
ATOM 19123 C C . LEU A 1 74 ? 8.000 -12.233 3.709 1.00 0.00 74 LEU A C 16
ATOM 19124 O O . LEU A 1 74 ? 7.568 -12.674 4.774 1.00 0.00 74 LEU A O 16
ATOM 19140 N N . ASP A 1 75 ? 9.286 -12.233 3.400 1.00 0.00 75 ASP A N 16
ATOM 19141 C CA . ASP A 1 75 ? 10.294 -12.756 4.310 1.00 0.00 75 ASP A CA 16
ATOM 19142 C C . ASP A 1 75 ? 11.569 -11.945 4.193 1.00 0.00 75 ASP A C 16
ATOM 19143 O O . ASP A 1 75 ? 12.247 -12.064 3.152 1.00 0.00 75 ASP A O 16
ATOM 19153 N N . MET A 1 1 ? 3.904 -2.079 -23.490 1.00 0.00 1 MET A N 17
ATOM 19154 C CA . MET A 1 1 ? 5.361 -2.156 -23.242 1.00 0.00 1 MET A CA 17
ATOM 19155 C C . MET A 1 1 ? 5.628 -2.708 -21.850 1.00 0.00 1 MET A C 17
ATOM 19156 O O . MET A 1 1 ? 5.011 -2.279 -20.875 1.00 0.00 1 MET A O 17
ATOM 19169 N N . SER A 1 2 ? 6.532 -3.667 -21.756 1.00 0.00 2 SER A N 17
ATOM 19170 C CA . SER A 1 2 ? 6.882 -4.248 -20.476 1.00 0.00 2 SER A CA 17
ATOM 19171 C C . SER A 1 2 ? 8.287 -3.825 -20.060 1.00 0.00 2 SER A C 17
ATOM 19172 O O . SER A 1 2 ? 9.282 -4.317 -20.597 1.00 0.00 2 SER A O 17
ATOM 19180 N N . ALA A 1 3 ? 8.360 -2.892 -19.124 1.00 0.00 3 ALA A N 17
ATOM 19181 C CA . ALA A 1 3 ? 9.631 -2.459 -18.567 1.00 0.00 3 ALA A CA 17
ATOM 19182 C C . ALA A 1 3 ? 9.626 -2.674 -17.061 1.00 0.00 3 ALA A C 17
ATOM 19183 O O . ALA A 1 3 ? 9.439 -1.736 -16.281 1.00 0.00 3 ALA A O 17
ATOM 19190 N N . LEU A 1 4 ? 9.802 -3.924 -16.658 1.00 0.00 4 LEU A N 17
ATOM 19191 C CA . LEU A 1 4 ? 9.730 -4.293 -15.255 1.00 0.00 4 LEU A CA 17
ATOM 19192 C C . LEU A 1 4 ? 11.110 -4.619 -14.708 1.00 0.00 4 LEU A C 17
ATOM 19193 O O . LEU A 1 4 ? 12.013 -5.010 -15.449 1.00 0.00 4 LEU A O 17
ATOM 19209 N N . GLN A 1 5 ? 11.262 -4.451 -13.406 1.00 0.00 5 GLN A N 17
ATOM 19210 C CA . GLN A 1 5 ? 12.466 -4.865 -12.709 1.00 0.00 5 GLN A CA 17
ATOM 19211 C C . GLN A 1 5 ? 12.095 -5.316 -11.300 1.00 0.00 5 GLN A C 17
ATOM 19212 O O . GLN A 1 5 ? 12.160 -4.536 -10.349 1.00 0.00 5 GLN A O 17
ATOM 19226 N N . PRO A 1 6 ? 11.669 -6.577 -11.160 1.00 0.00 6 PRO A N 17
ATOM 19227 C CA . PRO A 1 6 ? 11.153 -7.108 -9.898 1.00 0.00 6 PRO A CA 17
ATOM 19228 C C . PRO A 1 6 ? 12.216 -7.170 -8.808 1.00 0.00 6 PRO A C 17
ATOM 19229 O O . PRO A 1 6 ? 13.415 -7.227 -9.089 1.00 0.00 6 PRO A O 17
ATOM 19240 N N . SER A 1 7 ? 11.768 -7.145 -7.567 1.00 0.00 7 SER A N 17
ATOM 19241 C CA . SER A 1 7 ? 12.662 -7.264 -6.434 1.00 0.00 7 SER A CA 17
ATOM 19242 C C . SER A 1 7 ? 12.081 -8.274 -5.446 1.00 0.00 7 SER A C 17
ATOM 19243 O O . SER A 1 7 ? 12.603 -9.380 -5.300 1.00 0.00 7 SER A O 17
ATOM 19251 N N . ARG A 1 8 ? 10.980 -7.904 -4.798 1.00 0.00 8 ARG A N 17
ATOM 19252 C CA . ARG A 1 8 ? 10.283 -8.807 -3.891 1.00 0.00 8 ARG A CA 17
ATOM 19253 C C . ARG A 1 8 ? 8.785 -8.545 -3.921 1.00 0.00 8 ARG A C 17
ATOM 19254 O O . ARG A 1 8 ? 8.316 -7.616 -4.581 1.00 0.00 8 ARG A O 17
ATOM 19275 N N . SER A 1 9 ? 8.043 -9.373 -3.209 1.00 0.00 9 SER A N 17
ATOM 19276 C CA . SER A 1 9 ? 6.614 -9.179 -3.054 1.00 0.00 9 SER A CA 17
ATOM 19277 C C . SER A 1 9 ? 6.321 -8.869 -1.593 1.00 0.00 9 SER A C 17
ATOM 19278 O O . SER A 1 9 ? 6.873 -9.508 -0.694 1.00 0.00 9 SER A O 17
ATOM 19286 N N . TYR A 1 10 ? 5.477 -7.882 -1.360 1.00 0.00 10 TYR A N 17
ATOM 19287 C CA . TYR A 1 10 ? 5.206 -7.418 -0.011 1.00 0.00 10 TYR A CA 17
ATOM 19288 C C . TYR A 1 10 ? 3.729 -7.581 0.309 1.00 0.00 10 TYR A C 17
ATOM 19289 O O . TYR A 1 10 ? 2.884 -7.455 -0.572 1.00 0.00 10 TYR A O 17
ATOM 19307 N N . ARG A 1 11 ? 3.426 -7.868 1.560 1.00 0.00 11 ARG A N 17
ATOM 19308 C CA . ARG A 1 11 ? 2.049 -8.017 1.995 1.00 0.00 11 ARG A CA 17
ATOM 19309 C C . ARG A 1 11 ? 1.605 -6.796 2.769 1.00 0.00 11 ARG A C 17
ATOM 19310 O O . ARG A 1 11 ? 2.402 -6.154 3.462 1.00 0.00 11 ARG A O 17
ATOM 19331 N N . ILE A 1 12 ? 0.336 -6.471 2.644 1.00 0.00 12 ILE A N 17
ATOM 19332 C CA . ILE A 1 12 ? -0.223 -5.347 3.367 1.00 0.00 12 ILE A CA 17
ATOM 19333 C C . ILE A 1 12 ? -0.668 -5.795 4.753 1.00 0.00 12 ILE A C 17
ATOM 19334 O O . ILE A 1 12 ? -1.597 -6.598 4.892 1.00 0.00 12 ILE A O 17
ATOM 19350 N N . THR A 1 13 ? 0.007 -5.289 5.771 1.00 0.00 13 THR A N 17
ATOM 19351 C CA . THR A 1 13 ? -0.334 -5.601 7.148 1.00 0.00 13 THR A CA 17
ATOM 19352 C C . THR A 1 13 ? -1.676 -4.981 7.509 1.00 0.00 13 THR A C 17
ATOM 19353 O O . THR A 1 13 ? -2.473 -5.565 8.246 1.00 0.00 13 THR A O 17
ATOM 19364 N N . GLY A 1 14 ? -1.927 -3.806 6.953 1.00 0.00 14 GLY A N 17
ATOM 19365 C CA . GLY A 1 14 ? -3.144 -3.090 7.234 1.00 0.00 14 GLY A CA 17
ATOM 19366 C C . GLY A 1 14 ? -2.995 -1.622 6.922 1.00 0.00 14 GLY A C 17
ATOM 19367 O O . GLY A 1 14 ? -2.178 -1.244 6.081 1.00 0.00 14 GLY A O 17
ATOM 19371 N N . TYR A 1 15 ? -3.764 -0.793 7.600 1.00 0.00 15 TYR A N 17
ATOM 19372 C CA . TYR A 1 15 ? -3.699 0.643 7.387 1.00 0.00 15 TYR A CA 17
ATOM 19373 C C . TYR A 1 15 ? -2.875 1.296 8.482 1.00 0.00 15 TYR A C 17
ATOM 19374 O O . TYR A 1 15 ? -2.798 0.790 9.604 1.00 0.00 15 TYR A O 17
ATOM 19392 N N . SER A 1 16 ? -2.255 2.409 8.149 1.00 0.00 16 SER A N 17
ATOM 19393 C CA . SER A 1 16 ? -1.488 3.177 9.111 1.00 0.00 16 SER A CA 17
ATOM 19394 C C . SER A 1 16 ? -2.437 3.873 10.082 1.00 0.00 16 SER A C 17
ATOM 19395 O O . SER A 1 16 ? -3.491 4.361 9.676 1.00 0.00 16 SER A O 17
ATOM 19403 N N . PRO A 1 17 ? -2.086 3.917 11.380 1.00 0.00 17 PRO A N 17
ATOM 19404 C CA . PRO A 1 17 ? -2.909 4.575 12.401 1.00 0.00 17 PRO A CA 17
ATOM 19405 C C . PRO A 1 17 ? -3.155 6.049 12.089 1.00 0.00 17 PRO A C 17
ATOM 19406 O O . PRO A 1 17 ? -4.116 6.650 12.571 1.00 0.00 17 PRO A O 17
ATOM 19417 N N . ALA A 1 18 ? -2.293 6.619 11.255 1.00 0.00 18 ALA A N 17
ATOM 19418 C CA . ALA A 1 18 ? -2.376 8.031 10.908 1.00 0.00 18 ALA A CA 17
ATOM 19419 C C . ALA A 1 18 ? -3.172 8.246 9.622 1.00 0.00 18 ALA A C 17
ATOM 19420 O O . ALA A 1 18 ? -3.109 9.315 9.016 1.00 0.00 18 ALA A O 17
ATOM 19427 N N . ILE A 1 19 ? -3.922 7.233 9.210 1.00 0.00 19 ILE A N 17
ATOM 19428 C CA . ILE A 1 19 ? -4.735 7.330 8.004 1.00 0.00 19 ILE A CA 17
ATOM 19429 C C . ILE A 1 19 ? -5.938 8.248 8.243 1.00 0.00 19 ILE A C 17
ATOM 19430 O O . ILE A 1 19 ? -6.376 8.427 9.380 1.00 0.00 19 ILE A O 17
ATOM 19446 N N . SER A 1 20 ? -6.457 8.838 7.180 1.00 0.00 20 SER A N 17
ATOM 19447 C CA . SER A 1 20 ? -7.574 9.763 7.292 1.00 0.00 20 SER A CA 17
ATOM 19448 C C . SER A 1 20 ? -8.900 9.006 7.325 1.00 0.00 20 SER A C 17
ATOM 19449 O O . SER A 1 20 ? -9.060 7.976 6.658 1.00 0.00 20 SER A O 17
ATOM 19457 N N . ASN A 1 21 ? -9.843 9.513 8.112 1.00 0.00 21 ASN A N 17
ATOM 19458 C CA . ASN A 1 21 ? -11.165 8.909 8.223 1.00 0.00 21 ASN A CA 17
ATOM 19459 C C . ASN A 1 21 ? -11.897 8.982 6.891 1.00 0.00 21 ASN A C 17
ATOM 19460 O O . ASN A 1 21 ? -11.919 10.028 6.243 1.00 0.00 21 ASN A O 17
ATOM 19471 N N . GLY A 1 22 ? -12.474 7.864 6.475 1.00 0.00 22 GLY A N 17
ATOM 19472 C CA . GLY A 1 22 ? -13.152 7.804 5.195 1.00 0.00 22 GLY A CA 17
ATOM 19473 C C . GLY A 1 22 ? -12.197 7.462 4.069 1.00 0.00 22 GLY A C 17
ATOM 19474 O O . GLY A 1 22 ? -12.563 6.772 3.120 1.00 0.00 22 GLY A O 17
ATOM 19478 N N . TYR A 1 23 ? -10.959 7.927 4.187 1.00 0.00 23 TYR A N 17
ATOM 19479 C CA . TYR A 1 23 ? -9.925 7.617 3.208 1.00 0.00 23 TYR A CA 17
ATOM 19480 C C . TYR A 1 23 ? -9.616 6.125 3.248 1.00 0.00 23 TYR A C 17
ATOM 19481 O O . TYR A 1 23 ? -9.357 5.498 2.224 1.00 0.00 23 TYR A O 17
ATOM 19499 N N . ARG A 1 24 ? -9.669 5.566 4.453 1.00 0.00 24 ARG A N 17
ATOM 19500 C CA . ARG A 1 24 ? -9.526 4.129 4.661 1.00 0.00 24 ARG A CA 17
ATOM 19501 C C . ARG A 1 24 ? -10.601 3.382 3.891 1.00 0.00 24 ARG A C 17
ATOM 19502 O O . ARG A 1 24 ? -10.338 2.370 3.243 1.00 0.00 24 ARG A O 17
ATOM 19523 N N . GLN A 1 25 ? -11.809 3.909 3.961 1.00 0.00 25 GLN A N 17
ATOM 19524 C CA . GLN A 1 25 ? -12.953 3.320 3.304 1.00 0.00 25 GLN A CA 17
ATOM 19525 C C . GLN A 1 25 ? -12.797 3.385 1.790 1.00 0.00 25 GLN A C 17
ATOM 19526 O O . GLN A 1 25 ? -13.190 2.465 1.073 1.00 0.00 25 GLN A O 17
ATOM 19540 N N . ARG A 1 26 ? -12.211 4.475 1.314 1.00 0.00 26 ARG A N 17
ATOM 19541 C CA . ARG A 1 26 ? -11.934 4.632 -0.104 1.00 0.00 26 ARG A CA 17
ATOM 19542 C C . ARG A 1 26 ? -10.865 3.645 -0.545 1.00 0.00 26 ARG A C 17
ATOM 19543 O O . ARG A 1 26 ? -10.960 3.047 -1.613 1.00 0.00 26 ARG A O 17
ATOM 19564 N N . LEU A 1 27 ? -9.859 3.466 0.298 1.00 0.00 27 LEU A N 17
ATOM 19565 C CA . LEU A 1 27 ? -8.774 2.535 0.006 1.00 0.00 27 LEU A CA 17
ATOM 19566 C C . LEU A 1 27 ? -9.302 1.108 -0.040 1.00 0.00 27 LEU A C 17
ATOM 19567 O O . LEU A 1 27 ? -8.960 0.333 -0.936 1.00 0.00 27 LEU A O 17
ATOM 19583 N N . PHE A 1 28 ? -10.148 0.777 0.924 1.00 0.00 28 PHE A N 17
ATOM 19584 C CA . PHE A 1 28 ? -10.812 -0.519 0.952 1.00 0.00 28 PHE A CA 17
ATOM 19585 C C . PHE A 1 28 ? -11.615 -0.726 -0.323 1.00 0.00 28 PHE A C 17
ATOM 19586 O O . PHE A 1 28 ? -11.541 -1.776 -0.958 1.00 0.00 28 PHE A O 17
ATOM 19603 N N . SER A 1 29 ? -12.367 0.301 -0.693 1.00 0.00 29 SER A N 17
ATOM 19604 C CA . SER A 1 29 ? -13.182 0.275 -1.900 1.00 0.00 29 SER A CA 17
ATOM 19605 C C . SER A 1 29 ? -12.312 0.091 -3.140 1.00 0.00 29 SER A C 17
ATOM 19606 O O . SER A 1 29 ? -12.727 -0.532 -4.120 1.00 0.00 29 SER A O 17
ATOM 19614 N N . MET A 1 30 ? -11.104 0.636 -3.088 1.00 0.00 30 MET A N 17
ATOM 19615 C CA . MET A 1 30 ? -10.171 0.536 -4.205 1.00 0.00 30 MET A CA 17
ATOM 19616 C C . MET A 1 30 ? -9.576 -0.863 -4.291 1.00 0.00 30 MET A C 17
ATOM 19617 O O . MET A 1 30 ? -9.111 -1.286 -5.348 1.00 0.00 30 MET A O 17
ATOM 19631 N N . GLY A 1 31 ? -9.602 -1.577 -3.177 1.00 0.00 31 GLY A N 17
ATOM 19632 C CA . GLY A 1 31 ? -9.084 -2.929 -3.156 1.00 0.00 31 GLY A CA 17
ATOM 19633 C C . GLY A 1 31 ? -7.789 -3.037 -2.380 1.00 0.00 31 GLY A C 17
ATOM 19634 O O . GLY A 1 31 ? -7.057 -4.017 -2.515 1.00 0.00 31 GLY A O 17
ATOM 19638 N N . LEU A 1 32 ? -7.503 -2.024 -1.574 1.00 0.00 32 LEU A N 17
ATOM 19639 C CA . LEU A 1 32 ? -6.301 -2.015 -0.752 1.00 0.00 32 LEU A CA 17
ATOM 19640 C C . LEU A 1 32 ? -6.663 -2.322 0.695 1.00 0.00 32 LEU A C 17
ATOM 19641 O O . LEU A 1 32 ? -7.096 -1.440 1.433 1.00 0.00 32 LEU A O 17
ATOM 19657 N N . LEU A 1 33 ? -6.515 -3.578 1.085 1.00 0.00 33 LEU A N 17
ATOM 19658 C CA . LEU A 1 33 ? -6.882 -4.016 2.419 1.00 0.00 33 LEU A CA 17
ATOM 19659 C C . LEU A 1 33 ? -5.797 -4.919 2.998 1.00 0.00 33 LEU A C 17
ATOM 19660 O O . LEU A 1 33 ? -4.966 -5.448 2.257 1.00 0.00 33 LEU A O 17
ATOM 19676 N N . PRO A 1 34 ? -5.779 -5.094 4.331 1.00 0.00 34 PRO A N 17
ATOM 19677 C CA . PRO A 1 34 ? -4.860 -6.024 4.988 1.00 0.00 34 PRO A CA 17
ATOM 19678 C C . PRO A 1 34 ? -5.073 -7.450 4.492 1.00 0.00 34 PRO A C 17
ATOM 19679 O O . PRO A 1 34 ? -6.208 -7.931 4.429 1.00 0.00 34 PRO A O 17
ATOM 19690 N N . GLY A 1 35 ? -3.991 -8.119 4.132 1.00 0.00 35 GLY A N 17
ATOM 19691 C CA . GLY A 1 35 ? -4.097 -9.471 3.621 1.00 0.00 35 GLY A CA 17
ATOM 19692 C C . GLY A 1 35 ? -3.939 -9.529 2.118 1.00 0.00 35 GLY A C 17
ATOM 19693 O O . GLY A 1 35 ? -4.177 -10.565 1.498 1.00 0.00 35 GLY A O 17
ATOM 19697 N N . ALA A 1 36 ? -3.545 -8.413 1.529 1.00 0.00 36 ALA A N 17
ATOM 19698 C CA . ALA A 1 36 ? -3.300 -8.344 0.107 1.00 0.00 36 ALA A CA 17
ATOM 19699 C C . ALA A 1 36 ? -1.820 -8.146 -0.146 1.00 0.00 36 ALA A C 17
ATOM 19700 O O . ALA A 1 36 ? -1.200 -7.247 0.410 1.00 0.00 36 ALA A O 17
ATOM 19707 N N . ALA A 1 37 ? -1.247 -9.014 -0.942 1.00 0.00 37 ALA A N 17
ATOM 19708 C CA . ALA A 1 37 ? 0.157 -8.911 -1.295 1.00 0.00 37 ALA A CA 17
ATOM 19709 C C . ALA A 1 37 ? 0.336 -8.279 -2.668 1.00 0.00 37 ALA A C 17
ATOM 19710 O O . ALA A 1 37 ? -0.404 -8.577 -3.608 1.00 0.00 37 ALA A O 17
ATOM 19717 N N . LEU A 1 38 ? 1.326 -7.406 -2.762 1.00 0.00 38 LEU A N 17
ATOM 19718 C CA . LEU A 1 38 ? 1.651 -6.714 -3.999 1.00 0.00 38 LEU A CA 17
ATOM 19719 C C . LEU A 1 38 ? 3.071 -7.058 -4.411 1.00 0.00 38 LEU A C 17
ATOM 19720 O O . LEU A 1 38 ? 3.952 -7.204 -3.563 1.00 0.00 38 LEU A O 17
ATOM 19736 N N . ARG A 1 39 ? 3.289 -7.222 -5.700 1.00 0.00 39 ARG A N 17
ATOM 19737 C CA . ARG A 1 39 ? 4.627 -7.416 -6.214 1.00 0.00 39 ARG A CA 17
ATOM 19738 C C . ARG A 1 39 ? 5.144 -6.099 -6.759 1.00 0.00 39 ARG A C 17
ATOM 19739 O O . ARG A 1 39 ? 4.356 -5.236 -7.145 1.00 0.00 39 ARG A O 17
ATOM 19760 N N . VAL A 1 40 ? 6.451 -5.933 -6.778 1.00 0.00 40 VAL A N 17
ATOM 19761 C CA . VAL A 1 40 ? 7.037 -4.682 -7.222 1.00 0.00 40 VAL A CA 17
ATOM 19762 C C . VAL A 1 40 ? 7.435 -4.760 -8.692 1.00 0.00 40 VAL A C 17
ATOM 19763 O O . VAL A 1 40 ? 8.098 -5.706 -9.128 1.00 0.00 40 VAL A O 17
ATOM 19776 N N . VAL A 1 41 ? 6.984 -3.779 -9.453 1.00 0.00 41 VAL A N 17
ATOM 19777 C CA . VAL A 1 41 ? 7.350 -3.656 -10.852 1.00 0.00 41 VAL A CA 17
ATOM 19778 C C . VAL A 1 41 ? 8.636 -2.849 -10.973 1.00 0.00 41 VAL A C 17
ATOM 19779 O O . VAL A 1 41 ? 9.599 -3.292 -11.593 1.00 0.00 41 VAL A O 17
ATOM 19792 N N . ARG A 1 42 ? 8.644 -1.672 -10.352 1.00 0.00 42 ARG A N 17
ATOM 19793 C CA . ARG A 1 42 ? 9.813 -0.790 -10.361 1.00 0.00 42 ARG A CA 17
ATOM 19794 C C . ARG A 1 42 ? 9.763 0.181 -9.191 1.00 0.00 42 ARG A C 17
ATOM 19795 O O . ARG A 1 42 ? 8.712 0.750 -8.899 1.00 0.00 42 ARG A O 17
ATOM 19816 N N . ILE A 1 43 ? 10.897 0.367 -8.529 1.00 0.00 43 ILE A N 17
ATOM 19817 C CA . ILE A 1 43 ? 11.023 1.379 -7.491 1.00 0.00 43 ILE A CA 17
ATOM 19818 C C . ILE A 1 43 ? 11.642 2.633 -8.090 1.00 0.00 43 ILE A C 17
ATOM 19819 O O . ILE A 1 43 ? 12.667 2.555 -8.770 1.00 0.00 43 ILE A O 17
ATOM 19835 N N . ALA A 1 44 ? 11.016 3.777 -7.859 1.00 0.00 44 ALA A N 17
ATOM 19836 C CA . ALA A 1 44 ? 11.563 5.036 -8.332 1.00 0.00 44 ALA A CA 17
ATOM 19837 C C . ALA A 1 44 ? 12.827 5.380 -7.554 1.00 0.00 44 ALA A C 17
ATOM 19838 O O . ALA A 1 44 ? 12.833 5.338 -6.324 1.00 0.00 44 ALA A O 17
ATOM 19845 N N . PRO A 1 45 ? 13.911 5.740 -8.265 1.00 0.00 45 PRO A N 17
ATOM 19846 C CA . PRO A 1 45 ? 15.221 6.016 -7.649 1.00 0.00 45 PRO A CA 17
ATOM 19847 C C . PRO A 1 45 ? 15.214 7.259 -6.754 1.00 0.00 45 PRO A C 17
ATOM 19848 O O . PRO A 1 45 ? 16.257 7.673 -6.241 1.00 0.00 45 PRO A O 17
ATOM 19859 N N . LEU A 1 46 ? 14.042 7.852 -6.578 1.00 0.00 46 LEU A N 17
ATOM 19860 C CA . LEU A 1 46 ? 13.895 9.031 -5.736 1.00 0.00 46 LEU A CA 17
ATOM 19861 C C . LEU A 1 46 ? 13.318 8.648 -4.378 1.00 0.00 46 LEU A C 17
ATOM 19862 O O . LEU A 1 46 ? 13.520 9.349 -3.390 1.00 0.00 46 LEU A O 17
ATOM 19878 N N . GLY A 1 47 ? 12.619 7.522 -4.341 1.00 0.00 47 GLY A N 17
ATOM 19879 C CA . GLY A 1 47 ? 11.867 7.148 -3.155 1.00 0.00 47 GLY A CA 17
ATOM 19880 C C . GLY A 1 47 ? 10.410 7.529 -3.308 1.00 0.00 47 GLY A C 17
ATOM 19881 O O . GLY A 1 47 ? 9.544 7.076 -2.560 1.00 0.00 47 GLY A O 17
ATOM 19885 N N . ASP A 1 48 ? 10.167 8.392 -4.286 1.00 0.00 48 ASP A N 17
ATOM 19886 C CA . ASP A 1 48 ? 8.824 8.744 -4.730 1.00 0.00 48 ASP A CA 17
ATOM 19887 C C . ASP A 1 48 ? 8.139 7.519 -5.337 1.00 0.00 48 ASP A C 17
ATOM 19888 O O . ASP A 1 48 ? 8.796 6.499 -5.525 1.00 0.00 48 ASP A O 17
ATOM 19897 N N . PRO A 1 49 ? 6.811 7.602 -5.623 1.00 0.00 49 PRO A N 17
ATOM 19898 C CA . PRO A 1 49 ? 5.932 6.458 -5.906 1.00 0.00 49 PRO A CA 17
ATOM 19899 C C . PRO A 1 49 ? 6.583 5.252 -6.574 1.00 0.00 49 PRO A C 17
ATOM 19900 O O . PRO A 1 49 ? 7.491 5.361 -7.399 1.00 0.00 49 PRO A O 17
ATOM 19911 N N . ILE A 1 50 ? 6.008 4.106 -6.283 1.00 0.00 50 ILE A N 17
ATOM 19912 C CA . ILE A 1 50 ? 6.570 2.838 -6.695 1.00 0.00 50 ILE A CA 17
ATOM 19913 C C . ILE A 1 50 ? 5.572 2.090 -7.555 1.00 0.00 50 ILE A C 17
ATOM 19914 O O . ILE A 1 50 ? 4.389 2.011 -7.218 1.00 0.00 50 ILE A O 17
ATOM 19930 N N . GLN A 1 51 ? 6.045 1.563 -8.671 1.00 0.00 51 GLN A N 17
ATOM 19931 C CA . GLN A 1 51 ? 5.209 0.786 -9.553 1.00 0.00 51 GLN A CA 17
ATOM 19932 C C . GLN A 1 51 ? 5.065 -0.620 -8.993 1.00 0.00 51 GLN A C 17
ATOM 19933 O O . GLN A 1 51 ? 6.046 -1.351 -8.884 1.00 0.00 51 GLN A O 17
ATOM 19947 N N . VAL A 1 52 ? 3.857 -0.976 -8.602 1.00 0.00 52 VAL A N 17
ATOM 19948 C CA . VAL A 1 52 ? 3.582 -2.299 -8.068 1.00 0.00 52 VAL A CA 17
ATOM 19949 C C . VAL A 1 52 ? 2.525 -2.992 -8.914 1.00 0.00 52 VAL A C 17
ATOM 19950 O O . VAL A 1 52 ? 2.011 -2.404 -9.861 1.00 0.00 52 VAL A O 17
ATOM 19963 N N . GLU A 1 53 ? 2.203 -4.229 -8.581 1.00 0.00 53 GLU A N 17
ATOM 19964 C CA . GLU A 1 53 ? 1.237 -4.991 -9.347 1.00 0.00 53 GLU A CA 17
ATOM 19965 C C . GLU A 1 53 ? 0.344 -5.756 -8.375 1.00 0.00 53 GLU A C 17
ATOM 19966 O O . GLU A 1 53 ? 0.827 -6.265 -7.360 1.00 0.00 53 GLU A O 17
ATOM 19978 N N . THR A 1 54 ? -0.942 -5.822 -8.677 1.00 0.00 54 THR A N 17
ATOM 19979 C CA . THR A 1 54 ? -1.915 -6.369 -7.745 1.00 0.00 54 THR A CA 17
ATOM 19980 C C . THR A 1 54 ? -2.561 -7.651 -8.270 1.00 0.00 54 THR A C 17
ATOM 19981 O O . THR A 1 54 ? -2.881 -8.555 -7.493 1.00 0.00 54 THR A O 17
ATOM 19992 N N . ARG A 1 55 ? -2.722 -7.742 -9.587 1.00 0.00 55 ARG A N 17
ATOM 19993 C CA . ARG A 1 55 ? -3.504 -8.814 -10.189 1.00 0.00 55 ARG A CA 17
ATOM 19994 C C . ARG A 1 55 ? -3.514 -8.708 -11.715 1.00 0.00 55 ARG A C 17
ATOM 19995 O O . ARG A 1 55 ? -3.420 -9.718 -12.417 1.00 0.00 55 ARG A O 17
ATOM 20016 N N . GLN A 1 56 ? -3.615 -7.486 -12.223 1.00 0.00 56 GLN A N 17
ATOM 20017 C CA . GLN A 1 56 ? -3.857 -7.274 -13.645 1.00 0.00 56 GLN A CA 17
ATOM 20018 C C . GLN A 1 56 ? -2.881 -6.274 -14.259 1.00 0.00 56 GLN A C 17
ATOM 20019 O O . GLN A 1 56 ? -2.307 -6.532 -15.317 1.00 0.00 56 GLN A O 17
ATOM 20033 N N . THR A 1 57 ? -2.690 -5.135 -13.603 1.00 0.00 57 THR A N 17
ATOM 20034 C CA . THR A 1 57 ? -1.905 -4.055 -14.185 1.00 0.00 57 THR A CA 17
ATOM 20035 C C . THR A 1 57 ? -1.102 -3.325 -13.111 1.00 0.00 57 THR A C 17
ATOM 20036 O O . THR A 1 57 ? -1.409 -3.421 -11.917 1.00 0.00 57 THR A O 17
ATOM 20047 N N . SER A 1 58 ? -0.077 -2.603 -13.545 1.00 0.00 58 SER A N 17
ATOM 20048 C CA . SER A 1 58 ? 0.803 -1.880 -12.640 1.00 0.00 58 SER A CA 17
ATOM 20049 C C . SER A 1 58 ? 0.080 -0.704 -11.981 1.00 0.00 58 SER A C 17
ATOM 20050 O O . SER A 1 58 ? -0.801 -0.081 -12.582 1.00 0.00 58 SER A O 17
ATOM 20058 N N . LEU A 1 59 ? 0.454 -0.420 -10.745 1.00 0.00 59 LEU A N 17
ATOM 20059 C CA . LEU A 1 59 ? -0.113 0.685 -9.991 1.00 0.00 59 LEU A CA 17
ATOM 20060 C C . LEU A 1 59 ? 1.003 1.516 -9.370 1.00 0.00 59 LEU A C 17
ATOM 20061 O O . LEU A 1 59 ? 2.034 0.979 -8.973 1.00 0.00 59 LEU A O 17
ATOM 20077 N N . ALA A 1 60 ? 0.797 2.821 -9.295 1.00 0.00 60 ALA A N 17
ATOM 20078 C CA . ALA A 1 60 ? 1.778 3.718 -8.701 1.00 0.00 60 ALA A CA 17
ATOM 20079 C C . ALA A 1 60 ? 1.142 4.524 -7.574 1.00 0.00 60 ALA A C 17
ATOM 20080 O O . ALA A 1 60 ? 0.147 5.223 -7.780 1.00 0.00 60 ALA A O 17
ATOM 20087 N N . LEU A 1 61 ? 1.709 4.409 -6.384 1.00 0.00 61 LEU A N 17
ATOM 20088 C CA . LEU A 1 61 ? 1.208 5.128 -5.224 1.00 0.00 61 LEU A CA 17
ATOM 20089 C C . LEU A 1 61 ? 2.309 5.998 -4.634 1.00 0.00 61 LEU A C 17
ATOM 20090 O O . LEU A 1 61 ? 3.465 5.583 -4.577 1.00 0.00 61 LEU A O 17
ATOM 20106 N N . ARG A 1 62 ? 1.945 7.202 -4.209 1.00 0.00 62 ARG A N 17
ATOM 20107 C CA . ARG A 1 62 ? 2.911 8.175 -3.703 1.00 0.00 62 ARG A CA 17
ATOM 20108 C C . ARG A 1 62 ? 3.542 7.730 -2.392 1.00 0.00 62 ARG A C 17
ATOM 20109 O O . ARG A 1 62 ? 3.098 6.774 -1.758 1.00 0.00 62 ARG A O 17
ATOM 20130 N N . ARG A 1 63 ? 4.570 8.461 -1.986 1.00 0.00 63 ARG A N 17
ATOM 20131 C CA . ARG A 1 63 ? 5.246 8.212 -0.721 1.00 0.00 63 ARG A CA 17
ATOM 20132 C C . ARG A 1 63 ? 4.268 8.379 0.443 1.00 0.00 63 ARG A C 17
ATOM 20133 O O . ARG A 1 63 ? 4.361 7.686 1.457 1.00 0.00 63 ARG A O 17
ATOM 20154 N N . LYS A 1 64 ? 3.331 9.306 0.277 1.00 0.00 64 LYS A N 17
ATOM 20155 C CA . LYS A 1 64 ? 2.268 9.516 1.254 1.00 0.00 64 LYS A CA 17
ATOM 20156 C C . LYS A 1 64 ? 1.374 8.283 1.349 1.00 0.00 64 LYS A C 17
ATOM 20157 O O . LYS A 1 64 ? 1.092 7.799 2.444 1.00 0.00 64 LYS A O 17
ATOM 20176 N N . ASP A 1 65 ? 0.930 7.784 0.193 1.00 0.00 65 ASP A N 17
ATOM 20177 C CA . ASP A 1 65 ? 0.103 6.582 0.134 1.00 0.00 65 ASP A CA 17
ATOM 20178 C C . ASP A 1 65 ? 0.820 5.425 0.813 1.00 0.00 65 ASP A C 17
ATOM 20179 O O . ASP A 1 65 ? 0.217 4.643 1.544 1.00 0.00 65 ASP A O 17
ATOM 20188 N N . LEU A 1 66 ? 2.123 5.343 0.569 1.00 0.00 66 LEU A N 17
ATOM 20189 C CA . LEU A 1 66 ? 2.971 4.345 1.205 1.00 0.00 66 LEU A CA 17
ATOM 20190 C C . LEU A 1 66 ? 2.914 4.475 2.725 1.00 0.00 66 LEU A C 17
ATOM 20191 O O . LEU A 1 66 ? 2.793 3.485 3.435 1.00 0.00 66 LEU A O 17
ATOM 20207 N N . ALA A 1 67 ? 2.970 5.705 3.215 1.00 0.00 67 ALA A N 17
ATOM 20208 C CA . ALA A 1 67 ? 2.985 5.958 4.652 1.00 0.00 67 ALA A CA 17
ATOM 20209 C C . ALA A 1 67 ? 1.612 5.713 5.280 1.00 0.00 67 ALA A C 17
ATOM 20210 O O . ALA A 1 67 ? 1.483 5.648 6.504 1.00 0.00 67 ALA A O 17
ATOM 20217 N N . LEU A 1 68 ? 0.594 5.578 4.442 1.00 0.00 68 LEU A N 17
ATOM 20218 C CA . LEU A 1 68 ? -0.760 5.330 4.919 1.00 0.00 68 LEU A CA 17
ATOM 20219 C C . LEU A 1 68 ? -1.084 3.842 4.877 1.00 0.00 68 LEU A C 17
ATOM 20220 O O . LEU A 1 68 ? -2.033 3.387 5.516 1.00 0.00 68 LEU A O 17
ATOM 20236 N N . LEU A 1 69 ? -0.287 3.086 4.136 1.00 0.00 69 LEU A N 17
ATOM 20237 C CA . LEU A 1 69 ? -0.490 1.649 4.022 1.00 0.00 69 LEU A CA 17
ATOM 20238 C C . LEU A 1 69 ? 0.694 0.902 4.609 1.00 0.00 69 LEU A C 17
ATOM 20239 O O . LEU A 1 69 ? 1.822 1.044 4.145 1.00 0.00 69 LEU A O 17
ATOM 20255 N N . THR A 1 70 ? 0.446 0.106 5.631 1.00 0.00 70 THR A N 17
ATOM 20256 C CA . THR A 1 70 ? 1.518 -0.635 6.265 1.00 0.00 70 THR A CA 17
ATOM 20257 C C . THR A 1 70 ? 1.895 -1.837 5.414 1.00 0.00 70 THR A C 17
ATOM 20258 O O . THR A 1 70 ? 1.104 -2.763 5.233 1.00 0.00 70 THR A O 17
ATOM 20269 N N . LEU A 1 71 ? 3.104 -1.801 4.897 1.00 0.00 71 LEU A N 17
ATOM 20270 C CA . LEU A 1 71 ? 3.589 -2.839 4.004 1.00 0.00 71 LEU A CA 17
ATOM 20271 C C . LEU A 1 71 ? 4.801 -3.532 4.604 1.00 0.00 71 LEU A C 17
ATOM 20272 O O . LEU A 1 71 ? 5.766 -2.880 5.013 1.00 0.00 71 LEU A O 17
ATOM 20288 N N . VAL A 1 72 ? 4.742 -4.848 4.670 1.00 0.00 72 VAL A N 17
ATOM 20289 C CA . VAL A 1 72 ? 5.877 -5.643 5.115 1.00 0.00 72 VAL A CA 17
ATOM 20290 C C . VAL A 1 72 ? 6.143 -6.753 4.112 1.00 0.00 72 VAL A C 17
ATOM 20291 O O . VAL A 1 72 ? 5.219 -7.221 3.452 1.00 0.00 72 VAL A O 17
ATOM 20304 N N . PRO A 1 73 ? 7.399 -7.177 3.953 1.00 0.00 73 PRO A N 17
ATOM 20305 C CA . PRO A 1 73 ? 7.728 -8.273 3.046 1.00 0.00 73 PRO A CA 17
ATOM 20306 C C . PRO A 1 73 ? 7.131 -9.590 3.526 1.00 0.00 73 PRO A C 17
ATOM 20307 O O . PRO A 1 73 ? 6.740 -9.713 4.690 1.00 0.00 73 PRO A O 17
ATOM 20318 N N . LEU A 1 74 ? 7.068 -10.569 2.634 1.00 0.00 74 LEU A N 17
ATOM 20319 C CA . LEU A 1 74 ? 6.545 -11.879 2.983 1.00 0.00 74 LEU A CA 17
ATOM 20320 C C . LEU A 1 74 ? 7.416 -12.512 4.055 1.00 0.00 74 LEU A C 17
ATOM 20321 O O . LEU A 1 74 ? 6.918 -13.114 5.008 1.00 0.00 74 LEU A O 17
ATOM 20337 N N . ASP A 1 75 ? 8.720 -12.358 3.884 1.00 0.00 75 ASP A N 17
ATOM 20338 C CA . ASP A 1 75 ? 9.696 -12.820 4.856 1.00 0.00 75 ASP A CA 17
ATOM 20339 C C . ASP A 1 75 ? 10.991 -12.038 4.686 1.00 0.00 75 ASP A C 17
ATOM 20340 O O . ASP A 1 75 ? 11.675 -12.240 3.662 1.00 0.00 75 ASP A O 17
ATOM 20350 N N . MET A 1 1 ? 11.965 -3.404 -25.170 1.00 0.00 1 MET A N 18
ATOM 20351 C CA . MET A 1 1 ? 12.629 -2.548 -24.167 1.00 0.00 1 MET A CA 18
ATOM 20352 C C . MET A 1 1 ? 12.297 -3.038 -22.765 1.00 0.00 1 MET A C 18
ATOM 20353 O O . MET A 1 1 ? 11.191 -2.817 -22.264 1.00 0.00 1 MET A O 18
ATOM 20366 N N . SER A 1 2 ? 13.247 -3.713 -22.141 1.00 0.00 2 SER A N 18
ATOM 20367 C CA . SER A 1 2 ? 13.037 -4.275 -20.816 1.00 0.00 2 SER A CA 18
ATOM 20368 C C . SER A 1 2 ? 13.591 -3.345 -19.742 1.00 0.00 2 SER A C 18
ATOM 20369 O O . SER A 1 2 ? 14.807 -3.193 -19.595 1.00 0.00 2 SER A O 18
ATOM 20377 N N . ALA A 1 3 ? 12.686 -2.709 -19.013 1.00 0.00 3 ALA A N 18
ATOM 20378 C CA . ALA A 1 3 ? 13.061 -1.797 -17.946 1.00 0.00 3 ALA A CA 18
ATOM 20379 C C . ALA A 1 3 ? 12.159 -2.007 -16.737 1.00 0.00 3 ALA A C 18
ATOM 20380 O O . ALA A 1 3 ? 11.127 -1.349 -16.591 1.00 0.00 3 ALA A O 18
ATOM 20387 N N . LEU A 1 4 ? 12.527 -2.970 -15.908 1.00 0.00 4 LEU A N 18
ATOM 20388 C CA . LEU A 1 4 ? 11.777 -3.287 -14.711 1.00 0.00 4 LEU A CA 18
ATOM 20389 C C . LEU A 1 4 ? 12.719 -3.850 -13.658 1.00 0.00 4 LEU A C 18
ATOM 20390 O O . LEU A 1 4 ? 13.813 -4.316 -13.982 1.00 0.00 4 LEU A O 18
ATOM 20406 N N . GLN A 1 5 ? 12.302 -3.796 -12.407 1.00 0.00 5 GLN A N 18
ATOM 20407 C CA . GLN A 1 5 ? 13.122 -4.273 -11.310 1.00 0.00 5 GLN A CA 18
ATOM 20408 C C . GLN A 1 5 ? 12.248 -4.971 -10.273 1.00 0.00 5 GLN A C 18
ATOM 20409 O O . GLN A 1 5 ? 11.822 -4.357 -9.294 1.00 0.00 5 GLN A O 18
ATOM 20423 N N . PRO A 1 6 ? 11.931 -6.256 -10.490 1.00 0.00 6 PRO A N 18
ATOM 20424 C CA . PRO A 1 6 ? 11.159 -7.030 -9.540 1.00 0.00 6 PRO A CA 18
ATOM 20425 C C . PRO A 1 6 ? 12.051 -7.640 -8.470 1.00 0.00 6 PRO A C 18
ATOM 20426 O O . PRO A 1 6 ? 12.759 -8.622 -8.708 1.00 0.00 6 PRO A O 18
ATOM 20437 N N . SER A 1 7 ? 12.023 -7.038 -7.303 1.00 0.00 7 SER A N 18
ATOM 20438 C CA . SER A 1 7 ? 12.845 -7.450 -6.201 1.00 0.00 7 SER A CA 18
ATOM 20439 C C . SER A 1 7 ? 12.082 -8.389 -5.279 1.00 0.00 7 SER A C 18
ATOM 20440 O O . SER A 1 7 ? 12.387 -9.580 -5.196 1.00 0.00 7 SER A O 18
ATOM 20448 N N . ARG A 1 8 ? 11.076 -7.853 -4.603 1.00 0.00 8 ARG A N 18
ATOM 20449 C CA . ARG A 1 8 ? 10.309 -8.618 -3.643 1.00 0.00 8 ARG A CA 18
ATOM 20450 C C . ARG A 1 8 ? 8.828 -8.330 -3.786 1.00 0.00 8 ARG A C 18
ATOM 20451 O O . ARG A 1 8 ? 8.414 -7.462 -4.553 1.00 0.00 8 ARG A O 18
ATOM 20472 N N . SER A 1 9 ? 8.040 -9.059 -3.034 1.00 0.00 9 SER A N 18
ATOM 20473 C CA . SER A 1 9 ? 6.623 -8.786 -2.935 1.00 0.00 9 SER A CA 18
ATOM 20474 C C . SER A 1 9 ? 6.303 -8.328 -1.522 1.00 0.00 9 SER A C 18
ATOM 20475 O O . SER A 1 9 ? 6.773 -8.919 -0.547 1.00 0.00 9 SER A O 18
ATOM 20483 N N . TYR A 1 10 ? 5.538 -7.261 -1.414 1.00 0.00 10 TYR A N 18
ATOM 20484 C CA . TYR A 1 10 ? 5.211 -6.700 -0.120 1.00 0.00 10 TYR A CA 18
ATOM 20485 C C . TYR A 1 10 ? 3.735 -6.906 0.172 1.00 0.00 10 TYR A C 18
ATOM 20486 O O . TYR A 1 10 ? 2.880 -6.544 -0.633 1.00 0.00 10 TYR A O 18
ATOM 20504 N N . ARG A 1 11 ? 3.440 -7.485 1.318 1.00 0.00 11 ARG A N 18
ATOM 20505 C CA . ARG A 1 11 ? 2.068 -7.749 1.709 1.00 0.00 11 ARG A CA 18
ATOM 20506 C C . ARG A 1 11 ? 1.560 -6.665 2.643 1.00 0.00 11 ARG A C 18
ATOM 20507 O O . ARG A 1 11 ? 2.324 -6.076 3.410 1.00 0.00 11 ARG A O 18
ATOM 20528 N N . ILE A 1 12 ? 0.267 -6.410 2.575 1.00 0.00 12 ILE A N 18
ATOM 20529 C CA . ILE A 1 12 ? -0.347 -5.373 3.387 1.00 0.00 12 ILE A CA 18
ATOM 20530 C C . ILE A 1 12 ? -0.818 -5.959 4.712 1.00 0.00 12 ILE A C 18
ATOM 20531 O O . ILE A 1 12 ? -1.665 -6.853 4.733 1.00 0.00 12 ILE A O 18
ATOM 20547 N N . THR A 1 13 ? -0.270 -5.463 5.810 1.00 0.00 13 THR A N 18
ATOM 20548 C CA . THR A 1 13 ? -0.664 -5.929 7.132 1.00 0.00 13 THR A CA 18
ATOM 20549 C C . THR A 1 13 ? -1.809 -5.091 7.695 1.00 0.00 13 THR A C 18
ATOM 20550 O O . THR A 1 13 ? -2.428 -5.455 8.694 1.00 0.00 13 THR A O 18
ATOM 20561 N N . GLY A 1 14 ? -2.084 -3.962 7.049 1.00 0.00 14 GLY A N 18
ATOM 20562 C CA . GLY A 1 14 ? -3.194 -3.131 7.455 1.00 0.00 14 GLY A CA 18
ATOM 20563 C C . GLY A 1 14 ? -2.971 -1.681 7.101 1.00 0.00 14 GLY A C 18
ATOM 20564 O O . GLY A 1 14 ? -2.097 -1.361 6.297 1.00 0.00 14 GLY A O 18
ATOM 20568 N N . TYR A 1 15 ? -3.762 -0.807 7.692 1.00 0.00 15 TYR A N 18
ATOM 20569 C CA . TYR A 1 15 ? -3.606 0.621 7.477 1.00 0.00 15 TYR A CA 18
ATOM 20570 C C . TYR A 1 15 ? -2.804 1.216 8.618 1.00 0.00 15 TYR A C 18
ATOM 20571 O O . TYR A 1 15 ? -2.842 0.706 9.740 1.00 0.00 15 TYR A O 18
ATOM 20589 N N . SER A 1 16 ? -2.082 2.282 8.341 1.00 0.00 16 SER A N 18
ATOM 20590 C CA . SER A 1 16 ? -1.328 2.969 9.362 1.00 0.00 16 SER A CA 18
ATOM 20591 C C . SER A 1 16 ? -2.280 3.646 10.348 1.00 0.00 16 SER A C 18
ATOM 20592 O O . SER A 1 16 ? -3.302 4.199 9.948 1.00 0.00 16 SER A O 18
ATOM 20600 N N . PRO A 1 17 ? -1.955 3.616 11.650 1.00 0.00 17 PRO A N 18
ATOM 20601 C CA . PRO A 1 17 ? -2.827 4.151 12.707 1.00 0.00 17 PRO A CA 18
ATOM 20602 C C . PRO A 1 17 ? -3.039 5.664 12.612 1.00 0.00 17 PRO A C 18
ATOM 20603 O O . PRO A 1 17 ? -3.762 6.248 13.419 1.00 0.00 17 PRO A O 18
ATOM 20614 N N . ALA A 1 18 ? -2.414 6.294 11.628 1.00 0.00 18 ALA A N 18
ATOM 20615 C CA . ALA A 1 18 ? -2.528 7.734 11.440 1.00 0.00 18 ALA A CA 18
ATOM 20616 C C . ALA A 1 18 ? -3.432 8.059 10.252 1.00 0.00 18 ALA A C 18
ATOM 20617 O O . ALA A 1 18 ? -3.412 9.177 9.728 1.00 0.00 18 ALA A O 18
ATOM 20624 N N . ILE A 1 19 ? -4.221 7.076 9.831 1.00 0.00 19 ILE A N 18
ATOM 20625 C CA . ILE A 1 19 ? -5.124 7.249 8.701 1.00 0.00 19 ILE A CA 18
ATOM 20626 C C . ILE A 1 19 ? -6.515 7.669 9.182 1.00 0.00 19 ILE A C 18
ATOM 20627 O O . ILE A 1 19 ? -6.866 7.472 10.348 1.00 0.00 19 ILE A O 18
ATOM 20643 N N . SER A 1 20 ? -7.299 8.253 8.283 1.00 0.00 20 SER A N 18
ATOM 20644 C CA . SER A 1 20 ? -8.662 8.647 8.592 1.00 0.00 20 SER A CA 18
ATOM 20645 C C . SER A 1 20 ? -9.648 7.569 8.146 1.00 0.00 20 SER A C 18
ATOM 20646 O O . SER A 1 20 ? -9.398 6.855 7.170 1.00 0.00 20 SER A O 18
ATOM 20654 N N . ASN A 1 21 ? -10.767 7.465 8.858 1.00 0.00 21 ASN A N 18
ATOM 20655 C CA . ASN A 1 21 ? -11.788 6.454 8.572 1.00 0.00 21 ASN A CA 18
ATOM 20656 C C . ASN A 1 21 ? -12.325 6.592 7.154 1.00 0.00 21 ASN A C 18
ATOM 20657 O O . ASN A 1 21 ? -12.404 5.610 6.415 1.00 0.00 21 ASN A O 18
ATOM 20668 N N . GLY A 1 22 ? -12.688 7.813 6.777 1.00 0.00 22 GLY A N 18
ATOM 20669 C CA . GLY A 1 22 ? -13.226 8.056 5.451 1.00 0.00 22 GLY A CA 18
ATOM 20670 C C . GLY A 1 22 ? -12.256 7.666 4.353 1.00 0.00 22 GLY A C 18
ATOM 20671 O O . GLY A 1 22 ? -12.652 7.141 3.311 1.00 0.00 22 GLY A O 18
ATOM 20675 N N . TYR A 1 23 ? -10.975 7.907 4.594 1.00 0.00 23 TYR A N 18
ATOM 20676 C CA . TYR A 1 23 ? -9.946 7.570 3.625 1.00 0.00 23 TYR A CA 18
ATOM 20677 C C . TYR A 1 23 ? -9.764 6.061 3.571 1.00 0.00 23 TYR A C 18
ATOM 20678 O O . TYR A 1 23 ? -9.603 5.490 2.498 1.00 0.00 23 TYR A O 18
ATOM 20696 N N . ARG A 1 24 ? -9.810 5.426 4.735 1.00 0.00 24 ARG A N 18
ATOM 20697 C CA . ARG A 1 24 ? -9.740 3.974 4.836 1.00 0.00 24 ARG A CA 18
ATOM 20698 C C . ARG A 1 24 ? -10.850 3.333 4.021 1.00 0.00 24 ARG A C 18
ATOM 20699 O O . ARG A 1 24 ? -10.626 2.378 3.279 1.00 0.00 24 ARG A O 18
ATOM 20720 N N . GLN A 1 25 ? -12.045 3.882 4.159 1.00 0.00 25 GLN A N 18
ATOM 20721 C CA . GLN A 1 25 ? -13.210 3.394 3.449 1.00 0.00 25 GLN A CA 18
ATOM 20722 C C . GLN A 1 25 ? -13.018 3.542 1.952 1.00 0.00 25 GLN A C 18
ATOM 20723 O O . GLN A 1 25 ? -13.327 2.637 1.171 1.00 0.00 25 GLN A O 18
ATOM 20737 N N . ARG A 1 26 ? -12.495 4.691 1.571 1.00 0.00 26 ARG A N 18
ATOM 20738 C CA . ARG A 1 26 ? -12.195 4.983 0.184 1.00 0.00 26 ARG A CA 18
ATOM 20739 C C . ARG A 1 26 ? -11.155 4.004 -0.350 1.00 0.00 26 ARG A C 18
ATOM 20740 O O . ARG A 1 26 ? -11.294 3.481 -1.453 1.00 0.00 26 ARG A O 18
ATOM 20761 N N . LEU A 1 27 ? -10.142 3.729 0.459 1.00 0.00 27 LEU A N 18
ATOM 20762 C CA . LEU A 1 27 ? -9.069 2.821 0.066 1.00 0.00 27 LEU A CA 18
ATOM 20763 C C . LEU A 1 27 ? -9.605 1.405 -0.088 1.00 0.00 27 LEU A C 18
ATOM 20764 O O . LEU A 1 27 ? -9.312 0.719 -1.069 1.00 0.00 27 LEU A O 18
ATOM 20780 N N . PHE A 1 28 ? -10.415 0.992 0.875 1.00 0.00 28 PHE A N 18
ATOM 20781 C CA . PHE A 1 28 ? -11.009 -0.341 0.876 1.00 0.00 28 PHE A CA 18
ATOM 20782 C C . PHE A 1 28 ? -11.875 -0.532 -0.362 1.00 0.00 28 PHE A C 18
ATOM 20783 O O . PHE A 1 28 ? -11.806 -1.560 -1.039 1.00 0.00 28 PHE A O 18
ATOM 20800 N N . SER A 1 29 ? -12.670 0.486 -0.653 1.00 0.00 29 SER A N 18
ATOM 20801 C CA . SER A 1 29 ? -13.574 0.469 -1.795 1.00 0.00 29 SER A CA 18
ATOM 20802 C C . SER A 1 29 ? -12.808 0.483 -3.115 1.00 0.00 29 SER A C 18
ATOM 20803 O O . SER A 1 29 ? -13.286 -0.025 -4.132 1.00 0.00 29 SER A O 18
ATOM 20811 N N . MET A 1 30 ? -11.626 1.081 -3.095 1.00 0.00 30 MET A N 18
ATOM 20812 C CA . MET A 1 30 ? -10.792 1.172 -4.288 1.00 0.00 30 MET A CA 18
ATOM 20813 C C . MET A 1 30 ? -9.982 -0.102 -4.510 1.00 0.00 30 MET A C 18
ATOM 20814 O O . MET A 1 30 ? -9.503 -0.347 -5.616 1.00 0.00 30 MET A O 18
ATOM 20828 N N . GLY A 1 31 ? -9.827 -0.908 -3.465 1.00 0.00 31 GLY A N 18
ATOM 20829 C CA . GLY A 1 31 ? -9.148 -2.183 -3.621 1.00 0.00 31 GLY A CA 18
ATOM 20830 C C . GLY A 1 31 ? -7.897 -2.311 -2.773 1.00 0.00 31 GLY A C 18
ATOM 20831 O O . GLY A 1 31 ? -7.102 -3.232 -2.967 1.00 0.00 31 GLY A O 18
ATOM 20835 N N . LEU A 1 32 ? -7.715 -1.394 -1.837 1.00 0.00 32 LEU A N 18
ATOM 20836 C CA . LEU A 1 32 ? -6.572 -1.446 -0.939 1.00 0.00 32 LEU A CA 18
ATOM 20837 C C . LEU A 1 32 ? -7.012 -1.972 0.421 1.00 0.00 32 LEU A C 18
ATOM 20838 O O . LEU A 1 32 ? -7.548 -1.230 1.242 1.00 0.00 32 LEU A O 18
ATOM 20854 N N . LEU A 1 33 ? -6.809 -3.264 0.642 1.00 0.00 33 LEU A N 18
ATOM 20855 C CA . LEU A 1 33 ? -7.255 -3.906 1.862 1.00 0.00 33 LEU A CA 18
ATOM 20856 C C . LEU A 1 33 ? -6.136 -4.738 2.479 1.00 0.00 33 LEU A C 18
ATOM 20857 O O . LEU A 1 33 ? -5.245 -5.220 1.772 1.00 0.00 33 LEU A O 18
ATOM 20873 N N . PRO A 1 34 ? -6.162 -4.910 3.811 1.00 0.00 34 PRO A N 18
ATOM 20874 C CA . PRO A 1 34 ? -5.186 -5.737 4.521 1.00 0.00 34 PRO A CA 18
ATOM 20875 C C . PRO A 1 34 ? -5.285 -7.202 4.113 1.00 0.00 34 PRO A C 18
ATOM 20876 O O . PRO A 1 34 ? -6.383 -7.752 3.996 1.00 0.00 34 PRO A O 18
ATOM 20887 N N . GLY A 1 35 ? -4.138 -7.826 3.896 1.00 0.00 35 GLY A N 18
ATOM 20888 C CA . GLY A 1 35 ? -4.115 -9.212 3.481 1.00 0.00 35 GLY A CA 18
ATOM 20889 C C . GLY A 1 35 ? -3.685 -9.375 2.041 1.00 0.00 35 GLY A C 18
ATOM 20890 O O . GLY A 1 35 ? -3.359 -10.480 1.605 1.00 0.00 35 GLY A O 18
ATOM 20894 N N . ALA A 1 36 ? -3.684 -8.277 1.294 1.00 0.00 36 ALA A N 18
ATOM 20895 C CA . ALA A 1 36 ? -3.259 -8.305 -0.084 1.00 0.00 36 ALA A CA 18
ATOM 20896 C C . ALA A 1 36 ? -1.748 -8.191 -0.166 1.00 0.00 36 ALA A C 18
ATOM 20897 O O . ALA A 1 36 ? -1.063 -8.091 0.853 1.00 0.00 36 ALA A O 18
ATOM 20904 N N . ALA A 1 37 ? -1.246 -8.199 -1.377 1.00 0.00 37 ALA A N 18
ATOM 20905 C CA . ALA A 1 37 ? 0.186 -8.170 -1.622 1.00 0.00 37 ALA A CA 18
ATOM 20906 C C . ALA A 1 37 ? 0.498 -7.488 -2.947 1.00 0.00 37 ALA A C 18
ATOM 20907 O O . ALA A 1 37 ? -0.207 -7.677 -3.940 1.00 0.00 37 ALA A O 18
ATOM 20914 N N . LEU A 1 38 ? 1.537 -6.674 -2.946 1.00 0.00 38 LEU A N 18
ATOM 20915 C CA . LEU A 1 38 ? 1.989 -6.004 -4.149 1.00 0.00 38 LEU A CA 18
ATOM 20916 C C . LEU A 1 38 ? 3.314 -6.596 -4.598 1.00 0.00 38 LEU A C 18
ATOM 20917 O O . LEU A 1 38 ? 4.267 -6.673 -3.821 1.00 0.00 38 LEU A O 18
ATOM 20933 N N . ARG A 1 39 ? 3.374 -7.005 -5.846 1.00 0.00 39 ARG A N 18
ATOM 20934 C CA . ARG A 1 39 ? 4.602 -7.527 -6.418 1.00 0.00 39 ARG A CA 18
ATOM 20935 C C . ARG A 1 39 ? 5.324 -6.385 -7.115 1.00 0.00 39 ARG A C 18
ATOM 20936 O O . ARG A 1 39 ? 4.808 -5.820 -8.080 1.00 0.00 39 ARG A O 18
ATOM 20957 N N . VAL A 1 40 ? 6.495 -6.019 -6.609 1.00 0.00 40 VAL A N 18
ATOM 20958 C CA . VAL A 1 40 ? 7.153 -4.806 -7.064 1.00 0.00 40 VAL A CA 18
ATOM 20959 C C . VAL A 1 40 ? 7.665 -4.940 -8.496 1.00 0.00 40 VAL A C 18
ATOM 20960 O O . VAL A 1 40 ? 8.288 -5.936 -8.872 1.00 0.00 40 VAL A O 18
ATOM 20973 N N . VAL A 1 41 ? 7.346 -3.936 -9.291 1.00 0.00 41 VAL A N 18
ATOM 20974 C CA . VAL A 1 41 ? 7.778 -3.860 -10.671 1.00 0.00 41 VAL A CA 18
ATOM 20975 C C . VAL A 1 41 ? 8.917 -2.850 -10.827 1.00 0.00 41 VAL A C 18
ATOM 20976 O O . VAL A 1 41 ? 9.834 -3.066 -11.617 1.00 0.00 41 VAL A O 18
ATOM 20989 N N . ARG A 1 42 ? 8.861 -1.746 -10.078 1.00 0.00 42 ARG A N 18
ATOM 20990 C CA . ARG A 1 42 ? 9.877 -0.705 -10.203 1.00 0.00 42 ARG A CA 18
ATOM 20991 C C . ARG A 1 42 ? 9.791 0.319 -9.069 1.00 0.00 42 ARG A C 18
ATOM 20992 O O . ARG A 1 42 ? 8.704 0.698 -8.646 1.00 0.00 42 ARG A O 18
ATOM 21013 N N . ILE A 1 43 ? 10.947 0.749 -8.572 1.00 0.00 43 ILE A N 18
ATOM 21014 C CA . ILE A 1 43 ? 11.036 1.945 -7.735 1.00 0.00 43 ILE A CA 18
ATOM 21015 C C . ILE A 1 43 ? 11.937 2.939 -8.461 1.00 0.00 43 ILE A C 18
ATOM 21016 O O . ILE A 1 43 ? 12.983 2.552 -8.986 1.00 0.00 43 ILE A O 18
ATOM 21032 N N . ALA A 1 44 ? 11.543 4.197 -8.518 1.00 0.00 44 ALA A N 18
ATOM 21033 C CA . ALA A 1 44 ? 12.344 5.201 -9.208 1.00 0.00 44 ALA A CA 18
ATOM 21034 C C . ALA A 1 44 ? 13.582 5.568 -8.398 1.00 0.00 44 ALA A C 18
ATOM 21035 O O . ALA A 1 44 ? 13.527 5.650 -7.170 1.00 0.00 44 ALA A O 18
ATOM 21042 N N . PRO A 1 45 ? 14.712 5.808 -9.078 1.00 0.00 45 PRO A N 18
ATOM 21043 C CA . PRO A 1 45 ? 15.964 6.223 -8.431 1.00 0.00 45 PRO A CA 18
ATOM 21044 C C . PRO A 1 45 ? 15.844 7.598 -7.772 1.00 0.00 45 PRO A C 18
ATOM 21045 O O . PRO A 1 45 ? 16.698 8.000 -6.983 1.00 0.00 45 PRO A O 18
ATOM 21056 N N . LEU A 1 46 ? 14.767 8.305 -8.102 1.00 0.00 46 LEU A N 18
ATOM 21057 C CA . LEU A 1 46 ? 14.471 9.611 -7.513 1.00 0.00 46 LEU A CA 18
ATOM 21058 C C . LEU A 1 46 ? 14.331 9.510 -5.999 1.00 0.00 46 LEU A C 18
ATOM 21059 O O . LEU A 1 46 ? 14.575 10.471 -5.271 1.00 0.00 46 LEU A O 18
ATOM 21075 N N . GLY A 1 47 ? 13.933 8.343 -5.538 1.00 0.00 47 GLY A N 18
ATOM 21076 C CA . GLY A 1 47 ? 13.695 8.141 -4.133 1.00 0.00 47 GLY A CA 18
ATOM 21077 C C . GLY A 1 47 ? 12.674 7.070 -3.924 1.00 0.00 47 GLY A C 18
ATOM 21078 O O . GLY A 1 47 ? 13.019 5.944 -3.567 1.00 0.00 47 GLY A O 18
ATOM 21082 N N . ASP A 1 48 ? 11.418 7.411 -4.176 1.00 0.00 48 ASP A N 18
ATOM 21083 C CA . ASP A 1 48 ? 10.369 6.411 -4.148 1.00 0.00 48 ASP A CA 18
ATOM 21084 C C . ASP A 1 48 ? 9.053 6.926 -4.704 1.00 0.00 48 ASP A C 18
ATOM 21085 O O . ASP A 1 48 ? 8.498 7.934 -4.259 1.00 0.00 48 ASP A O 18
ATOM 21094 N N . PRO A 1 49 ? 8.616 6.262 -5.766 1.00 0.00 49 PRO A N 18
ATOM 21095 C CA . PRO A 1 49 ? 7.264 5.844 -5.998 1.00 0.00 49 PRO A CA 18
ATOM 21096 C C . PRO A 1 49 ? 7.255 4.330 -5.914 1.00 0.00 49 PRO A C 18
ATOM 21097 O O . PRO A 1 49 ? 8.304 3.711 -5.715 1.00 0.00 49 PRO A O 18
ATOM 21108 N N . ILE A 1 50 ? 6.132 3.709 -6.085 1.00 0.00 50 ILE A N 18
ATOM 21109 C CA . ILE A 1 50 ? 6.142 2.267 -6.074 1.00 0.00 50 ILE A CA 18
ATOM 21110 C C . ILE A 1 50 ? 5.333 1.719 -7.227 1.00 0.00 50 ILE A C 18
ATOM 21111 O O . ILE A 1 50 ? 4.106 1.787 -7.227 1.00 0.00 50 ILE A O 18
ATOM 21127 N N . GLN A 1 51 ? 6.031 1.212 -8.226 1.00 0.00 51 GLN A N 18
ATOM 21128 C CA . GLN A 1 51 ? 5.390 0.532 -9.328 1.00 0.00 51 GLN A CA 18
ATOM 21129 C C . GLN A 1 51 ? 5.211 -0.918 -8.926 1.00 0.00 51 GLN A C 18
ATOM 21130 O O . GLN A 1 51 ? 6.194 -1.621 -8.733 1.00 0.00 51 GLN A O 18
ATOM 21144 N N . VAL A 1 52 ? 3.978 -1.359 -8.762 1.00 0.00 52 VAL A N 18
ATOM 21145 C CA . VAL A 1 52 ? 3.713 -2.714 -8.295 1.00 0.00 52 VAL A CA 18
ATOM 21146 C C . VAL A 1 52 ? 2.566 -3.339 -9.059 1.00 0.00 52 VAL A C 18
ATOM 21147 O O . VAL A 1 52 ? 1.832 -2.649 -9.753 1.00 0.00 52 VAL A O 18
ATOM 21160 N N . GLU A 1 53 ? 2.419 -4.644 -8.925 1.00 0.00 53 GLU A N 18
ATOM 21161 C CA . GLU A 1 53 ? 1.296 -5.351 -9.508 1.00 0.00 53 GLU A CA 18
ATOM 21162 C C . GLU A 1 53 ? 0.505 -6.040 -8.408 1.00 0.00 53 GLU A C 18
ATOM 21163 O O . GLU A 1 53 ? 1.054 -6.837 -7.640 1.00 0.00 53 GLU A O 18
ATOM 21175 N N . THR A 1 54 ? -0.774 -5.716 -8.316 1.00 0.00 54 THR A N 18
ATOM 21176 C CA . THR A 1 54 ? -1.611 -6.271 -7.268 1.00 0.00 54 THR A CA 18
ATOM 21177 C C . THR A 1 54 ? -2.186 -7.622 -7.689 1.00 0.00 54 THR A C 18
ATOM 21178 O O . THR A 1 54 ? -1.682 -8.675 -7.296 1.00 0.00 54 THR A O 18
ATOM 21189 N N . ARG A 1 55 ? -3.227 -7.582 -8.507 1.00 0.00 55 ARG A N 18
ATOM 21190 C CA . ARG A 1 55 ? -3.886 -8.796 -8.976 1.00 0.00 55 ARG A CA 18
ATOM 21191 C C . ARG A 1 55 ? -4.443 -8.584 -10.378 1.00 0.00 55 ARG A C 18
ATOM 21192 O O . ARG A 1 55 ? -5.154 -9.435 -10.909 1.00 0.00 55 ARG A O 18
ATOM 21213 N N . GLN A 1 56 ? -4.109 -7.449 -10.976 1.00 0.00 56 GLN A N 18
ATOM 21214 C CA . GLN A 1 56 ? -4.698 -7.062 -12.248 1.00 0.00 56 GLN A CA 18
ATOM 21215 C C . GLN A 1 56 ? -3.631 -6.517 -13.186 1.00 0.00 56 GLN A C 18
ATOM 21216 O O . GLN A 1 56 ? -3.337 -7.105 -14.222 1.00 0.00 56 GLN A O 18
ATOM 21230 N N . THR A 1 57 ? -3.044 -5.393 -12.806 1.00 0.00 57 THR A N 18
ATOM 21231 C CA . THR A 1 57 ? -2.024 -4.753 -13.615 1.00 0.00 57 THR A CA 18
ATOM 21232 C C . THR A 1 57 ? -1.103 -3.942 -12.709 1.00 0.00 57 THR A C 18
ATOM 21233 O O . THR A 1 57 ? -1.276 -3.944 -11.487 1.00 0.00 57 THR A O 18
ATOM 21244 N N . SER A 1 58 ? -0.130 -3.270 -13.302 1.00 0.00 58 SER A N 18
ATOM 21245 C CA . SER A 1 58 ? 0.819 -2.478 -12.542 1.00 0.00 58 SER A CA 18
ATOM 21246 C C . SER A 1 58 ? 0.214 -1.134 -12.134 1.00 0.00 58 SER A C 18
ATOM 21247 O O . SER A 1 58 ? -0.554 -0.521 -12.883 1.00 0.00 58 SER A O 18
ATOM 21255 N N . LEU A 1 59 ? 0.566 -0.702 -10.937 1.00 0.00 59 LEU A N 18
ATOM 21256 C CA . LEU A 1 59 ? 0.110 0.561 -10.383 1.00 0.00 59 LEU A CA 18
ATOM 21257 C C . LEU A 1 59 ? 1.285 1.337 -9.821 1.00 0.00 59 LEU A C 18
ATOM 21258 O O . LEU A 1 59 ? 2.390 0.808 -9.713 1.00 0.00 59 LEU A O 18
ATOM 21274 N N . ALA A 1 60 ? 1.037 2.585 -9.460 1.00 0.00 60 ALA A N 18
ATOM 21275 C CA . ALA A 1 60 ? 2.065 3.442 -8.893 1.00 0.00 60 ALA A CA 18
ATOM 21276 C C . ALA A 1 60 ? 1.475 4.283 -7.774 1.00 0.00 60 ALA A C 18
ATOM 21277 O O . ALA A 1 60 ? 0.301 4.659 -7.826 1.00 0.00 60 ALA A O 18
ATOM 21284 N N . LEU A 1 61 ? 2.279 4.581 -6.762 1.00 0.00 61 LEU A N 18
ATOM 21285 C CA . LEU A 1 61 ? 1.817 5.378 -5.640 1.00 0.00 61 LEU A CA 18
ATOM 21286 C C . LEU A 1 61 ? 2.968 6.187 -5.074 1.00 0.00 61 LEU A C 18
ATOM 21287 O O . LEU A 1 61 ? 4.133 5.862 -5.299 1.00 0.00 61 LEU A O 18
ATOM 21303 N N . ARG A 1 62 ? 2.630 7.254 -4.375 1.00 0.00 62 ARG A N 18
ATOM 21304 C CA . ARG A 1 62 ? 3.624 8.118 -3.776 1.00 0.00 62 ARG A CA 18
ATOM 21305 C C . ARG A 1 62 ? 3.784 7.817 -2.294 1.00 0.00 62 ARG A C 18
ATOM 21306 O O . ARG A 1 62 ? 3.027 7.032 -1.725 1.00 0.00 62 ARG A O 18
ATOM 21327 N N . ARG A 1 63 ? 4.771 8.463 -1.684 1.00 0.00 63 ARG A N 18
ATOM 21328 C CA . ARG A 1 63 ? 5.076 8.288 -0.265 1.00 0.00 63 ARG A CA 18
ATOM 21329 C C . ARG A 1 63 ? 3.863 8.564 0.620 1.00 0.00 63 ARG A C 18
ATOM 21330 O O . ARG A 1 63 ? 3.688 7.921 1.653 1.00 0.00 63 ARG A O 18
ATOM 21351 N N . LYS A 1 64 ? 3.039 9.521 0.215 1.00 0.00 64 LYS A N 18
ATOM 21352 C CA . LYS A 1 64 ? 1.816 9.840 0.950 1.00 0.00 64 LYS A CA 18
ATOM 21353 C C . LYS A 1 64 ? 0.877 8.640 0.983 1.00 0.00 64 LYS A C 18
ATOM 21354 O O . LYS A 1 64 ? 0.415 8.230 2.046 1.00 0.00 64 LYS A O 18
ATOM 21373 N N . ASP A 1 65 ? 0.611 8.083 -0.192 1.00 0.00 65 ASP A N 18
ATOM 21374 C CA . ASP A 1 65 ? -0.297 6.945 -0.323 1.00 0.00 65 ASP A CA 18
ATOM 21375 C C . ASP A 1 65 ? 0.299 5.734 0.386 1.00 0.00 65 ASP A C 18
ATOM 21376 O O . ASP A 1 65 ? -0.400 4.970 1.052 1.00 0.00 65 ASP A O 18
ATOM 21385 N N . LEU A 1 66 ? 1.616 5.598 0.254 1.00 0.00 66 LEU A N 18
ATOM 21386 C CA . LEU A 1 66 ? 2.368 4.548 0.928 1.00 0.00 66 LEU A CA 18
ATOM 21387 C C . LEU A 1 66 ? 2.233 4.661 2.445 1.00 0.00 66 LEU A C 18
ATOM 21388 O O . LEU A 1 66 ? 2.117 3.659 3.142 1.00 0.00 66 LEU A O 18
ATOM 21404 N N . ALA A 1 67 ? 2.243 5.888 2.942 1.00 0.00 67 ALA A N 18
ATOM 21405 C CA . ALA A 1 67 ? 2.202 6.141 4.379 1.00 0.00 67 ALA A CA 18
ATOM 21406 C C . ALA A 1 67 ? 0.863 5.747 4.989 1.00 0.00 67 ALA A C 18
ATOM 21407 O O . ALA A 1 67 ? 0.755 5.585 6.204 1.00 0.00 67 ALA A O 18
ATOM 21414 N N . LEU A 1 68 ? -0.151 5.587 4.149 1.00 0.00 68 LEU A N 18
ATOM 21415 C CA . LEU A 1 68 ? -1.472 5.197 4.626 1.00 0.00 68 LEU A CA 18
ATOM 21416 C C . LEU A 1 68 ? -1.566 3.684 4.800 1.00 0.00 68 LEU A C 18
ATOM 21417 O O . LEU A 1 68 ? -2.346 3.185 5.617 1.00 0.00 68 LEU A O 18
ATOM 21433 N N . LEU A 1 69 ? -0.751 2.959 4.052 1.00 0.00 69 LEU A N 18
ATOM 21434 C CA . LEU A 1 69 ? -0.794 1.505 4.068 1.00 0.00 69 LEU A CA 18
ATOM 21435 C C . LEU A 1 69 ? 0.445 0.937 4.747 1.00 0.00 69 LEU A C 18
ATOM 21436 O O . LEU A 1 69 ? 1.568 1.334 4.445 1.00 0.00 69 LEU A O 18
ATOM 21452 N N . THR A 1 70 ? 0.247 0.008 5.663 1.00 0.00 70 THR A N 18
ATOM 21453 C CA . THR A 1 70 ? 1.366 -0.653 6.296 1.00 0.00 70 THR A CA 18
ATOM 21454 C C . THR A 1 70 ? 1.772 -1.870 5.474 1.00 0.00 70 THR A C 18
ATOM 21455 O O . THR A 1 70 ? 1.018 -2.841 5.357 1.00 0.00 70 THR A O 18
ATOM 21466 N N . LEU A 1 71 ? 2.958 -1.808 4.903 1.00 0.00 71 LEU A N 18
ATOM 21467 C CA . LEU A 1 71 ? 3.431 -2.853 4.011 1.00 0.00 71 LEU A CA 18
ATOM 21468 C C . LEU A 1 71 ? 4.648 -3.546 4.601 1.00 0.00 71 LEU A C 18
ATOM 21469 O O . LEU A 1 71 ? 5.582 -2.889 5.074 1.00 0.00 71 LEU A O 18
ATOM 21485 N N . VAL A 1 72 ? 4.627 -4.866 4.584 1.00 0.00 72 VAL A N 18
ATOM 21486 C CA . VAL A 1 72 ? 5.774 -5.658 5.003 1.00 0.00 72 VAL A CA 18
ATOM 21487 C C . VAL A 1 72 ? 6.122 -6.665 3.913 1.00 0.00 72 VAL A C 18
ATOM 21488 O O . VAL A 1 72 ? 5.232 -7.213 3.270 1.00 0.00 72 VAL A O 18
ATOM 21501 N N . PRO A 1 73 ? 7.411 -6.908 3.662 1.00 0.00 73 PRO A N 18
ATOM 21502 C CA . PRO A 1 73 ? 7.829 -7.871 2.640 1.00 0.00 73 PRO A CA 18
ATOM 21503 C C . PRO A 1 73 ? 7.410 -9.299 2.982 1.00 0.00 73 PRO A C 18
ATOM 21504 O O . PRO A 1 73 ? 7.071 -9.603 4.128 1.00 0.00 73 PRO A O 18
ATOM 21515 N N . LEU A 1 74 ? 7.415 -10.163 1.978 1.00 0.00 74 LEU A N 18
ATOM 21516 C CA . LEU A 1 74 ? 7.170 -11.579 2.193 1.00 0.00 74 LEU A CA 18
ATOM 21517 C C . LEU A 1 74 ? 8.344 -12.219 2.922 1.00 0.00 74 LEU A C 18
ATOM 21518 O O . LEU A 1 74 ? 8.156 -12.973 3.875 1.00 0.00 74 LEU A O 18
ATOM 21534 N N . ASP A 1 75 ? 9.550 -11.903 2.473 1.00 0.00 75 ASP A N 18
ATOM 21535 C CA . ASP A 1 75 ? 10.759 -12.426 3.090 1.00 0.00 75 ASP A CA 18
ATOM 21536 C C . ASP A 1 75 ? 11.709 -11.286 3.404 1.00 0.00 75 ASP A C 18
ATOM 21537 O O . ASP A 1 75 ? 12.292 -10.728 2.457 1.00 0.00 75 ASP A O 18
ATOM 21547 N N . MET A 1 1 ? 21.864 -3.670 -20.033 1.00 0.00 1 MET A N 19
ATOM 21548 C CA . MET A 1 1 ? 20.502 -3.124 -20.236 1.00 0.00 1 MET A CA 19
ATOM 21549 C C . MET A 1 1 ? 19.885 -2.696 -18.905 1.00 0.00 1 MET A C 19
ATOM 21550 O O . MET A 1 1 ? 18.964 -1.876 -18.883 1.00 0.00 1 MET A O 19
ATOM 21563 N N . SER A 1 2 ? 20.425 -3.240 -17.809 1.00 0.00 2 SER A N 19
ATOM 21564 C CA . SER A 1 2 ? 19.872 -3.055 -16.468 1.00 0.00 2 SER A CA 19
ATOM 21565 C C . SER A 1 2 ? 18.543 -3.791 -16.354 1.00 0.00 2 SER A C 19
ATOM 21566 O O . SER A 1 2 ? 17.527 -3.369 -16.913 1.00 0.00 2 SER A O 19
ATOM 21574 N N . ALA A 1 3 ? 18.570 -4.915 -15.650 1.00 0.00 3 ALA A N 19
ATOM 21575 C CA . ALA A 1 3 ? 17.392 -5.751 -15.492 1.00 0.00 3 ALA A CA 19
ATOM 21576 C C . ALA A 1 3 ? 16.290 -5.023 -14.732 1.00 0.00 3 ALA A C 19
ATOM 21577 O O . ALA A 1 3 ? 16.376 -4.845 -13.515 1.00 0.00 3 ALA A O 19
ATOM 21584 N N . LEU A 1 4 ? 15.277 -4.576 -15.462 1.00 0.00 4 LEU A N 19
ATOM 21585 C CA . LEU A 1 4 ? 14.085 -4.016 -14.844 1.00 0.00 4 LEU A CA 19
ATOM 21586 C C . LEU A 1 4 ? 13.257 -5.155 -14.274 1.00 0.00 4 LEU A C 19
ATOM 21587 O O . LEU A 1 4 ? 12.565 -5.863 -15.009 1.00 0.00 4 LEU A O 19
ATOM 21603 N N . GLN A 1 5 ? 13.349 -5.342 -12.969 1.00 0.00 5 GLN A N 19
ATOM 21604 C CA . GLN A 1 5 ? 12.835 -6.549 -12.344 1.00 0.00 5 GLN A CA 19
ATOM 21605 C C . GLN A 1 5 ? 11.853 -6.256 -11.219 1.00 0.00 5 GLN A C 19
ATOM 21606 O O . GLN A 1 5 ? 12.207 -5.638 -10.212 1.00 0.00 5 GLN A O 19
ATOM 21620 N N . PRO A 1 6 ? 10.598 -6.700 -11.376 1.00 0.00 6 PRO A N 19
ATOM 21621 C CA . PRO A 1 6 ? 9.653 -6.747 -10.271 1.00 0.00 6 PRO A CA 19
ATOM 21622 C C . PRO A 1 6 ? 10.178 -7.698 -9.205 1.00 0.00 6 PRO A C 19
ATOM 21623 O O . PRO A 1 6 ? 10.183 -8.918 -9.392 1.00 0.00 6 PRO A O 19
ATOM 21634 N N . SER A 1 7 ? 10.648 -7.145 -8.103 1.00 0.00 7 SER A N 19
ATOM 21635 C CA . SER A 1 7 ? 11.446 -7.894 -7.176 1.00 0.00 7 SER A CA 19
ATOM 21636 C C . SER A 1 7 ? 10.606 -8.596 -6.112 1.00 0.00 7 SER A C 19
ATOM 21637 O O . SER A 1 7 ? 10.149 -9.719 -6.317 1.00 0.00 7 SER A O 19
ATOM 21645 N N . ARG A 1 8 ? 10.372 -7.927 -4.990 1.00 0.00 8 ARG A N 19
ATOM 21646 C CA . ARG A 1 8 ? 9.760 -8.581 -3.847 1.00 0.00 8 ARG A CA 19
ATOM 21647 C C . ARG A 1 8 ? 8.284 -8.249 -3.741 1.00 0.00 8 ARG A C 19
ATOM 21648 O O . ARG A 1 8 ? 7.832 -7.198 -4.197 1.00 0.00 8 ARG A O 19
ATOM 21669 N N . SER A 1 9 ? 7.545 -9.155 -3.134 1.00 0.00 9 SER A N 19
ATOM 21670 C CA . SER A 1 9 ? 6.130 -8.958 -2.905 1.00 0.00 9 SER A CA 19
ATOM 21671 C C . SER A 1 9 ? 5.893 -8.630 -1.437 1.00 0.00 9 SER A C 19
ATOM 21672 O O . SER A 1 9 ? 6.435 -9.292 -0.550 1.00 0.00 9 SER A O 19
ATOM 21680 N N . TYR A 1 10 ? 5.118 -7.593 -1.184 1.00 0.00 10 TYR A N 19
ATOM 21681 C CA . TYR A 1 10 ? 4.827 -7.178 0.176 1.00 0.00 10 TYR A CA 19
ATOM 21682 C C . TYR A 1 10 ? 3.342 -7.355 0.457 1.00 0.00 10 TYR A C 19
ATOM 21683 O O . TYR A 1 10 ? 2.500 -6.953 -0.345 1.00 0.00 10 TYR A O 19
ATOM 21701 N N . ARG A 1 11 ? 3.031 -7.963 1.586 1.00 0.00 11 ARG A N 19
ATOM 21702 C CA . ARG A 1 11 ? 1.651 -8.239 1.951 1.00 0.00 11 ARG A CA 19
ATOM 21703 C C . ARG A 1 11 ? 1.130 -7.203 2.934 1.00 0.00 11 ARG A C 19
ATOM 21704 O O . ARG A 1 11 ? 1.873 -6.695 3.776 1.00 0.00 11 ARG A O 19
ATOM 21725 N N . ILE A 1 12 ? -0.151 -6.895 2.816 1.00 0.00 12 ILE A N 19
ATOM 21726 C CA . ILE A 1 12 ? -0.770 -5.880 3.654 1.00 0.00 12 ILE A CA 19
ATOM 21727 C C . ILE A 1 12 ? -1.401 -6.523 4.884 1.00 0.00 12 ILE A C 19
ATOM 21728 O O . ILE A 1 12 ? -2.295 -7.361 4.761 1.00 0.00 12 ILE A O 19
ATOM 21744 N N . THR A 1 13 ? -0.936 -6.140 6.066 1.00 0.00 13 THR A N 19
ATOM 21745 C CA . THR A 1 13 ? -1.480 -6.679 7.304 1.00 0.00 13 THR A CA 19
ATOM 21746 C C . THR A 1 13 ? -2.599 -5.801 7.854 1.00 0.00 13 THR A C 19
ATOM 21747 O O . THR A 1 13 ? -3.410 -6.248 8.668 1.00 0.00 13 THR A O 19
ATOM 21758 N N . GLY A 1 14 ? -2.644 -4.557 7.402 1.00 0.00 14 GLY A N 19
ATOM 21759 C CA . GLY A 1 14 ? -3.676 -3.643 7.848 1.00 0.00 14 GLY A CA 19
ATOM 21760 C C . GLY A 1 14 ? -3.346 -2.207 7.515 1.00 0.00 14 GLY A C 19
ATOM 21761 O O . GLY A 1 14 ? -2.636 -1.939 6.544 1.00 0.00 14 GLY A O 19
ATOM 21765 N N . TYR A 1 15 ? -3.852 -1.284 8.317 1.00 0.00 15 TYR A N 19
ATOM 21766 C CA . TYR A 1 15 ? -3.607 0.135 8.101 1.00 0.00 15 TYR A CA 19
ATOM 21767 C C . TYR A 1 15 ? -2.810 0.714 9.258 1.00 0.00 15 TYR A C 19
ATOM 21768 O O . TYR A 1 15 ? -2.873 0.213 10.384 1.00 0.00 15 TYR A O 19
ATOM 21786 N N . SER A 1 16 ? -2.062 1.762 8.977 1.00 0.00 16 SER A N 19
ATOM 21787 C CA . SER A 1 16 ? -1.262 2.422 9.979 1.00 0.00 16 SER A CA 19
ATOM 21788 C C . SER A 1 16 ? -2.132 3.336 10.842 1.00 0.00 16 SER A C 19
ATOM 21789 O O . SER A 1 16 ? -3.130 3.871 10.370 1.00 0.00 16 SER A O 19
ATOM 21797 N N . PRO A 1 17 ? -1.747 3.544 12.114 1.00 0.00 17 PRO A N 19
ATOM 21798 C CA . PRO A 1 17 ? -2.537 4.333 13.077 1.00 0.00 17 PRO A CA 19
ATOM 21799 C C . PRO A 1 17 ? -2.550 5.834 12.775 1.00 0.00 17 PRO A C 19
ATOM 21800 O O . PRO A 1 17 ? -2.991 6.637 13.599 1.00 0.00 17 PRO A O 19
ATOM 21811 N N . ALA A 1 18 ? -2.069 6.209 11.600 1.00 0.00 18 ALA A N 19
ATOM 21812 C CA . ALA A 1 18 ? -2.051 7.609 11.197 1.00 0.00 18 ALA A CA 19
ATOM 21813 C C . ALA A 1 18 ? -3.120 7.890 10.144 1.00 0.00 18 ALA A C 19
ATOM 21814 O O . ALA A 1 18 ? -3.244 9.014 9.657 1.00 0.00 18 ALA A O 19
ATOM 21821 N N . ILE A 1 19 ? -3.895 6.868 9.800 1.00 0.00 19 ILE A N 19
ATOM 21822 C CA . ILE A 1 19 ? -4.935 7.013 8.791 1.00 0.00 19 ILE A CA 19
ATOM 21823 C C . ILE A 1 19 ? -6.255 7.452 9.432 1.00 0.00 19 ILE A C 19
ATOM 21824 O O . ILE A 1 19 ? -6.590 7.035 10.546 1.00 0.00 19 ILE A O 19
ATOM 21840 N N . SER A 1 20 ? -6.994 8.302 8.729 1.00 0.00 20 SER A N 19
ATOM 21841 C CA . SER A 1 20 ? -8.251 8.834 9.235 1.00 0.00 20 SER A CA 19
ATOM 21842 C C . SER A 1 20 ? -9.130 9.274 8.064 1.00 0.00 20 SER A C 19
ATOM 21843 O O . SER A 1 20 ? -8.765 9.051 6.906 1.00 0.00 20 SER A O 19
ATOM 21851 N N . ASN A 1 21 ? -10.279 9.884 8.370 1.00 0.00 21 ASN A N 19
ATOM 21852 C CA . ASN A 1 21 ? -11.215 10.369 7.348 1.00 0.00 21 ASN A CA 19
ATOM 21853 C C . ASN A 1 21 ? -11.715 9.189 6.499 1.00 0.00 21 ASN A C 19
ATOM 21854 O O . ASN A 1 21 ? -11.704 8.044 6.959 1.00 0.00 21 ASN A O 19
ATOM 21865 N N . GLY A 1 22 ? -12.150 9.460 5.273 1.00 0.00 22 GLY A N 19
ATOM 21866 C CA . GLY A 1 22 ? -12.610 8.397 4.391 1.00 0.00 22 GLY A CA 19
ATOM 21867 C C . GLY A 1 22 ? -11.483 7.831 3.545 1.00 0.00 22 GLY A C 19
ATOM 21868 O O . GLY A 1 22 ? -11.713 7.249 2.483 1.00 0.00 22 GLY A O 19
ATOM 21872 N N . TYR A 1 23 ? -10.260 7.988 4.030 1.00 0.00 23 TYR A N 19
ATOM 21873 C CA . TYR A 1 23 ? -9.077 7.562 3.296 1.00 0.00 23 TYR A CA 19
ATOM 21874 C C . TYR A 1 23 ? -9.022 6.040 3.209 1.00 0.00 23 TYR A C 19
ATOM 21875 O O . TYR A 1 23 ? -8.651 5.479 2.177 1.00 0.00 23 TYR A O 19
ATOM 21893 N N . ARG A 1 24 ? -9.422 5.381 4.288 1.00 0.00 24 ARG A N 19
ATOM 21894 C CA . ARG A 1 24 ? -9.445 3.930 4.343 1.00 0.00 24 ARG A CA 19
ATOM 21895 C C . ARG A 1 24 ? -10.452 3.393 3.341 1.00 0.00 24 ARG A C 19
ATOM 21896 O O . ARG A 1 24 ? -10.208 2.393 2.673 1.00 0.00 24 ARG A O 19
ATOM 21917 N N . GLN A 1 25 ? -11.573 4.085 3.229 1.00 0.00 25 GLN A N 19
ATOM 21918 C CA . GLN A 1 25 ? -12.614 3.700 2.299 1.00 0.00 25 GLN A CA 19
ATOM 21919 C C . GLN A 1 25 ? -12.166 3.931 0.863 1.00 0.00 25 GLN A C 19
ATOM 21920 O O . GLN A 1 25 ? -12.544 3.188 -0.044 1.00 0.00 25 GLN A O 19
ATOM 21934 N N . ARG A 1 26 ? -11.344 4.952 0.662 1.00 0.00 26 ARG A N 19
ATOM 21935 C CA . ARG A 1 26 ? -10.768 5.215 -0.647 1.00 0.00 26 ARG A CA 19
ATOM 21936 C C . ARG A 1 26 ? -9.835 4.072 -1.026 1.00 0.00 26 ARG A C 19
ATOM 21937 O O . ARG A 1 26 ? -9.863 3.572 -2.153 1.00 0.00 26 ARG A O 19
ATOM 21958 N N . LEU A 1 27 ? -9.024 3.653 -0.062 1.00 0.00 27 LEU A N 19
ATOM 21959 C CA . LEU A 1 27 ? -8.079 2.562 -0.259 1.00 0.00 27 LEU A CA 19
ATOM 21960 C C . LEU A 1 27 ? -8.820 1.246 -0.469 1.00 0.00 27 LEU A C 19
ATOM 21961 O O . LEU A 1 27 ? -8.464 0.451 -1.336 1.00 0.00 27 LEU A O 19
ATOM 21977 N N . PHE A 1 28 ? -9.864 1.044 0.324 1.00 0.00 28 PHE A N 19
ATOM 21978 C CA . PHE A 1 28 ? -10.713 -0.138 0.221 1.00 0.00 28 PHE A CA 19
ATOM 21979 C C . PHE A 1 28 ? -11.273 -0.264 -1.189 1.00 0.00 28 PHE A C 19
ATOM 21980 O O . PHE A 1 28 ? -11.268 -1.343 -1.782 1.00 0.00 28 PHE A O 19
ATOM 21997 N N . SER A 1 29 ? -11.739 0.858 -1.717 1.00 0.00 29 SER A N 19
ATOM 21998 C CA . SER A 1 29 ? -12.272 0.922 -3.070 1.00 0.00 29 SER A CA 19
ATOM 21999 C C . SER A 1 29 ? -11.207 0.554 -4.103 1.00 0.00 29 SER A C 19
ATOM 22000 O O . SER A 1 29 ? -11.506 -0.037 -5.142 1.00 0.00 29 SER A O 19
ATOM 22008 N N . MET A 1 30 ? -9.967 0.904 -3.802 1.00 0.00 30 MET A N 19
ATOM 22009 C CA . MET A 1 30 ? -8.852 0.635 -4.700 1.00 0.00 30 MET A CA 19
ATOM 22010 C C . MET A 1 30 ? -8.341 -0.796 -4.540 1.00 0.00 30 MET A C 19
ATOM 22011 O O . MET A 1 30 ? -7.546 -1.273 -5.349 1.00 0.00 30 MET A O 19
ATOM 22025 N N . GLY A 1 31 ? -8.792 -1.469 -3.491 1.00 0.00 31 GLY A N 19
ATOM 22026 C CA . GLY A 1 31 ? -8.372 -2.836 -3.248 1.00 0.00 31 GLY A CA 19
ATOM 22027 C C . GLY A 1 31 ? -7.195 -2.906 -2.298 1.00 0.00 31 GLY A C 19
ATOM 22028 O O . GLY A 1 31 ? -6.582 -3.960 -2.125 1.00 0.00 31 GLY A O 19
ATOM 22032 N N . LEU A 1 32 ? -6.888 -1.780 -1.671 1.00 0.00 32 LEU A N 19
ATOM 22033 C CA . LEU A 1 32 ? -5.783 -1.709 -0.734 1.00 0.00 32 LEU A CA 19
ATOM 22034 C C . LEU A 1 32 ? -6.285 -1.985 0.677 1.00 0.00 32 LEU A C 19
ATOM 22035 O O . LEU A 1 32 ? -6.715 -1.078 1.392 1.00 0.00 32 LEU A O 19
ATOM 22051 N N . LEU A 1 33 ? -6.266 -3.251 1.052 1.00 0.00 33 LEU A N 19
ATOM 22052 C CA . LEU A 1 33 ? -6.792 -3.683 2.333 1.00 0.00 33 LEU A CA 19
ATOM 22053 C C . LEU A 1 33 ? -5.970 -4.844 2.893 1.00 0.00 33 LEU A C 19
ATOM 22054 O O . LEU A 1 33 ? -5.225 -5.495 2.156 1.00 0.00 33 LEU A O 19
ATOM 22070 N N . PRO A 1 34 ? -6.072 -5.097 4.209 1.00 0.00 34 PRO A N 19
ATOM 22071 C CA . PRO A 1 34 ? -5.385 -6.216 4.859 1.00 0.00 34 PRO A CA 19
ATOM 22072 C C . PRO A 1 34 ? -5.771 -7.557 4.246 1.00 0.00 34 PRO A C 19
ATOM 22073 O O . PRO A 1 34 ? -6.955 -7.883 4.115 1.00 0.00 34 PRO A O 19
ATOM 22084 N N . GLY A 1 35 ? -4.767 -8.333 3.873 1.00 0.00 35 GLY A N 19
ATOM 22085 C CA . GLY A 1 35 ? -5.009 -9.597 3.216 1.00 0.00 35 GLY A CA 19
ATOM 22086 C C . GLY A 1 35 ? -4.554 -9.572 1.775 1.00 0.00 35 GLY A C 19
ATOM 22087 O O . GLY A 1 35 ? -4.435 -10.614 1.133 1.00 0.00 35 GLY A O 19
ATOM 22091 N N . ALA A 1 36 ? -4.296 -8.374 1.263 1.00 0.00 36 ALA A N 19
ATOM 22092 C CA . ALA A 1 36 ? -3.826 -8.210 -0.089 1.00 0.00 36 ALA A CA 19
ATOM 22093 C C . ALA A 1 36 ? -2.308 -8.168 -0.114 1.00 0.00 36 ALA A C 19
ATOM 22094 O O . ALA A 1 36 ? -1.651 -8.253 0.926 1.00 0.00 36 ALA A O 19
ATOM 22101 N N . ALA A 1 37 ? -1.769 -8.018 -1.299 1.00 0.00 37 ALA A N 19
ATOM 22102 C CA . ALA A 1 37 ? -0.330 -8.007 -1.500 1.00 0.00 37 ALA A CA 19
ATOM 22103 C C . ALA A 1 37 ? 0.031 -7.237 -2.763 1.00 0.00 37 ALA A C 19
ATOM 22104 O O . ALA A 1 37 ? -0.724 -7.235 -3.736 1.00 0.00 37 ALA A O 19
ATOM 22111 N N . LEU A 1 38 ? 1.176 -6.571 -2.729 1.00 0.00 38 LEU A N 19
ATOM 22112 C CA . LEU A 1 38 ? 1.676 -5.826 -3.878 1.00 0.00 38 LEU A CA 19
ATOM 22113 C C . LEU A 1 38 ? 3.131 -6.190 -4.135 1.00 0.00 38 LEU A C 19
ATOM 22114 O O . LEU A 1 38 ? 3.947 -6.222 -3.212 1.00 0.00 38 LEU A O 19
ATOM 22130 N N . ARG A 1 39 ? 3.452 -6.466 -5.382 1.00 0.00 39 ARG A N 19
ATOM 22131 C CA . ARG A 1 39 ? 4.817 -6.800 -5.757 1.00 0.00 39 ARG A CA 19
ATOM 22132 C C . ARG A 1 39 ? 5.501 -5.585 -6.360 1.00 0.00 39 ARG A C 19
ATOM 22133 O O . ARG A 1 39 ? 4.969 -4.970 -7.279 1.00 0.00 39 ARG A O 19
ATOM 22154 N N . VAL A 1 40 ? 6.669 -5.237 -5.835 1.00 0.00 40 VAL A N 19
ATOM 22155 C CA . VAL A 1 40 ? 7.406 -4.081 -6.326 1.00 0.00 40 VAL A CA 19
ATOM 22156 C C . VAL A 1 40 ? 7.875 -4.331 -7.749 1.00 0.00 40 VAL A C 19
ATOM 22157 O O . VAL A 1 40 ? 8.547 -5.318 -8.034 1.00 0.00 40 VAL A O 19
ATOM 22170 N N . VAL A 1 41 ? 7.446 -3.476 -8.651 1.00 0.00 41 VAL A N 19
ATOM 22171 C CA . VAL A 1 41 ? 7.933 -3.514 -10.009 1.00 0.00 41 VAL A CA 19
ATOM 22172 C C . VAL A 1 41 ? 9.121 -2.575 -10.150 1.00 0.00 41 VAL A C 19
ATOM 22173 O O . VAL A 1 41 ? 10.222 -3.017 -10.466 1.00 0.00 41 VAL A O 19
ATOM 22186 N N . ARG A 1 42 ? 8.908 -1.287 -9.870 1.00 0.00 42 ARG A N 19
ATOM 22187 C CA . ARG A 1 42 ? 9.981 -0.297 -9.995 1.00 0.00 42 ARG A CA 19
ATOM 22188 C C . ARG A 1 42 ? 9.737 0.928 -9.118 1.00 0.00 42 ARG A C 19
ATOM 22189 O O . ARG A 1 42 ? 8.612 1.193 -8.690 1.00 0.00 42 ARG A O 19
ATOM 22210 N N . ILE A 1 43 ? 10.812 1.664 -8.856 1.00 0.00 43 ILE A N 19
ATOM 22211 C CA . ILE A 1 43 ? 10.753 2.955 -8.174 1.00 0.00 43 ILE A CA 19
ATOM 22212 C C . ILE A 1 43 ? 11.546 3.974 -9.008 1.00 0.00 43 ILE A C 19
ATOM 22213 O O . ILE A 1 43 ? 12.645 3.668 -9.477 1.00 0.00 43 ILE A O 19
ATOM 22229 N N . ALA A 1 44 ? 10.997 5.166 -9.205 1.00 0.00 44 ALA A N 19
ATOM 22230 C CA . ALA A 1 44 ? 11.638 6.175 -10.052 1.00 0.00 44 ALA A CA 19
ATOM 22231 C C . ALA A 1 44 ? 12.884 6.773 -9.390 1.00 0.00 44 ALA A C 19
ATOM 22232 O O . ALA A 1 44 ? 12.986 6.816 -8.161 1.00 0.00 44 ALA A O 19
ATOM 22239 N N . PRO A 1 45 ? 13.833 7.264 -10.209 1.00 0.00 45 PRO A N 19
ATOM 22240 C CA . PRO A 1 45 ? 15.096 7.855 -9.734 1.00 0.00 45 PRO A CA 19
ATOM 22241 C C . PRO A 1 45 ? 14.901 9.123 -8.903 1.00 0.00 45 PRO A C 19
ATOM 22242 O O . PRO A 1 45 ? 15.814 9.546 -8.196 1.00 0.00 45 PRO A O 19
ATOM 22253 N N . LEU A 1 46 ? 13.713 9.732 -9.012 1.00 0.00 46 LEU A N 19
ATOM 22254 C CA . LEU A 1 46 ? 13.351 10.899 -8.200 1.00 0.00 46 LEU A CA 19
ATOM 22255 C C . LEU A 1 46 ? 13.701 10.648 -6.748 1.00 0.00 46 LEU A C 19
ATOM 22256 O O . LEU A 1 46 ? 14.364 11.449 -6.090 1.00 0.00 46 LEU A O 19
ATOM 22272 N N . GLY A 1 47 ? 13.255 9.513 -6.270 1.00 0.00 47 GLY A N 19
ATOM 22273 C CA . GLY A 1 47 ? 13.360 9.191 -4.879 1.00 0.00 47 GLY A CA 19
ATOM 22274 C C . GLY A 1 47 ? 12.267 8.244 -4.494 1.00 0.00 47 GLY A C 19
ATOM 22275 O O . GLY A 1 47 ? 12.521 7.232 -3.843 1.00 0.00 47 GLY A O 19
ATOM 22279 N N . ASP A 1 48 ? 11.044 8.559 -4.929 1.00 0.00 48 ASP A N 19
ATOM 22280 C CA . ASP A 1 48 ? 9.933 7.651 -4.724 1.00 0.00 48 ASP A CA 19
ATOM 22281 C C . ASP A 1 48 ? 8.640 8.090 -5.391 1.00 0.00 48 ASP A C 19
ATOM 22282 O O . ASP A 1 48 ? 8.099 9.165 -5.129 1.00 0.00 48 ASP A O 19
ATOM 22291 N N . PRO A 1 49 ? 8.201 7.250 -6.324 1.00 0.00 49 PRO A N 19
ATOM 22292 C CA . PRO A 1 49 ? 6.862 6.747 -6.474 1.00 0.00 49 PRO A CA 19
ATOM 22293 C C . PRO A 1 49 ? 6.933 5.247 -6.247 1.00 0.00 49 PRO A C 19
ATOM 22294 O O . PRO A 1 49 ? 7.992 4.725 -5.892 1.00 0.00 49 PRO A O 19
ATOM 22305 N N . ILE A 1 50 ? 5.864 4.536 -6.468 1.00 0.00 50 ILE A N 19
ATOM 22306 C CA . ILE A 1 50 ? 5.944 3.096 -6.342 1.00 0.00 50 ILE A CA 19
ATOM 22307 C C . ILE A 1 50 ? 5.136 2.405 -7.421 1.00 0.00 50 ILE A C 19
ATOM 22308 O O . ILE A 1 50 ? 3.920 2.567 -7.512 1.00 0.00 50 ILE A O 19
ATOM 22324 N N . GLN A 1 51 ? 5.837 1.657 -8.251 1.00 0.00 51 GLN A N 19
ATOM 22325 C CA . GLN A 1 51 ? 5.218 0.841 -9.275 1.00 0.00 51 GLN A CA 19
ATOM 22326 C C . GLN A 1 51 ? 5.082 -0.573 -8.746 1.00 0.00 51 GLN A C 19
ATOM 22327 O O . GLN A 1 51 ? 6.081 -1.200 -8.419 1.00 0.00 51 GLN A O 19
ATOM 22341 N N . VAL A 1 52 ? 3.857 -1.065 -8.635 1.00 0.00 52 VAL A N 19
ATOM 22342 C CA . VAL A 1 52 ? 3.632 -2.389 -8.071 1.00 0.00 52 VAL A CA 19
ATOM 22343 C C . VAL A 1 52 ? 2.627 -3.194 -8.878 1.00 0.00 52 VAL A C 19
ATOM 22344 O O . VAL A 1 52 ? 1.910 -2.661 -9.723 1.00 0.00 52 VAL A O 19
ATOM 22357 N N . GLU A 1 53 ? 2.596 -4.485 -8.599 1.00 0.00 53 GLU A N 19
ATOM 22358 C CA . GLU A 1 53 ? 1.640 -5.400 -9.195 1.00 0.00 53 GLU A CA 19
ATOM 22359 C C . GLU A 1 53 ? 0.693 -5.901 -8.116 1.00 0.00 53 GLU A C 19
ATOM 22360 O O . GLU A 1 53 ? 1.140 -6.395 -7.082 1.00 0.00 53 GLU A O 19
ATOM 22372 N N . THR A 1 54 ? -0.607 -5.758 -8.333 1.00 0.00 54 THR A N 19
ATOM 22373 C CA . THR A 1 54 ? -1.575 -6.242 -7.358 1.00 0.00 54 THR A CA 19
ATOM 22374 C C . THR A 1 54 ? -1.819 -7.737 -7.560 1.00 0.00 54 THR A C 19
ATOM 22375 O O . THR A 1 54 ? -2.122 -8.465 -6.616 1.00 0.00 54 THR A O 19
ATOM 22386 N N . ARG A 1 55 ? -1.645 -8.172 -8.807 1.00 0.00 55 ARG A N 19
ATOM 22387 C CA . ARG A 1 55 ? -1.776 -9.570 -9.197 1.00 0.00 55 ARG A CA 19
ATOM 22388 C C . ARG A 1 55 ? -1.719 -9.659 -10.716 1.00 0.00 55 ARG A C 19
ATOM 22389 O O . ARG A 1 55 ? -1.056 -10.526 -11.273 1.00 0.00 55 ARG A O 19
ATOM 22410 N N . GLN A 1 56 ? -2.419 -8.746 -11.377 1.00 0.00 56 GLN A N 19
ATOM 22411 C CA . GLN A 1 56 ? -2.448 -8.721 -12.833 1.00 0.00 56 GLN A CA 19
ATOM 22412 C C . GLN A 1 56 ? -2.152 -7.326 -13.380 1.00 0.00 56 GLN A C 19
ATOM 22413 O O . GLN A 1 56 ? -1.483 -7.186 -14.398 1.00 0.00 56 GLN A O 19
ATOM 22427 N N . THR A 1 57 ? -2.639 -6.299 -12.698 1.00 0.00 57 THR A N 19
ATOM 22428 C CA . THR A 1 57 ? -2.456 -4.935 -13.167 1.00 0.00 57 THR A CA 19
ATOM 22429 C C . THR A 1 57 ? -1.428 -4.201 -12.308 1.00 0.00 57 THR A C 19
ATOM 22430 O O . THR A 1 57 ? -1.158 -4.602 -11.168 1.00 0.00 57 THR A O 19
ATOM 22441 N N . SER A 1 58 ? -0.853 -3.141 -12.862 1.00 0.00 58 SER A N 19
ATOM 22442 C CA . SER A 1 58 ? 0.185 -2.381 -12.185 1.00 0.00 58 SER A CA 19
ATOM 22443 C C . SER A 1 58 ? -0.388 -1.091 -11.595 1.00 0.00 58 SER A C 19
ATOM 22444 O O . SER A 1 58 ? -1.435 -0.606 -12.035 1.00 0.00 58 SER A O 19
ATOM 22452 N N . LEU A 1 59 ? 0.294 -0.551 -10.594 1.00 0.00 59 LEU A N 19
ATOM 22453 C CA . LEU A 1 59 ? -0.128 0.686 -9.953 1.00 0.00 59 LEU A CA 19
ATOM 22454 C C . LEU A 1 59 ? 1.044 1.625 -9.732 1.00 0.00 59 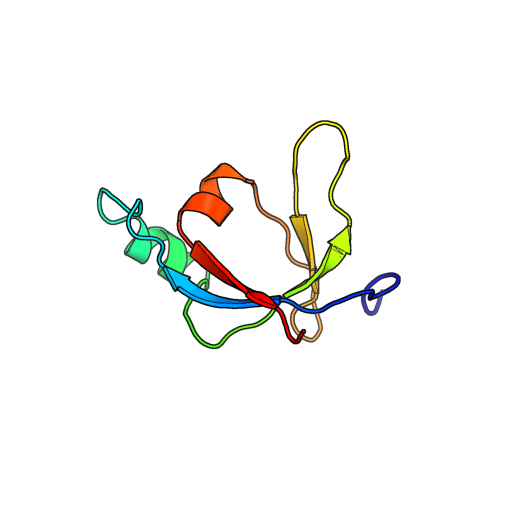LEU A C 19
ATOM 22455 O O . LEU A 1 59 ? 2.207 1.221 -9.811 1.00 0.00 59 LEU A O 19
ATOM 22471 N N . ALA A 1 60 ? 0.718 2.882 -9.471 1.00 0.00 60 ALA A N 19
ATOM 22472 C CA . ALA A 1 60 ? 1.705 3.898 -9.130 1.00 0.00 60 ALA A CA 19
ATOM 22473 C C . ALA A 1 60 ? 1.145 4.798 -8.039 1.00 0.00 60 ALA A C 19
ATOM 22474 O O . ALA A 1 60 ? -0.011 5.210 -8.112 1.00 0.00 60 ALA A O 19
ATOM 22481 N N . LEU A 1 61 ? 1.950 5.104 -7.030 1.00 0.00 61 LEU A N 19
ATOM 22482 C CA . LEU A 1 61 ? 1.475 5.877 -5.893 1.00 0.00 61 LEU A CA 19
ATOM 22483 C C . LEU A 1 61 ? 2.654 6.501 -5.171 1.00 0.00 61 LEU A C 19
ATOM 22484 O O . LEU A 1 61 ? 3.801 6.306 -5.571 1.00 0.00 61 LEU A O 19
ATOM 22500 N N . ARG A 1 62 ? 2.373 7.259 -4.127 1.00 0.00 62 ARG A N 19
ATOM 22501 C CA . ARG A 1 62 ? 3.425 7.892 -3.363 1.00 0.00 62 ARG A CA 19
ATOM 22502 C C . ARG A 1 62 ? 3.590 7.274 -1.991 1.00 0.00 62 ARG A C 19
ATOM 22503 O O . ARG A 1 62 ? 2.755 6.493 -1.527 1.00 0.00 62 ARG A O 19
ATOM 22524 N N . ARG A 1 63 ? 4.675 7.662 -1.351 1.00 0.00 63 ARG A N 19
ATOM 22525 C CA . ARG A 1 63 ? 5.084 7.102 -0.070 1.00 0.00 63 ARG A CA 19
ATOM 22526 C C . ARG A 1 63 ? 4.042 7.329 1.021 1.00 0.00 63 ARG A C 19
ATOM 22527 O O . ARG A 1 63 ? 3.826 6.458 1.855 1.00 0.00 63 ARG A O 19
ATOM 22548 N N . LYS A 1 64 ? 3.398 8.492 1.008 1.00 0.00 64 LYS A N 19
ATOM 22549 C CA . LYS A 1 64 ? 2.363 8.803 1.995 1.00 0.00 64 LYS A CA 19
ATOM 22550 C C . LYS A 1 64 ? 1.225 7.794 1.917 1.00 0.00 64 LYS A C 19
ATOM 22551 O O . LYS A 1 64 ? 0.772 7.265 2.932 1.00 0.00 64 LYS A O 19
ATOM 22570 N N . ASP A 1 65 ? 0.787 7.528 0.697 1.00 0.00 65 ASP A N 19
ATOM 22571 C CA . ASP A 1 65 ? -0.347 6.647 0.451 1.00 0.00 65 ASP A CA 19
ATOM 22572 C C . ASP A 1 65 ? -0.001 5.221 0.856 1.00 0.00 65 ASP A C 19
ATOM 22573 O O . ASP A 1 65 ? -0.829 4.495 1.399 1.00 0.00 65 ASP A O 19
ATOM 22582 N N . LEU A 1 66 ? 1.243 4.842 0.608 1.00 0.00 66 LEU A N 19
ATOM 22583 C CA . LEU A 1 66 ? 1.732 3.531 1.003 1.00 0.00 66 LEU A CA 19
ATOM 22584 C C . LEU A 1 66 ? 1.897 3.451 2.518 1.00 0.00 66 LEU A C 19
ATOM 22585 O O . LEU A 1 66 ? 1.610 2.427 3.132 1.00 0.00 66 LEU A O 19
ATOM 22601 N N . ALA A 1 67 ? 2.366 4.545 3.105 1.00 0.00 67 ALA A N 19
ATOM 22602 C CA . ALA A 1 67 ? 2.679 4.595 4.528 1.00 0.00 67 ALA A CA 19
ATOM 22603 C C . ALA A 1 67 ? 1.435 4.475 5.392 1.00 0.00 67 ALA A C 19
ATOM 22604 O O . ALA A 1 67 ? 1.523 4.113 6.567 1.00 0.00 67 ALA A O 19
ATOM 22611 N N . LEU A 1 68 ? 0.275 4.790 4.831 1.00 0.00 68 LEU A N 19
ATOM 22612 C CA . LEU A 1 68 ? -0.967 4.642 5.573 1.00 0.00 68 LEU A CA 19
ATOM 22613 C C . LEU A 1 68 ? -1.414 3.185 5.583 1.00 0.00 68 LEU A C 19
ATOM 22614 O O . LEU A 1 68 ? -2.290 2.795 6.358 1.00 0.00 68 LEU A O 19
ATOM 22630 N N . LEU A 1 69 ? -0.787 2.381 4.735 1.00 0.00 69 LEU A N 19
ATOM 22631 C CA . LEU A 1 69 ? -0.979 0.941 4.750 1.00 0.00 69 LEU A CA 19
ATOM 22632 C C . LEU A 1 69 ? 0.144 0.290 5.543 1.00 0.00 69 LEU A C 19
ATOM 22633 O O . LEU A 1 69 ? 1.303 0.686 5.426 1.00 0.00 69 LEU A O 19
ATOM 22649 N N . THR A 1 70 ? -0.185 -0.690 6.363 1.00 0.00 70 THR A N 19
ATOM 22650 C CA . THR A 1 70 ? 0.844 -1.451 7.042 1.00 0.00 70 THR A CA 19
ATOM 22651 C C . THR A 1 70 ? 1.260 -2.616 6.163 1.00 0.00 70 THR A C 19
ATOM 22652 O O . THR A 1 70 ? 0.469 -3.528 5.899 1.00 0.00 70 THR A O 19
ATOM 22663 N N . LEU A 1 71 ? 2.496 -2.571 5.707 1.00 0.00 71 LEU A N 19
ATOM 22664 C CA . LEU A 1 71 ? 3.005 -3.559 4.775 1.00 0.00 71 LEU A CA 19
ATOM 22665 C C . LEU A 1 71 ? 4.144 -4.346 5.390 1.00 0.00 71 LEU A C 19
ATOM 22666 O O . LEU A 1 71 ? 5.053 -3.777 5.997 1.00 0.00 71 LEU A O 19
ATOM 22682 N N . VAL A 1 72 ? 4.092 -5.652 5.228 1.00 0.00 72 VAL A N 19
ATOM 22683 C CA . VAL A 1 72 ? 5.197 -6.507 5.614 1.00 0.00 72 VAL A CA 19
ATOM 22684 C C . VAL A 1 72 ? 5.612 -7.356 4.425 1.00 0.00 72 VAL A C 19
ATOM 22685 O O . VAL A 1 72 ? 4.765 -7.823 3.665 1.00 0.00 72 VAL A O 19
ATOM 22698 N N . PRO A 1 73 ? 6.914 -7.537 4.213 1.00 0.00 73 PRO A N 19
ATOM 22699 C CA . PRO A 1 73 ? 7.403 -8.372 3.123 1.00 0.00 73 PRO A CA 19
ATOM 22700 C C . PRO A 1 73 ? 7.009 -9.828 3.323 1.00 0.00 73 PRO A C 19
ATOM 22701 O O . PRO A 1 73 ? 6.576 -10.217 4.411 1.00 0.00 73 PRO A O 19
ATOM 22712 N N . LEU A 1 74 ? 7.125 -10.620 2.265 1.00 0.00 74 LEU A N 19
ATOM 22713 C CA . LEU A 1 74 ? 6.888 -12.055 2.348 1.00 0.00 74 LEU A CA 19
ATOM 22714 C C . LEU A 1 74 ? 7.698 -12.693 3.477 1.00 0.00 74 LEU A C 19
ATOM 22715 O O . LEU A 1 74 ? 7.262 -13.668 4.085 1.00 0.00 74 LEU A O 19
ATOM 22731 N N . ASP A 1 75 ? 8.870 -12.140 3.756 1.00 0.00 75 ASP A N 19
ATOM 22732 C CA . ASP A 1 75 ? 9.710 -12.648 4.830 1.00 0.00 75 ASP A CA 19
ATOM 22733 C C . ASP A 1 75 ? 10.201 -11.509 5.712 1.00 0.00 75 ASP A C 19
ATOM 22734 O O . ASP A 1 75 ? 11.198 -10.856 5.342 1.00 0.00 75 ASP A O 19
ATOM 22744 N N . MET A 1 1 ? 16.196 -0.358 -12.945 1.00 0.00 1 MET A N 20
ATOM 22745 C CA . MET A 1 1 ? 16.824 -0.006 -14.244 1.00 0.00 1 MET A CA 20
ATOM 22746 C C . MET A 1 1 ? 15.792 -0.085 -15.368 1.00 0.00 1 MET A C 20
ATOM 22747 O O . MET A 1 1 ? 14.608 0.178 -15.144 1.00 0.00 1 MET A O 20
ATOM 22760 N N . SER A 1 2 ? 16.240 -0.440 -16.569 1.00 0.00 2 SER A N 20
ATOM 22761 C CA . SER A 1 2 ? 15.373 -0.478 -17.744 1.00 0.00 2 SER A CA 20
ATOM 22762 C C . SER A 1 2 ? 14.338 -1.606 -17.672 1.00 0.00 2 SER A C 20
ATOM 22763 O O . SER A 1 2 ? 14.595 -2.724 -18.129 1.00 0.00 2 SER A O 20
ATOM 22771 N N . ALA A 1 3 ? 13.177 -1.288 -17.091 1.00 0.00 3 ALA A N 20
ATOM 22772 C CA . ALA A 1 3 ? 12.043 -2.213 -16.985 1.00 0.00 3 ALA A CA 20
ATOM 22773 C C . ALA A 1 3 ? 12.334 -3.397 -16.064 1.00 0.00 3 ALA A C 20
ATOM 22774 O O . ALA A 1 3 ? 13.433 -3.956 -16.065 1.00 0.00 3 ALA A O 20
ATOM 22781 N N . LEU A 1 4 ? 11.325 -3.776 -15.283 1.00 0.00 4 LEU A N 20
ATOM 22782 C CA . LEU A 1 4 ? 11.421 -4.889 -14.354 1.00 0.00 4 LEU A CA 20
ATOM 22783 C C . LEU A 1 4 ? 12.568 -4.682 -13.355 1.00 0.00 4 LEU A C 20
ATOM 22784 O O . LEU A 1 4 ? 12.877 -3.543 -12.988 1.00 0.00 4 LEU A O 20
ATOM 22800 N N . GLN A 1 5 ? 13.189 -5.786 -12.938 1.00 0.00 5 GLN A N 20
ATOM 22801 C CA . GLN A 1 5 ? 14.205 -5.785 -11.885 1.00 0.00 5 GLN A CA 20
ATOM 22802 C C . GLN A 1 5 ? 13.574 -5.388 -10.549 1.00 0.00 5 GLN A C 20
ATOM 22803 O O . GLN A 1 5 ? 13.778 -4.282 -10.044 1.00 0.00 5 GLN A O 20
ATOM 22817 N N . PRO A 1 6 ? 12.756 -6.285 -9.984 1.00 0.00 6 PRO A N 20
ATOM 22818 C CA . PRO A 1 6 ? 12.062 -6.051 -8.736 1.00 0.00 6 PRO A CA 20
ATOM 22819 C C . PRO A 1 6 ? 12.769 -6.680 -7.536 1.00 0.00 6 PRO A C 20
ATOM 22820 O O . PRO A 1 6 ? 13.718 -7.453 -7.689 1.00 0.00 6 PRO A O 20
ATOM 22831 N N . SER A 1 7 ? 12.307 -6.338 -6.343 1.00 0.00 7 SER A N 20
ATOM 22832 C CA . SER A 1 7 ? 12.817 -6.959 -5.134 1.00 0.00 7 SER A CA 20
ATOM 22833 C C . SER A 1 7 ? 11.970 -8.181 -4.784 1.00 0.00 7 SER A C 20
ATOM 22834 O O . SER A 1 7 ? 12.265 -9.290 -5.227 1.00 0.00 7 SER A O 20
ATOM 22842 N N . ARG A 1 8 ? 10.896 -7.965 -4.026 1.00 0.00 8 ARG A N 20
ATOM 22843 C CA . ARG A 1 8 ? 9.993 -9.031 -3.617 1.00 0.00 8 ARG A CA 20
ATOM 22844 C C . ARG A 1 8 ? 8.626 -8.440 -3.322 1.00 0.00 8 ARG A C 20
ATOM 22845 O O . ARG A 1 8 ? 8.524 -7.263 -2.984 1.00 0.00 8 ARG A O 20
ATOM 22866 N N . SER A 1 9 ? 7.582 -9.239 -3.472 1.00 0.00 9 SER A N 20
ATOM 22867 C CA . SER A 1 9 ? 6.223 -8.758 -3.273 1.00 0.00 9 SER A CA 20
ATOM 22868 C C . SER A 1 9 ? 6.005 -8.312 -1.830 1.00 0.00 9 SER A C 20
ATOM 22869 O O . SER A 1 9 ? 6.575 -8.879 -0.890 1.00 0.00 9 SER A O 20
ATOM 22877 N N . TYR A 1 10 ? 5.182 -7.291 -1.666 1.00 0.00 10 TYR A N 20
ATOM 22878 C CA . TYR A 1 10 ? 4.921 -6.728 -0.353 1.00 0.00 10 TYR A CA 20
ATOM 22879 C C . TYR A 1 10 ? 3.450 -6.895 0.002 1.00 0.00 10 TYR A C 20
ATOM 22880 O O . TYR A 1 10 ? 2.571 -6.474 -0.745 1.00 0.00 10 TYR A O 20
ATOM 22898 N N . ARG A 1 11 ? 3.191 -7.506 1.142 1.00 0.00 11 ARG A N 20
ATOM 22899 C CA . ARG A 1 11 ? 1.836 -7.768 1.589 1.00 0.00 11 ARG A CA 20
ATOM 22900 C C . ARG A 1 11 ? 1.355 -6.667 2.524 1.00 0.00 11 ARG A C 20
ATOM 22901 O O . ARG A 1 11 ? 2.154 -5.996 3.181 1.00 0.00 11 ARG A O 20
ATOM 22922 N N . ILE A 1 12 ? 0.049 -6.490 2.573 1.00 0.00 12 ILE A N 20
ATOM 22923 C CA . ILE A 1 12 ? -0.547 -5.445 3.391 1.00 0.00 12 ILE A CA 20
ATOM 22924 C C . ILE A 1 12 ? -0.953 -6.007 4.742 1.00 0.00 12 ILE A C 20
ATOM 22925 O O . ILE A 1 12 ? -1.776 -6.923 4.815 1.00 0.00 12 ILE A O 20
ATOM 22941 N N . THR A 1 13 ? -0.380 -5.469 5.805 1.00 0.00 13 THR A N 20
ATOM 22942 C CA . THR A 1 13 ? -0.711 -5.916 7.147 1.00 0.00 13 THR A CA 20
ATOM 22943 C C . THR A 1 13 ? -1.797 -5.047 7.766 1.00 0.00 13 THR A C 20
ATOM 22944 O O . THR A 1 13 ? -2.437 -5.442 8.743 1.00 0.00 13 THR A O 20
ATOM 22955 N N . GLY A 1 14 ? -2.006 -3.863 7.206 1.00 0.00 14 GLY A N 20
ATOM 22956 C CA . GLY A 1 14 ? -3.050 -2.993 7.700 1.00 0.00 14 GLY A CA 20
ATOM 22957 C C . GLY A 1 14 ? -2.854 -1.563 7.268 1.00 0.00 14 GLY A C 20
ATOM 22958 O O . GLY A 1 14 ? -2.125 -1.293 6.315 1.00 0.00 14 GLY A O 20
ATOM 22962 N N . TYR A 1 15 ? -3.507 -0.649 7.963 1.00 0.00 15 TYR A N 20
ATOM 22963 C CA . TYR A 1 15 ? -3.371 0.770 7.683 1.00 0.00 15 TYR A CA 20
ATOM 22964 C C . TYR A 1 15 ? -2.622 1.444 8.819 1.00 0.00 15 TYR A C 20
ATOM 22965 O O . TYR A 1 15 ? -2.600 0.938 9.943 1.00 0.00 15 TYR A O 20
ATOM 22983 N N . SER A 1 16 ? -2.005 2.572 8.529 1.00 0.00 16 SER A N 20
ATOM 22984 C CA . SER A 1 16 ? -1.365 3.358 9.555 1.00 0.00 16 SER A CA 20
ATOM 22985 C C . SER A 1 16 ? -2.426 4.045 10.415 1.00 0.00 16 SER A C 20
ATOM 22986 O O . SER A 1 16 ? -3.355 4.649 9.884 1.00 0.00 16 SER A O 20
ATOM 22994 N N . PRO A 1 17 ? -2.301 3.966 11.754 1.00 0.00 17 PRO A N 20
ATOM 22995 C CA . PRO A 1 17 ? -3.313 4.485 12.695 1.00 0.00 17 PRO A CA 20
ATOM 22996 C C . PRO A 1 17 ? -3.501 6.005 12.623 1.00 0.00 17 PRO A C 20
ATOM 22997 O O . PRO A 1 17 ? -4.280 6.581 13.384 1.00 0.00 17 PRO A O 20
ATOM 23008 N N . ALA A 1 18 ? -2.788 6.647 11.710 1.00 0.00 18 ALA A N 20
ATOM 23009 C CA . ALA A 1 18 ? -2.912 8.083 11.515 1.00 0.00 18 ALA A CA 20
ATOM 23010 C C . ALA A 1 18 ? -3.919 8.401 10.412 1.00 0.00 18 ALA A C 20
ATOM 23011 O O . ALA A 1 18 ? -4.289 9.557 10.215 1.00 0.00 18 ALA A O 20
ATOM 23018 N N . ILE A 1 19 ? -4.360 7.373 9.695 1.00 0.00 19 ILE A N 20
ATOM 23019 C CA . ILE A 1 19 ? -5.294 7.568 8.593 1.00 0.00 19 ILE A CA 20
ATOM 23020 C C . ILE A 1 19 ? -6.735 7.618 9.105 1.00 0.00 19 ILE A C 20
ATOM 23021 O O . ILE A 1 19 ? -7.097 6.924 10.058 1.00 0.00 19 ILE A O 20
ATOM 23037 N N . SER A 1 20 ? -7.545 8.461 8.486 1.00 0.00 20 SER A N 20
ATOM 23038 C CA . SER A 1 20 ? -8.951 8.563 8.838 1.00 0.00 20 SER A CA 20
ATOM 23039 C C . SER A 1 20 ? -9.762 7.489 8.108 1.00 0.00 20 SER A C 20
ATOM 23040 O O . SER A 1 20 ? -9.331 6.971 7.073 1.00 0.00 20 SER A O 20
ATOM 23048 N N . ASN A 1 21 ? -10.936 7.166 8.644 1.00 0.00 21 ASN A N 20
ATOM 23049 C CA . ASN A 1 21 ? -11.749 6.067 8.123 1.00 0.00 21 ASN A CA 20
ATOM 23050 C C . ASN A 1 21 ? -12.207 6.338 6.699 1.00 0.00 21 ASN A C 20
ATOM 23051 O O . ASN A 1 21 ? -12.256 5.426 5.879 1.00 0.00 21 ASN A O 20
ATOM 23062 N N . GLY A 1 22 ? -12.532 7.591 6.405 1.00 0.00 22 GLY A N 20
ATOM 23063 C CA . GLY A 1 22 ? -13.021 7.941 5.083 1.00 0.00 22 GLY A CA 20
ATOM 23064 C C . GLY A 1 22 ? -11.986 7.715 3.998 1.00 0.00 22 GLY A C 20
ATOM 23065 O O . GLY A 1 22 ? -12.313 7.224 2.916 1.00 0.00 22 GLY A O 20
ATOM 23069 N N . TYR A 1 23 ? -10.740 8.068 4.280 1.00 0.00 23 TYR A N 20
ATOM 23070 C CA . TYR A 1 23 ? -9.665 7.862 3.321 1.00 0.00 23 TYR A CA 20
ATOM 23071 C C . TYR A 1 23 ? -9.280 6.387 3.282 1.00 0.00 23 TYR A C 20
ATOM 23072 O O . TYR A 1 23 ? -8.901 5.859 2.236 1.00 0.00 23 TYR A O 20
ATOM 23090 N N . ARG A 1 24 ? -9.393 5.727 4.429 1.00 0.00 24 ARG A N 20
ATOM 23091 C CA . ARG A 1 24 ? -9.219 4.281 4.523 1.00 0.00 24 ARG A CA 20
ATOM 23092 C C . ARG A 1 24 ? -10.221 3.591 3.613 1.00 0.00 24 ARG A C 20
ATOM 23093 O O . ARG A 1 24 ? -9.927 2.571 3.005 1.00 0.00 24 ARG A O 20
ATOM 23114 N N . GLN A 1 25 ? -11.400 4.181 3.522 1.00 0.00 25 GLN A N 20
ATOM 23115 C CA . GLN A 1 25 ? -12.449 3.689 2.654 1.00 0.00 25 GLN A CA 20
ATOM 23116 C C . GLN A 1 25 ? -12.056 3.793 1.181 1.00 0.00 25 GLN A C 20
ATOM 23117 O O . GLN A 1 25 ? -12.435 2.944 0.378 1.00 0.00 25 GLN A O 20
ATOM 23131 N N . ARG A 1 26 ? -11.288 4.822 0.828 1.00 0.00 26 ARG A N 20
ATOM 23132 C CA . ARG A 1 26 ? -10.808 4.972 -0.546 1.00 0.00 26 ARG A CA 20
ATOM 23133 C C . ARG A 1 26 ? -9.849 3.834 -0.870 1.00 0.00 26 ARG A C 20
ATOM 23134 O O . ARG A 1 26 ? -9.896 3.246 -1.952 1.00 0.00 26 ARG A O 20
ATOM 23155 N N . LEU A 1 27 ? -9.004 3.516 0.093 1.00 0.00 27 LEU A N 20
ATOM 23156 C CA . LEU A 1 27 ? -8.044 2.428 -0.042 1.00 0.00 27 LEU A CA 20
ATOM 23157 C C . LEU A 1 27 ? -8.763 1.081 -0.057 1.00 0.00 27 LEU A C 20
ATOM 23158 O O . LEU A 1 27 ? -8.481 0.214 -0.887 1.00 0.00 27 LEU A O 20
ATOM 23174 N N . PHE A 1 28 ? -9.710 0.936 0.856 1.00 0.00 28 PHE A N 20
ATOM 23175 C CA . PHE A 1 28 ? -10.508 -0.280 0.984 1.00 0.00 28 PHE A CA 20
ATOM 23176 C C . PHE A 1 28 ? -11.267 -0.568 -0.305 1.00 0.00 28 PHE A C 20
ATOM 23177 O O . PHE A 1 28 ? -11.315 -1.707 -0.771 1.00 0.00 28 PHE A O 20
ATOM 23194 N N . SER A 1 29 ? -11.853 0.478 -0.872 1.00 0.00 29 SER A N 20
ATOM 23195 C CA . SER A 1 29 ? -12.598 0.362 -2.123 1.00 0.00 29 SER A CA 20
ATOM 23196 C C . SER A 1 29 ? -11.682 -0.060 -3.265 1.00 0.00 29 SER A C 20
ATOM 23197 O O . SER A 1 29 ? -12.093 -0.771 -4.181 1.00 0.00 29 SER A O 20
ATOM 23205 N N . MET A 1 30 ? -10.436 0.382 -3.198 1.00 0.00 30 MET A N 20
ATOM 23206 C CA . MET A 1 30 ? -9.441 0.035 -4.207 1.00 0.00 30 MET A CA 20
ATOM 23207 C C . MET A 1 30 ? -8.920 -1.382 -3.999 1.00 0.00 30 MET A C 20
ATOM 23208 O O . MET A 1 30 ? -8.295 -1.964 -4.887 1.00 0.00 30 MET A O 20
ATOM 23222 N N . GLY A 1 31 ? -9.170 -1.929 -2.822 1.00 0.00 31 GLY A N 20
ATOM 23223 C CA . GLY A 1 31 ? -8.748 -3.280 -2.527 1.00 0.00 31 GLY A CA 20
ATOM 23224 C C . GLY A 1 31 ? -7.419 -3.312 -1.810 1.00 0.00 31 GLY A C 20
ATOM 23225 O O . GLY A 1 31 ? -6.765 -4.352 -1.736 1.00 0.00 31 GLY A O 20
ATOM 23229 N N . LEU A 1 32 ? -7.016 -2.168 -1.281 1.00 0.00 32 LEU A N 20
ATOM 23230 C CA . LEU A 1 32 ? -5.772 -2.076 -0.542 1.00 0.00 32 LEU A CA 20
ATOM 23231 C C . LEU A 1 32 ? -6.053 -2.294 0.934 1.00 0.00 32 LEU A C 20
ATOM 23232 O O . LEU A 1 32 ? -6.166 -1.343 1.703 1.00 0.00 32 LEU A O 20
ATOM 23248 N N . LEU A 1 33 ? -6.204 -3.555 1.307 1.00 0.00 33 LEU A N 20
ATOM 23249 C CA . LEU A 1 33 ? -6.603 -3.919 2.656 1.00 0.00 33 LEU A CA 20
ATOM 23250 C C . LEU A 1 33 ? -5.712 -5.034 3.209 1.00 0.00 33 LEU A C 20
ATOM 23251 O O . LEU A 1 33 ? -5.017 -5.712 2.447 1.00 0.00 33 LEU A O 20
ATOM 23267 N N . PRO A 1 34 ? -5.707 -5.223 4.541 1.00 0.00 34 PRO A N 20
ATOM 23268 C CA . PRO A 1 34 ? -4.897 -6.256 5.193 1.00 0.00 34 PRO A CA 20
ATOM 23269 C C . PRO A 1 34 ? -5.230 -7.655 4.682 1.00 0.00 34 PRO A C 20
ATOM 23270 O O . PRO A 1 34 ? -6.376 -8.102 4.765 1.00 0.00 34 PRO A O 20
ATOM 23281 N N . GLY A 1 35 ? -4.226 -8.341 4.157 1.00 0.00 35 GLY A N 20
ATOM 23282 C CA . GLY A 1 35 ? -4.438 -9.674 3.634 1.00 0.00 35 GLY A CA 20
ATOM 23283 C C . GLY A 1 35 ? -4.085 -9.779 2.165 1.00 0.00 35 GLY A C 20
ATOM 23284 O O . GLY A 1 35 ? -3.910 -10.881 1.636 1.00 0.00 35 GLY A O 20
ATOM 23288 N N . ALA A 1 36 ? -3.986 -8.635 1.500 1.00 0.00 36 ALA A N 20
ATOM 23289 C CA . ALA A 1 36 ? -3.605 -8.594 0.107 1.00 0.00 36 ALA A CA 20
ATOM 23290 C C . ALA A 1 36 ? -2.107 -8.364 -0.008 1.00 0.00 36 ALA A C 20
ATOM 23291 O O . ALA A 1 36 ? -1.399 -8.302 1.000 1.00 0.00 36 ALA A O 20
ATOM 23298 N N . ALA A 1 37 ? -1.637 -8.226 -1.228 1.00 0.00 37 ALA A N 20
ATOM 23299 C CA . ALA A 1 37 ? -0.218 -8.051 -1.493 1.00 0.00 37 ALA A CA 20
ATOM 23300 C C . ALA A 1 37 ? 0.005 -7.380 -2.838 1.00 0.00 37 ALA A C 20
ATOM 23301 O O . ALA A 1 37 ? -0.678 -7.685 -3.815 1.00 0.00 37 ALA A O 20
ATOM 23308 N N . LEU A 1 38 ? 0.956 -6.460 -2.874 1.00 0.00 38 LEU A N 20
ATOM 23309 C CA . LEU A 1 38 ? 1.337 -5.795 -4.104 1.00 0.00 38 LEU A CA 20
ATOM 23310 C C . LEU A 1 38 ? 2.596 -6.441 -4.656 1.00 0.00 38 LEU A C 20
ATOM 23311 O O . LEU A 1 38 ? 3.547 -6.717 -3.917 1.00 0.00 38 LEU A O 20
ATOM 23327 N N . ARG A 1 39 ? 2.598 -6.676 -5.946 1.00 0.00 39 ARG A N 20
ATOM 23328 C CA . ARG A 1 39 ? 3.720 -7.319 -6.602 1.00 0.00 39 ARG A CA 20
ATOM 23329 C C . ARG A 1 39 ? 4.641 -6.265 -7.202 1.00 0.00 39 ARG A C 20
ATOM 23330 O O . ARG A 1 39 ? 4.266 -5.570 -8.142 1.00 0.00 39 ARG A O 20
ATOM 23351 N N . VAL A 1 40 ? 5.831 -6.132 -6.633 1.00 0.00 40 VAL A N 20
ATOM 23352 C CA . VAL A 1 40 ? 6.790 -5.121 -7.074 1.00 0.00 40 VAL A CA 20
ATOM 23353 C C . VAL A 1 40 ? 7.180 -5.320 -8.539 1.00 0.00 40 VAL A C 20
ATOM 23354 O O . VAL A 1 40 ? 7.550 -6.418 -8.963 1.00 0.00 40 VAL A O 20
ATOM 23367 N N . VAL A 1 41 ? 7.042 -4.256 -9.317 1.00 0.00 41 VAL A N 20
ATOM 23368 C CA . VAL A 1 41 ? 7.509 -4.250 -10.693 1.00 0.00 41 VAL A CA 20
ATOM 23369 C C . VAL A 1 41 ? 8.809 -3.459 -10.785 1.00 0.00 41 VAL A C 20
ATOM 23370 O O . VAL A 1 41 ? 9.828 -3.979 -11.234 1.00 0.00 41 VAL A O 20
ATOM 23383 N N . ARG A 1 42 ? 8.770 -2.211 -10.319 1.00 0.00 42 ARG A N 20
ATOM 23384 C CA . ARG A 1 42 ? 9.943 -1.337 -10.331 1.00 0.00 42 ARG A CA 20
ATOM 23385 C C . ARG A 1 42 ? 9.867 -0.314 -9.211 1.00 0.00 42 ARG A C 20
ATOM 23386 O O . ARG A 1 42 ? 8.823 -0.139 -8.588 1.00 0.00 42 ARG A O 20
ATOM 23407 N N . ILE A 1 43 ? 10.976 0.363 -8.975 1.00 0.00 43 ILE A N 20
ATOM 23408 C CA . ILE A 1 43 ? 11.025 1.461 -8.024 1.00 0.00 43 ILE A CA 20
ATOM 23409 C C . ILE A 1 43 ? 11.554 2.703 -8.736 1.00 0.00 43 ILE A C 20
ATOM 23410 O O . ILE A 1 43 ? 12.466 2.602 -9.562 1.00 0.00 43 ILE A O 20
ATOM 23426 N N . ALA A 1 44 ? 10.971 3.860 -8.447 1.00 0.00 44 ALA A N 20
ATOM 23427 C CA . ALA A 1 44 ? 11.421 5.103 -9.056 1.00 0.00 44 ALA A CA 20
ATOM 23428 C C . ALA A 1 44 ? 12.803 5.480 -8.538 1.00 0.00 44 ALA A C 20
ATOM 23429 O O . ALA A 1 44 ? 13.065 5.406 -7.335 1.00 0.00 44 ALA A O 20
ATOM 23436 N N . PRO A 1 45 ? 13.709 5.893 -9.439 1.00 0.00 45 PRO A N 20
ATOM 23437 C CA . PRO A 1 45 ? 15.094 6.254 -9.082 1.00 0.00 45 PRO A CA 20
ATOM 23438 C C . PRO A 1 45 ? 15.183 7.497 -8.192 1.00 0.00 45 PRO A C 20
ATOM 23439 O O . PRO A 1 45 ? 16.269 7.912 -7.785 1.00 0.00 45 PRO A O 20
ATOM 23450 N N . LEU A 1 46 ? 14.035 8.084 -7.898 1.00 0.00 46 LEU A N 20
ATOM 23451 C CA . LEU A 1 46 ? 13.966 9.269 -7.053 1.00 0.00 46 LEU A CA 20
ATOM 23452 C C . LEU A 1 46 ? 13.704 8.885 -5.603 1.00 0.00 46 LEU A C 20
ATOM 23453 O O . LEU A 1 46 ? 13.920 9.678 -4.690 1.00 0.00 46 LEU A O 20
ATOM 23469 N N . GLY A 1 47 ? 13.245 7.657 -5.400 1.00 0.00 47 GLY A N 20
ATOM 23470 C CA . GLY A 1 47 ? 12.780 7.244 -4.086 1.00 0.00 47 GLY A CA 20
ATOM 23471 C C . GLY A 1 47 ? 11.292 7.487 -3.952 1.00 0.00 47 GLY A C 20
ATOM 23472 O O . GLY A 1 47 ? 10.654 7.069 -2.986 1.00 0.00 47 GLY A O 20
ATOM 23476 N N . ASP A 1 48 ? 10.770 8.189 -4.943 1.00 0.00 48 ASP A N 20
ATOM 23477 C CA . ASP A 1 48 ? 9.349 8.457 -5.089 1.00 0.00 48 ASP A CA 20
ATOM 23478 C C . ASP A 1 48 ? 8.619 7.201 -5.558 1.00 0.00 48 ASP A C 20
ATOM 23479 O O . ASP A 1 48 ? 9.276 6.206 -5.854 1.00 0.00 48 ASP A O 20
ATOM 23488 N N . PRO A 1 49 ? 7.257 7.233 -5.575 1.00 0.00 49 PRO A N 20
ATOM 23489 C CA . PRO A 1 49 ? 6.363 6.082 -5.741 1.00 0.00 49 PRO A CA 20
ATOM 23490 C C . PRO A 1 49 ? 6.925 4.856 -6.461 1.00 0.00 49 PRO A C 20
ATOM 23491 O O . PRO A 1 49 ? 7.744 4.939 -7.378 1.00 0.00 49 PRO A O 20
ATOM 23502 N N . ILE A 1 50 ? 6.362 3.723 -6.093 1.00 0.00 50 ILE A N 20
ATOM 23503 C CA . ILE A 1 50 ? 6.862 2.429 -6.509 1.00 0.00 50 ILE A CA 20
ATOM 23504 C C . ILE A 1 50 ? 5.889 1.798 -7.489 1.00 0.00 50 ILE A C 20
ATOM 23505 O O . ILE A 1 50 ? 4.674 1.875 -7.303 1.00 0.00 50 ILE A O 20
ATOM 23521 N N . GLN A 1 51 ? 6.426 1.188 -8.531 1.00 0.00 51 GLN A N 20
ATOM 23522 C CA . GLN A 1 51 ? 5.611 0.543 -9.540 1.00 0.00 51 GLN A CA 20
ATOM 23523 C C . GLN A 1 51 ? 5.313 -0.879 -9.105 1.00 0.00 51 GLN A C 20
ATOM 23524 O O . GLN A 1 51 ? 6.204 -1.724 -9.085 1.00 0.00 51 GLN A O 20
ATOM 23538 N N . VAL A 1 52 ? 4.075 -1.134 -8.737 1.00 0.00 52 VAL A N 20
ATOM 23539 C CA . VAL A 1 52 ? 3.666 -2.461 -8.313 1.00 0.00 52 VAL A CA 20
ATOM 23540 C C . VAL A 1 52 ? 2.547 -2.968 -9.206 1.00 0.00 52 VAL A C 20
ATOM 23541 O O . VAL A 1 52 ? 2.139 -2.285 -10.136 1.00 0.00 52 VAL A O 20
ATOM 23554 N N . GLU A 1 53 ? 2.069 -4.162 -8.926 1.00 0.00 53 GLU A N 20
ATOM 23555 C CA . GLU A 1 53 ? 0.995 -4.759 -9.696 1.00 0.00 53 GLU A CA 20
ATOM 23556 C C . GLU A 1 53 ? 0.005 -5.409 -8.743 1.00 0.00 53 GLU A C 20
ATOM 23557 O O . GLU A 1 53 ? 0.412 -6.088 -7.796 1.00 0.00 53 GLU A O 20
ATOM 23569 N N . THR A 1 54 ? -1.284 -5.181 -8.964 1.00 0.00 54 THR A N 20
ATOM 23570 C CA . THR A 1 54 ? -2.303 -5.708 -8.070 1.00 0.00 54 THR A CA 20
ATOM 23571 C C . THR A 1 54 ? -2.643 -7.142 -8.444 1.00 0.00 54 THR A C 20
ATOM 23572 O O . THR A 1 54 ? -2.726 -8.024 -7.589 1.00 0.00 54 THR A O 20
ATOM 23583 N N . ARG A 1 55 ? -2.828 -7.361 -9.733 1.00 0.00 55 ARG A N 20
ATOM 23584 C CA . ARG A 1 55 ? -3.097 -8.683 -10.268 1.00 0.00 55 ARG A CA 20
ATOM 23585 C C . ARG A 1 55 ? -2.814 -8.679 -11.760 1.00 0.00 55 ARG A C 20
ATOM 23586 O O . ARG A 1 55 ? -1.973 -9.429 -12.256 1.00 0.00 55 ARG A O 20
ATOM 23607 N N . GLN A 1 56 ? -3.522 -7.815 -12.467 1.00 0.00 56 GLN A N 20
ATOM 23608 C CA . GLN A 1 56 ? -3.341 -7.654 -13.898 1.00 0.00 56 GLN A CA 20
ATOM 23609 C C . GLN A 1 56 ? -2.722 -6.286 -14.178 1.00 0.00 56 GLN A C 20
ATOM 23610 O O . GLN A 1 56 ? -1.828 -6.157 -15.008 1.00 0.00 56 GLN A O 20
ATOM 23624 N N . THR A 1 57 ? -3.162 -5.278 -13.437 1.00 0.00 57 THR A N 20
ATOM 23625 C CA . THR A 1 57 ? -2.762 -3.911 -13.713 1.00 0.00 57 THR A CA 20
ATOM 23626 C C . THR A 1 57 ? -1.699 -3.437 -12.722 1.00 0.00 57 THR A C 20
ATOM 23627 O O . THR A 1 57 ? -1.650 -3.896 -11.576 1.00 0.00 57 THR A O 20
ATOM 23638 N N . SER A 1 58 ? -0.838 -2.538 -13.181 1.00 0.00 58 SER A N 20
ATOM 23639 C CA . SER A 1 58 ? 0.224 -1.989 -12.358 1.00 0.00 58 SER A CA 20
ATOM 23640 C C . SER A 1 58 ? -0.212 -0.667 -11.731 1.00 0.00 58 SER A C 20
ATOM 23641 O O . SER A 1 58 ? -1.047 0.050 -12.289 1.00 0.00 58 SER A O 20
ATOM 23649 N N . LEU A 1 59 ? 0.352 -0.349 -10.577 1.00 0.00 59 LEU A N 20
ATOM 23650 C CA . LEU A 1 59 ? -0.014 0.855 -9.852 1.00 0.00 59 LEU A CA 20
ATOM 23651 C C . LEU A 1 59 ? 1.202 1.475 -9.181 1.00 0.00 59 LEU A C 20
ATOM 23652 O O . LEU A 1 59 ? 2.117 0.769 -8.761 1.00 0.00 59 LEU A O 20
ATOM 23668 N N . ALA A 1 60 ? 1.203 2.795 -9.096 1.00 0.00 60 ALA A N 20
ATOM 23669 C CA . ALA A 1 60 ? 2.261 3.526 -8.419 1.00 0.00 60 ALA A CA 20
ATOM 23670 C C . ALA A 1 60 ? 1.715 4.182 -7.160 1.00 0.00 60 ALA A C 20
ATOM 23671 O O . ALA A 1 60 ? 0.732 4.924 -7.210 1.00 0.00 60 ALA A O 20
ATOM 23678 N N . LEU A 1 61 ? 2.337 3.896 -6.033 1.00 0.00 61 LEU A N 20
ATOM 23679 C CA . LEU A 1 61 ? 1.908 4.462 -4.762 1.00 0.00 61 LEU A CA 20
ATOM 23680 C C . LEU A 1 61 ? 2.921 5.476 -4.260 1.00 0.00 61 LEU A C 20
ATOM 23681 O O . LEU A 1 61 ? 4.112 5.183 -4.149 1.00 0.00 61 LEU A O 20
ATOM 23697 N N . ARG A 1 62 ? 2.436 6.673 -3.983 1.00 0.00 62 ARG A N 20
ATOM 23698 C CA . ARG A 1 62 ? 3.284 7.777 -3.536 1.00 0.00 62 ARG A CA 20
ATOM 23699 C C . ARG A 1 62 ? 3.858 7.501 -2.154 1.00 0.00 62 ARG A C 20
ATOM 23700 O O . ARG A 1 62 ? 3.466 6.550 -1.493 1.00 0.00 62 ARG A O 20
ATOM 23721 N N . ARG A 1 63 ? 4.769 8.353 -1.717 1.00 0.00 63 ARG A N 20
ATOM 23722 C CA . ARG A 1 63 ? 5.386 8.206 -0.406 1.00 0.00 63 ARG A CA 20
ATOM 23723 C C . ARG A 1 63 ? 4.361 8.443 0.699 1.00 0.00 63 ARG A C 20
ATOM 23724 O O . ARG A 1 63 ? 4.290 7.679 1.660 1.00 0.00 63 ARG A O 20
ATOM 23745 N N . LYS A 1 64 ? 3.555 9.488 0.545 1.00 0.00 64 LYS A N 20
ATOM 23746 C CA . LYS A 1 64 ? 2.502 9.785 1.510 1.00 0.00 64 LYS A CA 20
ATOM 23747 C C . LYS A 1 64 ? 1.388 8.750 1.413 1.00 0.00 64 LYS A C 20
ATOM 23748 O O . LYS A 1 64 ? 0.845 8.309 2.423 1.00 0.00 64 LYS A O 20
ATOM 23767 N N . ASP A 1 65 ? 1.064 8.372 0.184 1.00 0.00 65 ASP A N 20
ATOM 23768 C CA . ASP A 1 65 ? 0.040 7.362 -0.080 1.00 0.00 65 ASP A CA 20
ATOM 23769 C C . ASP A 1 65 ? 0.474 6.016 0.497 1.00 0.00 65 ASP A C 20
ATOM 23770 O O . ASP A 1 65 ? -0.340 5.248 1.005 1.00 0.00 65 ASP A O 20
ATOM 23779 N N . LEU A 1 66 ? 1.775 5.762 0.437 1.00 0.00 66 LEU A N 20
ATOM 23780 C CA . LEU A 1 66 ? 2.365 4.580 1.047 1.00 0.00 66 LEU A CA 20
ATOM 23781 C C . LEU A 1 66 ? 2.300 4.673 2.567 1.00 0.00 66 LEU A C 20
ATOM 23782 O O . LEU A 1 66 ? 2.052 3.685 3.247 1.00 0.00 66 LEU A O 20
ATOM 23798 N N . ALA A 1 67 ? 2.511 5.876 3.087 1.00 0.00 67 ALA A N 20
ATOM 23799 C CA . ALA A 1 67 ? 2.554 6.102 4.530 1.00 0.00 67 ALA A CA 20
ATOM 23800 C C . ALA A 1 67 ? 1.199 5.852 5.186 1.00 0.00 67 ALA A C 20
ATOM 23801 O O . ALA A 1 67 ? 1.104 5.730 6.406 1.00 0.00 67 ALA A O 20
ATOM 23808 N N . LEU A 1 68 ? 0.149 5.791 4.380 1.00 0.00 68 LEU A N 20
ATOM 23809 C CA . LEU A 1 68 ? -1.188 5.514 4.889 1.00 0.00 68 LEU A CA 20
ATOM 23810 C C . LEU A 1 68 ? -1.409 4.011 5.039 1.00 0.00 68 LEU A C 20
ATOM 23811 O O . LEU A 1 68 ? -2.216 3.566 5.859 1.00 0.00 68 LEU A O 20
ATOM 23827 N N . LEU A 1 69 ? -0.666 3.238 4.267 1.00 0.00 69 LEU A N 20
ATOM 23828 C CA . LEU A 1 69 ? -0.764 1.786 4.308 1.00 0.00 69 LEU A CA 20
ATOM 23829 C C . LEU A 1 69 ? 0.403 1.197 5.082 1.00 0.00 69 LEU A C 20
ATOM 23830 O O . LEU A 1 69 ? 1.523 1.689 4.998 1.00 0.00 69 LEU A O 20
ATOM 23846 N N . THR A 1 70 ? 0.148 0.160 5.854 1.00 0.00 70 THR A N 20
ATOM 23847 C CA . THR A 1 70 ? 1.230 -0.583 6.462 1.00 0.00 70 THR A CA 20
ATOM 23848 C C . THR A 1 70 ? 1.551 -1.801 5.605 1.00 0.00 70 THR A C 20
ATOM 23849 O O . THR A 1 70 ? 0.737 -2.720 5.471 1.00 0.00 70 THR A O 20
ATOM 23860 N N . LEU A 1 71 ? 2.732 -1.795 5.021 1.00 0.00 71 LEU A N 20
ATOM 23861 C CA . LEU A 1 71 ? 3.143 -2.851 4.111 1.00 0.00 71 LEU A CA 20
ATOM 23862 C C . LEU A 1 71 ? 4.406 -3.527 4.612 1.00 0.00 71 LEU A C 20
ATOM 23863 O O . LEU A 1 71 ? 5.335 -2.861 5.073 1.00 0.00 71 LEU A O 20
ATOM 23879 N N . VAL A 1 72 ? 4.431 -4.845 4.527 1.00 0.00 72 VAL A N 20
ATOM 23880 C CA . VAL A 1 72 ? 5.621 -5.611 4.850 1.00 0.00 72 VAL A CA 20
ATOM 23881 C C . VAL A 1 72 ? 5.877 -6.623 3.742 1.00 0.00 72 VAL A C 20
ATOM 23882 O O . VAL A 1 72 ? 4.941 -7.059 3.085 1.00 0.00 72 VAL A O 20
ATOM 23895 N N . PRO A 1 73 ? 7.135 -6.993 3.490 1.00 0.00 73 PRO A N 20
ATOM 23896 C CA . PRO A 1 73 ? 7.456 -8.004 2.480 1.00 0.00 73 PRO A CA 20
ATOM 23897 C C . PRO A 1 73 ? 6.805 -9.350 2.800 1.00 0.00 73 PRO A C 20
ATOM 23898 O O . PRO A 1 73 ? 6.359 -9.587 3.926 1.00 0.00 73 PRO A O 20
ATOM 23909 N N . LEU A 1 74 ? 6.748 -10.228 1.806 1.00 0.00 74 LEU A N 20
ATOM 23910 C CA . LEU A 1 74 ? 6.233 -11.578 2.005 1.00 0.00 74 LEU A CA 20
ATOM 23911 C C . LEU A 1 74 ? 7.143 -12.380 2.930 1.00 0.00 74 LEU A C 20
ATOM 23912 O O . LEU A 1 74 ? 6.764 -13.454 3.399 1.00 0.00 74 LEU A O 20
ATOM 23928 N N . ASP A 1 75 ? 8.335 -11.829 3.178 1.00 0.00 75 ASP A N 20
ATOM 23929 C CA . ASP A 1 75 ? 9.366 -12.457 4.006 1.00 0.00 75 ASP A CA 20
ATOM 23930 C C . ASP A 1 75 ? 9.996 -13.628 3.267 1.00 0.00 75 ASP A C 20
ATOM 23931 O O . ASP A 1 75 ? 9.536 -14.776 3.439 1.00 0.00 75 ASP A O 20
#

Sequence (75 aa):
MSALQPSRSYRITGYSPAISNGYRQRLFSMGLLPGAALRVVRIAPLGDPIQVETRQTSLALRRKDLALLTLVPLDMSALQPSRSYRITGYSPAISNGYRQRLFSMGLLPGAALRVVRIAPLGDPIQVETRQTSLALRRKDLALLTLVPLDMSALQPSRSYRITGYSPAISNGYRQRLFSMGLLPGAALRVVRIAPLGDPIQVETRQTSLALRRKDLALLTLVPLDMSALQPSRSYRITGYSPAISNGYRQRLFSMGLLPGAALRVVRIAPLGDPIQVETRQTSLALRRKDLALLTLVPLDMSALQPSRSYRITGYSPAISNGYRQRLFSMGLLPGAALRVVRIAPLGDPIQVETRQTSLALRRKDLALLTLVPLDMSALQPSRSYRITGYSPAISNGYRQRLFSMGLLPGAALRVVRIAPLGDPIQVETRQTSLALRRKDLALLTLVPLDMSALQPSRSYRITGYSPAISNGYRQRLFSMGLLPGAALRVVRIAPLGDPIQVETRQTSLALRRKDLALLTLVPLDMSALQPSRSYRITGYSPAISNGYRQRLFSMGLLPGAALRVVRIAPLGDPIQVETRQTSLALRRKDLALLTLVPLDMSALQPSRSYRITGYSPAISNGYRQRLFSMGLLPGAALRVVRIAPLGDPIQVETRQTSLALRRKDLALLTLVPLDMSALQPSRSYRITGYSPAISNGYRQRLFSMGLLPGAALRVVRIAPLGDPIQVETRQTSLALRRKDLALLTLVPLDMSALQPSRSYRITGYSPAISNGYRQRLFSMGLLPGAALRVVRIAPLGDPIQVETRQTSLALRRKDLALLTLVPLDMSALQPSRSYRITGYSPAISNGYRQRLFSMGLLPGAALRVVRIAPLGDPIQVETRQTSLALRRKDLALLTLVPLDMSALQPSRSYRITGYSPAISNGYRQRLFSMGLLPGAALRVVRIAPLGDPIQVETRQTSLALRRKDLALLTLVPLDMSALQPSRSYRITGYSPAISNGYRQRLFSMGLLPGAALRVVRIAPLGDPIQVETRQTSLALRRKDLALLTLVPLDMSALQPSRSYRITGYSPAISNGYRQRLFSMGLLPGAALRVVRIAPLGDPIQVETRQTSLALRRKDLALLTLVPLDMSALQPSRSYRITGYSPAISNGYRQRLFSMGLLPGAALRVVRIAPLGDPIQVETRQTSLALRRKDLALLTLVPLDMSALQPSRSYRITGYSPAISNGYRQRLFSMGLLPGAALRVVRIAPLGDPIQVETRQTSLALRRKDLALLTLVPLDMSALQPSRSYRITGYSPAISNGYRQRLFSMGLLPGAALRVVRIAPLGDPIQVETRQTSLALRRKDLALLTLVPLDMSALQPSRSYRITGYSPAISNGYRQRLFSMGLLPGAALRVVRIAPLGDPIQVETRQTSLALRRKDLALLTLVPLDMSALQPSRSYRITGYSPAISNGYRQRLFSMGLLPGAALRVVRIAPLGDPIQVETRQTSLALRRKDLALLTLVPLD

Nearest PDB structures (foldseek):
  2h3j-assembly1_A  TM=8.478E-01  e=1.188E-10  Pseudomonas aeruginosa
  6e55-assembly5_E  TM=8.088E-01  e=1.296E-06  Klebsiella pneumoniae
  2gcx-assembly1_A  TM=7.550E-01  e=5.012E-06  Klebsiella pneumoniae
  2lx9-assembly1_A  TM=7.159E-01  e=2.569E-05  Escherichia coli K-12
  6o5c-assembly1_B-2  TM=8.113E-01  e=1.983E-02  Streptococcus pyogenes serotype M3

Foldseek 3Di:
DPWFDWDAKKFFQAWDPVDDVVVVVVCVVVVNGHPAIWAFTAQDPVNFWGWTHRDPDIDTAGPVSVNGTDIGGPD

Organism: Pseudomonas aeruginosa (strain ATCC 15692 / DSM 22644 / CIP 104116 / JCM 14847 / LMG 12228 / 1C / PRS 101 / PAO1) (NCBI:txid208964)

InterPro domains:
  IPR007167 Ferrous iron transporter FeoA-like domain [PF04023] (2-66)
  IPR007167 Ferrous iron transporter FeoA-like domain [SM00899] (1-73)
  IPR008988 Transcriptional repressor, C-terminal [SSF50037] (3-71)
  IPR038157 Ferrous iron transporter, core domain [G3DSA:2.30.30.90] (8-75)
  IPR052713 Fe(2+) transport protein A [PTHR42954] (1-70)

CATH classification: 2.30.30.90

Radius of gyration: 12.15 Å; Cα contacts (8 Å, |Δi|>4): 138; chains: 1; bounding box: 28×23×32 Å

Secondary structure (DSSP, 8-state):
---SS---EEEEEEE-TT--TTHHHHHHHHT--TT-EEEEEE--TTS---EEESSSSEE---HHHHTTEEEEE--